Protein 8XXE (pdb70)

Foldseek 3Di:
DVLVVLCLPVLVVLLVVLVVCCVPPVPPDDFDDDPCCQVVVNQPPPADDAQQWDQDQAQGIAGLNHDPCCCQPNVQDADDPDVARGHFVLQSLSCSQNVDRDDPVSSVVLQLLLLVLLVVQDPVLVVQLVVPPLPPQLLLNLLRSLLVCLVVQQLVVCVVVDDDLQCNLVSLVVNLSNSLSNLLQSLLQSLCSNPVVRDFDGFDSPDGSQQRSCVRVPHNDPLNSSLSRLLLNLLQDHTQSAQLNVQLVQCVQVVRHNSVSLSSSSVVCLDPVRQQLLLVLLVVLVVCCVVVVFADDLVVVLVVLVVQVVVVHDNGQWADSRHAEAHVLQVVLLVSCVVPPVPQRSNNNLVSCQVRQLVNVVVVPPGSHRYGHNSNRSNSVCVVSPNNPSSSSSSSSSSSHSSSSSSRSSSCSSSPDHRDDDDRDDPVVCVVCVVVDDDTPDPVPVVD/DVLVVLCLPPLVVLLVVLVVCCVPVVPPDPFDDDPCCQVVVNVPPPADDDQQWDQDQAQGIAGLPHHLCCCQPNVLDADDPVVARGHFLLQSLSCSQNVDGDDPVSSVVLQLLLLVLLVVQDPVLVVQLVVDPLPPQLLLSLLRSLLVCLVVQQLVVCVVVDDDLQCNLVSLVVVLSNSLSNLLVSLLQSLCSNPVVNDFDGFDSPDGSQQSSCVGVPFDDPLSSNLSRLLLNLLQDHDQSAQLSVQLVQCLQVVRHNSVSLSSSSVRCLDPVHQQLLVVLLVVLVVCCVVCVFQDDLVVVLVVLCVQVVVVHDRRFFQDARHLDARVLQVVLLVSCVVPPVPPRSNSNLVSCQVRQLVSVVVSPDGSTSYGHNSNRSNVVCVVSPNDPSSSSSSSSSSSNSSSSSSRSSSCSSNSDHNDDDDRDDPVCCVVCVVVDDDTPDVVVVVVD/DVLVVLCVVVLVVLLVVLVVCCVPPVPPDDFDDDPCCQVVVNQPPPADDAQQWEQDQAQGIAGLNHHPCCCQPNVQDADDPVVARGHFLLQSLSCSQNVDGDDPVSSVVLQLLLLVLLVVQDPVLVVQLVVDPLPPQLLLSLLRSLLVCLVVQQLVVCVVVDDDLQCNLVSLVVVLSNSLSNLLVSLLQSLCSNPPVNDFDGFDSPDGSQQRSCVRNPHNDPLNSSLSRLLLNLLADHDQSQQLNVQLVQVLQVVRHNSVSLSSSSVRCLDPVRPQLLLVLLVVLVVCCVVVVFADDLVVVLVVLVVQVVVVHDNGQWADSRHAAAHVLQVVLLVSCVVPPVPDRSNSNLVSCQVRQLVSCVVVPDGSHRHGDNSNRSNSVCVVSPNNDSSSSSSSSSSSRSSSSSSRSSSCSSNVDHNDDDDRDDPVVCVVCVVVDDDTPD

Solvent-accessible surface area: 50594 Å² total; per-residue (Å²): 66,82,1,77,111,50,0,50,104,20,4,70,109,43,78,63,60,3,61,91,5,92,190,111,25,14,80,46,24,24,43,22,0,16,0,19,24,6,0,10,10,0,84,36,0,53,0,11,7,4,19,0,2,41,2,62,61,104,97,0,2,42,0,49,52,50,36,3,74,43,0,4,91,29,112,69,82,3,20,29,16,184,75,18,64,2,0,12,0,0,0,0,0,3,0,0,0,3,25,60,64,12,81,89,102,9,4,134,59,0,18,58,33,2,30,140,34,5,107,89,18,24,124,27,0,36,63,0,1,114,23,0,12,8,67,0,47,2,1,0,2,0,0,0,0,1,1,1,7,8,99,59,5,35,2,30,137,86,70,137,120,61,31,145,121,56,56,4,13,56,0,0,3,58,0,0,1,31,1,0,0,0,0,0,17,1,0,4,26,1,0,29,29,43,65,74,63,50,80,82,62,75,27,39,86,139,32,18,4,1,0,1,2,0,37,2,1,38,30,80,97,106,60,3,25,6,2,2,10,0,9,0,0,0,2,0,0,7,1,0,0,12,1,0,1,0,0,1,12,0,0,0,6,0,23,2,2,0,0,12,0,0,1,0,0,0,3,0,0,15,0,24,83,32,5,47,35,11,10,80,5,0,127,30,4,37,71,0,83,178,122,50,77,10,56,5,73,112,101,57,0,77,141,36,0,72,97,14,15,110,76,65,107,128,8,26,6,27,18,55,54,21,1,85,51,28,1,18,7,0,68,5,4,52,46,0,0,88,106,50,7,62,106,29,74,21,4,81,0,3,19,20,4,54,94,6,0,6,91,3,10,116,154,46,56,168,41,73,2,15,73,0,14,5,24,5,0,0,1,3,1,1,51,67,29,26,0,111,33,39,58,0,1,7,0,1,20,0,1,0,4,0,0,0,0,0,0,5,0,0,4,14,2,2,13,15,18,42,31,7,103,7,62,3,9,8,15,110,60,0,114,120,30,0,128,96,32,29,57,36,54,32,89,64,4,28,95,101,64,99,1,81,105,70,0,50,96,19,4,70,108,53,78,57,50,4,62,95,0,94,181,112,23,13,76,45,32,22,43,25,0,17,0,24,24,5,0,10,10,0,83,38,0,53,0,11,6,4,21,0,2,27,16,50,55,84,78,1,4,36,0,49,51,50,35,2,56,49,0,5,91,32,116,69,78,3,11,34,15,178,75,17,73,1,0,10,0,0,0,0,0,10,0,0,0,3,26,57,57,13,80,99,94,10,5,136,50,0,23,61,36,2,30,136,32,4,100,61,13,0,69,5,0,35,45,0,2,1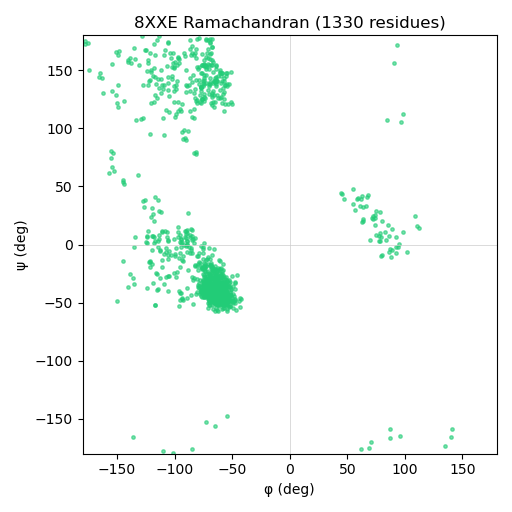13,23,1,28,70,90,1,49,1,1,0,2,0,0,0,0,1,2,0,7,8,49,41,6,38,0,23,128,69,59,126,119,61,32,148,120,57,47,5,14,54,0,1,3,60,0,1,5,28,2,0,0,0,0,1,16,1,0,4,27,2,0,26,37,47,64,76,69,56,79,77,59,73,27,40,85,137,29,19,4,1,0,1,1,0,35,2,0,37,29,94,62,103,58,3,28,4,2,2,6,1,7,2,0,0,3,0,1,60,18,0,5,22,2,0,1,0,0,1,13,0,0,0,8,0,24,0,2,0,0,12,0,0,2,0,0,0,3,0,0,9,0,27,83,30,6,46,46,14,11,94,6,0,124,29,4,37,70,0,74,179,121,47,77,10,58,4,79,107,130,54,0,57,146,35,0,83,86,22,19,104,74,68,112,116,3,37,7,16,27,108,96,78,23,130,50,19,2,16,16,0,68,3,4,56,48,0,0,84,107,53,6,59,109,33,85,22,3,84,0,4,26,31,3,50,95,3,0,4,93,3,13,120,145,49,59,173,31,90,6,11,67,2,27,7,22,5,0,1,0,3,1,1,52,65,26,26,0,112,34,40,58,0,2,3,0,0,29,0,1,0,9,0,0,0,1,0,0,4,0,0,4,13,3,2,16,19,22,41,32,8,18,0,44,3,9,11,14,193,67,0,117,138,29,0,129,88,29,29,62,30,76,28,89,60,7,37,87,83,38,65,90,1,79,107,53,0,48,100,18,4,71,99,46,81,63,99,26,60,82,94,132,179,115,100,61,128,149,155,100,62,44,98,47,55,49,23,62,122,42,67,86,165,55,50,151,62,66,80,32,66,0,4,93,9,65,62,107,92,0,3,36,0,50,59,49,36,3,64,52,0,4,94,27,116,71,78,3,12,34,18,181,71,19,71,1,0,9,0,1,0,0,0,4,0,0,0,3,28,61,60,14,82,102,105,12,3,128,52,0,22,58,33,2,36,136,35,5,115,92,19,23,124,61,0,35,80,56,2,56,86,35,61,5,88,27,78,2,2,68,2,0,7,26,0,1,87,25,7,35,179,60,5,45,2,27,126,74,107,157,113,47,27,151,119,66,49,3,14,64,7,0,3,59,0,0,3,30,2,0,0,1,0,0,18,1,0,4,27,1,0,27,24,31,68,74,13,3,14,74,62,74,27,40,94,137,32,17,4,0,0,1,1,0,34,3,1,38,30,79,101,110,62,3,25,6,3,3,9,0,8,1,0,0,2,0,0,16,56,4,51,34,81,0,2,38,32,0,13,73,42,0,12,61,67,26,2,0,0,113,0,0,8,26,0,0,103,18,0,44,25,92,185,41,7,54,32,11,9,80,5,0,128,27,4,38,72,0,83,179,126,53,72,12,55,4,73,111,126,72,0,56,170,29,0,74,82,13,17,116,80,64,108,122,8,22,6,28,12,57,70,55,1,83,51,25,1,19,7,0,70,6,3,53,48,0,0,86,106,48,6,62,113,27,76,20,5,90,0,3,20,25,3,56,98,4,0,3,76,0,12,118,145,50,55,175,44,73,3,16,72,1,17,7,22,5,0,1,2,3,1,2,50,68,30,25,0,111,31,41,62,0,2,6,0,2,21,0,1,0,4,0,0,0,1,0,0,5,0,0,3,13,3,3,16,16,36,77,111,46,187,82,180,93,71,78,74,155,97,18,160,119,33,36,171,98,73,120,118,54,78,131

Structure (mmCIF, N/CA/C/O backbone):
data_8XXE
#
_entry.id   8XXE
#
_cell.length_a   109.910
_cell.length_b   109.910
_cell.length_c   265.090
_cell.angle_alpha   90.00
_cell.angle_beta   90.00
_cell.angle_gamma   90.00
#
_symmetry.space_group_name_H-M   'P 43 21 2'
#
loop_
_entity.id
_entity.type
_entity.pdbx_description
1 polymer 'Citrate synthase'
2 non-polymer 'OXALOACETATE ION'
3 non-polymer 'COENZYME A'
4 non-polymer 'ACETYL GROUP'
5 water water
#
loop_
_atom_site.group_PDB
_atom_site.id
_atom_site.type_symbol
_atom_site.label_atom_id
_atom_site.label_alt_id
_atom_site.label_comp_id
_atom_site.label_asym_id
_atom_site.label_entity_id
_atom_site.label_seq_id
_atom_site.pdbx_PDB_ins_code
_atom_site.Cartn_x
_atom_site.Cartn_y
_atom_site.Cartn_z
_atom_site.occupancy
_atom_site.B_iso_or_equiv
_atom_site.auth_seq_id
_atom_site.auth_comp_id
_atom_site.auth_asym_id
_atom_site.auth_atom_id
_atom_site.pdbx_PDB_model_num
ATOM 1 N N . MET A 1 1 ? -36.561 -16.511 -28.904 1.00 62.32 1 MET A N 1
ATOM 2 C CA . MET A 1 1 ? -35.404 -16.316 -29.817 1.00 58.16 1 MET A CA 1
ATOM 3 C C . MET A 1 1 ? -35.583 -17.249 -31.016 1.00 54.25 1 MET A C 1
ATOM 4 O O . MET A 1 1 ? -35.838 -18.442 -30.841 1.00 61.21 1 MET A O 1
ATOM 9 N N . LYS A 1 2 ? -35.502 -16.693 -32.232 1.00 53.14 2 LYS A N 1
ATOM 10 C CA . LYS A 1 2 ? -35.661 -17.473 -33.450 1.00 55.21 2 LYS A CA 1
ATOM 11 C C . LYS A 1 2 ? -34.702 -18.671 -33.434 1.00 56.20 2 LYS A C 1
ATOM 12 O O . LYS A 1 2 ? -35.086 -19.796 -33.777 1.00 47.20 2 LYS A O 1
ATOM 18 N N . LEU A 1 3 ? -33.440 -18.417 -33.048 1.00 48.22 3 LEU A N 1
ATOM 19 C CA . LEU A 1 3 ? -32.423 -19.455 -32.985 1.00 46.49 3 LEU A CA 1
ATOM 20 C C . LEU A 1 3 ? -32.972 -20.679 -32.266 1.00 40.22 3 LEU A C 1
ATOM 21 O O . LEU A 1 3 ? -32.851 -21.813 -32.735 1.00 43.24 3 LEU A O 1
ATOM 26 N N . LYS A 1 4 ? -33.558 -20.449 -31.103 1.00 38.31 4 LYS A N 1
ATOM 27 C CA . LYS A 1 4 ? -33.898 -21.559 -30.239 1.00 43.89 4 LYS A CA 1
ATOM 28 C C . LYS A 1 4 ? -35.130 -22.303 -30.760 1.00 49.59 4 LYS A C 1
ATOM 29 O O . LYS A 1 4 ? -35.246 -23.513 -30.570 1.00 44.57 4 LYS A O 1
ATOM 35 N N . GLU A 1 5 ? -36.066 -21.562 -31.370 1.00 46.52 5 GLU A N 1
ATOM 36 C CA . GLU A 1 5 ? -37.257 -22.160 -31.964 1.00 50.84 5 GLU A CA 1
ATOM 37 C C . GLU A 1 5 ? -36.857 -23.081 -33.109 1.00 45.43 5 GLU A C 1
ATOM 38 O O . GLU A 1 5 ? -37.387 -24.170 -33.271 1.00 49.18 5 GLU A O 1
ATOM 44 N N . ARG A 1 6 ? -35.915 -22.595 -33.916 1.00 42.45 6 ARG A N 1
ATOM 45 C CA . ARG A 1 6 ? -35.367 -23.340 -35.032 1.00 41.33 6 ARG A CA 1
ATOM 46 C C . ARG A 1 6 ? -34.688 -24.612 -34.528 1.00 41.88 6 ARG A C 1
ATOM 47 O O . ARG A 1 6 ? -34.899 -25.675 -35.102 1.00 41.46 6 ARG A O 1
ATOM 55 N N . LEU A 1 7 ? -33.896 -24.516 -33.438 1.00 41.16 7 LEU A N 1
ATOM 56 C CA . LEU A 1 7 ? -33.206 -25.693 -32.905 1.00 42.86 7 LEU A CA 1
ATOM 57 C C . LEU A 1 7 ? -34.234 -26.661 -32.316 1.00 34.70 7 LEU A C 1
ATOM 58 O O . LEU A 1 7 ? -34.050 -27.878 -32.322 1.00 35.83 7 LEU A O 1
ATOM 63 N N . ALA A 1 8 ? -35.300 -26.110 -31.751 1.00 35.13 8 ALA A N 1
ATOM 64 C CA . ALA A 1 8 ? -36.295 -26.929 -31.083 1.00 39.93 8 ALA A CA 1
ATOM 65 C C . ALA A 1 8 ? -36.991 -27.846 -32.101 1.00 40.14 8 ALA A C 1
ATOM 66 O O . ALA A 1 8 ? -37.474 -28.905 -31.727 1.00 41.74 8 ALA A O 1
ATOM 68 N N . GLU A 1 9 ? -36.940 -27.495 -33.391 1.00 39.94 9 GLU A N 1
ATOM 69 C CA . GLU A 1 9 ? -37.408 -28.369 -34.465 1.00 47.71 9 GLU A CA 1
ATOM 70 C C . GLU A 1 9 ? -36.292 -29.197 -35.093 1.00 43.24 9 GLU A C 1
ATOM 71 O O . GLU A 1 9 ? -36.494 -30.355 -35.426 1.00 47.10 9 GLU A O 1
ATOM 77 N N . LEU A 1 10 ? -35.127 -28.599 -35.331 1.00 39.35 10 LEU A N 1
ATOM 78 C CA . LEU A 1 10 ? -34.110 -29.286 -36.108 1.00 36.83 10 LEU A CA 1
ATOM 79 C C . LEU A 1 10 ? -33.444 -30.378 -35.269 1.00 41.42 10 LEU A C 1
ATOM 80 O O . LEU A 1 10 ? -33.108 -31.442 -35.791 1.00 36.83 10 LEU A O 1
ATOM 85 N N . ILE A 1 11 ? -33.278 -30.147 -33.963 1.00 40.31 11 ILE A N 1
ATOM 86 C CA . ILE A 1 11 ? -32.461 -31.064 -33.170 1.00 40.72 11 ILE A CA 1
ATOM 87 C C . ILE A 1 11 ? -33.160 -32.415 -33.020 1.00 40.59 11 ILE A C 1
ATOM 88 O O . ILE A 1 11 ? -32.517 -33.446 -33.204 1.00 40.47 11 ILE A O 1
ATOM 93 N N . PRO A 1 12 ? -34.473 -32.475 -32.692 1.00 43.80 12 PRO A N 1
ATOM 94 C CA . PRO A 1 12 ? -35.206 -33.748 -32.663 1.00 46.79 12 PRO A CA 1
ATOM 95 C C . PRO A 1 12 ? -35.083 -34.596 -33.932 1.00 43.14 12 PRO A C 1
ATOM 96 O O . PRO A 1 12 ? -34.961 -35.817 -33.854 1.00 51.66 12 PRO A O 1
ATOM 100 N N . GLN A 1 13 ? -35.050 -33.941 -35.096 1.00 40.99 13 GLN A N 1
ATOM 101 C CA . GLN A 1 13 ? -34.866 -34.621 -36.371 1.00 44.16 13 GLN A CA 1
ATOM 102 C C . GLN A 1 13 ? -33.451 -35.164 -36.495 1.00 47.36 13 GLN A C 1
ATOM 103 O O . GLN A 1 13 ? -33.240 -36.283 -36.957 1.00 44.36 13 GLN A O 1
ATOM 109 N N . TRP A 1 14 ? -32.471 -34.304 -36.187 1.00 44.39 14 TRP A N 1
ATOM 110 C CA . TRP A 1 14 ? -31.073 -34.689 -36.292 1.00 40.88 14 TRP A CA 1
ATOM 111 C C . TRP A 1 14 ? -30.782 -35.839 -35.341 1.00 34.84 14 TRP A C 1
ATOM 112 O O . TRP A 1 14 ? -30.074 -36.779 -35.672 1.00 39.23 14 TRP A O 1
ATOM 123 N N . ARG A 1 15 ? -31.327 -35.762 -34.140 1.00 39.16 15 ARG A N 1
ATOM 124 C CA . ARG A 1 15 ? -31.140 -36.840 -33.191 1.00 38.53 15 ARG A CA 1
ATOM 125 C C . ARG A 1 15 ?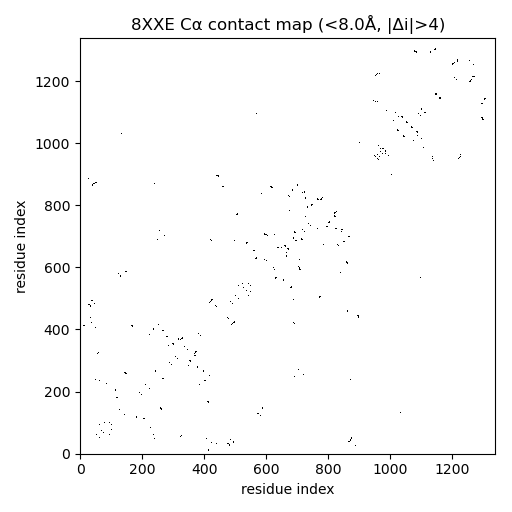 -31.649 -38.172 -33.746 1.00 42.76 15 ARG A C 1
ATOM 126 O O . ARG A 1 15 ? -30.989 -39.207 -33.589 1.00 40.67 15 ARG A O 1
ATOM 134 N N . ALA A 1 16 ? -32.846 -38.134 -34.344 1.00 43.62 16 ALA A N 1
ATOM 135 C CA . ALA A 1 16 ? -33.462 -39.328 -34.924 1.00 45.96 16 ALA A CA 1
ATOM 136 C C . ALA A 1 16 ? -32.594 -39.826 -36.071 1.00 38.45 16 ALA A C 1
ATOM 137 O O . ALA A 1 16 ? -32.339 -41.007 -36.177 1.00 44.77 16 ALA A O 1
ATOM 139 N N . GLU A 1 17 ? -32.096 -38.905 -36.898 1.00 43.39 17 GLU A N 1
ATOM 140 C CA . GLU A 1 17 ? -31.308 -39.263 -38.067 1.00 45.70 17 GLU A CA 1
ATOM 141 C C . GLU A 1 17 ? -29.993 -39.908 -37.650 1.00 48.25 17 GLU A C 1
ATOM 142 O O . GLU A 1 17 ? -29.447 -40.753 -38.362 1.00 42.49 17 GLU A O 1
ATOM 148 N N . VAL A 1 18 ? -29.456 -39.468 -36.503 1.00 43.37 18 VAL A N 1
ATOM 149 C CA . VAL A 1 18 ? -28.157 -39.953 -36.076 1.00 40.31 18 VAL A CA 1
ATOM 150 C C . VAL A 1 18 ? -28.343 -41.353 -35.500 1.00 35.76 18 VAL A C 1
ATOM 151 O O . VAL A 1 18 ? -27.511 -42.213 -35.740 1.00 35.15 18 VAL A O 1
ATOM 155 N N . ALA A 1 19 ? -29.403 -41.561 -34.715 1.00 39.04 19 ALA A N 1
ATOM 156 C CA . ALA A 1 19 ? -29.722 -42.885 -34.200 1.00 44.29 19 ALA A CA 1
ATOM 157 C C . ALA A 1 19 ? -29.906 -43.871 -35.355 1.00 45.55 19 ALA A C 1
ATOM 158 O O . ALA A 1 19 ? -29.432 -45.006 -35.280 1.00 45.31 19 ALA A O 1
ATOM 160 N N . GLU A 1 20 ? -30.533 -43.405 -36.446 1.00 50.74 20 GLU A N 1
ATOM 161 C CA . GLU A 1 20 ? -30.772 -44.243 -37.620 1.00 52.34 20 GLU A CA 1
ATOM 162 C C . GLU A 1 20 ? -29.436 -44.640 -38.232 1.00 45.38 20 GLU A C 1
ATOM 163 O O . GLU A 1 20 ? -29.179 -45.823 -38.418 1.00 49.77 20 GLU A O 1
ATOM 169 N N . ILE A 1 21 ? -28.567 -43.654 -38.490 1.00 48.08 21 ILE A N 1
ATOM 170 C CA . ILE A 1 21 ? -27.239 -43.875 -39.048 1.00 45.89 21 ILE A CA 1
ATOM 171 C C . ILE A 1 21 ? -26.414 -44.826 -38.181 1.00 44.90 21 ILE A C 1
ATOM 172 O O . ILE A 1 21 ? -25.678 -45.642 -38.707 1.00 41.91 21 ILE A O 1
ATOM 177 N N . ARG A 1 22 ? -26.522 -44.733 -36.851 1.00 43.72 22 ARG A N 1
ATOM 178 C CA . ARG A 1 22 ? -25.730 -45.591 -35.986 1.00 46.81 22 ARG A CA 1
ATOM 179 C C . ARG A 1 22 ? -26.227 -47.042 -36.064 1.00 46.91 22 ARG A C 1
ATOM 180 O O . ARG A 1 22 ? -25.415 -47.961 -36.036 1.00 47.53 22 ARG A O 1
ATOM 188 N N . LYS A 1 23 ? -27.553 -47.238 -36.065 1.00 47.51 23 LYS A N 1
ATOM 189 C CA . LYS A 1 23 ? -28.153 -48.557 -36.207 1.00 49.60 23 LYS A CA 1
ATOM 190 C C . LYS A 1 23 ? -27.830 -49.116 -37.595 1.00 47.69 23 LYS A C 1
ATOM 191 O O . LYS A 1 23 ? -27.183 -50.148 -37.735 1.00 47.18 23 LYS A O 1
ATOM 197 N N . LYS A 1 24 ? -28.208 -48.379 -38.638 1.00 49.67 24 LYS A N 1
ATOM 198 C CA . LYS A 1 24 ? -28.101 -48.891 -39.993 1.00 50.51 24 LYS A CA 1
ATOM 199 C C . LYS A 1 24 ? -26.653 -49.043 -40.469 1.00 50.86 24 LYS A C 1
ATOM 200 O O . LYS A 1 24 ? -26.359 -50.019 -41.147 1.00 47.45 24 LYS A O 1
ATOM 206 N N . TYR A 1 25 ? -25.750 -48.088 -40.180 1.00 51.69 25 TYR A N 1
ATOM 207 C CA . TYR A 1 25 ? -24.451 -48.026 -40.860 1.00 46.51 25 TYR A CA 1
ATOM 208 C C . TYR A 1 25 ? -23.245 -48.075 -39.908 1.00 44.13 25 TYR A C 1
ATOM 209 O O . TYR A 1 25 ? -22.091 -47.868 -40.328 1.00 42.12 25 TYR A O 1
ATOM 218 N N . GLY A 1 26 ? -23.483 -48.396 -38.638 1.00 49.69 26 GLY A N 1
ATOM 219 C CA . GLY A 1 26 ? -22.423 -48.353 -37.637 1.00 49.10 26 GLY A CA 1
ATOM 220 C C . GLY A 1 26 ? -21.233 -49.224 -38.016 1.00 48.68 26 GLY A C 1
ATOM 221 O O . GLY A 1 26 ? -20.086 -48.900 -37.718 1.00 40.42 26 GLY A O 1
ATOM 222 N N . ASN A 1 27 ? -21.516 -50.349 -38.685 1.00 45.65 27 ASN A N 1
ATOM 223 C CA . ASN A 1 27 ? -20.505 -51.361 -38.952 1.00 48.99 27 ASN A CA 1
ATOM 224 C C . ASN A 1 27 ? -19.784 -51.090 -40.269 1.00 43.93 27 ASN A C 1
ATOM 225 O O . ASN A 1 27 ? -18.901 -51.841 -40.669 1.00 47.34 27 ASN A O 1
ATOM 230 N N . ARG A 1 28 ? -20.150 -50.017 -40.965 1.00 40.84 28 ARG A N 1
ATOM 231 C CA . ARG A 1 28 ? -19.478 -49.690 -42.210 1.00 43.65 28 ARG A CA 1
ATOM 232 C C . ARG A 1 28 ? -18.062 -49.221 -41.924 1.00 44.09 28 ARG A C 1
ATOM 233 O O . ARG A 1 28 ? -17.846 -48.386 -41.053 1.00 36.47 28 ARG A O 1
ATOM 241 N N . LYS A 1 29 ? -17.112 -49.708 -42.716 1.00 42.91 29 LYS A N 1
ATOM 242 C CA . LYS A 1 29 ? -15.719 -49.352 -42.556 1.00 44.36 29 LYS A CA 1
ATOM 243 C C . LYS A 1 29 ? -15.373 -48.091 -43.329 1.00 45.99 29 LYS A C 1
ATOM 244 O O . LYS A 1 29 ? -15.761 -47.991 -44.478 1.00 40.64 29 LYS A O 1
ATOM 250 N N . THR A 1 30 ? -14.590 -47.182 -42.710 1.00 43.99 30 THR A N 1
ATOM 251 C CA . THR A 1 30 ? -14.115 -45.969 -43.364 1.00 40.62 30 THR A CA 1
ATOM 252 C C . THR A 1 30 ? -12.636 -46.050 -43.725 1.00 36.44 30 THR A C 1
ATOM 253 O O . THR A 1 30 ? -12.194 -45.352 -44.621 1.00 39.51 30 THR A O 1
ATOM 257 N N . MET A 1 31 ? -11.836 -46.830 -42.995 1.00 36.11 31 MET A N 1
ATOM 258 C CA . MET A 1 31 ? -10.409 -46.903 -43.264 1.00 32.29 31 MET A CA 1
ATOM 259 C C . MET A 1 31 ? -9.805 -47.916 -42.293 1.00 32.63 31 MET A C 1
ATOM 260 O O . MET A 1 31 ? -10.507 -48.455 -41.435 1.00 36.66 31 MET A O 1
ATOM 265 N N . ASP A 1 32 ? -8.508 -48.190 -42.465 1.00 36.61 32 ASP A N 1
ATOM 266 C CA . ASP A 1 32 ? -7.747 -49.015 -41.549 1.00 38.04 32 ASP A CA 1
ATOM 267 C C . ASP A 1 32 ? -7.135 -48.146 -40.447 1.00 43.00 32 ASP A C 1
ATOM 268 O O . ASP A 1 32 ? -6.569 -47.081 -40.724 1.00 40.20 32 ASP A O 1
ATOM 273 N N . CYS A 1 33 ? -7.229 -48.646 -39.209 1.00 37.64 33 CYS A N 1
ATOM 274 C CA . CYS A 1 33 ? -6.493 -48.093 -38.096 1.00 38.61 33 CYS A CA 1
ATOM 275 C C . CYS A 1 33 ? -5.149 -48.818 -37.995 1.00 39.27 33 CYS A C 1
ATOM 276 O O . CYS A 1 33 ? -5.094 -50.037 -38.063 1.00 43.08 33 CYS A O 1
ATOM 279 N N . THR A 1 34 ? -4.058 -48.066 -37.883 1.00 39.80 34 THR A N 1
ATOM 280 C CA . THR A 1 34 ? -2.709 -48.615 -37.898 1.00 38.08 34 THR A CA 1
ATOM 281 C C . THR A 1 34 ? -1.965 -48.269 -36.604 1.00 40.68 34 THR A C 1
ATOM 282 O O . THR A 1 34 ? -2.413 -47.409 -35.837 1.00 39.97 34 THR A O 1
ATOM 286 N N . ILE A 1 35 ? -0.846 -48.975 -36.369 1.00 36.32 35 ILE A N 1
ATOM 287 C CA . ILE A 1 35 ? 0.098 -48.694 -35.295 1.00 35.41 35 ILE A CA 1
ATOM 288 C C . ILE A 1 35 ? 0.585 -47.251 -35.379 1.00 42.16 35 ILE A C 1
ATOM 289 O O . ILE A 1 35 ? 0.743 -46.560 -34.355 1.00 37.12 35 ILE A O 1
ATOM 294 N N . GLY A 1 36 ? 0.833 -46.818 -36.618 1.00 35.62 36 GLY A N 1
ATOM 295 C CA . GLY A 1 36 ? 1.302 -45.473 -36.898 1.00 35.91 36 GLY A CA 1
ATOM 296 C C . GLY A 1 36 ? 0.319 -44.423 -36.374 1.00 38.76 36 GLY A C 1
ATOM 297 O O . GLY A 1 36 ? 0.799 -43.412 -35.875 1.00 36.32 36 GLY A O 1
ATOM 298 N N . HIS A 1 37 ? -1.008 -44.692 -36.459 1.00 32.12 37 HIS A N 1
ATOM 299 C CA . HIS A 1 37 ? -2.037 -43.802 -35.923 1.00 35.54 37 HIS A CA 1
ATOM 300 C C . HIS A 1 37 ? -1.858 -43.598 -34.415 1.00 39.19 37 HIS A C 1
ATOM 301 O O . HIS A 1 37 ? -1.975 -42.485 -33.909 1.00 38.96 37 HIS A O 1
ATOM 308 N N . ALA A 1 38 ? -1.616 -44.688 -33.699 1.00 37.43 38 ALA A N 1
ATOM 309 C CA . ALA A 1 38 ? -1.525 -44.646 -32.248 1.00 38.10 38 ALA A CA 1
ATOM 310 C C . ALA A 1 38 ? -0.279 -43.879 -31.794 1.00 37.01 38 ALA A C 1
ATOM 311 O O . ALA A 1 38 ? -0.343 -43.119 -30.845 1.00 42.99 38 ALA A O 1
ATOM 313 N N . TYR A 1 39 ? 0.858 -44.061 -32.466 1.00 36.14 39 TYR A N 1
ATOM 314 C CA . TYR A 1 39 ? 2.056 -43.301 -32.151 1.00 38.97 39 TYR A CA 1
ATOM 315 C C . TYR A 1 39 ? 2.178 -41.989 -32.936 1.00 39.88 39 TYR A C 1
ATOM 316 O O . TYR A 1 39 ? 3.178 -41.291 -32.798 1.00 39.79 39 TYR A O 1
ATOM 325 N N . GLY A 1 40 ? 1.227 -41.683 -33.824 1.00 32.05 40 GLY A N 1
ATOM 326 C CA . GLY A 1 40 ? 1.404 -40.559 -34.713 1.00 36.49 40 GLY A CA 1
ATOM 327 C C . GLY A 1 40 ? 0.328 -39.523 -34.455 1.00 34.61 40 GLY A C 1
ATOM 328 O O . GLY A 1 40 ? 0.029 -38.745 -35.323 1.00 39.21 40 GLY A O 1
ATOM 329 N N . GLY A 1 41 ? -0.294 -39.579 -33.280 1.00 34.53 41 GLY A N 1
ATOM 330 C CA . GLY A 1 41 ? -1.301 -38.612 -32.906 1.00 36.07 41 GLY A CA 1
ATOM 331 C C . GLY A 1 41 ? -2.565 -38.681 -33.750 1.00 40.29 41 GLY A C 1
ATOM 332 O O . GLY A 1 41 ? -3.206 -37.650 -33.966 1.00 34.40 41 GLY A O 1
ATOM 333 N N . MET A 1 42 ? -2.923 -39.900 -34.198 1.00 36.74 42 MET A N 1
ATOM 334 C CA . MET A 1 42 ? -4.180 -40.165 -34.878 1.00 34.02 42 MET A CA 1
ATOM 335 C C . MET A 1 42 ? -4.315 -39.416 -36.192 1.00 32.22 42 MET A C 1
ATOM 336 O O . MET A 1 42 ? -5.437 -39.284 -36.683 1.00 41.07 42 MET A O 1
ATOM 341 N N . ARG A 1 43 ? -3.221 -38.955 -36.776 1.00 31.21 43 ARG A N 1
ATOM 342 C CA . ARG A 1 43 ? -3.263 -38.194 -38.017 1.00 39.22 43 ARG A CA 1
ATOM 343 C C . ARG A 1 43 ? -4.035 -38.952 -39.086 1.00 39.87 43 ARG A C 1
ATOM 344 O O . ARG A 1 43 ? -3.685 -40.081 -39.386 1.00 38.70 43 ARG A O 1
ATOM 352 N N . GLY A 1 44 ? -5.111 -38.334 -39.596 1.00 40.56 44 GLY A N 1
ATOM 353 C CA . GLY A 1 44 ? -5.896 -38.874 -40.701 1.00 44.52 44 GLY A CA 1
ATOM 354 C C . GLY A 1 44 ? -6.998 -39.817 -40.238 1.00 42.67 44 GLY A C 1
ATOM 355 O O . GLY A 1 44 ? -7.872 -40.201 -41.010 1.00 36.88 44 GLY A O 1
ATOM 356 N N . LEU A 1 45 ? -6.970 -40.190 -38.956 1.00 38.26 45 LEU A N 1
ATOM 357 C CA . LEU A 1 45 ? -7.916 -41.175 -38.484 1.00 36.37 45 LEU A CA 1
ATOM 358 C C . LEU A 1 45 ? -9.287 -40.523 -38.313 1.00 41.03 45 LEU A C 1
ATOM 359 O O . LEU A 1 45 ? -9.405 -39.500 -37.631 1.00 42.78 45 LEU A O 1
ATOM 364 N N . LYS A 1 46 ? -10.310 -41.102 -38.971 1.00 42.39 46 LYS A N 1
ATOM 365 C CA . LYS A 1 46 ? -11.681 -40.579 -38.980 1.00 38.92 46 LYS A CA 1
ATOM 366 C C . LYS A 1 46 ? -12.438 -40.993 -37.712 1.00 37.88 46 LYS A C 1
ATOM 367 O O . LYS A 1 46 ? -13.290 -41.883 -37.727 1.00 39.94 46 LYS A O 1
ATOM 373 N N . ALA A 1 47 ? -12.158 -40.296 -36.596 1.00 38.32 47 ALA A N 1
ATOM 374 C CA . ALA A 1 47 ? -12.458 -40.788 -35.260 1.00 34.40 47 ALA A CA 1
ATOM 375 C C . ALA A 1 47 ? -13.545 -39.973 -34.555 1.00 39.29 47 ALA A C 1
ATOM 376 O O . ALA A 1 47 ? -14.002 -40.379 -33.476 1.00 39.21 47 ALA A O 1
ATOM 378 N N . LEU A 1 48 ? -13.983 -38.875 -35.188 1.00 33.98 48 LEU A N 1
ATOM 379 C CA . LEU A 1 48 ? -14.808 -37.851 -34.557 1.00 39.31 48 LEU A CA 1
ATOM 380 C C . LEU A 1 48 ? -15.840 -37.393 -35.566 1.00 35.79 48 LEU A C 1
ATOM 381 O O . LEU A 1 48 ? -15.529 -37.417 -36.753 1.00 35.55 48 LEU A O 1
ATOM 386 N N . VAL A 1 49 ? -16.951 -36.844 -35.050 1.00 34.04 49 VAL A N 1
ATOM 387 C CA . VAL A 1 49 ? -18.012 -36.207 -35.817 1.00 37.82 49 VAL A CA 1
ATOM 388 C C . VAL A 1 49 ? -17.970 -34.699 -35.567 1.00 42.69 49 VAL A C 1
ATOM 389 O O . VAL A 1 49 ? -17.895 -34.276 -34.412 1.00 36.99 49 VAL A O 1
ATOM 393 N N . CYS A 1 50 ? -18.124 -33.908 -36.642 1.00 39.95 50 CYS A N 1
ATOM 394 C CA . CYS A 1 50 ? -18.311 -32.464 -36.539 1.00 39.75 50 CYS A CA 1
ATOM 395 C C . CYS A 1 50 ? -19.172 -31.985 -37.707 1.00 35.52 50 CYS A C 1
ATOM 396 O O . CYS A 1 50 ? -18.760 -32.132 -38.845 1.00 37.74 50 CYS A O 1
ATOM 399 N N . ASP A 1 51 ? -20.352 -31.411 -37.415 1.00 36.09 51 ASP A N 1
ATOM 400 C CA . ASP A 1 51 ? -21.245 -30.935 -38.456 1.00 35.44 51 ASP A CA 1
ATOM 401 C C . ASP A 1 51 ? -21.151 -29.429 -38.662 1.00 40.14 51 ASP A C 1
ATOM 402 O O . ASP A 1 51 ? -21.661 -28.941 -39.663 1.00 40.65 51 ASP A O 1
ATOM 407 N N . THR A 1 52 ? -20.423 -28.707 -37.798 1.00 34.66 52 THR A N 1
ATOM 408 C CA . THR A 1 52 ? -20.364 -27.263 -37.914 1.00 33.70 52 THR A CA 1
ATOM 409 C C . THR A 1 52 ? -19.496 -26.844 -39.095 1.00 33.58 52 THR A C 1
ATOM 410 O O . THR A 1 52 ? -19.775 -25.884 -39.805 1.00 37.63 52 THR A O 1
ATOM 414 N N . SER A 1 53 ? -18.387 -27.522 -39.295 1.00 34.52 53 SER A N 1
ATOM 415 C CA . SER A 1 53 ? -17.480 -27.114 -40.345 1.00 33.07 53 SER A CA 1
ATOM 416 C C . SER A 1 53 ? -16.740 -28.342 -40.839 1.00 34.03 53 SER A C 1
ATOM 417 O O . SER A 1 53 ? -16.743 -29.361 -40.142 1.00 35.05 53 SER A O 1
ATOM 420 N N . GLU A 1 54 ? -16.098 -28.180 -42.004 1.00 32.79 54 GLU A N 1
ATOM 421 C CA . GLU A 1 54 ? -15.383 -29.254 -42.686 1.00 39.35 54 GLU A CA 1
ATOM 422 C C . GLU A 1 54 ? -14.237 -28.651 -43.498 1.00 37.82 54 GLU A C 1
ATOM 423 O O . GLU A 1 54 ? -14.449 -27.736 -44.283 1.00 41.83 54 GLU A O 1
ATOM 429 N N . VAL A 1 55 ? -13.030 -29.184 -43.303 1.00 46.26 55 VAL A N 1
ATOM 430 C CA . VAL A 1 55 ? -11.825 -28.706 -43.972 1.00 50.97 55 VAL A CA 1
ATOM 431 C C . VAL A 1 55 ? -11.525 -29.626 -45.156 1.00 60.15 55 VAL A C 1
ATOM 432 O O . VAL A 1 55 ? -11.129 -30.777 -44.955 1.00 67.62 55 VAL A O 1
ATOM 436 N N . PHE A 1 56 ? -11.723 -29.092 -46.371 1.00 53.71 56 PHE A N 1
ATOM 437 C CA . PHE A 1 56 ? -11.357 -29.729 -47.626 1.00 59.38 56 PHE A CA 1
ATOM 438 C C . PHE A 1 56 ? -9.886 -29.435 -47.931 1.00 73.24 56 PHE A C 1
ATOM 439 O O . PHE A 1 56 ? -9.567 -28.292 -48.245 1.00 64.31 56 PHE A O 1
ATOM 447 N N . PRO A 1 57 ? -8.960 -30.429 -47.850 1.00 74.86 57 PRO A N 1
ATOM 448 C CA . PRO A 1 57 ? -7.531 -30.205 -48.106 1.00 77.76 57 PRO A CA 1
ATOM 449 C C . PRO A 1 57 ? -7.180 -29.386 -49.347 1.00 66.55 57 PRO A C 1
ATOM 450 O O . PRO A 1 57 ? -6.132 -28.729 -49.370 1.00 55.23 57 PRO A O 1
ATOM 454 N N . ASP A 1 58 ? -8.080 -29.406 -50.341 1.00 63.56 58 ASP A N 1
ATOM 455 C CA . ASP A 1 58 ? -7.873 -28.723 -51.611 1.00 74.67 58 ASP A CA 1
ATOM 456 C C . ASP A 1 58 ? -8.801 -27.517 -51.791 1.00 70.56 58 ASP A C 1
ATOM 457 O O . ASP A 1 58 ? -8.874 -26.980 -52.889 1.00 67.36 58 ASP A O 1
ATOM 462 N N . GLU A 1 59 ? -9.518 -27.074 -50.744 1.00 71.21 59 GLU A N 1
ATOM 463 C CA . GLU A 1 59 ? -10.325 -25.856 -50.843 1.00 68.92 59 GLU A CA 1
ATOM 464 C C . GLU A 1 59 ? -10.368 -25.047 -49.537 1.00 60.57 59 GLU A C 1
ATOM 465 O O . GLU A 1 59 ? -10.826 -23.903 -49.531 1.00 51.30 59 GLU A O 1
ATOM 471 N N . GLY A 1 60 ? -9.946 -25.641 -48.417 1.00 58.36 60 GLY A N 1
ATOM 472 C CA . GLY A 1 60 ? -10.002 -24.967 -47.128 1.00 55.69 60 GLY A CA 1
ATOM 473 C C . GLY A 1 60 ? -11.345 -25.166 -46.433 1.00 50.98 60 GLY A C 1
ATOM 474 O O . GLY A 1 60 ? -12.134 -26.032 -46.817 1.00 47.71 60 GLY A O 1
ATOM 475 N N . VAL A 1 61 ? -11.578 -24.364 -45.385 1.00 43.70 61 VAL A N 1
ATOM 476 C CA . VAL A 1 61 ? -12.690 -24.623 -44.498 1.00 34.28 61 VAL A CA 1
ATOM 477 C C . VAL A 1 61 ? -13.967 -24.117 -45.158 1.00 32.16 61 VAL A C 1
ATOM 478 O O . VAL A 1 61 ? -13.958 -23.067 -45.789 1.00 36.46 61 VAL A O 1
ATOM 482 N N . LYS A 1 62 ? -15.050 -24.888 -44.969 1.00 37.08 62 LYS A N 1
ATOM 483 C CA . LYS A 1 62 ? -16.408 -24.448 -45.237 1.00 36.44 62 LYS A CA 1
ATOM 484 C C . LYS A 1 62 ? -17.226 -24.561 -43.964 1.00 35.01 62 LYS A C 1
ATOM 485 O O . LYS A 1 62 ? -17.112 -25.538 -43.223 1.00 35.87 62 LYS A O 1
ATOM 491 N N . PHE A 1 63 ? -18.096 -23.575 -43.765 1.00 34.50 63 PHE A N 1
ATOM 492 C CA . PHE A 1 63 ? -18.945 -23.540 -42.594 1.00 33.69 63 PHE A CA 1
ATOM 493 C C . PHE A 1 63 ? -20.356 -23.930 -43.015 1.00 34.20 63 PHE A C 1
ATOM 494 O O . PHE A 1 63 ? -21.006 -23.173 -43.741 1.00 36.90 63 PHE A O 1
ATOM 502 N N . ARG A 1 64 ? -20.836 -25.080 -42.520 1.00 35.30 64 ARG A N 1
ATOM 503 C CA . ARG A 1 64 ? -22.099 -25.661 -42.944 1.00 35.09 64 ARG A CA 1
ATOM 504 C C . ARG A 1 64 ? -22.216 -25.613 -44.479 1.00 37.32 64 ARG A C 1
ATOM 505 O O . ARG A 1 64 ? -23.231 -25.193 -45.018 1.00 37.74 64 ARG A O 1
ATOM 513 N N . GLY A 1 65 ? -21.147 -25.951 -45.198 1.00 36.66 65 GLY A N 1
ATOM 514 C CA . GLY A 1 65 ? -21.220 -26.085 -46.651 1.00 38.58 65 GLY A CA 1
ATOM 515 C C . GLY A 1 65 ? -20.949 -24.777 -47.389 1.00 44.49 65 GLY A C 1
ATOM 516 O O . GLY A 1 65 ? -20.848 -24.763 -48.611 1.00 42.91 65 GLY A O 1
ATOM 517 N N . TYR A 1 66 ? -20.775 -23.677 -46.651 1.00 42.96 66 TYR A N 1
ATOM 518 C CA . TYR A 1 66 ? -20.500 -22.400 -47.293 1.00 40.28 66 TYR A CA 1
ATOM 519 C C . TYR A 1 66 ? -19.028 -22.048 -47.187 1.00 42.66 66 TYR A C 1
ATOM 520 O O . TYR A 1 66 ? -18.385 -22.363 -46.195 1.00 39.32 66 TYR A O 1
ATOM 529 N N . THR A 1 67 ? -18.510 -21.407 -48.239 1.00 39.67 67 THR A N 1
ATOM 530 C CA . THR A 1 67 ? -17.139 -20.959 -48.271 1.00 40.14 67 THR A CA 1
ATOM 531 C C . THR A 1 67 ? -17.027 -19.583 -47.607 1.00 38.26 67 THR A C 1
ATOM 532 O O . THR A 1 67 ? -17.996 -18.832 -47.429 1.00 36.02 67 THR A O 1
ATOM 536 N N . ILE A 1 68 ? -15.794 -19.234 -47.271 1.00 38.49 68 ILE A N 1
ATOM 537 C CA . ILE A 1 68 ? -15.576 -17.941 -46.659 1.00 40.47 68 ILE A CA 1
ATOM 538 C C . ILE A 1 68 ? -15.924 -16.853 -47.673 1.00 45.08 68 ILE A C 1
ATOM 539 O O . ILE A 1 68 ? -16.705 -15.943 -47.351 1.00 43.49 68 ILE A O 1
ATOM 544 N N . PRO A 1 69 ? -15.421 -16.909 -48.936 1.00 40.26 69 PRO A N 1
ATOM 545 C CA . PRO A 1 69 ? -15.868 -15.941 -49.944 1.00 40.73 69 PRO A CA 1
ATOM 546 C C . PRO A 1 69 ? -17.395 -15.842 -50.075 1.00 42.23 69 PRO A C 1
ATOM 547 O O . PRO A 1 69 ? -17.935 -14.742 -50.149 1.00 46.46 69 PRO A O 1
ATOM 551 N N . GLU A 1 70 ? -18.130 -16.955 -50.027 1.00 42.25 70 GLU A N 1
ATOM 552 C CA . GLU A 1 70 ? -19.582 -16.876 -50.121 1.00 42.89 70 GLU A CA 1
ATOM 553 C C . GLU A 1 70 ? -20.177 -16.011 -49.006 1.00 48.72 70 GLU A C 1
ATOM 554 O O . GLU A 1 70 ? -21.086 -15.213 -49.266 1.00 48.92 70 GLU A O 1
ATOM 560 N N . LEU A 1 71 ? -19.674 -16.187 -47.765 1.00 38.91 71 LEU A N 1
ATOM 561 C CA . LEU A 1 71 ? -20.259 -15.563 -46.590 1.00 35.65 71 LEU A CA 1
ATOM 562 C C . LEU A 1 71 ? -19.734 -14.147 -46.380 1.00 35.61 71 LEU A C 1
ATOM 563 O O . LEU A 1 71 ? -20.400 -13.330 -45.768 1.00 34.89 71 LEU A O 1
ATOM 568 N N . ARG A 1 72 ? -18.516 -13.869 -46.827 1.00 35.84 72 ARG A N 1
ATOM 569 C CA . ARG A 1 72 ? -17.924 -12.564 -46.590 1.00 44.41 72 ARG A CA 1
ATOM 570 C C . ARG A 1 72 ? -18.286 -11.607 -47.734 1.00 47.92 72 ARG A C 1
ATOM 571 O O . ARG A 1 72 ? -18.642 -10.451 -47.505 1.00 43.22 72 ARG A O 1
ATOM 579 N N . GLU A 1 73 ? -18.157 -12.087 -48.970 1.00 52.27 73 GLU A N 1
ATOM 580 C CA . GLU A 1 73 ? -18.351 -11.253 -50.153 1.00 58.99 73 GLU A CA 1
ATOM 581 C C . GLU A 1 73 ? -19.522 -11.766 -50.979 1.00 56.07 73 GLU A C 1
ATOM 582 O O . GLU A 1 73 ? -20.421 -11.016 -51.323 1.00 58.42 73 GLU A O 1
ATOM 588 N N . GLY A 1 74 ? -19.434 -13.069 -51.271 1.00 69.87 74 GLY A N 1
ATOM 589 C CA . GLY A 1 74 ? -19.968 -13.704 -52.459 1.00 57.38 74 GLY A CA 1
ATOM 590 C C . GLY A 1 74 ? -21.472 -13.780 -52.352 1.00 64.61 74 GLY A C 1
ATOM 591 O O . GLY A 1 74 ? -22.080 -12.967 -51.656 1.00 75.20 74 GLY A O 1
ATOM 592 N N . PRO A 1 75 ? -22.095 -14.776 -53.007 1.00 63.23 75 PRO A N 1
ATOM 593 C CA . PRO A 1 75 ? -23.550 -14.788 -53.139 1.00 52.65 75 PRO A CA 1
ATOM 594 C C . PRO A 1 75 ? -24.346 -15.153 -51.887 1.00 52.28 75 PRO A C 1
ATOM 595 O O . PRO A 1 75 ? -25.574 -15.190 -51.928 1.00 49.30 75 PRO A O 1
ATOM 599 N N . HIS A 1 76 ? -23.684 -15.405 -50.750 1.00 50.87 76 HIS A N 1
ATOM 600 C CA . HIS A 1 76 ? -24.447 -15.684 -49.537 1.00 48.90 76 HIS A CA 1
ATOM 601 C C . HIS A 1 76 ? -23.909 -14.849 -48.375 1.00 48.59 76 HIS A C 1
ATOM 602 O O . HIS A 1 76 ? -23.457 -15.387 -47.371 1.00 41.12 76 HIS A O 1
ATOM 609 N N . LYS A 1 77 ? -23.947 -13.531 -48.531 1.00 44.17 77 LYS A N 1
ATOM 610 C CA . LYS A 1 77 ? -23.236 -12.640 -47.631 1.00 45.52 77 LYS A CA 1
ATOM 611 C C . LYS A 1 77 ? -24.014 -12.545 -46.322 1.00 45.31 77 LYS A C 1
ATOM 612 O O . LYS A 1 77 ? -25.188 -12.225 -46.311 1.00 35.97 77 LYS A O 1
ATOM 618 N N . LEU A 1 78 ? -23.322 -12.842 -45.212 1.00 42.32 78 LEU A N 1
ATOM 619 C CA . LEU A 1 78 ? -23.919 -12.782 -43.895 1.00 38.65 78 LEU A CA 1
ATOM 620 C C . LEU A 1 78 ? -24.150 -11.330 -43.535 1.00 34.42 78 LEU A C 1
ATOM 621 O O . LEU A 1 78 ? -23.476 -10.462 -44.068 1.00 31.66 78 LEU A O 1
ATOM 626 N N . PRO A 1 79 ? -25.038 -11.037 -42.566 1.00 34.36 79 PRO A N 1
ATOM 627 C CA . PRO A 1 79 ? -25.207 -9.674 -42.072 1.00 38.42 79 PRO A CA 1
ATOM 628 C C . PRO A 1 79 ? -23.967 -9.046 -41.439 1.00 41.17 79 PRO A C 1
ATOM 629 O O . PRO A 1 79 ? -23.175 -9.710 -40.754 1.00 37.79 79 PRO A O 1
ATOM 633 N N . THR A 1 80 ? -23.895 -7.731 -41.621 1.00 39.45 80 THR A N 1
ATOM 634 C CA . THR A 1 80 ? -22.799 -6.894 -41.186 1.00 38.05 80 THR A CA 1
ATOM 635 C C . THR A 1 80 ? -23.341 -5.890 -40.185 1.00 39.91 80 THR A C 1
ATOM 636 O O . THR A 1 80 ? -24.550 -5.809 -39.987 1.00 38.16 80 THR A O 1
ATOM 640 N N . ALA A 1 81 ? -22.442 -5.122 -39.561 1.00 38.16 81 ALA A N 1
ATOM 641 C CA . ALA A 1 81 ? -22.868 -4.028 -38.714 1.00 44.46 81 ALA A CA 1
ATOM 642 C C . ALA A 1 81 ? -23.418 -2.929 -39.615 1.00 42.79 81 ALA A C 1
ATOM 643 O O . ALA A 1 81 ? -23.107 -2.902 -40.812 1.00 41.00 81 ALA A O 1
ATOM 645 N N . GLU A 1 82 ? -24.145 -1.995 -39.000 1.00 44.27 82 GLU A N 1
ATOM 646 C CA . GLU A 1 82 ? -24.607 -0.788 -39.674 1.00 50.11 82 GLU A CA 1
ATOM 647 C C . GLU A 1 82 ? -23.421 -0.013 -40.256 1.00 48.33 82 GLU A C 1
ATOM 648 O O . GLU A 1 82 ? -22.533 0.433 -39.532 1.00 57.50 82 GLU A O 1
ATOM 654 N N . GLY A 1 83 ? -23.383 0.085 -41.585 1.00 45.78 83 GLY A N 1
ATOM 655 C CA . GLY A 1 83 ? -22.305 0.741 -42.313 1.00 47.67 83 GLY A CA 1
ATOM 656 C C . GLY A 1 83 ? -21.035 -0.098 -42.463 1.00 46.65 83 GLY A C 1
ATOM 657 O O . GLY A 1 83 ? -20.008 0.433 -42.878 1.00 49.51 83 GLY A O 1
ATOM 658 N N . GLY A 1 84 ? -21.095 -1.395 -42.106 1.00 50.57 84 GLY A N 1
ATOM 659 C CA . GLY A 1 84 ? -19.934 -2.269 -42.152 1.00 46.50 84 GLY A CA 1
ATOM 660 C C . GLY A 1 84 ? -19.923 -3.187 -43.373 1.00 48.52 84 GLY A C 1
ATOM 661 O O . GLY A 1 84 ? -20.941 -3.352 -44.028 1.00 58.22 84 GLY A O 1
ATOM 662 N N . PHE A 1 85 ? -18.759 -3.787 -43.653 1.00 42.16 85 PHE A N 1
ATOM 663 C CA . PHE A 1 85 ? -18.592 -4.787 -44.690 1.00 44.02 85 PHE A CA 1
ATOM 664 C C . PHE A 1 85 ? -18.349 -6.187 -44.104 1.00 45.51 85 PHE A C 1
ATOM 665 O O . PHE A 1 85 ? -18.779 -7.197 -44.667 1.00 43.89 85 PHE A O 1
ATOM 673 N N . GLU A 1 86 ? -17.657 -6.263 -42.966 1.00 38.22 86 GLU A N 1
ATOM 674 C CA . GLU A 1 86 ? -17.241 -7.534 -42.402 1.00 36.51 86 GLU A CA 1
ATOM 675 C C . GLU A 1 86 ? -18.424 -8.235 -41.755 1.00 30.78 86 GLU A C 1
ATOM 676 O O . GLU A 1 86 ? -19.278 -7.593 -41.156 1.00 36.54 86 GLU A O 1
ATOM 682 N N . PRO A 1 87 ? -18.520 -9.576 -41.901 1.00 32.70 87 PRO A N 1
ATOM 683 C CA . PRO A 1 87 ? -19.618 -10.354 -41.349 1.00 33.25 87 PRO A CA 1
ATOM 684 C C . PRO A 1 87 ? -19.547 -10.410 -39.828 1.00 35.55 87 PRO A C 1
ATOM 685 O O . PRO A 1 87 ? -18.469 -10.558 -39.263 1.00 35.28 87 PRO A O 1
ATOM 689 N N . LEU A 1 88 ? -20.714 -10.274 -39.200 1.00 33.95 88 LEU A N 1
ATOM 690 C CA . LEU A 1 88 ? -20.822 -10.354 -37.763 1.00 37.04 88 LEU A CA 1
ATOM 691 C C . LEU A 1 88 ? -20.693 -11.813 -37.344 1.00 38.88 88 LEU A C 1
ATOM 692 O O . LEU A 1 88 ? -21.416 -12.692 -37.840 1.00 32.66 88 LEU A O 1
ATOM 697 N N . PRO A 1 89 ? -19.811 -12.117 -36.369 1.00 36.14 89 PRO A N 1
ATOM 698 C CA . PRO A 1 89 ? -19.721 -13.485 -35.858 1.00 33.08 89 PRO A CA 1
ATOM 699 C C . PRO A 1 89 ? -20.998 -14.070 -35.268 1.00 30.19 89 PRO A C 1
ATOM 700 O O . PRO A 1 89 ? -21.157 -15.278 -35.300 1.00 32.93 89 PRO A O 1
ATOM 704 N N . GLU A 1 90 ? -21.893 -13.231 -34.733 1.00 32.75 90 GLU A N 1
ATOM 705 C CA . GLU A 1 90 ? -23.204 -13.647 -34.244 1.00 35.72 90 GLU A CA 1
ATOM 706 C C . GLU A 1 90 ? -24.034 -14.394 -35.313 1.00 35.83 90 GLU A C 1
ATOM 707 O O . GLU A 1 90 ? -24.771 -15.331 -35.000 1.00 32.22 90 GLU A O 1
ATOM 713 N N . GLY A 1 91 ? -23.969 -13.957 -36.572 1.00 38.96 91 GLY A N 1
ATOM 714 C CA . GLY A 1 91 ? -24.718 -14.603 -37.643 1.00 37.72 91 GLY A CA 1
ATOM 715 C C . GLY A 1 91 ? -24.043 -15.901 -38.083 1.00 35.73 91 GLY A C 1
ATOM 716 O O . GLY A 1 91 ? -24.702 -16.908 -38.394 1.00 33.55 91 GLY A O 1
ATOM 717 N N . LEU A 1 92 ? -22.712 -15.883 -38.086 1.00 33.63 92 LEU A N 1
ATOM 718 C CA . LEU A 1 92 ? -21.979 -17.115 -38.302 1.00 35.08 92 LEU A CA 1
ATOM 719 C C . LEU A 1 92 ? -22.354 -18.156 -37.252 1.00 33.48 92 LEU A C 1
ATOM 720 O O . LEU A 1 92 ? -22.516 -19.317 -37.594 1.00 32.14 92 LEU A O 1
ATOM 725 N N . TRP A 1 93 ? -22.498 -17.773 -35.980 1.00 32.48 93 TRP A N 1
ATOM 726 C CA . TRP A 1 93 ? -22.902 -18.734 -34.967 1.00 29.70 93 TRP A CA 1
ATOM 727 C C . TRP A 1 93 ? -24.282 -19.315 -35.286 1.00 31.38 93 TRP A C 1
ATOM 728 O O . TRP A 1 93 ? -24.535 -20.489 -35.054 1.00 29.98 93 TRP A O 1
ATOM 739 N N . TYR A 1 94 ? -25.222 -18.464 -35.703 1.00 35.60 94 TYR A N 1
ATOM 740 C CA . TYR A 1 94 ? -26.557 -18.931 -36.077 1.00 35.48 94 TYR A CA 1
ATOM 741 C C . TYR A 1 94 ? -26.449 -20.003 -37.157 1.00 31.22 94 TYR A C 1
ATOM 742 O O . TYR A 1 94 ? -27.045 -21.052 -37.008 1.00 31.55 94 TYR A O 1
ATOM 751 N N . LEU A 1 95 ? -25.636 -19.743 -38.192 1.00 30.27 95 LEU A N 1
ATOM 752 C CA . LEU A 1 95 ? -25.392 -20.684 -39.274 1.00 32.46 95 LEU A CA 1
ATOM 753 C C . LEU A 1 95 ? -24.793 -21.985 -38.764 1.00 34.02 95 LEU A C 1
ATOM 754 O O . LEU A 1 95 ? -25.220 -23.057 -39.185 1.00 33.22 95 LEU A O 1
ATOM 759 N N . LEU A 1 96 ? -23.781 -21.898 -37.884 1.00 32.61 96 LEU A N 1
ATOM 760 C CA . LEU A 1 96 ? -23.126 -23.095 -37.366 1.00 29.60 96 LEU A CA 1
ATOM 761 C C . LEU A 1 96 ? -24.135 -23.957 -36.625 1.00 28.27 96 LEU A C 1
ATOM 762 O O . LEU A 1 96 ? -24.091 -25.187 -36.730 1.00 31.66 96 LEU A O 1
ATOM 767 N N . LEU A 1 97 ? -25.018 -23.321 -35.844 1.00 28.16 97 LEU A N 1
ATOM 768 C CA . LEU A 1 97 ? -25.952 -24.079 -35.017 1.00 32.53 97 LEU A CA 1
ATOM 769 C C . LEU A 1 97 ? -27.071 -24.718 -35.854 1.00 34.50 97 LEU A C 1
ATOM 770 O O . LEU A 1 97 ? -27.416 -25.881 -35.640 1.00 33.51 97 LEU A O 1
ATOM 775 N N . THR A 1 98 ? -27.627 -23.959 -36.812 1.00 35.23 98 THR A N 1
ATOM 776 C CA . THR A 1 98 ? -28.847 -24.337 -37.512 1.00 36.27 98 THR A CA 1
ATOM 777 C C . THR A 1 98 ? -28.575 -24.931 -38.892 1.00 37.27 98 THR A C 1
ATOM 778 O O . THR A 1 98 ? -29.433 -25.639 -39.432 1.00 38.13 98 THR A O 1
ATOM 782 N N . GLY A 1 99 ? -27.430 -24.595 -39.485 1.00 38.11 99 GLY A N 1
ATOM 783 C CA . GLY A 1 99 ? -27.162 -24.917 -40.876 1.00 37.36 99 GLY A CA 1
ATOM 784 C C . GLY A 1 99 ? -27.880 -23.984 -41.870 1.00 37.64 99 GLY A C 1
ATOM 785 O O . GLY A 1 99 ? -27.712 -24.174 -43.059 1.00 40.64 99 GLY A O 1
ATOM 786 N N . GLU A 1 100 ? -28.603 -22.964 -41.390 1.00 34.30 100 GLU A N 1
ATOM 787 C CA . GLU A 1 100 ? -29.392 -22.035 -42.193 1.00 36.76 100 GLU A CA 1
ATOM 788 C C . GLU A 1 100 ? -28.817 -20.621 -42.105 1.00 40.21 100 GLU A C 1
ATOM 789 O O . GLU A 1 100 ? -28.338 -20.229 -41.049 1.00 41.36 100 GLU A O 1
ATOM 795 N N . LEU A 1 101 ? -28.827 -19.863 -43.212 1.00 39.69 101 LEU A N 1
ATOM 796 C CA . LEU A 1 101 ? -28.311 -18.500 -43.222 1.00 39.60 101 LEU A CA 1
ATOM 797 C C . LEU A 1 101 ? -29.265 -17.611 -42.446 1.00 40.74 101 LEU A C 1
ATOM 798 O O . LEU A 1 101 ? -30.471 -17.729 -42.615 1.00 42.37 101 LEU A O 1
ATOM 803 N N . PRO A 1 102 ? -28.785 -16.740 -41.530 1.00 39.52 102 PRO A N 1
ATOM 804 C CA . PRO A 1 102 ? -29.702 -15.948 -40.706 1.00 39.35 102 PRO A CA 1
ATOM 805 C C . PRO A 1 102 ? -30.197 -14.720 -41.465 1.00 35.36 102 PRO A C 1
ATOM 806 O O . PRO A 1 102 ? -29.524 -14.246 -42.365 1.00 37.95 102 PRO A O 1
ATOM 810 N N . THR A 1 103 ? -31.301 -14.156 -41.007 1.00 36.14 103 THR A N 1
ATOM 811 C CA . THR A 1 103 ? -31.715 -12.834 -41.443 1.00 43.86 103 THR A CA 1
ATOM 812 C C . THR A 1 103 ? -31.039 -11.806 -40.556 1.00 46.63 103 THR A C 1
ATOM 813 O O . THR A 1 103 ? -30.423 -12.176 -39.562 1.00 40.52 103 THR A O 1
ATOM 817 N N . GLU A 1 104 ? -31.259 -10.529 -40.876 1.00 44.87 104 GLU A N 1
ATOM 818 C CA . GLU A 1 104 ? -30.819 -9.408 -40.066 1.00 51.98 104 GLU A CA 1
ATOM 819 C C . GLU A 1 104 ? -31.372 -9.506 -38.649 1.00 53.25 104 GLU A C 1
ATOM 820 O O . GLU A 1 104 ? -30.672 -9.214 -37.674 1.00 55.89 104 GLU A O 1
ATOM 826 N N . GLU A 1 105 ? -32.648 -9.881 -38.566 1.00 50.81 105 GLU A N 1
ATOM 827 C CA . GLU A 1 105 ? -33.368 -9.870 -37.311 1.00 52.35 105 GLU A CA 1
ATOM 828 C C . GLU A 1 105 ? -32.856 -11.003 -36.425 1.00 49.54 105 GLU A C 1
ATOM 829 O O . GLU A 1 105 ? -32.750 -10.820 -35.219 1.00 43.58 105 GLU A O 1
ATOM 835 N N . ASP A 1 106 ? -32.566 -12.169 -37.025 1.00 43.52 106 ASP A N 1
ATOM 836 C CA . ASP A 1 106 ? -31.977 -13.295 -36.302 1.00 46.37 106 ASP A CA 1
ATOM 837 C C . ASP A 1 106 ? -30.681 -12.847 -35.619 1.00 43.76 106 ASP A C 1
ATOM 838 O O . ASP A 1 106 ? -30.421 -13.189 -34.466 1.00 43.44 106 ASP A O 1
ATOM 843 N N . VAL A 1 107 ? -29.860 -12.092 -36.357 1.00 41.01 107 VAL A N 1
ATOM 844 C CA . VAL A 1 107 ? -28.565 -11.659 -35.868 1.00 41.10 107 VAL A CA 1
ATOM 845 C C . VAL A 1 107 ? -28.758 -10.655 -34.734 1.00 42.23 107 VAL A C 1
ATOM 846 O O . VAL A 1 107 ? -28.154 -10.811 -33.676 1.00 40.28 107 VAL A O 1
ATOM 850 N N . LYS A 1 108 ? -29.649 -9.679 -34.921 1.00 43.72 108 LYS A N 1
ATOM 851 C CA . LYS A 1 108 ? -29.933 -8.703 -33.885 1.00 47.67 108 LYS A CA 1
ATOM 852 C C . LYS A 1 108 ? -30.389 -9.378 -32.597 1.00 43.52 108 LYS A C 1
ATOM 853 O O . LYS A 1 108 ? -30.080 -8.887 -31.518 1.00 44.18 108 LYS A O 1
ATOM 859 N N . GLU A 1 109 ? -31.185 -10.444 -32.693 1.00 36.82 109 GLU A N 1
ATOM 860 C CA . GLU A 1 109 ? -31.642 -11.141 -31.502 1.00 37.71 109 GLU A CA 1
ATOM 861 C C . GLU A 1 109 ? -30.466 -11.791 -30.753 1.00 40.07 109 GLU A C 1
ATOM 862 O O . GLU A 1 109 ? -30.449 -11.803 -29.529 1.00 44.61 109 GLU A O 1
ATOM 868 N N . ILE A 1 110 ? -29.508 -12.377 -31.473 1.00 34.92 110 ILE A N 1
ATOM 869 C CA . ILE A 1 110 ? -28.357 -12.981 -30.826 1.00 39.49 110 ILE A CA 1
ATOM 870 C C . ILE A 1 110 ? -27.501 -11.878 -30.196 1.00 39.32 110 ILE A C 1
ATOM 871 O O . ILE A 1 110 ? -27.180 -11.985 -29.022 1.00 32.98 110 ILE A O 1
ATOM 876 N N . SER A 1 111 ? -27.185 -10.818 -30.948 1.00 36.73 111 SER A N 1
ATOM 877 C CA . SER A 1 111 ? -26.486 -9.657 -30.417 1.00 40.42 111 SER A CA 1
ATOM 878 C C . SER A 1 111 ? -27.113 -9.151 -29.118 1.00 42.47 111 SER A C 1
ATOM 879 O O . SER A 1 111 ? -26.379 -8.819 -28.187 1.00 41.22 111 SER A O 1
ATOM 882 N N . ALA A 1 112 ? -28.442 -9.051 -29.054 1.00 37.47 112 ALA A N 1
ATOM 883 C CA . ALA A 1 112 ? -29.079 -8.497 -27.862 1.00 39.67 112 ALA A CA 1
ATOM 884 C C . ALA A 1 112 ? -28.912 -9.457 -26.694 1.00 41.35 112 ALA A C 1
ATOM 885 O O . ALA A 1 112 ? -28.957 -9.068 -25.534 1.00 44.53 112 ALA A O 1
ATOM 887 N N . GLU A 1 113 ? -28.868 -10.744 -27.014 1.00 39.02 113 GLU A N 1
ATOM 888 C CA . GLU A 1 113 ? -28.762 -11.758 -25.983 1.00 45.14 113 GLU A CA 1
ATOM 889 C C . GLU A 1 113 ? -27.370 -11.636 -25.362 1.00 39.31 113 GLU A C 1
ATOM 890 O O . GLU A 1 113 ? -27.250 -11.583 -24.150 1.00 34.92 113 GLU A O 1
ATOM 896 N N . PHE A 1 114 ? -26.342 -11.513 -26.201 1.00 32.72 114 PHE A N 1
ATOM 897 C CA . PHE A 1 114 ? -24.990 -11.308 -25.724 1.00 40.37 114 PHE A CA 1
ATOM 898 C C . PHE A 1 114 ? -24.873 -10.020 -24.912 1.00 51.03 114 PHE A C 1
ATOM 899 O O . PHE A 1 114 ? -24.268 -10.017 -23.834 1.00 46.51 114 PHE A O 1
ATOM 907 N N . THR A 1 115 ? -25.476 -8.940 -25.420 1.00 47.14 115 THR A N 1
ATOM 908 C CA . THR A 1 115 ? -25.429 -7.636 -24.775 1.00 50.07 115 THR A CA 1
ATOM 909 C C . THR A 1 115 ? -25.973 -7.696 -23.351 1.00 41.68 115 THR A C 1
ATOM 910 O O . THR A 1 115 ? -25.374 -7.190 -22.419 1.00 48.42 115 THR A O 1
ATOM 914 N N . LYS A 1 116 ? -27.125 -8.327 -23.187 1.00 41.23 116 LYS A N 1
ATOM 915 C CA . LYS A 1 116 ? -27.805 -8.359 -21.913 1.00 41.83 116 LYS A CA 1
ATOM 916 C C . LYS A 1 116 ? -26.970 -9.199 -20.951 1.00 39.27 116 LYS A C 1
ATOM 917 O O . LYS A 1 116 ? -26.746 -8.810 -19.817 1.00 36.62 116 LYS A O 1
ATOM 923 N N . ARG A 1 117 ? -26.468 -10.342 -21.427 1.00 33.65 117 ARG A N 1
ATOM 924 C CA . ARG A 1 117 ? -25.862 -11.327 -20.554 1.00 31.09 117 ARG A CA 1
ATOM 925 C C . ARG A 1 117 ? -24.439 -10.912 -20.183 1.00 30.70 117 ARG A C 1
ATOM 926 O O . ARG A 1 117 ? -23.853 -11.445 -19.237 1.00 32.23 117 ARG A O 1
ATOM 934 N N . MET A 1 118 ? -23.899 -9.954 -20.930 1.00 30.08 118 MET A N 1
ATOM 935 C CA . MET A 1 118 ? -22.573 -9.416 -20.683 1.00 35.20 118 MET A CA 1
ATOM 936 C C . MET A 1 118 ? -22.540 -8.639 -19.369 1.00 34.23 118 MET A C 1
ATOM 937 O O . MET A 1 118 ? -21.477 -8.431 -18.788 1.00 34.49 118 MET A O 1
ATOM 942 N N . GLN A 1 119 ? -23.722 -8.235 -18.893 1.00 31.62 119 GLN A N 1
ATOM 943 C CA . GLN A 1 119 ? -23.859 -7.535 -17.620 1.00 35.14 119 GLN A CA 1
ATOM 944 C C . GLN A 1 119 ? -23.903 -8.505 -16.445 1.00 32.72 119 GLN A C 1
ATOM 945 O O . GLN A 1 119 ? -24.067 -8.092 -15.313 1.00 37.69 119 GLN A O 1
ATOM 951 N N . ASN A 1 120 ? -23.798 -9.804 -16.697 1.00 30.33 120 ASN A N 1
ATOM 952 C CA . ASN A 1 120 ? -24.100 -10.794 -15.685 1.00 34.14 120 ASN A CA 1
ATOM 953 C C . ASN A 1 120 ? -22.871 -11.657 -15.386 1.00 27.47 120 ASN A C 1
ATOM 954 O O . ASN A 1 120 ? -23.018 -12.786 -14.954 1.00 28.88 120 ASN A O 1
ATOM 959 N N . VAL A 1 121 ? -21.674 -11.107 -15.491 1.00 26.80 121 VAL A N 1
ATOM 960 C CA . VAL A 1 121 ? -20.486 -11.833 -15.082 1.00 27.87 121 VAL A CA 1
ATOM 961 C C . VAL A 1 121 ? -20.387 -11.702 -13.569 1.00 26.83 121 VAL A C 1
ATOM 962 O O . VAL A 1 121 ? -20.364 -10.599 -13.067 1.00 23.43 121 VAL A O 1
ATOM 966 N N . PRO A 1 122 ? -20.370 -12.809 -12.788 1.00 25.66 122 PRO A N 1
ATOM 967 C CA . PRO A 1 122 ? -20.316 -12.694 -11.334 1.00 25.41 122 PRO A CA 1
ATOM 968 C C . PRO A 1 122 ? -19.138 -11.872 -10.814 1.00 25.37 122 PRO A C 1
ATOM 969 O O . PRO A 1 122 ? -18.037 -11.941 -11.324 1.00 24.18 122 PRO A O 1
ATOM 973 N N . GLN A 1 123 ? -19.357 -11.140 -9.721 1.00 25.51 123 GLN A N 1
ATOM 974 C CA . GLN A 1 123 ? -18.293 -10.421 -9.083 1.00 25.86 123 GLN A CA 1
ATOM 975 C C . GLN A 1 123 ? -17.151 -11.368 -8.672 1.00 23.48 123 GLN A C 1
ATOM 976 O O . GLN A 1 123 ? -16.004 -10.974 -8.735 1.00 24.25 123 GLN A O 1
ATOM 982 N N . TYR A 1 124 ? -17.419 -12.613 -8.305 1.00 24.49 124 TYR A N 1
ATOM 983 C CA . TYR A 1 124 ? -16.365 -13.475 -7.793 1.00 23.43 124 TYR A CA 1
ATOM 984 C C . TYR A 1 124 ? -15.414 -13.907 -8.908 1.00 23.40 124 TYR A C 1
ATOM 985 O O . TYR A 1 124 ? -14.303 -14.295 -8.619 1.00 23.37 124 TYR A O 1
ATOM 994 N N . VAL A 1 125 ? -15.846 -13.878 -10.171 1.00 24.46 125 VAL A N 1
ATOM 995 C CA . VAL A 1 125 ? -14.967 -14.163 -11.307 1.00 24.63 125 VAL A CA 1
ATOM 996 C C . VAL A 1 125 ? -13.854 -13.118 -11.364 1.00 25.44 125 VAL A C 1
ATOM 997 O O . VAL A 1 125 ? -12.693 -13.461 -11.503 1.00 26.70 125 VAL A O 1
ATOM 1001 N N . PHE A 1 126 ? -14.193 -11.846 -11.128 1.00 26.63 126 PHE A N 1
ATOM 1002 C CA . PHE A 1 126 ? -13.188 -10.793 -11.048 1.00 24.42 126 PHE A CA 1
ATOM 1003 C C . PHE A 1 126 ? -12.290 -10.943 -9.822 1.00 26.16 126 PHE A C 1
ATOM 1004 O O . PHE A 1 126 ? -11.093 -10.637 -9.898 1.00 25.31 126 PHE A O 1
ATOM 1012 N N . ASP A 1 127 ? -12.863 -11.327 -8.674 1.00 26.06 127 ASP A N 1
ATOM 1013 C CA . ASP A 1 127 ? -12.038 -11.641 -7.506 1.00 27.02 127 ASP A CA 1
ATOM 1014 C C . ASP A 1 127 ? -11.028 -12.759 -7.819 1.00 25.50 127 ASP A C 1
ATOM 1015 O O . ASP A 1 127 ? -9.869 -12.724 -7.393 1.00 25.93 127 ASP A O 1
ATOM 1020 N N . VAL A 1 128 ? -11.470 -13.810 -8.519 1.00 24.31 128 VAL A N 1
ATOM 1021 C CA . VAL A 1 128 ? -10.553 -14.868 -8.918 1.00 24.78 128 VAL A CA 1
ATOM 1022 C C . VAL A 1 128 ? -9.454 -14.306 -9.809 1.00 26.14 128 VAL A C 1
ATOM 1023 O O . VAL A 1 128 ? -8.269 -14.575 -9.571 1.00 25.94 128 VAL A O 1
ATOM 1027 N N . LEU A 1 129 ? -9.823 -13.483 -10.796 1.00 26.98 129 LEU A N 1
ATOM 1028 C CA . LEU A 1 129 ? -8.825 -12.935 -11.693 1.00 26.39 129 LEU A CA 1
ATOM 1029 C C . LEU A 1 129 ? -7.839 -12.053 -10.919 1.00 26.71 129 LEU A C 1
ATOM 1030 O O . LEU A 1 129 ? -6.650 -12.109 -11.199 1.00 30.35 129 LEU A O 1
ATOM 1035 N N . ARG A 1 130 ? -8.307 -11.234 -9.962 1.00 24.81 130 ARG A N 1
ATOM 1036 C CA . ARG A 1 130 ? -7.408 -10.332 -9.270 1.00 25.46 130 ARG A CA 1
ATOM 1037 C C . ARG A 1 130 ? -6.518 -11.086 -8.292 1.00 25.50 130 ARG A C 1
ATOM 1038 O O . ARG A 1 130 ? -5.431 -10.632 -7.997 1.00 28.07 130 ARG A O 1
ATOM 1046 N N . ALA A 1 131 ? -6.926 -12.270 -7.838 1.00 27.49 131 ALA A N 1
ATOM 1047 C CA . ALA A 1 131 ? -6.094 -13.036 -6.903 1.00 30.55 131 ALA A CA 1
ATOM 1048 C C . ALA A 1 131 ? -4.906 -13.709 -7.598 1.00 28.73 131 ALA A C 1
ATOM 1049 O O . ALA A 1 131 ? -3.948 -14.072 -6.928 1.00 27.86 131 ALA A O 1
ATOM 1051 N N . MET A 1 132 ? -4.969 -13.876 -8.922 1.00 27.16 132 MET A N 1
ATOM 1052 C CA . MET A 1 132 ? -3.860 -14.412 -9.695 1.00 31.01 132 MET A CA 1
ATOM 1053 C C . MET A 1 132 ? -2.816 -13.312 -9.866 1.00 27.92 132 MET A C 1
ATOM 1054 O O . MET A 1 132 ? -3.143 -12.165 -10.149 1.00 26.59 132 MET A O 1
ATOM 1059 N N . PRO A 1 133 ? -1.519 -13.602 -9.667 1.00 26.67 133 PRO A N 1
ATOM 1060 C CA . PRO A 1 133 ? -0.485 -12.596 -9.853 1.00 25.77 133 PRO A CA 1
ATOM 1061 C C . PRO A 1 133 ? -0.534 -12.002 -11.252 1.00 27.44 133 PRO A C 1
ATOM 1062 O O . PRO A 1 133 ? -0.786 -12.721 -12.209 1.00 27.17 133 PRO A O 1
ATOM 1066 N N . VAL A 1 134 ? -0.383 -10.674 -11.363 1.00 26.13 134 VAL A N 1
ATOM 1067 C CA . VAL A 1 134 ? -0.594 -10.007 -12.635 1.00 24.14 134 VAL A CA 1
ATOM 1068 C C . VAL A 1 134 ? 0.359 -10.501 -13.724 1.00 23.25 134 VAL A C 1
ATOM 1069 O O . VAL A 1 134 ? 0.059 -10.337 -14.922 1.00 25.29 134 VAL A O 1
ATOM 1073 N N . ASP A 1 135 ? 1.497 -11.096 -13.356 1.00 24.91 135 ASP A N 1
ATOM 1074 C CA . ASP A 1 135 ? 2.435 -11.606 -14.358 1.00 27.96 135 ASP A CA 1
ATOM 1075 C C . ASP A 1 135 ? 2.074 -13.020 -14.824 1.00 26.16 135 ASP A C 1
ATOM 1076 O O . ASP A 1 135 ? 2.815 -13.621 -15.576 1.00 28.23 135 ASP A O 1
ATOM 1081 N N . THR A 1 136 ? 0.931 -13.556 -14.427 1.00 25.25 136 THR A N 1
ATOM 1082 C CA . THR A 1 136 ? 0.479 -14.852 -14.921 1.00 25.44 136 THR A CA 1
ATOM 1083 C C . THR A 1 136 ? 0.169 -14.770 -16.412 1.00 27.36 136 THR A C 1
ATOM 1084 O O . THR A 1 136 ? -0.353 -13.762 -16.897 1.00 25.54 136 THR A O 1
ATOM 1088 N N . HIS A 1 137 ? 0.519 -15.813 -17.167 1.00 25.24 137 HIS A N 1
ATOM 1089 C CA . HIS A 1 137 ? 0.231 -15.819 -18.590 1.00 27.31 137 HIS A CA 1
ATOM 1090 C C . HIS A 1 137 ? -1.246 -15.527 -18.819 1.00 22.67 137 HIS A C 1
ATOM 1091 O O . HIS A 1 137 ? -2.136 -16.011 -18.103 1.00 22.91 137 HIS A O 1
ATOM 1098 N N . PRO A 1 138 ? -1.595 -14.711 -19.811 1.00 22.92 138 PRO A N 1
ATOM 1099 C CA . PRO A 1 138 ? -3.011 -14.355 -19.994 1.00 26.46 138 PRO A CA 1
ATOM 1100 C C . PRO A 1 138 ? -3.943 -15.529 -20.311 1.00 24.92 138 PRO A C 1
ATOM 1101 O O . PRO A 1 138 ? -5.117 -15.481 -19.971 1.00 23.18 138 PRO A O 1
ATOM 1105 N N . MET A 1 139 ? -3.437 -16.604 -20.941 1.00 24.08 139 MET A N 1
ATOM 1106 C CA . MET A 1 139 ? -4.277 -17.755 -21.248 1.00 23.83 139 MET A CA 1
ATOM 1107 C C . MET A 1 139 ? -4.544 -18.573 -19.980 1.00 23.45 139 MET A C 1
ATOM 1108 O O . MET A 1 139 ? -5.545 -19.246 -19.866 1.00 22.82 139 MET A O 1
ATOM 1113 N N . THR A 1 140 ? -3.672 -18.501 -18.981 1.00 26.48 140 THR A N 1
ATOM 1114 C CA . THR A 1 140 ? -3.960 -19.140 -17.704 1.00 24.81 140 THR A CA 1
ATOM 1115 C C . THR A 1 140 ? -5.078 -18.393 -16.984 1.00 24.73 140 THR A C 1
ATOM 1116 O O . THR A 1 140 ? -5.983 -19.010 -16.434 1.00 24.79 140 THR A O 1
ATOM 1120 N N . MET A 1 141 ? -4.992 -17.059 -16.978 1.00 24.90 141 MET A N 1
ATOM 1121 C CA . MET A 1 141 ? -6.018 -16.211 -16.388 1.00 24.48 141 MET A CA 1
ATOM 1122 C C . MET A 1 141 ? -7.361 -16.447 -17.107 1.00 25.98 141 MET A C 1
ATOM 1123 O O . MET A 1 141 ? -8.386 -16.553 -16.463 1.00 22.69 141 MET A O 1
ATOM 1128 N N . PHE A 1 142 ? -7.361 -16.528 -18.438 1.00 22.98 142 PHE A N 1
ATOM 1129 C CA . PHE A 1 142 ? -8.589 -16.695 -19.209 1.00 25.11 142 PHE A CA 1
ATOM 1130 C C . PHE A 1 142 ? -9.293 -18.010 -18.843 1.00 23.49 142 PHE A C 1
ATOM 1131 O O . PHE A 1 142 ? -10.497 -18.056 -18.519 1.00 24.87 142 PHE A O 1
ATOM 1139 N N . ALA A 1 143 ? -8.510 -19.092 -18.845 1.00 24.30 143 ALA A N 1
ATOM 1140 C CA . ALA A 1 143 ? -9.044 -20.396 -18.521 1.00 22.67 143 ALA A CA 1
ATOM 1141 C C . ALA A 1 143 ? -9.585 -20.399 -17.097 1.00 23.41 143 ALA A C 1
ATOM 1142 O O . ALA A 1 143 ? -10.620 -20.984 -16.856 1.00 26.34 143 ALA A O 1
ATOM 1144 N N . ALA A 1 144 ? -8.898 -19.748 -16.164 1.00 22.47 144 ALA A N 1
ATOM 1145 C CA . ALA A 1 144 ? -9.274 -19.804 -14.771 1.00 26.29 144 ALA A CA 1
ATOM 1146 C C . ALA A 1 144 ? -10.566 -19.029 -14.546 1.00 25.09 144 ALA A C 1
ATOM 1147 O O . ALA A 1 144 ? -11.392 -19.435 -13.737 1.00 26.43 144 ALA A O 1
ATOM 1149 N N . GLY A 1 145 ? -10.715 -17.892 -15.212 1.00 25.77 145 GLY A N 1
ATOM 1150 C CA . GLY A 1 145 ? -11.923 -17.106 -15.033 1.00 24.31 145 GLY A CA 1
ATOM 1151 C C . GLY A 1 145 ? -13.145 -17.828 -15.584 1.00 22.49 145 GLY A C 1
ATOM 1152 O O . GLY A 1 145 ? -14.222 -17.751 -15.012 1.00 23.46 145 GLY A O 1
ATOM 1153 N N . ILE A 1 146 ? -12.980 -18.460 -16.740 1.00 24.87 146 ILE A N 1
ATOM 1154 C CA . ILE A 1 146 ? -14.032 -19.267 -17.343 1.00 24.80 146 ILE A CA 1
ATOM 1155 C C . ILE A 1 146 ? -14.391 -20.408 -16.402 1.00 25.91 146 ILE A C 1
ATOM 1156 O O . ILE A 1 146 ? -15.572 -20.628 -16.113 1.00 25.73 146 ILE A O 1
ATOM 1161 N N . LEU A 1 147 ? -13.372 -21.148 -15.925 1.00 24.32 147 LEU A N 1
ATOM 1162 C CA . LEU A 1 147 ? -13.655 -22.242 -15.007 1.00 23.84 147 LEU A CA 1
ATOM 1163 C C . LEU A 1 147 ? -14.379 -21.761 -13.740 1.00 24.93 147 LEU A C 1
ATOM 1164 O O . LEU A 1 147 ? -15.271 -22.422 -13.250 1.00 26.71 147 LEU A O 1
ATOM 1169 N N . ALA A 1 148 ? -14.018 -20.611 -13.161 1.00 26.14 148 ALA A N 1
ATOM 1170 C CA . ALA A 1 148 ? -14.677 -20.176 -11.927 1.00 26.28 148 ALA A CA 1
ATOM 1171 C C . ALA A 1 148 ? -16.187 -19.984 -12.103 1.00 26.46 148 ALA A C 1
ATOM 1172 O O . ALA A 1 148 ? -16.988 -20.165 -11.180 1.00 25.54 148 ALA A O 1
ATOM 1174 N N . MET A 1 149 ? -16.599 -19.656 -13.324 1.00 24.05 149 MET A N 1
ATOM 1175 C CA . MET A 1 149 ? -17.976 -19.333 -13.584 1.00 25.82 149 MET A CA 1
ATOM 1176 C C . MET A 1 149 ? -18.785 -20.615 -13.766 1.00 27.82 149 MET A C 1
ATOM 1177 O O . MET A 1 149 ? -19.995 -20.564 -13.965 1.00 29.75 149 MET A O 1
ATOM 1182 N N . GLN A 1 150 ? -18.149 -21.778 -13.551 1.00 27.48 150 GLN A N 1
ATOM 1183 C CA . GLN A 1 150 ? -18.825 -23.060 -13.640 1.00 24.41 150 GLN A CA 1
ATOM 1184 C C . GLN A 1 150 ? -19.889 -23.157 -12.555 1.00 25.73 150 GLN A C 1
ATOM 1185 O O . GLN A 1 150 ? -20.866 -23.870 -12.719 1.00 26.31 150 GLN A O 1
ATOM 1191 N N . ARG A 1 151 ? -19.739 -22.402 -11.462 1.00 25.59 151 ARG A N 1
ATOM 1192 C CA . ARG A 1 151 ? -20.767 -22.380 -10.429 1.00 25.87 151 ARG A CA 1
ATOM 1193 C C . ARG A 1 151 ? -22.143 -21.937 -10.962 1.00 28.59 151 ARG A C 1
ATOM 1194 O O . ARG A 1 151 ? -23.147 -22.271 -10.361 1.00 26.73 151 ARG A O 1
ATOM 1202 N N . GLU A 1 152 ? -22.202 -21.148 -12.050 1.00 28.34 152 GLU A N 1
ATOM 1203 C CA . GLU A 1 152 ? -23.462 -20.674 -12.613 1.00 31.63 152 GLU A CA 1
ATOM 1204 C C . GLU A 1 152 ? -24.008 -21.630 -13.688 1.00 33.04 152 GLU A C 1
ATOM 1205 O O . GLU A 1 152 ? -24.922 -21.267 -14.417 1.00 29.49 152 GLU A O 1
ATOM 1211 N N . SER A 1 153 ? -23.446 -22.841 -13.826 1.00 33.28 153 SER A N 1
ATOM 1212 C CA . SER A 1 153 ? -23.850 -23.745 -14.899 1.00 32.39 153 SER A CA 1
ATOM 1213 C C . SER A 1 153 ? -25.288 -24.242 -14.682 1.00 31.52 153 SER A C 1
ATOM 1214 O O . SER A 1 153 ? -25.571 -24.875 -13.687 1.00 31.54 153 SER A O 1
ATOM 1217 N N . VAL A 1 154 ? -26.154 -23.983 -15.663 1.00 30.55 154 VAL A N 1
ATOM 1218 C CA . VAL A 1 154 ? -27.518 -24.481 -15.702 1.00 32.59 154 VAL A CA 1
ATOM 1219 C C . VAL A 1 154 ? -27.532 -25.974 -16.033 1.00 33.12 154 VAL A C 1
ATOM 1220 O O . VAL A 1 154 ? -28.285 -26.726 -15.428 1.00 33.15 154 VAL A O 1
ATOM 1224 N N . PHE A 1 155 ? -26.640 -26.413 -16.926 1.00 33.92 155 PHE A N 1
ATOM 1225 C CA . PHE A 1 155 ? -26.500 -27.831 -17.227 1.00 31.67 155 PHE A CA 1
ATOM 1226 C C . PHE A 1 155 ? -26.150 -28.633 -15.985 1.00 34.01 155 PHE A C 1
ATOM 1227 O O . PHE A 1 155 ? -26.807 -29.634 -15.706 1.00 31.28 155 PHE A O 1
ATOM 1235 N N . ALA A 1 156 ? -25.108 -28.211 -15.245 1.00 29.95 156 ALA A N 1
ATOM 1236 C CA . ALA A 1 156 ? -24.717 -28.906 -14.025 1.00 30.78 156 ALA A CA 1
ATOM 1237 C C . ALA A 1 156 ? -25.897 -29.013 -13.068 1.00 31.04 156 ALA A C 1
ATOM 1238 O O . ALA A 1 156 ? -26.111 -30.061 -12.454 1.00 31.89 156 ALA A O 1
ATOM 1240 N N . LYS A 1 157 ? -26.577 -27.894 -12.869 1.00 35.58 157 LYS A N 1
ATOM 1241 C CA . LYS A 1 157 ? -27.635 -27.819 -11.881 1.00 39.45 157 LYS A CA 1
ATOM 1242 C C . LYS A 1 157 ? -28.816 -28.708 -12.296 1.00 42.25 157 LYS A C 1
ATOM 1243 O O . LYS A 1 157 ? -29.329 -29.469 -11.479 1.00 35.59 157 LYS A O 1
ATOM 1249 N N . ARG A 1 158 ? -29.256 -28.590 -13.557 1.00 38.20 158 ARG A N 1
ATOM 1250 C CA . ARG A 1 158 ? -30.386 -29.369 -14.044 1.00 38.98 158 ARG A CA 1
ATOM 1251 C C . ARG A 1 158 ? -30.041 -30.857 -14.087 1.00 37.57 158 ARG A C 1
ATOM 1252 O O . ARG A 1 158 ? -30.900 -31.702 -13.843 1.00 38.60 158 ARG A O 1
ATOM 1260 N N . TYR A 1 159 ? -28.805 -31.197 -14.420 1.00 34.32 159 TYR A N 1
ATOM 1261 C CA . TYR A 1 159 ? -28.413 -32.594 -14.417 1.00 41.49 159 TYR A CA 1
ATOM 1262 C C . TYR A 1 159 ? -28.532 -33.220 -13.023 1.00 47.24 159 TYR A C 1
ATOM 1263 O O . TYR A 1 159 ? -28.936 -34.381 -12.905 1.00 44.50 159 TYR A O 1
ATOM 1272 N N . GLU A 1 160 ? -28.093 -32.485 -11.992 1.00 47.50 160 GLU A N 1
ATOM 1273 C CA . GLU A 1 160 ? -28.197 -32.908 -10.597 1.00 58.69 160 GLU A CA 1
ATOM 1274 C C . GLU A 1 160 ? -29.650 -33.118 -10.178 1.00 51.59 160 GLU A C 1
ATOM 1275 O O . GLU A 1 160 ? -29.949 -34.016 -9.414 1.00 51.67 160 GLU A O 1
ATOM 1281 N N . GLU A 1 161 ? -30.545 -32.245 -10.630 1.00 52.85 161 GLU A N 1
ATOM 1282 C CA . GLU A 1 161 ? -31.935 -32.311 -10.219 1.00 57.49 161 GLU A CA 1
ATOM 1283 C C . GLU A 1 161 ? -32.642 -33.465 -10.912 1.00 55.10 161 GLU A C 1
ATOM 1284 O O . GLU A 1 161 ? -33.693 -33.872 -10.456 1.00 53.26 161 GLU A O 1
ATOM 1290 N N . GLY A 1 162 ? -32.086 -33.961 -12.022 1.00 54.68 162 GLY A N 1
ATOM 1291 C CA . GLY A 1 162 ? -32.778 -34.929 -12.858 1.00 49.50 162 GLY A CA 1
ATOM 1292 C C . GLY A 1 162 ? -33.464 -34.206 -14.012 1.00 54.46 162 GLY A C 1
ATOM 1293 O O . GLY A 1 162 ? -34.409 -33.456 -13.795 1.00 62.74 162 GLY A O 1
ATOM 1294 N N . MET A 1 163 ? -32.890 -34.318 -15.211 1.00 50.23 163 MET A N 1
ATOM 1295 C CA . MET A 1 163 ? -33.525 -33.801 -16.410 1.00 49.89 163 MET A CA 1
ATOM 1296 C C . MET A 1 163 ? -33.479 -34.911 -17.443 1.00 46.38 163 MET A C 1
ATOM 1297 O O . MET A 1 163 ? -32.645 -35.794 -17.357 1.00 49.07 163 MET A O 1
ATOM 1302 N N . ARG A 1 164 ? -34.411 -34.890 -18.389 1.00 55.78 164 ARG A N 1
ATOM 1303 C CA . ARG A 1 164 ? -34.398 -35.896 -19.438 1.00 63.40 164 ARG A CA 1
ATOM 1304 C C . ARG A 1 164 ? -33.247 -35.563 -20.383 1.00 59.26 164 ARG A C 1
ATOM 1305 O O . ARG A 1 164 ? -32.864 -34.394 -20.481 1.00 50.22 164 ARG A O 1
ATOM 1313 N N . ARG A 1 165 ? -32.725 -36.584 -21.083 1.00 54.11 165 ARG A N 1
ATOM 1314 C CA . ARG A 1 165 ? -31.572 -36.433 -21.960 1.00 52.27 165 ARG A CA 1
ATOM 1315 C C . ARG A 1 165 ? -31.891 -35.477 -23.115 1.00 52.51 165 ARG A C 1
ATOM 1316 O O . ARG A 1 165 ? -30.978 -34.909 -23.726 1.00 53.94 165 ARG A O 1
ATOM 1324 N N . GLU A 1 166 ? -33.187 -35.319 -23.410 1.00 51.57 166 GLU A N 1
ATOM 1325 C CA . GLU A 1 166 ? -33.698 -34.481 -24.479 1.00 50.10 166 GLU A CA 1
ATOM 1326 C C . GLU A 1 166 ? -33.658 -33.002 -24.098 1.00 47.01 166 GLU A C 1
ATOM 1327 O O . GLU A 1 166 ? -33.769 -32.148 -24.970 1.00 52.09 166 GLU A O 1
ATOM 1333 N N . GLU A 1 167 ? -33.562 -32.686 -22.803 1.00 46.45 167 GLU A N 1
ATOM 1334 C CA . GLU A 1 167 ? -33.423 -31.300 -22.383 1.00 50.66 167 GLU A CA 1
ATOM 1335 C C . GLU A 1 167 ? -31.949 -30.857 -22.380 1.00 41.98 167 GLU A C 1
ATOM 1336 O O . GLU A 1 167 ? -31.660 -29.692 -22.126 1.00 42.16 167 GLU A O 1
ATOM 1342 N N . HIS A 1 168 ? -31.014 -31.786 -22.591 1.00 40.22 168 HIS A N 1
ATOM 1343 C CA . HIS A 1 168 ? -29.597 -31.457 -22.564 1.00 39.72 168 HIS A CA 1
ATOM 1344 C C . HIS A 1 168 ? -29.287 -30.248 -23.428 1.00 37.20 168 HIS A C 1
ATOM 1345 O O . HIS A 1 168 ? -28.629 -29.335 -22.955 1.00 34.34 168 HIS A O 1
ATOM 1352 N N . TRP A 1 169 ? -29.753 -30.239 -24.679 1.00 36.95 169 TRP A N 1
ATOM 1353 C CA . TRP A 1 169 ? -29.252 -29.276 -25.640 1.00 37.01 169 TRP A CA 1
ATOM 1354 C C . TRP A 1 169 ? -29.663 -27.871 -25.209 1.00 39.94 169 TRP A C 1
ATOM 1355 O O . TRP A 1 169 ? -28.932 -26.917 -25.482 1.00 34.21 169 TRP A O 1
ATOM 1366 N N . GLU A 1 170 ? -30.769 -27.786 -24.444 1.00 34.81 170 GLU A N 1
ATOM 1367 C CA . GLU A 1 170 ? -31.365 -26.530 -24.038 1.00 36.50 170 GLU A CA 1
ATOM 1368 C C . GLU A 1 170 ? -30.528 -25.915 -22.914 1.00 31.72 170 GLU A C 1
ATOM 1369 O O . GLU A 1 170 ? -30.365 -24.713 -22.869 1.00 32.30 170 GLU A O 1
ATOM 1375 N N . ALA A 1 171 ? -30.056 -26.741 -21.987 1.00 29.80 171 ALA A N 1
ATOM 1376 C CA . ALA A 1 171 ? -29.212 -26.278 -20.900 1.00 32.53 171 ALA A CA 1
ATOM 1377 C C . ALA A 1 171 ? -27.841 -25.888 -21.449 1.00 30.48 171 ALA A C 1
ATOM 1378 O O . ALA A 1 171 ? -27.266 -24.896 -21.021 1.00 33.39 171 ALA A O 1
ATOM 1380 N N . MET A 1 172 ? -27.355 -26.623 -22.458 1.00 33.12 172 MET A N 1
ATOM 1381 C CA . MET A 1 172 ? -26.116 -26.295 -23.125 1.00 31.09 172 MET A CA 1
ATOM 1382 C C . MET A 1 172 ? -26.225 -24.950 -23.841 1.00 31.70 172 MET A C 1
ATOM 1383 O O . MET A 1 172 ? -25.281 -24.156 -23.876 1.00 25.90 172 MET A O 1
ATOM 1388 N N . LEU A 1 173 ? -27.389 -24.660 -24.410 1.00 32.39 173 LEU A N 1
ATOM 1389 C CA . LEU A 1 173 ? -27.549 -23.416 -25.152 1.00 34.41 173 LEU A CA 1
ATOM 1390 C C . LEU A 1 173 ? -27.557 -22.210 -24.202 1.00 32.52 173 LEU A C 1
ATOM 1391 O O . LEU A 1 173 ? -26.932 -21.183 -24.479 1.00 32.22 173 LEU A O 1
ATOM 1396 N N . GLU A 1 174 ? -28.274 -22.335 -23.095 1.00 28.66 174 GLU A N 1
ATOM 1397 C CA . GLU A 1 174 ? -28.368 -21.278 -22.093 1.00 32.18 174 GLU A CA 1
ATOM 1398 C C . GLU A 1 174 ? -26.971 -20.972 -21.527 1.00 32.81 174 GLU A C 1
ATOM 1399 O O . GLU A 1 174 ? -26.581 -19.810 -21.398 1.00 33.68 174 GLU A O 1
ATOM 1405 N N . ASP A 1 175 ? -26.222 -22.039 -21.219 1.00 33.01 175 ASP A N 1
ATOM 1406 C CA . ASP A 1 175 ? -24.877 -21.931 -20.685 1.00 30.25 175 ASP A CA 1
ATOM 1407 C C . ASP A 1 175 ? -23.983 -21.270 -21.712 1.00 28.89 175 ASP A C 1
ATOM 1408 O O . ASP A 1 175 ? -23.185 -20.414 -21.351 1.00 28.80 175 ASP A O 1
ATOM 1413 N N . SER A 1 176 ? -24.164 -21.627 -22.988 1.00 29.43 176 SER A N 1
ATOM 1414 C CA . SER A 1 176 ? -23.317 -21.123 -24.052 1.00 27.79 176 SER A CA 1
ATOM 1415 C C . SER A 1 176 ? -23.540 -19.624 -24.232 1.00 28.89 176 SER A C 1
ATOM 1416 O O . SER A 1 176 ? -22.571 -18.888 -24.448 1.00 31.88 176 SER A O 1
ATOM 1419 N N . LEU A 1 177 ? -24.810 -19.184 -24.152 1.00 27.22 177 LEU A N 1
ATOM 1420 C CA . LEU A 1 177 ? -25.140 -17.769 -24.274 1.00 28.31 177 LEU A CA 1
ATOM 1421 C C . LEU A 1 177 ? -24.473 -16.987 -23.150 1.00 23.90 177 LEU A C 1
ATOM 1422 O O . LEU A 1 177 ? -23.947 -15.933 -23.417 1.00 28.46 177 LEU A O 1
ATOM 1427 N N . ASN A 1 178 ? -24.598 -17.472 -21.915 1.00 27.06 178 ASN A N 1
ATOM 1428 C CA . ASN A 1 178 ? -23.960 -16.851 -20.765 1.00 28.87 178 ASN A CA 1
ATOM 1429 C C . ASN A 1 178 ? -22.444 -16.795 -20.922 1.00 29.45 178 ASN A C 1
ATOM 1430 O O . ASN A 1 178 ? -21.820 -15.758 -20.673 1.00 28.56 178 ASN A O 1
ATOM 1435 N N . MET A 1 179 ? -21.844 -17.920 -21.318 1.00 26.88 179 MET A N 1
ATOM 1436 C CA . MET A 1 179 ? -20.399 -17.988 -21.328 1.00 26.05 179 MET A CA 1
ATOM 1437 C C . MET A 1 179 ? -19.870 -17.100 -22.441 1.00 27.66 179 MET A C 1
ATOM 1438 O O . MET A 1 179 ? -18.908 -16.347 -22.242 1.00 27.49 179 MET A O 1
ATOM 1443 N N . LEU A 1 180 ? -20.508 -17.181 -23.611 1.00 25.62 180 LEU A N 1
ATOM 1444 C CA . LEU A 1 180 ? -20.090 -16.376 -24.735 1.00 27.00 180 LEU A CA 1
ATOM 1445 C C . LEU A 1 180 ? -20.187 -14.895 -24.393 1.00 28.77 180 LEU A C 1
ATOM 1446 O O . LEU A 1 180 ? -19.308 -14.114 -24.784 1.00 30.52 180 LEU A O 1
ATOM 1451 N N . ALA A 1 181 ? -21.256 -14.508 -23.688 1.00 28.10 181 ALA A N 1
ATOM 1452 C CA . ALA A 1 181 ? -21.400 -13.105 -23.324 1.00 30.95 181 ALA A CA 1
ATOM 1453 C C . ALA A 1 181 ? -20.290 -12.657 -22.348 1.00 29.74 181 ALA A C 1
ATOM 1454 O O . ALA A 1 181 ? -19.794 -11.527 -22.426 1.00 28.74 181 ALA A O 1
ATOM 1456 N N . ALA A 1 182 ? -19.852 -13.570 -21.487 1.00 26.62 182 ALA A N 1
ATOM 1457 C CA . ALA A 1 182 ? -18.811 -13.324 -20.496 1.00 27.50 182 ALA A CA 1
ATOM 1458 C C . ALA A 1 182 ? -17.395 -13.280 -21.080 1.00 29.04 182 ALA A C 1
ATOM 1459 O O . ALA A 1 182 ? -16.570 -12.517 -20.594 1.00 28.20 182 ALA A O 1
ATOM 1461 N N . LEU A 1 183 ? -17.095 -14.038 -22.148 1.00 26.74 183 LEU A N 1
ATOM 1462 C CA . LEU A 1 183 ? -15.727 -14.120 -22.637 1.00 26.38 183 LEU A CA 1
ATOM 1463 C C . LEU A 1 183 ? -15.107 -12.755 -22.943 1.00 27.15 183 LEU A C 1
ATOM 1464 O O . LEU A 1 183 ? -13.964 -12.523 -22.537 1.00 28.02 183 LEU A O 1
ATOM 1469 N N . PRO A 1 184 ? -15.739 -11.821 -23.690 1.00 26.29 184 PRO A N 1
ATOM 1470 C CA . PRO A 1 184 ? -15.114 -10.532 -23.939 1.00 26.59 184 PRO A CA 1
ATOM 1471 C C . PRO A 1 184 ? -14.849 -9.712 -22.674 1.00 26.61 184 PRO A C 1
ATOM 1472 O O . PRO A 1 184 ? -13.858 -9.001 -22.605 1.00 26.67 184 PRO A O 1
ATOM 1476 N N . VAL A 1 185 ? -15.736 -9.820 -21.681 1.00 26.06 185 VAL A N 1
ATOM 1477 C CA . VAL A 1 185 ? -15.570 -9.099 -20.434 1.00 26.54 185 VAL A CA 1
ATOM 1478 C C . VAL A 1 185 ? -14.340 -9.639 -19.704 1.00 27.26 185 VAL A C 1
ATOM 1479 O O . VAL A 1 185 ? -13.551 -8.857 -19.191 1.00 24.18 185 VAL A O 1
ATOM 1483 N N . ILE A 1 186 ? -14.206 -10.954 -19.646 1.00 26.64 186 ILE A N 1
ATOM 1484 C CA . ILE A 1 186 ? -13.069 -11.593 -18.986 1.00 26.78 186 ILE A CA 1
ATOM 1485 C C . ILE A 1 186 ? -11.785 -11.248 -19.729 1.00 26.21 186 ILE A C 1
ATOM 1486 O O . ILE A 1 186 ? -10.777 -10.918 -19.105 1.00 26.58 186 ILE A O 1
ATOM 1491 N N . ALA A 1 187 ? -11.801 -11.400 -21.061 1.00 24.91 187 ALA A N 1
ATOM 1492 C CA . ALA A 1 187 ? -10.633 -11.142 -21.868 1.00 24.71 187 ALA A CA 1
ATOM 1493 C C . ALA A 1 187 ? -10.186 -9.694 -21.695 1.00 25.15 187 ALA A C 1
ATOM 1494 O O . ALA A 1 187 ? -8.997 -9.450 -21.569 1.00 23.68 187 ALA A O 1
ATOM 1496 N N . ALA A 1 188 ? -11.122 -8.739 -21.793 1.00 23.76 188 ALA A N 1
ATOM 1497 C CA . ALA A 1 188 ? -10.788 -7.326 -21.657 1.00 22.01 188 ALA A CA 1
ATOM 1498 C C . ALA A 1 188 ? -10.241 -7.054 -20.261 1.00 23.98 188 ALA A C 1
ATOM 1499 O O . ALA A 1 188 ? -9.285 -6.279 -20.102 1.00 23.37 188 ALA A O 1
ATOM 1501 N N . TYR A 1 189 ? -10.836 -7.711 -19.254 1.00 22.68 189 TYR A N 1
ATOM 1502 C CA . TYR A 1 189 ? -10.384 -7.481 -17.894 1.00 26.24 189 TYR A CA 1
ATOM 1503 C C . TYR A 1 189 ? -8.895 -7.819 -17.792 1.00 25.13 189 TYR A C 1
ATOM 1504 O O . TYR A 1 189 ? -8.111 -7.064 -17.210 1.00 23.04 189 TYR A O 1
ATOM 1513 N N . ILE A 1 190 ? -8.535 -8.995 -18.318 1.00 25.69 190 ILE A N 1
ATOM 1514 C CA . ILE A 1 190 ? -7.168 -9.457 -18.365 1.00 25.56 190 ILE A CA 1
ATOM 1515 C C . ILE A 1 190 ? -6.309 -8.429 -19.092 1.00 25.91 190 ILE A C 1
ATOM 1516 O O . ILE A 1 190 ? -5.256 -8.041 -18.586 1.00 23.80 190 ILE A O 1
ATOM 1521 N N . TYR A 1 191 ? -6.754 -8.017 -20.285 1.00 25.63 191 TYR A N 1
ATOM 1522 C CA . TYR A 1 191 ? -5.986 -7.103 -21.114 1.00 24.59 191 TYR A CA 1
ATOM 1523 C C . TYR A 1 191 ? -5.717 -5.792 -20.373 1.00 27.00 191 TYR A C 1
ATOM 1524 O O . TYR A 1 191 ? -4.590 -5.279 -20.333 1.00 23.25 191 TYR A O 1
ATOM 1533 N N . ARG A 1 192 ? -6.767 -5.238 -19.760 1.00 24.16 192 ARG A N 1
ATOM 1534 C CA . ARG A 1 192 ? -6.629 -3.960 -19.083 1.00 24.97 192 ARG A CA 1
ATOM 1535 C C . ARG A 1 192 ? -5.741 -4.075 -17.842 1.00 27.23 192 ARG A C 1
ATOM 1536 O O . ARG A 1 192 ? -4.925 -3.178 -17.565 1.00 25.87 192 ARG A O 1
ATOM 1544 N N . ARG A 1 193 ? -5.906 -5.168 -17.094 1.00 24.05 193 ARG A N 1
ATOM 1545 C CA . ARG A 1 193 ? -5.178 -5.332 -15.852 1.00 25.03 193 ARG A CA 1
ATOM 1546 C C . ARG A 1 193 ? -3.695 -5.528 -16.144 1.00 26.06 193 ARG A C 1
ATOM 1547 O O . ARG A 1 193 ? -2.868 -4.941 -15.462 1.00 25.37 193 ARG A O 1
ATOM 1555 N N . LYS A 1 194 ? -3.355 -6.347 -17.158 1.00 25.91 194 LYS A N 1
ATOM 1556 C CA . LYS A 1 194 ? -1.966 -6.649 -17.434 1.00 26.75 194 LYS A CA 1
ATOM 1557 C C . LYS A 1 194 ? -1.269 -5.506 -18.151 1.00 28.28 194 LYS A C 1
ATOM 1558 O O . LYS A 1 194 ? -0.119 -5.216 -17.862 1.00 26.21 194 LYS A O 1
ATOM 1564 N N . TYR A 1 195 ? -1.939 -4.879 -19.113 1.00 28.60 195 TYR A N 1
ATOM 1565 C CA . TYR A 1 195 ? -1.199 -4.094 -20.087 1.00 28.07 195 TYR A CA 1
ATOM 1566 C C . TYR A 1 195 ? -1.633 -2.632 -20.107 1.00 28.29 195 TYR A C 1
ATOM 1567 O O . TYR A 1 195 ? -0.967 -1.827 -20.746 1.00 28.47 195 TYR A O 1
ATOM 1576 N N . LYS A 1 196 ? -2.771 -2.260 -19.510 1.00 27.41 196 LYS A N 1
ATOM 1577 C CA . LYS A 1 196 ? -3.232 -0.888 -19.691 1.00 27.86 196 LYS A CA 1
ATOM 1578 C C . LYS A 1 196 ? -3.477 -0.243 -18.336 1.00 31.30 196 LYS A C 1
ATOM 1579 O O . LYS A 1 196 ? -4.349 0.595 -18.188 1.00 28.64 196 LYS A O 1
ATOM 1585 N N . GLY A 1 197 ? -2.705 -0.634 -17.343 1.00 27.94 197 GLY A N 1
ATOM 1586 C CA . GLY A 1 197 ? -2.689 0.087 -16.089 1.00 30.52 197 GLY A CA 1
ATOM 1587 C C . GLY A 1 197 ? -3.924 -0.129 -15.223 1.00 29.76 197 GLY A C 1
ATOM 1588 O O . GLY A 1 197 ? -4.202 0.695 -14.360 1.00 28.88 197 GLY A O 1
ATOM 1589 N N . ASP A 1 198 ? -4.607 -1.267 -15.396 1.00 27.16 198 ASP A N 1
ATOM 1590 C CA . ASP A 1 198 ? -5.628 -1.718 -14.468 1.00 25.89 198 ASP A CA 1
ATOM 1591 C C . ASP A 1 198 ? -6.753 -0.689 -14.341 1.00 24.30 198 ASP A C 1
ATOM 1592 O O . ASP A 1 198 ? -7.274 -0.454 -13.246 1.00 28.23 198 ASP A O 1
ATOM 1597 N N . THR A 1 199 ? -7.125 -0.093 -15.474 1.00 27.39 199 THR A N 1
ATOM 1598 C CA . THR A 1 199 ? -8.296 0.751 -15.577 1.00 27.36 199 THR A CA 1
ATOM 1599 C C . THR A 1 199 ? -9.247 0.015 -16.495 1.00 29.96 199 THR A C 1
ATOM 1600 O O . THR A 1 199 ? -8.807 -0.525 -17.504 1.00 30.95 199 THR A O 1
ATOM 1604 N N . HIS A 1 200 ? -10.514 -0.038 -16.090 1.00 28.54 200 HIS A N 1
ATOM 1605 C CA . HIS A 1 200 ? -11.508 -0.925 -16.672 1.00 32.51 200 HIS A CA 1
ATOM 1606 C C . HIS A 1 200 ? -12.621 -0.116 -17.336 1.00 38.69 200 HIS A C 1
ATOM 1607 O O . HIS A 1 200 ? -13.054 0.894 -16.801 1.00 36.70 200 HIS A O 1
ATOM 1614 N N . ILE A 1 201 ? -13.033 -0.584 -18.522 1.00 34.53 201 ILE A N 1
ATOM 1615 C CA . ILE A 1 201 ? -14.031 0.022 -19.379 1.00 32.33 201 ILE A CA 1
ATOM 1616 C C . ILE A 1 201 ? -15.203 -0.950 -19.443 1.00 33.49 201 ILE A C 1
ATOM 1617 O O . ILE A 1 201 ? -15.046 -2.135 -19.795 1.00 29.63 201 ILE A O 1
ATOM 1622 N N . ALA A 1 202 ? -16.386 -0.422 -19.122 1.00 33.36 202 ALA A N 1
ATOM 1623 C CA . ALA A 1 202 ? -17.624 -1.182 -19.075 1.00 35.13 202 ALA A CA 1
ATOM 1624 C C . ALA A 1 202 ? -18.067 -1.562 -20.494 1.00 28.51 202 ALA A C 1
ATOM 1625 O O . ALA A 1 202 ? -17.734 -0.867 -21.443 1.00 31.15 202 ALA A O 1
ATOM 1627 N N . PRO A 1 203 ? -18.863 -2.647 -20.666 1.00 32.89 203 PRO A N 1
ATOM 1628 C CA . PRO A 1 203 ? -19.431 -2.994 -21.959 1.00 33.56 203 PRO A CA 1
ATOM 1629 C C . PRO A 1 203 ? -20.327 -1.864 -22.453 1.00 36.03 203 PRO A C 1
ATOM 1630 O O . PRO A 1 203 ? -20.970 -1.186 -21.660 1.00 35.84 203 PRO A O 1
ATOM 1634 N N . ASP A 1 204 ? -20.382 -1.703 -23.764 1.00 37.88 204 ASP A N 1
ATOM 1635 C CA . ASP A 1 204 ? -21.291 -0.751 -24.375 1.00 38.41 204 ASP A CA 1
ATOM 1636 C C . ASP A 1 204 ? -22.557 -1.501 -24.788 1.00 40.72 204 ASP A C 1
ATOM 1637 O O . ASP A 1 204 ? -22.497 -2.338 -25.672 1.00 39.43 204 ASP A O 1
ATOM 1642 N N . PRO A 1 205 ? -23.750 -1.194 -24.227 1.00 41.25 205 PRO A N 1
ATOM 1643 C CA . PRO A 1 205 ? -24.977 -1.888 -24.619 1.00 44.59 205 PRO A CA 1
ATOM 1644 C C . PRO A 1 205 ? -25.382 -1.740 -26.079 1.00 39.34 205 PRO A C 1
ATOM 1645 O O . PRO A 1 205 ? -26.193 -2.520 -26.542 1.00 45.92 205 PRO A O 1
ATOM 1649 N N . ASN A 1 206 ? -24.803 -0.810 -26.836 1.00 39.00 206 ASN A N 1
ATOM 1650 C CA . ASN A 1 206 ? -25.245 -0.631 -28.211 1.00 43.05 206 ASN A CA 1
ATOM 1651 C C . ASN A 1 206 ? -24.230 -1.184 -29.217 1.00 46.04 206 ASN A C 1
ATOM 1652 O O . ASN A 1 206 ? -24.457 -1.096 -30.416 1.00 45.44 206 ASN A O 1
ATOM 1657 N N . LEU A 1 207 ? -23.135 -1.805 -28.774 1.00 37.91 207 LEU A N 1
ATOM 1658 C CA . LEU A 1 207 ? -22.231 -2.433 -29.733 1.00 38.53 207 LEU A CA 1
ATOM 1659 C C . LEU A 1 207 ? -22.527 -3.921 -29.826 1.00 35.40 207 LEU A C 1
ATOM 1660 O O . LEU A 1 207 ? -23.056 -4.507 -28.899 1.00 31.92 207 LEU A O 1
ATOM 1665 N N . ASP A 1 208 ? -22.187 -4.483 -30.980 1.00 36.69 208 ASP A N 1
ATOM 1666 C CA . ASP A 1 208 ? -22.175 -5.917 -31.201 1.00 37.33 208 ASP A CA 1
ATOM 1667 C C . ASP A 1 208 ? -21.007 -6.555 -30.420 1.00 37.31 208 ASP A C 1
ATOM 1668 O O . ASP A 1 208 ? -20.173 -5.860 -29.860 1.00 33.70 208 ASP A O 1
ATOM 1673 N N . TRP A 1 209 ? -20.924 -7.887 -30.457 1.00 35.12 209 TRP A N 1
ATOM 1674 C CA . TRP A 1 209 ? -20.083 -8.700 -29.587 1.00 32.84 209 TRP A CA 1
ATOM 1675 C C . TRP A 1 209 ? -18.592 -8.429 -29.791 1.00 32.37 209 TRP A C 1
ATOM 1676 O O . TRP A 1 209 ? -17.893 -8.186 -28.816 1.00 30.09 209 TRP A O 1
ATOM 1687 N N . SER A 1 210 ? -18.120 -8.478 -31.049 1.00 29.32 210 SER A N 1
ATOM 1688 C CA . SER A 1 210 ? -16.732 -8.242 -31.413 1.00 31.56 210 SER A CA 1
ATOM 1689 C C . SER A 1 210 ? -16.315 -6.817 -31.077 1.00 35.08 210 SER A C 1
ATOM 1690 O O . SER A 1 210 ? -15.230 -6.585 -30.542 1.00 30.67 210 SER A O 1
ATOM 1693 N N . ALA A 1 211 ? -17.139 -5.858 -31.520 1.00 34.79 211 ALA A N 1
ATOM 1694 C CA . ALA A 1 211 ? -16.869 -4.443 -31.311 1.00 34.27 211 ALA A CA 1
ATOM 1695 C C . ALA A 1 211 ? -16.764 -4.157 -29.819 1.00 30.44 211 ALA A C 1
ATOM 1696 O O . ALA A 1 211 ? -15.953 -3.338 -29.384 1.00 32.03 211 ALA A O 1
ATOM 1698 N N . ASN A 1 212 ? -17.533 -4.869 -29.021 1.00 28.09 212 ASN A N 1
ATOM 1699 C CA . ASN A 1 212 ? -17.534 -4.599 -27.603 1.00 31.00 212 ASN A CA 1
ATOM 1700 C C . ASN A 1 212 ? -16.219 -5.043 -26.970 1.00 31.04 212 ASN A C 1
ATOM 1701 O O . ASN A 1 212 ? -15.734 -4.402 -26.045 1.00 30.86 212 ASN A O 1
ATOM 1706 N N . LEU A 1 213 ? -15.628 -6.118 -27.475 1.00 29.15 213 LEU A N 1
ATOM 1707 C CA . LEU A 1 213 ? -14.330 -6.521 -26.978 1.00 29.41 213 LEU A CA 1
ATOM 1708 C C . LEU A 1 213 ? -13.295 -5.440 -27.263 1.00 28.34 213 LEU A C 1
ATOM 1709 O O . LEU A 1 213 ? -12.508 -5.080 -26.391 1.00 29.26 213 LEU A O 1
ATOM 1714 N N . ALA A 1 214 ? -13.298 -4.934 -28.484 1.00 28.36 214 ALA A N 1
ATOM 1715 C CA . ALA A 1 214 ? -12.364 -3.902 -28.886 1.00 28.86 214 ALA A CA 1
ATOM 1716 C C . ALA A 1 214 ? -12.547 -2.667 -28.007 1.00 29.45 214 ALA A C 1
ATOM 1717 O O . ALA A 1 214 ? -11.588 -2.117 -27.471 1.00 25.63 214 ALA A O 1
ATOM 1719 N N . HIS A 1 215 ? -13.795 -2.262 -27.812 1.00 27.88 215 HIS A N 1
ATOM 1720 C CA . HIS A 1 215 ? -14.132 -1.128 -26.975 1.00 26.31 215 HIS A CA 1
ATOM 1721 C C . HIS A 1 215 ? -13.609 -1.342 -25.555 1.00 26.91 215 HIS A C 1
ATOM 1722 O O . HIS A 1 215 ? -13.017 -0.446 -24.960 1.00 28.96 215 HIS A O 1
ATOM 1729 N N . MET A 1 216 ? -13.846 -2.518 -24.979 1.00 25.78 216 MET A N 1
ATOM 1730 C CA . MET A 1 216 ? -13.489 -2.730 -23.581 1.00 27.92 216 MET A CA 1
ATOM 1731 C C . MET A 1 216 ? -11.972 -2.863 -23.441 1.00 26.60 216 MET A C 1
ATOM 1732 O O . MET A 1 216 ? -11.435 -2.728 -22.347 1.00 25.84 216 MET A O 1
ATOM 1737 N N . MET A 1 217 ? -11.296 -3.167 -24.551 1.00 25.11 217 MET A N 1
ATOM 1738 C CA . MET A 1 217 ? -9.846 -3.200 -24.551 1.00 26.16 217 MET A CA 1
ATOM 1739 C C . MET A 1 217 ? -9.273 -1.794 -24.683 1.00 28.86 217 MET A C 1
ATOM 1740 O O . MET A 1 217 ? -8.099 -1.594 -24.386 1.00 25.95 217 MET A O 1
ATOM 1745 N N . GLY A 1 218 ? -10.094 -0.841 -25.159 1.00 31.32 218 GLY A N 1
ATOM 1746 C CA . GLY A 1 218 ? -9.666 0.542 -25.290 1.00 31.44 218 GLY A CA 1
ATOM 1747 C C . GLY A 1 218 ? -9.508 1.002 -26.737 1.00 34.43 218 GLY A C 1
ATOM 1748 O O . GLY A 1 218 ? -8.922 2.050 -26.934 1.00 34.01 218 GLY A O 1
ATOM 1749 N N . PHE A 1 219 ? -10.058 0.278 -27.732 1.00 30.83 219 PHE A N 1
ATOM 1750 C CA . PHE A 1 219 ? -9.932 0.662 -29.139 1.00 32.13 219 PHE A CA 1
ATOM 1751 C C . PHE A 1 219 ? -11.324 0.931 -29.693 1.00 36.06 219 PHE A C 1
ATOM 1752 O O . PHE A 1 219 ? -12.160 0.026 -29.620 1.00 35.11 219 PHE A O 1
ATOM 1760 N N . ASP A 1 220 ? -11.569 2.150 -30.237 1.00 34.32 220 ASP A N 1
ATOM 1761 C CA . ASP A 1 220 ? -12.908 2.518 -30.713 1.00 37.29 220 ASP A CA 1
ATOM 1762 C C . ASP A 1 220 ? -12.970 2.962 -32.177 1.00 36.42 220 ASP A C 1
ATOM 1763 O O . ASP A 1 220 ? -14.070 3.247 -32.638 1.00 37.43 220 ASP A O 1
ATOM 1768 N N . ASP A 1 221 ? -11.871 2.865 -32.932 1.00 34.65 221 ASP A N 1
ATOM 1769 C CA . ASP A 1 221 ? -11.904 3.116 -34.357 1.00 39.49 221 ASP A CA 1
ATOM 1770 C C . ASP A 1 221 ? -12.788 2.100 -35.079 1.00 40.97 221 ASP A C 1
ATOM 1771 O O . ASP A 1 221 ? -12.717 0.887 -34.862 1.00 38.87 221 ASP A O 1
ATOM 1776 N N . PHE A 1 222 ? -13.564 2.617 -36.022 1.00 38.74 222 PHE A N 1
ATOM 1777 C CA . PHE A 1 222 ? -14.401 1.802 -36.880 1.00 37.95 222 PHE A CA 1
ATOM 1778 C C . PHE A 1 222 ? -13.609 0.675 -37.533 1.00 39.73 222 PHE A C 1
ATOM 1779 O O . PHE A 1 222 ? -14.129 -0.436 -37.629 1.00 37.62 222 PHE A O 1
ATOM 1787 N N . GLU A 1 223 ? -12.399 0.964 -38.030 1.00 38.28 223 GLU A N 1
ATOM 1788 C CA . GLU A 1 223 ? -11.611 -0.044 -38.723 1.00 43.45 223 GLU A CA 1
ATOM 1789 C C . GLU A 1 223 ? -11.219 -1.161 -37.767 1.00 35.40 223 GLU A C 1
ATOM 1790 O O . GLU A 1 223 ? -11.046 -2.283 -38.217 1.00 36.57 223 GLU A O 1
ATOM 1796 N N . VAL A 1 224 ? -11.049 -0.849 -36.471 1.00 33.94 224 VAL A N 1
ATOM 1797 C CA . VAL A 1 224 ? -10.654 -1.860 -35.497 1.00 34.98 224 VAL A CA 1
ATOM 1798 C C . VAL A 1 224 ? -11.845 -2.756 -35.166 1.00 32.62 224 VAL A C 1
ATOM 1799 O O . VAL A 1 224 ? -11.666 -3.981 -35.070 1.00 29.86 224 VAL A O 1
ATOM 1803 N N . TYR A 1 225 ? -13.049 -2.152 -35.050 1.00 31.11 225 TYR A N 1
ATOM 1804 C CA . TYR A 1 225 ? -14.278 -2.909 -34.894 1.00 31.67 225 TYR A CA 1
ATOM 1805 C C . TYR A 1 225 ? -14.472 -3.866 -36.070 1.00 32.51 225 TYR A C 1
ATOM 1806 O O . TYR A 1 225 ? -14.842 -5.023 -35.883 1.00 30.68 225 TYR A O 1
ATOM 1815 N N . GLU A 1 226 ? -14.196 -3.395 -37.287 1.00 30.33 226 GLU A N 1
ATOM 1816 C CA . GLU A 1 226 ? -14.315 -4.235 -38.468 1.00 32.21 226 GLU A CA 1
ATOM 1817 C C . GLU A 1 226 ? -13.262 -5.355 -38.449 1.00 31.90 226 GLU A C 1
ATOM 1818 O O . GLU A 1 226 ? -13.546 -6.499 -38.800 1.00 27.77 226 GLU A O 1
ATOM 1824 N N . LEU A 1 227 ? -12.026 -5.039 -38.053 1.00 30.36 227 LEU A N 1
ATOM 1825 C CA . LEU A 1 227 ? -11.019 -6.078 -37.946 1.00 31.57 227 LEU A CA 1
ATOM 1826 C C . LEU A 1 227 ? -11.461 -7.146 -36.939 1.00 31.79 227 LEU A C 1
ATOM 1827 O O . LEU A 1 227 ? -11.289 -8.329 -37.204 1.00 33.10 227 LEU A O 1
ATOM 1832 N N . PHE A 1 228 ? -12.011 -6.743 -35.780 1.00 27.75 228 PHE A N 1
ATOM 1833 C CA . PHE A 1 228 ? -12.388 -7.711 -34.760 1.00 27.44 228 PHE A CA 1
ATOM 1834 C C . PHE A 1 228 ? -13.522 -8.594 -35.258 1.00 31.38 228 PHE A C 1
ATOM 1835 O O . PHE A 1 228 ? -13.529 -9.785 -34.989 1.00 27.41 228 PHE A O 1
ATOM 1843 N N . ARG A 1 229 ? -14.504 -8.005 -35.947 1.00 32.85 229 ARG A N 1
ATOM 1844 C CA . ARG A 1 229 ? -15.598 -8.780 -36.516 1.00 29.25 229 ARG A CA 1
ATOM 1845 C C . ARG A 1 229 ? -15.048 -9.833 -37.482 1.00 27.90 229 ARG A C 1
ATOM 1846 O O . ARG A 1 229 ? -15.421 -11.000 -37.380 1.00 31.49 229 ARG A O 1
ATOM 1854 N N . LEU A 1 230 ? -14.135 -9.438 -38.373 1.00 31.46 230 LEU A N 1
ATOM 1855 C CA . LEU A 1 230 ? -13.546 -10.353 -39.341 1.00 32.28 230 LEU A CA 1
ATOM 1856 C C . LEU A 1 230 ? -12.692 -11.412 -38.637 1.00 34.19 230 LEU A C 1
ATOM 1857 O O . LEU A 1 230 ? -12.764 -12.600 -38.963 1.00 34.02 230 LEU A O 1
ATOM 1862 N N . TYR A 1 231 ? -11.838 -10.971 -37.707 1.00 33.66 231 TYR A N 1
ATOM 1863 C CA . TYR A 1 231 ? -10.964 -11.872 -36.967 1.00 32.05 231 TYR A CA 1
ATOM 1864 C C . TYR A 1 231 ? -11.799 -12.950 -36.257 1.00 31.18 231 TYR A C 1
ATOM 1865 O O . TYR A 1 231 ? -11.475 -14.133 -36.319 1.00 30.75 231 TYR A O 1
ATOM 1874 N N . MET A 1 232 ? -12.920 -12.559 -35.635 1.00 29.32 232 MET A N 1
ATOM 1875 C CA . MET A 1 232 ? -13.740 -13.457 -34.831 1.00 28.70 232 MET A CA 1
ATOM 1876 C C . MET A 1 232 ? -14.506 -14.427 -35.728 1.00 28.74 232 MET A C 1
ATOM 1877 O O . MET A 1 232 ? -14.697 -15.597 -35.390 1.00 26.91 232 MET A O 1
ATOM 1882 N N . PHE A 1 233 ? -14.941 -13.934 -36.888 1.00 30.37 233 PHE A N 1
ATOM 1883 C CA . PHE A 1 233 ? -15.500 -14.782 -37.932 1.00 27.51 233 PHE A CA 1
ATOM 1884 C C . PHE A 1 233 ? -14.518 -15.865 -38.394 1.00 27.27 233 PHE A C 1
ATOM 1885 O O . PHE A 1 233 ? -14.894 -17.038 -38.491 1.00 29.44 233 PHE A O 1
ATOM 1893 N N . LEU A 1 234 ? -13.279 -15.489 -38.719 1.00 29.00 234 LEU A N 1
ATOM 1894 C CA . LEU A 1 234 ? -12.366 -16.395 -39.410 1.00 31.95 234 LEU A CA 1
ATOM 1895 C C . LEU A 1 234 ? -11.863 -17.514 -38.499 1.00 36.02 234 LEU A C 1
ATOM 1896 O O . LEU A 1 234 ? -11.577 -18.612 -38.979 1.00 37.24 234 LEU A O 1
ATOM 1901 N N . HIS A 1 235 ? -11.695 -17.220 -37.196 1.00 32.58 235 HIS A N 1
ATOM 1902 C CA . HIS A 1 235 ? -11.080 -18.153 -36.261 1.00 27.56 235 HIS A CA 1
ATOM 1903 C C . HIS A 1 235 ? -12.099 -18.955 -35.479 1.00 28.23 235 HIS A C 1
ATOM 1904 O O . HIS A 1 235 ? -11.736 -19.675 -34.551 1.00 31.79 235 HIS A O 1
ATOM 1911 N N . SER A 1 236 ? -13.355 -18.869 -35.899 1.00 29.44 236 SER A N 1
ATOM 1912 C CA . SER A 1 236 ? -14.513 -19.355 -35.164 1.00 29.70 236 SER A CA 1
ATOM 1913 C C . SER A 1 236 ? -14.514 -20.879 -35.031 1.00 34.96 236 SER A C 1
ATOM 1914 O O . SER A 1 236 ? -14.924 -21.407 -33.993 1.00 32.48 236 SER A O 1
ATOM 1917 N N . ASP A 1 237 ? -14.120 -21.601 -36.101 1.00 31.19 237 ASP A N 1
ATOM 1918 C CA . ASP A 1 237 ? -14.307 -23.043 -36.133 1.00 31.22 237 ASP A CA 1
ATOM 1919 C C . ASP A 1 237 ? -13.420 -23.626 -37.230 1.00 33.60 237 ASP A C 1
ATOM 1920 O O . ASP A 1 237 ? -13.208 -22.965 -38.259 1.00 30.89 237 ASP A O 1
ATOM 1925 N N . HIS A 1 238 ? -12.856 -24.823 -36.985 1.00 33.23 238 HIS A N 1
ATOM 1926 C CA . HIS A 1 238 ? -12.037 -25.513 -37.988 1.00 34.25 238 HIS A CA 1
ATOM 1927 C C . HIS A 1 238 ? -12.073 -27.031 -37.783 1.00 31.70 238 HIS A C 1
ATOM 1928 O O . HIS A 1 238 ? -11.054 -27.639 -37.460 1.00 33.45 238 HIS A O 1
ATOM 1935 N N . GLU A 1 239 ? -13.268 -27.616 -37.922 1.00 32.88 239 GLU A N 1
ATOM 1936 C CA . GLU A 1 239 ? -13.509 -29.042 -37.723 1.00 34.33 239 GLU A CA 1
ATOM 1937 C C . GLU A 1 239 ? -13.358 -29.392 -36.253 1.00 36.77 239 GLU A C 1
ATOM 1938 O O . GLU A 1 239 ? -13.191 -28.528 -35.389 1.00 37.90 239 GLU A O 1
ATOM 1944 N N . GLY A 1 240 ? -13.456 -30.693 -35.982 1.00 35.36 240 GLY A N 1
ATOM 1945 C CA . GLY A 1 240 ? -13.543 -31.165 -34.621 1.00 33.46 240 GLY A CA 1
ATOM 1946 C C . GLY A 1 240 ? -12.192 -31.670 -34.127 1.00 30.83 240 GLY A C 1
ATOM 1947 O O . GLY A 1 240 ? -12.043 -31.914 -32.932 1.00 34.10 240 GLY A O 1
ATOM 1948 N N . GLY A 1 241 ? -11.215 -31.801 -35.028 1.00 28.33 241 GLY A N 1
ATOM 1949 C CA . GLY A 1 241 ? -10.015 -32.576 -34.718 1.00 29.40 241 GLY A CA 1
ATOM 1950 C C . GLY A 1 241 ? -8.827 -31.787 -34.147 1.00 32.07 241 GLY A C 1
ATOM 1951 O O . GLY A 1 241 ? -7.864 -32.377 -33.639 1.00 36.53 241 GLY A O 1
ATOM 1952 N N . ASN A 1 242 ? -8.848 -30.453 -34.247 1.00 33.88 242 ASN A N 1
ATOM 1953 C CA . ASN A 1 242 ? -7.776 -29.651 -33.687 1.00 33.74 242 ASN A CA 1
ATOM 1954 C C . ASN A 1 242 ? -7.820 -29.792 -32.153 1.00 32.91 242 ASN A C 1
ATOM 1955 O O . ASN A 1 242 ? -8.847 -30.120 -31.552 1.00 30.95 242 ASN A O 1
ATOM 1960 N N . VAL A 1 243 ? -6.702 -29.544 -31.484 1.00 30.23 243 VAL A N 1
ATOM 1961 C CA . VAL A 1 243 ? -6.607 -29.852 -30.064 1.00 32.43 243 VAL A CA 1
ATOM 1962 C C . VAL A 1 243 ? -7.675 -29.137 -29.231 1.00 31.18 243 VAL A C 1
ATOM 1963 O O . VAL A 1 243 ? -8.276 -29.768 -28.376 1.00 33.29 243 VAL A O 1
ATOM 1967 N N . SER A 1 244 ? -7.975 -27.854 -29.490 1.00 31.57 244 SER A N 1
ATOM 1968 C CA . SER A 1 244 ? -8.945 -27.177 -28.643 1.00 33.72 244 SER A CA 1
ATOM 1969 C C . SER A 1 244 ? -10.370 -27.706 -28.868 1.00 33.02 244 SER A C 1
ATOM 1970 O O . SER A 1 244 ? -11.102 -27.958 -27.913 1.00 31.04 244 SER A O 1
ATOM 1973 N N . ALA A 1 245 ? -10.800 -27.851 -30.121 1.00 29.75 245 ALA A N 1
ATOM 1974 C CA . ALA A 1 245 ? -12.144 -28.366 -30.403 1.00 29.26 245 ALA A CA 1
ATOM 1975 C C . ALA A 1 245 ? -12.302 -29.780 -29.844 1.00 26.09 245 ALA A C 1
ATOM 1976 O O . ALA A 1 245 ? -13.334 -30.154 -29.320 1.00 27.78 245 ALA A O 1
ATOM 1978 N N . HIS A 1 246 ? -11.258 -30.586 -29.987 1.00 29.25 246 HIS A N 1
ATOM 1979 C CA . HIS A 1 246 ? -11.299 -31.975 -29.594 1.00 26.60 246 HIS A CA 1
ATOM 1980 C C . HIS A 1 246 ? -11.312 -32.070 -28.072 1.00 27.37 246 HIS A C 1
ATOM 1981 O O . HIS A 1 246 ? -12.051 -32.865 -27.491 1.00 25.45 246 HIS A O 1
ATOM 1988 N N . THR A 1 247 ? -10.471 -31.274 -27.406 1.00 23.98 247 THR A N 1
ATOM 1989 C CA . THR A 1 247 ? -10.522 -31.257 -25.947 1.00 24.00 247 THR A CA 1
ATOM 1990 C C . THR A 1 247 ? -11.916 -30.864 -25.466 1.00 26.16 247 THR A C 1
ATOM 1991 O O . THR A 1 247 ? -12.427 -31.475 -24.536 1.00 27.60 247 THR A O 1
ATOM 1995 N N . ASN A 1 248 ? -12.540 -29.843 -26.077 1.00 26.57 248 ASN A N 1
ATOM 1996 C CA . ASN A 1 248 ? -13.895 -29.463 -25.698 1.00 29.17 248 ASN A CA 1
ATOM 1997 C C . ASN A 1 248 ? -14.862 -30.660 -25.834 1.00 29.71 248 ASN A C 1
ATOM 1998 O O . ASN A 1 248 ? -15.670 -30.934 -24.936 1.00 26.80 248 ASN A O 1
ATOM 2003 N N . LEU A 1 249 ? -14.816 -31.375 -26.972 1.00 29.99 249 LEU A N 1
ATOM 2004 C CA . LEU A 1 249 ? -15.729 -32.496 -27.199 1.00 28.74 249 LEU A CA 1
ATOM 2005 C C . LEU A 1 249 ? -15.479 -33.636 -26.209 1.00 29.24 249 LEU A C 1
ATOM 2006 O O . LEU A 1 249 ? -16.416 -34.265 -25.731 1.00 30.91 249 LEU A O 1
ATOM 2011 N N . LEU A 1 250 ? -14.206 -33.918 -25.919 1.00 27.45 250 LEU A N 1
ATOM 2012 C CA . LEU A 1 250 ? -13.840 -35.017 -25.051 1.00 28.21 250 LEU A CA 1
ATOM 2013 C C . LEU A 1 250 ? -14.380 -34.793 -23.639 1.00 28.17 250 LEU A C 1
ATOM 2014 O O . LEU A 1 250 ? -15.037 -35.656 -23.042 1.00 25.36 250 LEU A O 1
ATOM 2019 N N . VAL A 1 251 ? -14.186 -33.575 -23.116 1.00 27.59 251 VAL A N 1
ATOM 2020 C CA . VAL A 1 251 ? -14.637 -33.295 -21.763 1.00 25.84 251 VAL A CA 1
ATOM 2021 C C . VAL A 1 251 ? -16.165 -33.199 -21.730 1.00 25.58 251 VAL A C 1
ATOM 2022 O O . VAL A 1 251 ? -16.812 -33.669 -20.811 1.00 23.68 251 VAL A O 1
ATOM 2026 N N . ASN A 1 252 ? -16.756 -32.592 -22.762 1.00 26.20 252 ASN A N 1
ATOM 2027 C CA . ASN A 1 252 ? -18.213 -32.522 -22.912 1.00 28.52 252 ASN A CA 1
ATOM 2028 C C . ASN A 1 252 ? -18.844 -33.917 -22.969 1.00 28.93 252 ASN A C 1
ATOM 2029 O O . ASN A 1 252 ? -19.926 -34.098 -22.425 1.00 29.14 252 ASN A O 1
ATOM 2034 N N . SER A 1 253 ? -18.113 -34.900 -23.537 1.00 28.30 253 SER A N 1
ATOM 2035 C CA . SER A 1 253 ? -18.572 -36.283 -23.673 1.00 31.13 253 SER A CA 1
ATOM 2036 C C . SER A 1 253 ? -18.859 -36.968 -22.329 1.00 33.75 253 SER A C 1
ATOM 2037 O O . SER A 1 253 ? -19.705 -37.889 -22.230 1.00 28.96 253 SER A O 1
ATOM 2040 N N . ALA A 1 254 ? -18.217 -36.489 -21.254 1.00 32.29 254 ALA A N 1
ATOM 2041 C CA . ALA A 1 254 ? -18.470 -37.028 -19.927 1.00 27.29 254 ALA A CA 1
ATOM 2042 C C . ALA A 1 254 ? -19.592 -36.282 -19.224 1.00 26.84 254 ALA A C 1
ATOM 2043 O O . ALA A 1 254 ? -19.784 -36.498 -18.036 1.00 27.38 254 ALA A O 1
ATOM 2045 N N . TYR A 1 255 ? -20.296 -35.397 -19.938 1.00 28.51 255 TYR A N 1
ATOM 2046 C CA . TYR A 1 255 ? -21.351 -34.544 -19.392 1.00 29.28 255 TYR A CA 1
ATOM 2047 C C . TYR A 1 255 ? -20.798 -33.426 -18.505 1.00 30.21 255 TYR A C 1
ATOM 2048 O O . TYR A 1 255 ? -21.506 -32.915 -17.651 1.00 32.11 255 TYR A O 1
ATOM 2057 N N . SER A 1 256 ? -19.543 -33.027 -18.710 1.00 31.76 256 SER A N 1
ATOM 2058 C CA . SER A 1 256 ? -19.024 -31.846 -18.037 1.00 30.08 256 SER A CA 1
ATOM 2059 C C . SER A 1 256 ? -19.563 -30.636 -18.803 1.00 32.68 256 SER A C 1
ATOM 2060 O O . SER A 1 256 ? -19.549 -30.630 -20.039 1.00 29.13 256 SER A O 1
ATOM 2063 N N . ASP A 1 257 ? -19.994 -29.614 -18.071 1.00 27.48 257 ASP A N 1
ATOM 2064 C CA . ASP A 1 257 ? -20.606 -28.426 -18.664 1.00 27.36 257 ASP A CA 1
ATOM 2065 C C . ASP A 1 257 ? -19.596 -27.584 -19.456 1.00 27.39 257 ASP A C 1
ATOM 2066 O O . ASP A 1 257 ? -18.404 -27.895 -19.476 1.00 26.84 257 ASP A O 1
ATOM 2071 N N . ILE A 1 258 ? -20.089 -26.537 -20.142 1.00 25.04 258 ILE A N 1
ATOM 2072 C CA . ILE A 1 258 ? -19.313 -25.849 -21.164 1.00 27.09 258 ILE A CA 1
ATOM 2073 C C . ILE A 1 258 ? -18.203 -25.039 -20.497 1.00 23.65 258 ILE A C 1
ATOM 2074 O O . ILE A 1 258 ? -17.197 -24.773 -21.120 1.00 22.68 258 ILE A O 1
ATOM 2079 N N . TYR A 1 259 ? -18.400 -24.646 -19.242 1.00 25.29 259 TYR A N 1
ATOM 2080 C CA . TYR A 1 259 ? -17.371 -23.909 -18.542 1.00 24.46 259 TYR A CA 1
ATOM 2081 C C . TYR A 1 259 ? -16.174 -24.809 -18.294 1.00 24.92 259 TYR A C 1
ATOM 2082 O O . TYR A 1 259 ? -15.032 -24.380 -18.438 1.00 27.49 259 TYR A O 1
ATOM 2091 N N . ARG A 1 260 ? -16.441 -26.054 -17.918 1.00 25.25 260 ARG A N 1
ATOM 2092 C CA . ARG A 1 260 ? -15.371 -27.019 -17.766 1.00 24.29 260 ARG A CA 1
ATOM 2093 C C . ARG A 1 260 ? -14.775 -27.449 -19.102 1.00 27.09 260 ARG A C 1
ATOM 2094 O O . ARG A 1 260 ? -13.558 -27.581 -19.221 1.00 23.08 260 ARG A O 1
ATOM 2102 N N . SER A 1 261 ? -15.608 -27.693 -20.119 1.00 24.61 261 SER A N 1
ATOM 2103 C CA . SER A 1 261 ? -15.052 -28.232 -21.355 1.00 25.24 261 SER A CA 1
ATOM 2104 C C . SER A 1 261 ? -14.290 -27.144 -22.101 1.00 26.71 261 SER A C 1
ATOM 2105 O O . SER A 1 261 ? -13.238 -27.402 -22.712 1.00 23.76 261 SER A O 1
ATOM 2108 N N . PHE A 1 262 ? -14.808 -25.911 -22.043 1.00 23.87 262 PHE A N 1
ATOM 2109 C CA . PHE A 1 262 ? -14.171 -24.845 -22.795 1.00 23.68 262 PHE A CA 1
ATOM 2110 C C . PHE A 1 262 ? -12.934 -24.335 -22.065 1.00 21.62 262 PHE A C 1
ATOM 2111 O O . PHE A 1 262 ? -11.934 -24.036 -22.701 1.00 23.62 262 PHE A O 1
ATOM 2119 N N . SER A 1 263 ? -12.928 -24.330 -20.729 1.00 23.12 263 SER A N 1
ATOM 2120 C CA . SER A 1 263 ? -11.703 -23.982 -20.030 1.00 23.04 263 SER A CA 1
ATOM 2121 C C . SER A 1 263 ? -10.626 -25.048 -20.275 1.00 25.34 263 SER A C 1
ATOM 2122 O O . SER A 1 263 ? -9.458 -24.689 -20.479 1.00 23.05 263 SER A O 1
ATOM 2125 N N . ALA A 1 264 ? -11.015 -26.334 -20.341 1.00 24.78 264 ALA A N 1
ATOM 2126 C CA . ALA A 1 264 ? -10.078 -27.378 -20.740 1.00 23.51 264 ALA A CA 1
ATOM 2127 C C . ALA A 1 264 ? -9.529 -27.120 -22.150 1.00 25.98 264 ALA A C 1
ATOM 2128 O O . ALA A 1 264 ? -8.316 -27.207 -22.374 1.00 24.90 264 ALA A O 1
ATOM 2130 N N . ALA A 1 265 ? -10.393 -26.735 -23.100 1.00 24.80 265 ALA A N 1
ATOM 2131 C CA . ALA A 1 265 ? -9.960 -26.457 -24.462 1.00 27.13 265 ALA A CA 1
ATOM 2132 C C . ALA A 1 265 ? -8.942 -25.313 -24.492 1.00 26.54 265 ALA A C 1
ATOM 2133 O O . ALA A 1 265 ? -8.015 -25.304 -25.297 1.00 24.14 265 ALA A O 1
ATOM 2135 N N . MET A 1 266 ? -9.117 -24.331 -23.613 1.00 23.68 266 MET A N 1
ATOM 2136 C CA . MET A 1 266 ? -8.231 -23.189 -23.615 1.00 23.05 266 MET A CA 1
ATOM 2137 C C . MET A 1 266 ? -6.849 -23.578 -23.098 1.00 23.10 266 MET A C 1
ATOM 2138 O O . MET A 1 266 ? -5.871 -22.995 -23.530 1.00 27.55 266 MET A O 1
ATOM 2143 N N . ASN A 1 267 ? -6.765 -24.533 -22.166 1.00 23.64 267 ASN A N 1
ATOM 2144 C CA . ASN A 1 267 ? -5.482 -25.047 -21.715 1.00 25.08 267 ASN A CA 1
ATOM 2145 C C . ASN A 1 267 ? -4.727 -25.748 -22.855 1.00 27.09 267 ASN A C 1
ATOM 2146 O O . ASN A 1 267 ? -3.503 -25.710 -22.877 1.00 27.95 267 ASN A O 1
ATOM 2151 N N . GLY A 1 268 ? -5.468 -26.355 -23.792 1.00 27.70 268 GLY A N 1
ATOM 2152 C CA . GLY A 1 268 ? -4.900 -26.923 -25.013 1.00 27.59 268 GLY A CA 1
ATOM 2153 C C . GLY A 1 268 ? -4.489 -25.853 -26.016 1.00 26.04 268 GLY A C 1
ATOM 2154 O O . GLY A 1 268 ? -3.414 -25.916 -26.580 1.00 26.95 268 GLY A O 1
ATOM 2155 N N . LEU A 1 269 ? -5.352 -24.851 -26.222 1.00 25.95 269 LEU A N 1
ATOM 2156 C CA . LEU A 1 269 ? -5.047 -23.762 -27.125 1.00 24.85 269 LEU A CA 1
ATOM 2157 C C . LEU A 1 269 ? -3.824 -23.002 -26.628 1.00 25.94 269 LEU A C 1
ATOM 2158 O O . LEU A 1 269 ? -3.091 -22.459 -27.446 1.00 25.71 269 LEU A O 1
ATOM 2163 N N . ALA A 1 270 ? -3.583 -22.997 -25.308 1.00 29.41 270 ALA A N 1
ATOM 2164 C CA . ALA A 1 270 ? -2.429 -22.304 -24.758 1.00 31.58 270 ALA A CA 1
ATOM 2165 C C . ALA A 1 270 ? -1.123 -22.993 -25.153 1.00 31.65 270 ALA A C 1
ATOM 2166 O O . ALA A 1 270 ? -0.047 -22.439 -24.963 1.00 27.94 270 ALA A O 1
ATOM 2168 N N . GLY A 1 271 ? -1.187 -24.253 -25.585 1.00 30.06 271 GLY A N 1
ATOM 2169 C CA . GLY A 1 271 ? 0.041 -24.938 -25.945 1.00 28.95 271 GLY A CA 1
ATOM 2170 C C . GLY A 1 271 ? 0.736 -24.264 -27.133 1.00 30.16 271 GLY A C 1
ATOM 2171 O O . GLY A 1 271 ? 0.076 -23.884 -28.111 1.00 27.01 271 GLY A O 1
ATOM 2172 N N . PRO A 1 272 ? 2.091 -24.169 -27.102 1.00 29.79 272 PRO A N 1
ATOM 2173 C CA . PRO A 1 272 ? 2.893 -23.685 -28.229 1.00 34.36 272 PRO A CA 1
ATOM 2174 C C . PRO A 1 272 ? 2.605 -24.248 -29.629 1.00 35.23 272 PRO A C 1
ATOM 2175 O O . PRO A 1 272 ? 2.682 -23.524 -30.613 1.00 37.11 272 PRO A O 1
ATOM 2179 N N . LEU A 1 273 ? 2.203 -25.516 -29.734 1.00 35.32 273 LEU A N 1
ATOM 2180 C CA . LEU A 1 273 ? 1.958 -26.114 -31.043 1.00 34.46 273 LEU A CA 1
ATOM 2181 C C . LEU A 1 273 ? 0.536 -25.821 -31.518 1.00 36.86 273 LEU A C 1
ATOM 2182 O O . LEU A 1 273 ? 0.180 -26.168 -32.633 1.00 30.67 273 LEU A O 1
ATOM 2187 N N . HIS A 1 274 ? -0.305 -25.183 -30.700 1.00 37.08 274 HIS A N 1
ATOM 2188 C CA . HIS A 1 274 ? -1.665 -24.908 -31.150 1.00 34.37 274 HIS A CA 1
ATOM 2189 C C . HIS A 1 274 ? -1.927 -23.405 -31.284 1.00 38.51 274 HIS A C 1
ATOM 2190 O O . HIS A 1 274 ? -2.606 -22.974 -32.210 1.00 39.19 274 HIS A O 1
ATOM 2197 N N . GLY A 1 275 ? -1.420 -22.566 -30.371 1.00 40.30 275 GLY A N 1
ATOM 2198 C CA . GLY A 1 275 ? -1.959 -21.216 -30.287 1.00 33.69 275 GLY A CA 1
ATOM 2199 C C . GLY A 1 275 ? -0.926 -20.108 -30.436 1.00 35.08 275 GLY A C 1
ATOM 2200 O O . GLY A 1 275 ? -1.267 -18.946 -30.266 1.00 41.21 275 GLY A O 1
ATOM 2201 N N . LEU A 1 276 ? 0.317 -20.444 -30.777 1.00 32.28 276 LEU A N 1
ATOM 2202 C CA . LEU A 1 276 ? 1.398 -19.470 -30.751 1.00 36.22 276 LEU A CA 1
ATOM 2203 C C . LEU A 1 276 ? 1.811 -19.006 -32.160 1.00 38.26 276 LEU A C 1
ATOM 2204 O O . LEU A 1 276 ? 2.546 -18.036 -32.305 1.00 39.00 276 LEU A O 1
ATOM 2209 N N . ALA A 1 277 ? 1.300 -19.642 -33.219 1.00 34.82 277 ALA A N 1
ATOM 2210 C CA . ALA A 1 277 ? 1.816 -19.438 -34.576 1.00 38.02 277 ALA A CA 1
ATOM 2211 C C . ALA A 1 277 ? 1.726 -17.979 -35.050 1.00 40.75 277 ALA A C 1
ATOM 2212 O O . ALA A 1 277 ? 2.640 -17.496 -35.698 1.00 38.53 277 ALA A O 1
ATOM 2214 N N . ASN A 1 278 ? 0.611 -17.299 -34.736 1.00 38.63 278 ASN A N 1
ATOM 2215 C CA . ASN A 1 278 ? 0.363 -15.879 -34.983 1.00 34.66 278 ASN A CA 1
ATOM 2216 C C . ASN A 1 278 ? 1.556 -15.023 -34.564 1.00 35.18 278 ASN A C 1
ATOM 2217 O O . ASN A 1 278 ? 2.092 -14.248 -35.367 1.00 35.30 278 ASN A O 1
ATOM 2222 N N . GLN A 1 279 ? 1.946 -15.157 -33.296 1.00 32.29 279 GLN A N 1
ATOM 2223 C CA . GLN A 1 279 ? 3.013 -14.366 -32.699 1.00 36.46 279 GLN A CA 1
ATOM 2224 C C . GLN A 1 279 ? 4.358 -14.702 -33.323 1.00 34.93 279 GLN A C 1
ATOM 2225 O O . GLN A 1 279 ? 5.155 -13.797 -33.550 1.00 31.22 279 GLN A O 1
ATOM 2231 N N . GLU A 1 280 ? 4.599 -15.991 -33.590 1.00 35.71 280 GLU A N 1
ATOM 2232 C CA . GLU A 1 280 ? 5.871 -16.414 -34.162 1.00 42.50 280 GLU A CA 1
ATOM 2233 C C . GLU A 1 280 ? 6.033 -15.742 -35.515 1.00 37.21 280 GLU A C 1
ATOM 2234 O O . GLU A 1 280 ? 7.095 -15.211 -35.800 1.00 38.61 280 GLU A O 1
ATOM 2240 N N . VAL A 1 281 ? 4.956 -15.745 -36.311 1.00 38.52 281 VAL A N 1
ATOM 2241 C CA . VAL A 1 281 ? 4.997 -15.154 -37.635 1.00 36.46 281 VAL A CA 1
ATOM 2242 C C . VAL A 1 281 ? 5.320 -13.669 -37.499 1.00 39.62 281 VAL A C 1
ATOM 2243 O O . VAL A 1 281 ? 6.259 -13.196 -38.124 1.00 37.40 281 VAL A O 1
ATOM 2247 N N . LEU A 1 282 ? 4.588 -12.936 -36.646 1.00 39.06 282 LEU A N 1
ATOM 2248 C CA . LEU A 1 282 ? 4.805 -11.497 -36.547 1.00 34.16 282 LEU A CA 1
ATOM 2249 C C . LEU A 1 282 ? 6.255 -11.181 -36.161 1.00 32.76 282 LEU A C 1
ATOM 2250 O O . LEU A 1 282 ? 6.892 -10.295 -36.734 1.00 32.16 282 LEU A O 1
ATOM 2255 N N . ARG A 1 283 ? 6.803 -11.911 -35.188 1.00 33.07 283 ARG A N 1
ATOM 2256 C CA . ARG A 1 283 ? 8.177 -11.677 -34.772 1.00 38.42 283 ARG A CA 1
ATOM 2257 C C . ARG A 1 283 ? 9.139 -11.936 -35.937 1.00 36.70 283 ARG A C 1
ATOM 2258 O O . ARG A 1 283 ? 10.149 -11.251 -36.095 1.00 36.43 283 ARG A O 1
ATOM 2266 N N . TRP A 1 284 ? 8.818 -12.934 -36.743 1.00 37.27 284 TRP A N 1
ATOM 2267 C CA . TRP A 1 284 ? 9.649 -13.305 -37.875 1.00 38.44 284 TRP A CA 1
ATOM 2268 C C . TRP A 1 284 ? 9.620 -12.181 -38.913 1.00 42.52 284 TRP A C 1
ATOM 2269 O O . TRP A 1 284 ? 10.671 -11.716 -39.356 1.00 36.63 284 TRP A O 1
ATOM 2280 N N . ILE A 1 285 ? 8.412 -11.684 -39.216 1.00 36.83 285 ILE A N 1
ATOM 2281 C CA . ILE A 1 285 ? 8.245 -10.531 -40.080 1.00 39.26 285 ILE A CA 1
ATOM 2282 C C . ILE A 1 285 ? 9.053 -9.344 -39.552 1.00 39.86 285 ILE A C 1
ATOM 2283 O O . ILE A 1 285 ? 9.726 -8.651 -40.320 1.00 41.89 285 ILE A O 1
ATOM 2288 N N . GLN A 1 286 ? 9.012 -9.111 -38.237 1.00 38.48 286 GLN A N 1
ATOM 2289 C CA . GLN A 1 286 ? 9.692 -7.956 -37.673 1.00 37.27 286 GLN A CA 1
ATOM 2290 C C . GLN A 1 286 ? 11.212 -8.155 -37.699 1.00 39.14 286 GLN A C 1
ATOM 2291 O O . GLN A 1 286 ? 11.965 -7.173 -37.767 1.00 36.40 286 GLN A O 1
ATOM 2297 N N . MET A 1 287 ? 11.662 -9.410 -37.579 1.00 37.78 287 MET A N 1
ATOM 2298 C CA . MET A 1 287 ? 13.076 -9.749 -37.687 1.00 43.20 287 MET A CA 1
ATOM 2299 C C . MET A 1 287 ? 13.562 -9.415 -39.100 1.00 44.22 287 MET A C 1
ATOM 2300 O O . MET A 1 287 ? 14.639 -8.837 -39.240 1.00 44.44 287 MET A O 1
ATOM 2305 N N . LEU A 1 288 ? 12.757 -9.712 -40.131 1.00 41.62 288 LEU A N 1
ATOM 2306 C CA . LEU A 1 288 ? 13.130 -9.392 -41.503 1.00 42.13 288 LEU A CA 1
ATOM 2307 C C . LEU A 1 288 ? 13.300 -7.890 -41.688 1.00 50.57 288 LEU A C 1
ATOM 2308 O O . LEU A 1 288 ? 14.329 -7.430 -42.196 1.00 43.27 288 LEU A O 1
ATOM 2313 N N . TYR A 1 289 ? 12.269 -7.133 -41.286 1.00 44.61 289 TYR A N 1
ATOM 2314 C CA . TYR A 1 289 ? 12.298 -5.679 -41.360 1.00 42.44 289 TYR A CA 1
ATOM 2315 C C . TYR A 1 289 ? 13.590 -5.124 -40.758 1.00 41.08 289 TYR A C 1
ATOM 2316 O O . TYR A 1 289 ? 14.242 -4.257 -41.330 1.00 42.06 289 TYR A O 1
ATOM 2325 N N . LYS A 1 290 ? 13.945 -5.589 -39.569 1.00 45.10 290 LYS A N 1
ATOM 2326 C CA . LYS A 1 290 ? 15.123 -5.091 -38.880 1.00 48.93 290 LYS A CA 1
ATOM 2327 C C . LYS A 1 290 ? 16.382 -5.596 -39.598 1.00 49.83 290 LYS A C 1
ATOM 2328 O O . LYS A 1 290 ? 17.363 -4.883 -39.701 1.00 46.22 290 LYS A O 1
ATOM 2334 N N . LYS A 1 291 ? 16.358 -6.824 -40.119 1.00 50.62 291 LYS A N 1
ATOM 2335 C CA . LYS A 1 291 ? 17.536 -7.372 -40.773 1.00 49.41 291 LYS A CA 1
ATOM 2336 C C . LYS A 1 291 ? 17.865 -6.577 -42.043 1.00 48.30 291 LYS A C 1
ATOM 2337 O O . LYS A 1 291 ? 19.032 -6.322 -42.303 1.00 50.46 291 LYS A O 1
ATOM 2343 N N . PHE A 1 292 ? 16.853 -6.123 -42.797 1.00 48.18 292 PHE A N 1
ATOM 2344 C CA . PHE A 1 292 ? 17.079 -5.491 -44.093 1.00 52.22 292 PHE A CA 1
ATOM 2345 C C . PHE A 1 292 ? 16.874 -3.979 -44.068 1.00 54.25 292 PHE A C 1
ATOM 2346 O O . PHE A 1 292 ? 16.806 -3.377 -45.132 1.00 59.82 292 PHE A O 1
ATOM 2354 N N . GLY A 1 293 ? 16.742 -3.379 -42.875 1.00 55.78 293 GLY A N 1
ATOM 2355 C CA . GLY A 1 293 ? 16.491 -1.951 -42.747 1.00 50.84 293 GLY A CA 1
ATOM 2356 C C . GLY A 1 293 ? 15.257 -1.491 -43.523 1.00 50.63 293 GLY A C 1
ATOM 2357 O O . GLY A 1 293 ? 15.217 -0.389 -44.054 1.00 60.25 293 GLY A O 1
ATOM 2358 N N . GLY A 1 294 ? 14.239 -2.338 -43.583 1.00 50.98 294 GLY A N 1
ATOM 2359 C CA . GLY A 1 294 ? 13.045 -2.048 -44.349 1.00 46.21 294 GLY A CA 1
ATOM 2360 C C . GLY A 1 294 ? 12.559 -3.310 -45.044 1.00 46.26 294 GLY A C 1
ATOM 2361 O O . GLY A 1 294 ? 12.893 -4.417 -44.626 1.00 54.35 294 GLY A O 1
ATOM 2362 N N . VAL A 1 295 ? 11.769 -3.131 -46.096 1.00 48.26 295 VAL A N 1
ATOM 2363 C CA . VAL A 1 295 ? 11.256 -4.251 -46.866 1.00 54.79 295 VAL A CA 1
ATOM 2364 C C . VAL A 1 295 ? 12.391 -4.824 -47.712 1.00 59.19 295 VAL A C 1
ATOM 2365 O O . VAL A 1 295 ? 13.039 -4.092 -48.450 1.00 67.27 295 VAL A O 1
ATOM 2369 N N . PRO A 1 296 ? 12.674 -6.144 -47.634 1.00 60.61 296 PRO A N 1
ATOM 2370 C CA . PRO A 1 296 ? 13.632 -6.763 -48.539 1.00 58.51 296 PRO A CA 1
ATOM 2371 C C . PRO A 1 296 ? 13.121 -6.821 -49.978 1.00 60.75 296 PRO A C 1
ATOM 2372 O O . PRO A 1 296 ? 11.914 -6.727 -50.216 1.00 51.41 296 PRO A O 1
ATOM 2376 N N . THR A 1 297 ? 14.071 -6.971 -50.917 1.00 57.24 297 THR A N 1
ATOM 2377 C CA . THR A 1 297 ? 13.792 -7.315 -52.310 1.00 59.27 297 THR A CA 1
ATOM 2378 C C . THR A 1 297 ? 13.450 -8.805 -52.428 1.00 59.87 297 THR A C 1
ATOM 2379 O O . THR A 1 297 ? 13.755 -9.616 -51.530 1.00 51.00 297 THR A O 1
ATOM 2383 N N . LYS A 1 298 ? 12.860 -9.158 -53.582 1.00 62.38 298 LYS A N 1
ATOM 2384 C CA . LYS A 1 298 ? 12.536 -10.540 -53.914 1.00 63.39 298 LYS A CA 1
ATOM 2385 C C . LYS A 1 298 ? 13.757 -11.448 -53.742 1.00 67.92 298 LYS A C 1
ATOM 2386 O O . LYS A 1 298 ? 13.634 -12.534 -53.164 1.00 64.75 298 LYS A O 1
ATOM 2392 N N . GLU A 1 299 ? 14.932 -10.979 -54.197 1.00 65.48 299 GLU A N 1
ATOM 2393 C CA . GLU A 1 299 ? 16.147 -11.790 -54.231 1.00 68.18 299 GLU A CA 1
ATOM 2394 C C . GLU A 1 299 ? 16.701 -11.975 -52.824 1.00 57.26 299 GLU A C 1
ATOM 2395 O O . GLU A 1 299 ? 17.148 -13.067 -52.485 1.00 58.00 299 GLU A O 1
ATOM 2401 N N . GLN A 1 300 ? 16.701 -10.895 -52.027 1.00 56.66 300 GLN A N 1
ATOM 2402 C CA . GLN A 1 300 ? 17.084 -10.982 -50.622 1.00 57.27 300 GLN A CA 1
ATOM 2403 C C . GLN A 1 300 ? 16.198 -11.992 -49.886 1.00 49.72 300 GLN A C 1
ATOM 2404 O O . GLN A 1 300 ? 16.684 -12.839 -49.126 1.00 48.86 300 GLN A O 1
ATOM 2410 N N . LEU A 1 301 ? 14.886 -11.897 -50.111 1.00 52.29 301 LEU A N 1
ATOM 2411 C CA . LEU A 1 301 ? 13.953 -12.736 -49.373 1.00 54.65 301 LEU A CA 1
ATOM 2412 C C . LEU A 1 301 ? 14.119 -14.183 -49.831 1.00 57.01 301 LEU A C 1
ATOM 2413 O O . LEU A 1 301 ? 14.163 -15.098 -49.001 1.00 49.47 301 LEU A O 1
ATOM 2418 N N . GLU A 1 302 ? 14.260 -14.374 -51.151 1.00 62.42 302 GLU A N 1
ATOM 2419 C CA . GLU A 1 302 ? 14.452 -15.704 -51.708 1.00 63.68 302 GLU A CA 1
ATOM 2420 C C . GLU A 1 302 ? 15.674 -16.347 -51.049 1.00 63.40 302 GLU A C 1
ATOM 2421 O O . GLU A 1 302 ? 15.607 -17.461 -50.517 1.00 59.63 302 GLU A O 1
ATOM 2427 N N . ARG A 1 303 ? 16.790 -15.613 -51.065 1.00 63.88 303 ARG A N 1
ATOM 2428 C CA . ARG A 1 303 ? 18.021 -16.107 -50.481 1.00 64.50 303 ARG A CA 1
ATOM 2429 C C . ARG A 1 303 ? 17.801 -16.415 -49.008 1.00 60.76 303 ARG A C 1
ATOM 2430 O O . ARG A 1 303 ? 18.286 -17.440 -48.529 1.00 55.68 303 ARG A O 1
ATOM 2438 N N . PHE A 1 304 ? 17.107 -15.514 -48.289 1.00 57.72 304 PHE A N 1
ATOM 2439 C CA . PHE A 1 304 ? 16.928 -15.712 -46.857 1.00 50.66 304 PHE A CA 1
ATOM 2440 C C . PHE A 1 304 ? 16.192 -17.029 -46.622 1.00 44.19 304 PHE A C 1
ATOM 2441 O O . PHE A 1 304 ? 16.516 -17.768 -45.697 1.00 43.95 304 PHE A O 1
ATOM 2449 N N . ALA A 1 305 ? 15.170 -17.296 -47.443 1.00 43.39 305 ALA A N 1
ATOM 2450 C CA . ALA A 1 305 ? 14.303 -18.443 -47.230 1.00 44.90 305 ALA A CA 1
ATOM 2451 C C . ALA A 1 305 ? 15.117 -19.739 -47.345 1.00 54.21 305 ALA A C 1
ATOM 2452 O O . ALA A 1 305 ? 15.066 -20.630 -46.477 1.00 53.39 305 ALA A O 1
ATOM 2454 N N . TRP A 1 306 ? 15.922 -19.784 -48.411 1.00 56.50 306 TRP A N 1
ATOM 2455 C CA . TRP A 1 306 ? 16.835 -20.884 -48.682 1.00 52.32 306 TRP A CA 1
ATOM 2456 C C . TRP A 1 306 ? 17.833 -21.070 -47.546 1.00 50.99 306 TRP A C 1
ATOM 2457 O O . TRP A 1 306 ? 17.963 -22.171 -47.000 1.00 51.52 306 TRP A O 1
ATOM 2468 N N . ASP A 1 307 ? 18.496 -19.985 -47.145 1.00 52.43 307 ASP A N 1
ATOM 2469 C CA . ASP A 1 307 ? 19.405 -20.054 -46.008 1.00 56.75 307 ASP A CA 1
ATOM 2470 C C . ASP A 1 307 ? 18.689 -20.579 -44.758 1.00 55.72 307 ASP A C 1
ATOM 2471 O O . ASP A 1 307 ? 19.297 -21.304 -43.963 1.00 49.45 307 ASP A O 1
ATOM 2476 N N . THR A 1 308 ? 17.402 -20.223 -44.581 1.00 67.58 308 THR A N 1
ATOM 2477 C CA . THR A 1 308 ? 16.630 -20.614 -43.399 1.00 68.44 308 THR A CA 1
ATOM 2478 C C . THR A 1 308 ? 16.405 -22.131 -43.363 1.00 57.43 308 THR A C 1
ATOM 2479 O O . THR A 1 308 ? 16.723 -22.783 -42.360 1.00 54.95 308 THR A O 1
ATOM 2483 N N . LEU A 1 309 ? 15.825 -22.662 -44.454 1.00 49.65 309 LEU A N 1
ATOM 2484 C CA . LEU A 1 309 ? 15.497 -24.075 -44.605 1.00 59.57 309 LEU A CA 1
ATOM 2485 C C . LEU A 1 309 ? 16.757 -24.948 -44.534 1.00 65.57 309 LEU A C 1
ATOM 2486 O O . LEU A 1 309 ? 16.795 -25.940 -43.802 1.00 62.58 309 LEU A O 1
ATOM 2491 N N . ASN A 1 310 ? 17.809 -24.554 -45.260 1.00 61.12 310 ASN A N 1
ATOM 2492 C CA . ASN A 1 310 ? 19.043 -25.322 -45.284 1.00 61.70 310 ASN A CA 1
ATOM 2493 C C . ASN A 1 310 ? 19.778 -25.200 -43.956 1.00 65.45 310 ASN A C 1
ATOM 2494 O O . ASN A 1 310 ? 20.712 -25.962 -43.742 1.00 69.72 310 ASN A O 1
ATOM 2499 N N . SER A 1 311 ? 19.361 -24.284 -43.061 1.00 64.25 311 SER A N 1
ATOM 2500 C CA . SER A 1 311 ? 19.921 -24.261 -41.713 1.00 67.33 311 SER A CA 1
ATOM 2501 C C . SER A 1 311 ? 19.022 -25.007 -40.721 1.00 65.73 311 SER A C 1
ATOM 2502 O O . SER A 1 311 ? 19.202 -24.862 -39.512 1.00 67.66 311 SER A O 1
ATOM 2505 N N . GLY A 1 312 ? 18.078 -25.815 -41.240 1.00 63.77 312 GLY A N 1
ATOM 2506 C CA . GLY A 1 312 ? 17.216 -26.672 -40.434 1.00 69.51 312 GLY A CA 1
ATOM 2507 C C . GLY A 1 312 ? 15.997 -25.958 -39.834 1.00 76.87 312 GLY A C 1
ATOM 2508 O O . GLY A 1 312 ? 15.309 -26.527 -38.983 1.00 62.92 312 GLY A O 1
ATOM 2509 N N . GLN A 1 313 ? 15.702 -24.723 -40.268 1.00 75.19 313 GLN A N 1
ATOM 2510 C CA . GLN A 1 313 ? 14.632 -23.963 -39.635 1.00 70.39 313 GLN A CA 1
ATOM 2511 C C . GLN A 1 313 ? 13.339 -24.105 -40.436 1.00 62.23 313 GLN A C 1
ATOM 2512 O O . GLN A 1 313 ? 13.348 -24.473 -41.618 1.00 56.14 313 GLN A O 1
ATOM 2518 N N . VAL A 1 314 ? 12.229 -23.799 -39.744 1.00 62.41 314 VAL A N 1
ATOM 2519 C CA . VAL A 1 314 ? 10.904 -23.732 -40.344 1.00 63.76 314 VAL A CA 1
ATOM 2520 C C . VAL A 1 314 ? 10.562 -22.273 -40.675 1.00 55.19 314 VAL A C 1
ATOM 2521 O O . VAL A 1 314 ? 10.857 -21.385 -39.889 1.00 53.78 314 VAL A O 1
ATOM 2525 N N . ILE A 1 315 ? 9.917 -22.051 -41.828 1.00 51.31 315 ILE A N 1
ATOM 2526 C CA . ILE A 1 315 ? 9.310 -20.776 -42.196 1.00 55.57 315 ILE A CA 1
ATOM 2527 C C . ILE A 1 315 ? 7.907 -20.635 -41.578 1.00 57.58 315 ILE A C 1
ATOM 2528 O O . ILE A 1 315 ? 6.941 -21.252 -42.045 1.00 54.81 315 ILE A O 1
ATOM 2533 N N . PRO A 1 316 ? 7.696 -19.762 -40.565 1.00 56.29 316 PRO A N 1
ATOM 2534 C CA . PRO A 1 316 ? 6.394 -19.722 -39.890 1.00 54.79 316 PRO A CA 1
ATOM 2535 C C . PRO A 1 316 ? 5.284 -19.172 -40.796 1.00 44.92 316 PRO A C 1
ATOM 2536 O O . PRO A 1 316 ? 5.507 -18.300 -41.634 1.00 44.76 316 PRO A O 1
ATOM 2540 N N . GLY A 1 317 ? 4.086 -19.754 -40.650 1.00 46.46 317 GLY A N 1
ATOM 2541 C CA . GLY A 1 317 ? 2.885 -19.279 -41.313 1.00 43.82 317 GLY A CA 1
ATOM 2542 C C . GLY A 1 317 ? 2.624 -20.016 -42.616 1.00 45.64 317 GLY A C 1
ATOM 2543 O O . GLY A 1 317 ? 1.677 -19.691 -43.328 1.00 41.52 317 GLY A O 1
ATOM 2544 N N . TYR A 1 318 ? 3.516 -20.966 -42.940 1.00 51.10 318 TYR A N 1
ATOM 2545 C CA . TYR A 1 318 ? 3.381 -21.816 -44.114 1.00 51.14 318 TYR A CA 1
ATOM 2546 C C . TYR A 1 318 ? 3.281 -23.276 -43.653 1.00 54.82 318 TYR A C 1
ATOM 2547 O O . TYR A 1 318 ? 3.836 -23.662 -42.615 1.00 55.39 318 TYR A O 1
ATOM 2556 N N . GLY A 1 319 ? 2.475 -24.061 -44.375 1.00 53.55 319 GLY A N 1
ATOM 2557 C CA . GLY A 1 319 ? 2.223 -25.455 -44.028 1.00 51.30 319 GLY A CA 1
ATOM 2558 C C . GLY A 1 319 ? 1.013 -25.625 -43.113 1.00 53.92 319 GLY A C 1
ATOM 2559 O O . GLY A 1 319 ? 0.620 -24.708 -42.382 1.00 49.80 319 GLY A O 1
ATOM 2560 N N . HIS A 1 320 ? 0.438 -26.828 -43.152 1.00 52.12 320 HIS A N 1
ATOM 2561 C CA . HIS A 1 320 ? -0.629 -27.198 -42.240 1.00 58.78 320 HIS A CA 1
ATOM 2562 C C . HIS A 1 320 ? -0.659 -28.717 -42.068 1.00 60.65 320 HIS A C 1
ATOM 2563 O O . HIS A 1 320 ? -0.270 -29.452 -42.972 1.00 52.28 320 HIS A O 1
ATOM 2570 N N . ALA A 1 321 ? -1.198 -29.149 -40.920 1.00 60.79 321 ALA A N 1
ATOM 2571 C CA . ALA A 1 321 ? -1.415 -30.549 -40.589 1.00 69.34 321 ALA A CA 1
ATOM 2572 C C . ALA A 1 321 ? -2.484 -31.206 -41.468 1.00 72.27 321 ALA A C 1
ATOM 2573 O O . ALA A 1 321 ? -2.645 -32.418 -41.357 1.00 76.78 321 ALA A O 1
ATOM 2575 N N . VAL A 1 322 ? -3.207 -30.425 -42.287 1.00 75.81 322 VAL A N 1
ATOM 2576 C CA . VAL A 1 322 ? -4.303 -30.981 -43.145 1.00 72.24 322 VAL A CA 1
ATOM 2577 C C . VAL A 1 322 ? -4.448 -30.165 -44.434 1.00 71.38 322 VAL A C 1
ATOM 2578 O O . VAL A 1 322 ? -4.519 -30.777 -45.509 1.00 57.62 322 VAL A O 1
ATOM 2582 N N . LEU A 1 323 ? -4.501 -28.836 -44.323 1.00 72.60 323 LEU A N 1
ATOM 2583 C CA . LEU A 1 323 ? -4.624 -27.958 -45.484 1.00 71.50 323 LEU A CA 1
ATOM 2584 C C . LEU A 1 323 ? -3.562 -28.329 -46.512 1.00 64.99 323 LEU A C 1
ATOM 2585 O O . LEU A 1 323 ? -2.467 -28.739 -46.116 1.00 60.94 323 LEU A O 1
ATOM 2590 N N . ARG A 1 324 ? -3.907 -28.143 -47.800 1.00 59.54 324 ARG A N 1
ATOM 2591 C CA . ARG A 1 324 ? -3.022 -28.488 -48.906 1.00 69.67 324 ARG A CA 1
ATOM 2592 C C . ARG A 1 324 ? -2.966 -27.395 -49.971 1.00 63.66 324 ARG A C 1
ATOM 2593 O O . ARG A 1 324 ? -2.194 -27.521 -50.913 1.00 71.10 324 ARG A O 1
ATOM 2601 N N . VAL A 1 325 ? -3.742 -26.334 -49.783 1.00 70.01 325 VAL A N 1
ATOM 2602 C CA . VAL A 1 325 ? -3.667 -25.159 -50.698 1.00 72.04 325 VAL A CA 1
ATOM 2603 C C . VAL A 1 325 ? -3.673 -23.898 -49.825 1.00 72.18 325 VAL A C 1
ATOM 2604 O O . VAL A 1 325 ? -3.487 -24.032 -48.605 1.00 73.34 325 VAL A O 1
ATOM 2608 N N . THR A 1 326 ? -3.897 -22.728 -50.416 1.00 66.00 326 THR A N 1
ATOM 2609 C CA . THR A 1 326 ? -3.876 -21.472 -49.674 1.00 64.67 326 THR A CA 1
ATOM 2610 C C . THR A 1 326 ? -5.098 -21.403 -48.751 1.00 54.18 326 THR A C 1
ATOM 2611 O O . THR A 1 326 ? -6.228 -21.677 -49.154 1.00 52.96 326 THR A O 1
ATOM 2615 N N . ASP A 1 327 ? -4.844 -21.091 -47.479 1.00 49.17 327 ASP A N 1
ATOM 2616 C CA . ASP A 1 327 ? -5.900 -21.042 -46.486 1.00 45.18 327 ASP A CA 1
ATOM 2617 C C . ASP A 1 327 ? -6.808 -19.890 -46.895 1.00 37.87 327 ASP A C 1
ATOM 2618 O O . ASP A 1 327 ? -6.379 -18.746 -46.988 1.00 45.57 327 ASP A O 1
ATOM 2623 N N . PRO A 1 328 ? -8.090 -20.120 -47.209 1.00 42.78 328 PRO A N 1
ATOM 2624 C CA . PRO A 1 328 ? -8.991 -18.996 -47.465 1.00 40.34 328 PRO A CA 1
ATOM 2625 C C . PRO A 1 328 ? -9.139 -17.984 -46.307 1.00 42.13 328 PRO A C 1
ATOM 2626 O O . PRO A 1 328 ? -9.600 -16.862 -46.499 1.00 43.47 328 PRO A O 1
ATOM 2630 N N . ARG A 1 329 ? -8.740 -18.365 -45.091 1.00 43.45 329 ARG A N 1
ATOM 2631 C CA . ARG A 1 329 ? -8.723 -17.424 -43.975 1.00 43.04 329 ARG A CA 1
ATOM 2632 C C . ARG A 1 329 ? -7.573 -16.433 -44.170 1.00 47.52 329 ARG A C 1
ATOM 2633 O O . ARG A 1 329 ? -7.683 -15.263 -43.780 1.00 41.87 329 ARG A O 1
ATOM 2641 N N . TYR A 1 330 ? -6.478 -16.895 -44.801 1.00 45.10 330 TYR A N 1
ATOM 2642 C CA . TYR A 1 330 ? -5.390 -15.999 -45.173 1.00 43.29 330 TYR A CA 1
ATOM 2643 C C . TYR A 1 330 ? -5.899 -14.991 -46.196 1.00 39.26 330 TYR A C 1
ATOM 2644 O O . TYR A 1 330 ? -5.624 -13.793 -46.089 1.00 40.83 330 TYR A O 1
ATOM 2653 N N . VAL A 1 331 ? -6.630 -15.474 -47.199 1.00 43.30 331 VAL A N 1
ATOM 2654 C CA . VAL A 1 331 ? -6.966 -14.612 -48.323 1.00 44.79 331 VAL A CA 1
ATOM 2655 C C . VAL A 1 331 ? -7.903 -13.492 -47.860 1.00 40.73 331 VAL A C 1
ATOM 2656 O O . VAL A 1 331 ? -7.847 -12.381 -48.378 1.00 40.54 331 VAL A O 1
ATOM 2660 N N . ALA A 1 332 ? -8.792 -13.774 -46.898 1.00 41.66 332 ALA A N 1
ATOM 2661 C CA . ALA A 1 332 ? -9.710 -12.743 -46.423 1.00 38.40 332 ALA A CA 1
ATOM 2662 C C . ALA A 1 332 ? -8.940 -11.632 -45.705 1.00 37.21 332 ALA A C 1
ATOM 2663 O O . ALA A 1 332 ? -9.250 -10.450 -45.830 1.00 38.75 332 ALA A O 1
ATOM 2665 N N . GLN A 1 333 ? -7.902 -12.026 -44.972 1.00 37.98 333 GLN A N 1
ATOM 2666 C CA . GLN A 1 333 ? -7.105 -11.084 -44.208 1.00 37.53 333 GLN A CA 1
ATOM 2667 C C . GLN A 1 333 ? -6.268 -10.199 -45.140 1.00 41.43 333 GLN A C 1
ATOM 2668 O O . GLN A 1 333 ? -6.151 -8.991 -44.922 1.00 40.75 333 GLN A O 1
ATOM 2674 N N . ARG A 1 334 ? -5.712 -10.800 -46.195 1.00 41.31 334 ARG A N 1
ATOM 2675 C CA . ARG A 1 334 ? -4.983 -10.058 -47.216 1.00 40.13 334 ARG A CA 1
ATOM 2676 C C . ARG A 1 334 ? -5.884 -9.008 -47.861 1.00 36.62 334 ARG A C 1
ATOM 2677 O O . ARG A 1 334 ? -5.490 -7.855 -48.078 1.00 42.83 334 ARG A O 1
ATOM 2685 N N . ASP A 1 335 ? -7.117 -9.399 -48.155 1.00 38.40 335 ASP A N 1
ATOM 2686 C CA . ASP A 1 335 ? -8.082 -8.468 -48.725 1.00 42.83 335 ASP A CA 1
ATOM 2687 C C . ASP A 1 335 ? -8.317 -7.271 -47.800 1.00 45.26 335 ASP A C 1
ATOM 2688 O O . ASP A 1 335 ? -8.304 -6.120 -48.244 1.00 43.13 335 ASP A O 1
ATOM 2693 N N . PHE A 1 336 ? -8.551 -7.548 -46.505 1.00 41.99 336 PHE A N 1
ATOM 2694 C CA . PHE A 1 336 ? -8.727 -6.499 -45.515 1.00 38.77 336 PHE A CA 1
ATOM 2695 C C . PHE A 1 336 ? -7.516 -5.566 -45.551 1.00 34.82 336 PHE A C 1
ATOM 2696 O O . PHE A 1 336 ? -7.680 -4.361 -45.484 1.00 39.34 336 PHE A O 1
ATOM 2704 N N . ALA A 1 337 ? -6.301 -6.128 -45.622 1.00 38.10 337 ALA A N 1
ATOM 2705 C CA . ALA A 1 337 ? -5.069 -5.351 -45.572 1.00 41.03 337 ALA A CA 1
ATOM 2706 C C . ALA A 1 337 ? -4.889 -4.474 -46.825 1.00 45.78 337 ALA A C 1
ATOM 2707 O O . ALA A 1 337 ? -4.497 -3.299 -46.727 1.00 43.71 337 ALA A O 1
ATOM 2709 N N . LEU A 1 338 ? -5.146 -5.052 -48.011 1.00 42.99 338 LEU A N 1
ATOM 2710 C CA . LEU A 1 338 ? -5.053 -4.300 -49.262 1.00 52.12 338 LEU A CA 1
ATOM 2711 C C . LEU A 1 338 ? -6.008 -3.113 -49.217 1.00 50.72 338 LEU A C 1
ATOM 2712 O O . LEU A 1 338 ? -5.683 -2.026 -49.667 1.00 49.79 338 LEU A O 1
ATOM 2717 N N . LYS A 1 339 ? -7.181 -3.338 -48.628 1.00 51.70 339 LYS A N 1
ATOM 2718 C CA . LYS A 1 339 ? -8.212 -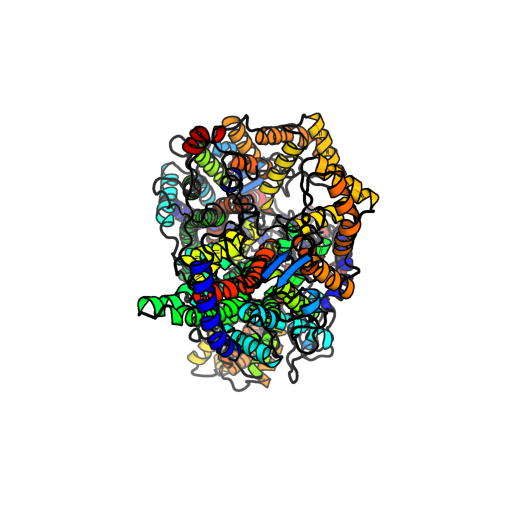2.319 -48.515 1.00 48.47 339 LYS A CA 1
ATOM 2719 C C . LYS A 1 339 ? -7.815 -1.254 -47.494 1.00 50.78 339 LYS A C 1
ATOM 2720 O O . LYS A 1 339 ? -8.050 -0.069 -47.716 1.00 44.09 339 LYS A O 1
ATOM 2726 N N . HIS A 1 340 ? -7.244 -1.656 -46.340 1.00 47.38 340 HIS A N 1
ATOM 2727 C CA . HIS A 1 340 ? -7.209 -0.743 -45.203 1.00 46.23 340 HIS A CA 1
ATOM 2728 C C . HIS A 1 340 ? -5.804 -0.325 -44.802 1.00 39.13 340 HIS A C 1
ATOM 2729 O O . HIS A 1 340 ? -5.682 0.675 -44.148 1.00 42.61 340 HIS A O 1
ATOM 2736 N N . LEU A 1 341 ? -4.751 -1.100 -45.082 1.00 43.79 341 LEU A N 1
ATOM 2737 C CA . LEU A 1 341 ? -3.424 -0.643 -44.707 1.00 42.93 341 LEU A CA 1
ATOM 2738 C C . LEU A 1 341 ? -2.398 -1.072 -45.745 1.00 46.61 341 LEU A C 1
ATOM 2739 O O . LEU A 1 341 ? -1.375 -1.657 -45.400 1.00 38.32 341 LEU A O 1
ATOM 2744 N N . PRO A 1 342 ? -2.590 -0.712 -47.034 1.00 50.92 342 PRO A N 1
ATOM 2745 C CA . PRO A 1 342 ? -1.711 -1.198 -48.103 1.00 48.70 342 PRO A CA 1
ATOM 2746 C C . PRO A 1 342 ? -0.259 -0.731 -47.973 1.00 46.84 342 PRO A C 1
ATOM 2747 O O . PRO A 1 342 ? 0.659 -1.441 -48.391 1.00 52.28 342 PRO A O 1
ATOM 2751 N N . ASP A 1 343 ? -0.040 0.413 -47.318 1.00 48.75 343 ASP A N 1
ATOM 2752 C CA . ASP A 1 343 ? 1.304 0.974 -47.201 1.00 58.24 343 ASP A CA 1
ATOM 2753 C C . ASP A 1 343 ? 2.007 0.586 -45.898 1.00 54.45 343 ASP A C 1
ATOM 2754 O O . ASP A 1 343 ? 3.131 1.029 -45.658 1.00 52.84 343 ASP A O 1
ATOM 2759 N N . ASP A 1 344 ? 1.365 -0.235 -45.059 1.00 51.66 344 ASP A N 1
ATOM 2760 C CA . ASP A 1 344 ? 1.990 -0.685 -43.824 1.00 47.24 344 ASP A CA 1
ATOM 2761 C C . ASP A 1 344 ? 3.190 -1.544 -44.212 1.00 46.47 344 ASP A C 1
ATOM 2762 O O . ASP A 1 344 ? 3.071 -2.507 -44.973 1.00 47.08 344 ASP A O 1
ATOM 2767 N N . GLU A 1 345 ? 4.354 -1.134 -43.724 1.00 43.60 345 GLU A N 1
ATOM 2768 C CA . GLU A 1 345 ? 5.624 -1.772 -44.038 1.00 48.22 345 GLU A CA 1
ATOM 2769 C C . GLU A 1 345 ? 5.639 -3.274 -43.724 1.00 47.25 345 GLU A C 1
ATOM 2770 O O . GLU A 1 345 ? 6.104 -4.082 -44.530 1.00 49.05 345 GLU A O 1
ATOM 2776 N N . LEU A 1 346 ? 5.176 -3.648 -42.532 1.00 37.26 346 LEU A N 1
ATOM 2777 C CA . LEU A 1 346 ? 5.142 -5.035 -42.121 1.00 38.44 346 LEU A CA 1
ATOM 2778 C C . LEU A 1 346 ? 4.202 -5.814 -43.050 1.00 37.46 346 LEU A C 1
ATOM 2779 O O . LEU A 1 346 ? 4.525 -6.911 -43.506 1.00 36.86 346 LEU A O 1
ATOM 2784 N N . PHE A 1 347 ? 3.058 -5.225 -43.392 1.00 38.20 347 PHE A N 1
ATOM 2785 C CA . PHE A 1 347 ? 2.184 -5.850 -44.362 1.00 39.37 347 PHE A CA 1
ATOM 2786 C C . PHE A 1 347 ? 2.896 -6.069 -45.710 1.00 46.96 347 PHE A C 1
ATOM 2787 O O . PHE A 1 347 ? 2.680 -7.099 -46.356 1.00 42.81 347 PHE A O 1
ATOM 2795 N N . LYS A 1 348 ? 3.741 -5.118 -46.136 1.00 42.37 348 LYS A N 1
ATOM 2796 C CA . LYS A 1 348 ? 4.472 -5.263 -47.391 1.00 48.34 348 LYS A CA 1
ATOM 2797 C C . LYS A 1 348 ? 5.417 -6.462 -47.344 1.00 45.16 348 LYS A C 1
ATOM 2798 O O . LYS A 1 348 ? 5.620 -7.114 -48.357 1.00 53.08 348 LYS A O 1
ATOM 2804 N N . ILE A 1 349 ? 5.962 -6.796 -46.172 1.00 37.10 349 ILE A N 1
ATOM 2805 C CA . ILE A 1 349 ? 6.784 -7.990 -46.081 1.00 40.68 349 ILE A CA 1
ATOM 2806 C C . ILE A 1 349 ? 5.914 -9.241 -46.238 1.00 44.92 349 ILE A C 1
ATOM 2807 O O . ILE A 1 349 ? 6.278 -10.155 -46.984 1.00 44.43 349 ILE A O 1
ATOM 2812 N N . VAL A 1 350 ? 4.747 -9.261 -45.567 1.00 46.45 350 VAL A N 1
ATOM 2813 C CA . VAL A 1 350 ? 3.827 -10.401 -45.578 1.00 38.41 350 VAL A CA 1
ATOM 2814 C C . VAL A 1 350 ? 3.415 -10.714 -47.020 1.00 43.85 350 VAL A C 1
ATOM 2815 O O . VAL A 1 350 ? 3.361 -11.874 -47.420 1.00 43.31 350 VAL A O 1
ATOM 2819 N N . SER A 1 351 ? 3.065 -9.654 -47.747 1.00 46.18 351 SER A N 1
ATOM 2820 C CA . SER A 1 351 ? 2.666 -9.693 -49.144 1.00 52.57 351 SER A CA 1
ATOM 2821 C C . SER A 1 351 ? 3.786 -10.322 -49.987 1.00 47.53 351 SER A C 1
ATOM 2822 O O . SER A 1 351 ? 3.594 -11.309 -50.686 1.00 53.83 351 SER A O 1
ATOM 2825 N N . LEU A 1 352 ? 4.996 -9.802 -49.828 1.00 53.02 352 LEU A N 1
ATOM 2826 C CA . LEU A 1 352 ? 6.147 -10.290 -50.562 1.00 54.78 352 LEU A CA 1
ATOM 2827 C C . LEU A 1 352 ? 6.402 -11.765 -50.266 1.00 54.24 352 LEU A C 1
ATOM 2828 O O . LEU A 1 352 ? 6.739 -12.529 -51.166 1.00 50.76 352 LEU A O 1
ATOM 2833 N N . CYS A 1 353 ? 6.235 -12.174 -49.006 1.00 49.58 353 CYS A N 1
ATOM 2834 C CA . CYS A 1 353 ? 6.340 -13.581 -48.666 1.00 48.89 353 CYS A CA 1
ATOM 2835 C C . CYS A 1 353 ? 5.368 -14.410 -49.500 1.00 49.22 353 CYS A C 1
ATOM 2836 O O . CYS A 1 353 ? 5.678 -15.550 -49.862 1.00 48.64 353 CYS A O 1
ATOM 2839 N N . TYR A 1 354 ? 4.185 -13.836 -49.755 1.00 45.93 354 TYR A N 1
ATOM 2840 C CA . TYR A 1 354 ? 3.136 -14.520 -50.494 1.00 51.95 354 TYR A CA 1
ATOM 2841 C C . TYR A 1 354 ? 3.626 -14.845 -51.906 1.00 55.80 354 TYR A C 1
ATOM 2842 O O . TYR A 1 354 ? 3.291 -15.895 -52.436 1.00 48.63 354 TYR A O 1
ATOM 2851 N N . GLU A 1 355 ? 4.453 -13.970 -52.492 1.00 59.95 355 GLU A N 1
ATOM 2852 C CA . GLU A 1 355 ? 4.981 -14.192 -53.836 1.00 63.02 355 GLU A CA 1
ATOM 2853 C C . GLU A 1 355 ? 6.128 -15.208 -53.825 1.00 61.13 355 GLU A C 1
ATOM 2854 O O . GLU A 1 355 ? 6.188 -16.089 -54.672 1.00 61.22 355 GLU A O 1
ATOM 2860 N N . VAL A 1 356 ? 7.028 -15.102 -52.848 1.00 57.14 356 VAL A N 1
ATOM 2861 C CA . VAL A 1 356 ? 8.313 -15.775 -52.909 1.00 58.45 356 VAL A CA 1
ATOM 2862 C C . VAL A 1 356 ? 8.235 -17.143 -52.224 1.00 64.15 356 VAL A C 1
ATOM 2863 O O . VAL A 1 356 ? 8.678 -18.138 -52.789 1.00 66.09 356 VAL A O 1
ATOM 2867 N N . ILE A 1 357 ? 7.663 -17.208 -51.013 1.00 59.86 357 ILE A N 1
ATOM 2868 C CA . ILE A 1 357 ? 7.908 -18.343 -50.136 1.00 58.11 357 ILE A CA 1
ATOM 2869 C C . ILE A 1 357 ? 7.356 -19.648 -50.713 1.00 62.85 357 ILE A C 1
ATOM 2870 O O . ILE A 1 357 ? 7.984 -20.691 -50.501 1.00 50.78 357 ILE A O 1
ATOM 2875 N N . PRO A 1 358 ? 6.165 -19.685 -51.360 1.00 60.46 358 PRO A N 1
ATOM 2876 C CA . PRO A 1 358 ? 5.634 -20.954 -51.872 1.00 70.24 358 PRO A CA 1
ATOM 2877 C C . PRO A 1 358 ? 6.623 -21.684 -52.802 1.00 70.32 358 PRO A C 1
ATOM 2878 O O . PRO A 1 358 ? 6.986 -22.833 -52.531 1.00 60.49 358 PRO A O 1
ATOM 2882 N N . GLU A 1 359 ? 7.085 -20.987 -53.860 1.00 73.54 359 GLU A N 1
ATOM 2883 C CA . GLU A 1 359 ? 8.085 -21.475 -54.810 1.00 76.35 359 GLU A CA 1
ATOM 2884 C C . GLU A 1 359 ? 9.229 -22.192 -54.099 1.00 69.85 359 GLU A C 1
ATOM 2885 O O . GLU A 1 359 ? 9.652 -23.264 -54.512 1.00 73.54 359 GLU A O 1
ATOM 2891 N N . VAL A 1 360 ? 9.738 -21.567 -53.040 1.00 61.40 360 VAL A N 1
ATOM 2892 C CA . VAL A 1 360 ? 10.879 -22.076 -52.300 1.00 61.17 360 VAL A CA 1
ATOM 2893 C C . VAL A 1 360 ? 10.527 -23.391 -51.590 1.00 72.71 360 VAL A C 1
ATOM 2894 O O . VAL A 1 360 ? 11.263 -24.375 -51.702 1.00 77.97 360 VAL A O 1
ATOM 2898 N N . LEU A 1 361 ? 9.401 -23.410 -50.861 1.00 78.00 361 LEU A N 1
ATOM 2899 C CA . LEU A 1 361 ? 9.007 -24.564 -50.060 1.00 73.93 361 LEU A CA 1
ATOM 2900 C C . LEU A 1 361 ? 8.679 -25.772 -50.946 1.00 71.84 361 LEU A C 1
ATOM 2901 O O . LEU A 1 361 ? 8.811 -26.908 -50.491 1.00 57.68 361 LEU A O 1
ATOM 2906 N N . LYS A 1 362 ? 8.208 -25.514 -52.181 1.00 71.11 362 LYS A N 1
ATOM 2907 C CA . LYS A 1 362 ? 7.973 -26.551 -53.179 1.00 75.35 362 LYS A CA 1
ATOM 2908 C C . LYS A 1 362 ? 9.277 -27.252 -53.558 1.00 72.73 362 LYS A C 1
ATOM 2909 O O . LYS A 1 362 ? 9.372 -28.473 -53.456 1.00 64.52 362 LYS A O 1
ATOM 2915 N N . LYS A 1 363 ? 10.265 -26.469 -54.010 1.00 69.25 363 LYS A N 1
ATOM 2916 C CA . LYS A 1 363 ? 11.532 -27.023 -54.449 1.00 66.83 363 LYS A CA 1
ATOM 2917 C C . LYS A 1 363 ? 12.232 -27.712 -53.280 1.00 72.09 363 LYS A C 1
ATOM 2918 O O . LYS A 1 363 ? 12.704 -28.832 -53.437 1.00 71.10 363 LYS A O 1
ATOM 2924 N N . HIS A 1 364 ? 12.252 -27.087 -52.097 1.00 71.46 364 HIS A N 1
ATOM 2925 C CA . HIS A 1 364 ? 12.833 -27.719 -50.917 1.00 67.08 364 HIS A CA 1
ATOM 2926 C C . HIS A 1 364 ? 12.190 -29.092 -50.658 1.00 73.65 364 HIS A C 1
ATOM 2927 O O . HIS A 1 364 ? 12.856 -30.003 -50.164 1.00 71.95 364 HIS A O 1
ATOM 2934 N N . GLY A 1 365 ? 10.881 -29.222 -50.931 1.00 73.48 365 GLY A N 1
ATOM 2935 C CA . GLY A 1 365 ? 10.230 -30.512 -51.121 1.00 72.30 365 GLY A CA 1
ATOM 2936 C C . GLY A 1 365 ? 9.869 -31.297 -49.852 1.00 69.92 365 GLY A C 1
ATOM 2937 O O . GLY A 1 365 ? 9.411 -32.431 -49.980 1.00 64.58 365 GLY A O 1
ATOM 2938 N N . LYS A 1 366 ? 10.047 -30.715 -48.651 1.00 79.13 366 LYS A N 1
ATOM 2939 C CA . LYS A 1 366 ? 9.752 -31.394 -47.386 1.00 81.67 366 LYS A CA 1
ATOM 2940 C C . LYS A 1 366 ? 8.334 -31.075 -46.891 1.00 72.08 366 LYS A C 1
ATOM 2941 O O . LYS A 1 366 ? 7.668 -31.955 -46.355 1.00 55.51 366 LYS A O 1
ATOM 2947 N N . ALA A 1 367 ? 7.899 -29.807 -47.003 1.00 66.76 367 ALA A N 1
ATOM 2948 C CA . ALA A 1 367 ? 6.557 -29.414 -46.591 1.00 70.87 367 ALA A CA 1
ATOM 2949 C C . ALA A 1 367 ? 5.527 -30.089 -47.496 1.00 64.67 367 ALA A C 1
ATOM 2950 O O . ALA A 1 367 ? 5.641 -30.017 -48.719 1.00 62.17 367 ALA A O 1
ATOM 2952 N N . LYS A 1 368 ? 4.531 -30.760 -46.893 1.00 61.05 368 LYS A N 1
ATOM 2953 C CA . LYS A 1 368 ? 3.433 -31.319 -47.668 1.00 64.47 368 LYS A CA 1
ATOM 2954 C C . LYS A 1 368 ? 2.606 -30.170 -48.269 1.00 65.17 368 LYS A C 1
ATOM 2955 O O . LYS A 1 368 ? 2.058 -30.322 -49.359 1.00 59.62 368 LYS A O 1
ATOM 2957 N N . ASN A 1 369 ? 2.571 -29.007 -47.581 1.00 57.92 369 ASN A N 1
ATOM 2958 C CA . ASN A 1 369 ? 1.766 -27.847 -47.964 1.00 62.91 369 ASN A CA 1
ATOM 2959 C C . ASN A 1 369 ? 2.645 -26.589 -48.029 1.00 65.22 369 ASN A C 1
ATOM 2960 O O . ASN A 1 369 ? 3.051 -26.051 -46.984 1.00 60.67 369 ASN A O 1
ATOM 2965 N N . PRO A 1 370 ? 2.921 -26.049 -49.247 1.00 64.24 370 PRO A N 1
ATOM 2966 C CA . PRO A 1 370 ? 3.835 -24.914 -49.417 1.00 67.44 370 PRO A CA 1
ATOM 2967 C C . PRO A 1 370 ? 3.221 -23.518 -49.273 1.00 69.05 370 PRO A C 1
ATOM 2968 O O . PRO A 1 370 ? 3.900 -22.523 -49.521 1.00 65.56 370 PRO A O 1
ATOM 2972 N N . TRP A 1 371 ? 1.943 -23.458 -48.866 1.00 69.29 371 TRP A N 1
ATOM 2973 C CA . TRP A 1 371 ? 1.147 -22.239 -48.927 1.00 65.89 371 TRP A CA 1
ATOM 2974 C C . TRP A 1 371 ? 0.906 -21.704 -47.520 1.00 60.30 371 TRP A C 1
ATOM 2975 O O . TRP A 1 371 ? 1.093 -22.440 -46.538 1.00 52.33 371 TRP A O 1
ATOM 2986 N N . PRO A 1 372 ? 0.498 -20.412 -47.400 1.00 51.70 372 PRO A N 1
ATOM 2987 C CA . PRO A 1 372 ? 0.248 -19.790 -46.098 1.00 50.66 372 PRO A CA 1
ATOM 2988 C C . PRO A 1 372 ? -1.056 -20.252 -45.442 1.00 47.19 372 PRO A C 1
ATOM 2989 O O . PRO A 1 372 ? -2.042 -20.567 -46.118 1.00 46.01 372 PRO A O 1
ATOM 2993 N N . ASN A 1 373 ? -1.018 -20.329 -44.110 1.00 45.13 373 ASN A N 1
ATOM 2994 C CA . ASN A 1 373 ? -2.210 -20.563 -43.306 1.00 47.93 373 ASN A CA 1
ATOM 2995 C C . ASN A 1 373 ? -2.710 -19.239 -42.686 1.00 49.64 373 ASN A C 1
ATOM 2996 O O . ASN A 1 373 ? -2.124 -18.165 -42.846 1.00 44.21 373 ASN A O 1
ATOM 3001 N N . VAL A 1 374 ? -3.795 -19.315 -41.912 1.00 49.60 374 VAL A N 1
ATOM 3002 C CA . VAL A 1 374 ? -4.412 -18.133 -41.317 1.00 43.56 374 VAL A CA 1
ATOM 3003 C C . VAL A 1 374 ? -3.393 -17.317 -40.517 1.00 40.01 374 VAL A C 1
ATOM 3004 O O . VAL A 1 374 ? -3.428 -16.084 -40.588 1.00 36.57 374 VAL A O 1
ATOM 3008 N N . ASP A 1 375 ? -2.419 -17.995 -39.867 1.00 36.30 375 ASP A N 1
ATOM 3009 C CA . ASP A 1 375 ? -1.513 -17.351 -38.926 1.00 38.90 375 ASP A CA 1
ATOM 3010 C C . ASP A 1 375 ? -0.433 -16.516 -39.611 1.00 39.02 375 ASP A C 1
ATOM 3011 O O . ASP A 1 375 ? 0.267 -15.730 -38.963 1.00 37.35 375 ASP A O 1
ATOM 3016 N N . ALA A 1 376 ? -0.276 -16.667 -40.922 1.00 37.05 376 ALA A N 1
ATOM 3017 C CA . ALA A 1 376 ? 0.715 -15.875 -41.622 1.00 35.62 376 ALA A CA 1
ATOM 3018 C C . ALA A 1 376 ? 0.274 -14.406 -41.694 1.00 39.52 376 ALA A C 1
ATOM 3019 O O . ALA A 1 376 ? 1.099 -13.538 -41.957 1.00 35.53 376 ALA A O 1
ATOM 3021 N N . HIS A 1 377 ? -1.016 -14.102 -41.463 1.00 39.93 377 HIS A N 1
ATOM 3022 C CA . HIS A 1 377 ? -1.509 -12.768 -41.777 1.00 37.37 377 HIS A CA 1
ATOM 3023 C C . HIS A 1 377 ? -2.104 -12.018 -40.577 1.00 35.72 377 HIS A C 1
ATOM 3024 O O . HIS A 1 377 ? -2.241 -10.797 -40.644 1.00 32.68 377 HIS A O 1
ATOM 3031 N N . SER A 1 378 ? -2.485 -12.710 -39.499 1.00 36.01 378 SER A N 1
ATOM 3032 C CA . SER A 1 378 ? -3.255 -12.062 -38.437 1.00 38.52 378 SER A CA 1
ATOM 3033 C C . SER A 1 378 ? -2.420 -11.053 -37.634 1.00 35.49 378 SER A C 1
ATOM 3034 O O . SER A 1 378 ? -2.890 -9.981 -37.275 1.00 35.26 378 SER A O 1
ATOM 3037 N N . GLY A 1 379 ? -1.172 -11.377 -37.311 1.00 37.91 379 GLY A N 1
ATOM 3038 C CA . GLY A 1 379 ? -0.379 -10.531 -36.420 1.00 37.14 379 GLY A CA 1
ATOM 3039 C C . GLY A 1 379 ? -0.130 -9.125 -36.962 1.00 37.14 379 GLY A C 1
ATOM 3040 O O . GLY A 1 379 ? -0.147 -8.134 -36.213 1.00 31.38 379 GLY A O 1
ATOM 3041 N N . VAL A 1 380 ? 0.125 -9.005 -38.268 1.00 34.06 380 VAL A N 1
ATOM 3042 C CA . VAL A 1 380 ? 0.441 -7.680 -38.772 1.00 37.27 380 VAL A CA 1
ATOM 3043 C C . VAL A 1 380 ? -0.799 -6.806 -38.709 1.00 31.69 380 VAL A C 1
ATOM 3044 O O . VAL A 1 380 ? -0.671 -5.594 -38.590 1.00 33.96 380 VAL A O 1
ATOM 3048 N N . LEU A 1 381 ? -1.984 -7.393 -38.801 1.00 31.09 381 LEU A N 1
ATOM 3049 C CA . LEU A 1 381 ? -3.211 -6.596 -38.719 1.00 29.67 381 LEU A CA 1
ATOM 3050 C C . LEU A 1 381 ? -3.399 -6.063 -37.302 1.00 32.24 381 LEU A C 1
ATOM 3051 O O . LEU A 1 381 ? -3.627 -4.871 -37.091 1.00 35.65 381 LEU A O 1
ATOM 3056 N N . LEU A 1 382 ? -3.287 -6.943 -36.301 1.00 33.25 382 LEU A N 1
ATOM 3057 C CA . LEU A 1 382 ? -3.409 -6.525 -34.901 1.00 33.38 382 LEU A CA 1
ATOM 3058 C C . LEU A 1 382 ? -2.351 -5.465 -34.569 1.00 29.98 382 LEU A C 1
ATOM 3059 O O . LEU A 1 382 ? -2.610 -4.452 -33.926 1.00 30.08 382 LEU A O 1
ATOM 3064 N N . TRP A 1 383 ? -1.112 -5.765 -34.946 1.00 32.59 383 TRP A N 1
ATOM 3065 C CA . TRP A 1 383 ? 0.003 -4.897 -34.643 1.00 31.54 383 TRP A CA 1
ATOM 3066 C C . TRP A 1 383 ? -0.239 -3.508 -35.239 1.00 32.03 383 TRP A C 1
ATOM 3067 O O . TRP A 1 383 ? -0.079 -2.523 -34.558 1.00 31.43 383 TRP A O 1
ATOM 3078 N N . HIS A 1 384 ? -0.737 -3.435 -36.465 1.00 31.66 384 HIS A N 1
ATOM 3079 C CA . HIS A 1 384 ? -0.928 -2.147 -37.127 1.00 38.24 384 HIS A CA 1
ATOM 3080 C C . HIS A 1 384 ? -1.887 -1.241 -36.338 1.00 38.03 384 HIS A C 1
ATOM 3081 O O . HIS A 1 384 ? -1.747 -0.024 -36.329 1.00 37.75 384 HIS A O 1
ATOM 3088 N N . TYR A 1 385 ? -2.896 -1.829 -35.695 1.00 33.06 385 TYR A N 1
ATOM 3089 C CA . TYR A 1 385 ? -3.954 -1.088 -35.037 1.00 33.09 385 TYR A CA 1
ATOM 3090 C C . TYR A 1 385 ? -3.653 -0.886 -33.553 1.00 35.70 385 TYR A C 1
ATOM 3091 O O . TYR A 1 385 ? -4.463 -0.304 -32.841 1.00 34.48 385 TYR A O 1
ATOM 3100 N N . GLY A 1 386 ? -2.468 -1.314 -33.103 1.00 35.46 386 GLY A N 1
ATOM 3101 C CA . GLY A 1 386 ? -1.994 -0.990 -31.766 1.00 36.33 386 GLY A CA 1
ATOM 3102 C C . GLY A 1 386 ? -2.220 -2.115 -30.746 1.00 35.60 386 GLY A C 1
ATOM 3103 O O . GLY A 1 386 ? -2.085 -1.891 -29.542 1.00 36.44 386 GLY A O 1
ATOM 3104 N N . ILE A 1 387 ? -2.598 -3.318 -31.208 1.00 32.40 387 ILE A N 1
ATOM 3105 C CA . ILE A 1 387 ? -2.660 -4.469 -30.329 1.00 31.50 387 ILE A CA 1
ATOM 3106 C C . ILE A 1 387 ? -1.312 -5.176 -30.448 1.00 28.91 387 ILE A C 1
ATOM 3107 O O . ILE A 1 387 ? -1.081 -5.931 -31.404 1.00 28.75 387 ILE A O 1
ATOM 3112 N N . ARG A 1 388 ? -0.414 -4.887 -29.501 1.00 27.35 388 ARG A N 1
ATOM 3113 C CA . ARG A 1 388 ? 0.975 -5.278 -29.587 1.00 31.39 388 ARG A CA 1
ATOM 3114 C C . ARG A 1 388 ? 1.392 -6.304 -28.542 1.00 32.68 388 ARG A C 1
ATOM 3115 O O . ARG A 1 388 ? 2.562 -6.664 -28.473 1.00 31.50 388 ARG A O 1
ATOM 3123 N N . GLU A 1 389 ? 0.451 -6.787 -27.745 1.00 30.85 389 GLU A N 1
ATOM 3124 C CA . GLU A 1 389 ? 0.807 -7.643 -26.632 1.00 30.69 389 GLU A CA 1
ATOM 3125 C C . GLU A 1 389 ? 0.740 -9.085 -27.100 1.00 31.31 389 GLU A C 1
ATOM 3126 O O . GLU A 1 389 ? -0.313 -9.716 -27.041 1.00 31.12 389 GLU A O 1
ATOM 3132 N N . TYR A 1 390 ? 1.878 -9.580 -27.586 1.00 32.40 390 TYR A N 1
ATOM 3133 C CA . TYR A 1 390 ? 1.960 -10.852 -28.297 1.00 33.47 390 TYR A CA 1
ATOM 3134 C C . TYR A 1 390 ? 1.227 -11.973 -27.569 1.00 31.86 390 TYR A C 1
ATOM 3135 O O . TYR A 1 390 ? 0.473 -12.735 -28.183 1.00 28.42 390 TYR A O 1
ATOM 3144 N N . ASP A 1 391 ? 1.468 -12.108 -26.260 1.00 28.90 391 ASP A N 1
ATOM 3145 C CA . ASP A 1 391 ? 0.922 -13.237 -25.499 1.00 31.41 391 ASP A CA 1
ATOM 3146 C C . ASP A 1 391 ? -0.612 -13.237 -25.510 1.00 30.13 391 ASP A C 1
ATOM 3147 O O . ASP A 1 391 ? -1.256 -14.290 -25.456 1.00 29.51 391 ASP A O 1
ATOM 3152 N N . PHE A 1 392 ? -1.193 -12.046 -25.652 1.00 26.74 392 PHE A N 1
ATOM 3153 C CA . PHE A 1 392 ? -2.630 -11.904 -25.587 1.00 25.72 392 PHE A CA 1
ATOM 3154 C C . PHE A 1 392 ? -3.298 -12.346 -26.892 1.00 24.97 392 PHE A C 1
ATOM 3155 O O . PHE A 1 392 ? -4.501 -12.570 -26.920 1.00 25.56 392 PHE A O 1
ATOM 3163 N N . TYR A 1 393 ? -2.528 -12.467 -27.979 1.00 25.65 393 TYR A N 1
ATOM 3164 C CA . TYR A 1 393 ? -3.084 -12.870 -29.265 1.00 26.45 393 TYR A CA 1
ATOM 3165 C C . TYR A 1 393 ? -3.820 -14.201 -29.152 1.00 27.94 393 TYR A C 1
ATOM 3166 O O . TYR A 1 393 ? -4.823 -14.409 -29.842 1.00 28.09 393 TYR A O 1
ATOM 3175 N N . THR A 1 394 ? -3.353 -15.085 -28.269 1.00 25.61 394 THR A N 1
ATOM 3176 C CA . THR A 1 394 ? -3.971 -16.388 -28.139 1.00 24.36 394 THR A CA 1
ATOM 3177 C C . THR A 1 394 ? -5.330 -16.271 -27.458 1.00 25.61 394 THR A C 1
ATOM 3178 O O . THR A 1 394 ? -6.208 -17.115 -27.626 1.00 24.08 394 THR A O 1
ATOM 3182 N N . VAL A 1 395 ? -5.475 -15.273 -26.602 1.00 23.95 395 VAL A N 1
ATOM 3183 C CA . VAL A 1 395 ? -6.745 -15.050 -25.941 1.00 23.68 395 VAL A CA 1
ATOM 3184 C C . VAL A 1 395 ? -7.798 -14.607 -26.965 1.00 20.54 395 VAL A C 1
ATOM 3185 O O . VAL A 1 395 ? -8.914 -15.071 -26.890 1.00 24.25 395 VAL A O 1
ATOM 3189 N N . LEU A 1 396 ? -7.462 -13.704 -27.891 1.00 24.13 396 LEU A N 1
ATOM 3190 C CA . LEU A 1 396 ? -8.360 -13.313 -28.983 1.00 24.84 396 LEU A CA 1
ATOM 3191 C C . LEU A 1 396 ? -8.800 -14.518 -29.825 1.00 24.81 396 LEU A C 1
ATOM 3192 O O . LEU A 1 396 ? -9.978 -14.653 -30.205 1.00 25.19 396 LEU A O 1
ATOM 3197 N N . PHE A 1 397 ? -7.833 -15.388 -30.132 1.00 27.36 397 PHE A N 1
ATOM 3198 C CA . PHE A 1 397 ? -8.087 -16.657 -30.794 1.00 25.87 397 PHE A CA 1
ATOM 3199 C C . PHE A 1 397 ? -9.108 -17.459 -29.993 1.00 25.41 397 PHE A C 1
ATOM 3200 O O . PHE A 1 397 ? -10.082 -18.014 -30.528 1.00 26.56 397 PHE A O 1
ATOM 3208 N N . GLY A 1 398 ? -8.886 -17.570 -28.680 1.00 25.47 398 GLY A N 1
ATOM 3209 C CA . GLY A 1 398 ? -9.794 -18.339 -27.852 1.00 22.04 398 GLY A CA 1
ATOM 3210 C C . GLY A 1 398 ? -11.223 -17.797 -27.864 1.00 23.12 398 GLY A C 1
ATOM 3211 O O . GLY A 1 398 ? -12.196 -18.562 -27.850 1.00 24.60 398 GLY A O 1
ATOM 3212 N N . VAL A 1 399 ? -11.358 -16.477 -27.762 1.00 23.16 399 VAL A N 1
ATOM 3213 C CA . VAL A 1 399 ? -12.689 -15.862 -27.730 1.00 24.75 399 VAL A CA 1
ATOM 3214 C C . VAL A 1 399 ? -13.439 -16.235 -29.016 1.00 23.75 399 VAL A C 1
ATOM 3215 O O . VAL A 1 399 ? -14.579 -16.657 -28.991 1.00 24.11 399 VAL A O 1
ATOM 3219 N N . SER A 1 400 ? -12.761 -16.139 -30.150 1.00 24.92 400 SER A N 1
ATOM 3220 C CA . SER A 1 400 ? -13.356 -16.536 -31.423 1.00 29.03 400 SER A CA 1
ATOM 3221 C C . SER A 1 400 ? -13.739 -18.021 -31.457 1.00 28.53 400 SER A C 1
ATOM 3222 O O . SER A 1 400 ? -14.828 -18.405 -31.860 1.00 27.15 400 SER A O 1
ATOM 3225 N N . ARG A 1 401 ? -12.823 -18.887 -31.031 1.00 27.66 401 ARG A N 1
ATOM 3226 C CA . ARG A 1 401 ? -13.008 -20.324 -31.152 1.00 28.56 401 ARG A CA 1
ATOM 3227 C C . ARG A 1 401 ? -14.132 -20.839 -30.260 1.00 27.54 401 ARG A C 1
ATOM 3228 O O . ARG A 1 401 ? -14.678 -21.911 -30.518 1.00 26.86 401 ARG A O 1
ATOM 3236 N N . ALA A 1 402 ? -14.470 -20.098 -29.200 1.00 27.27 402 ALA A N 1
ATOM 3237 C CA . ALA A 1 402 ? -15.625 -20.408 -28.382 1.00 27.28 402 ALA A CA 1
ATOM 3238 C C . ALA A 1 402 ? -16.922 -20.519 -29.207 1.00 28.57 402 ALA A C 1
ATOM 3239 O O . ALA A 1 402 ? -17.857 -21.225 -28.832 1.00 25.41 402 ALA A O 1
ATOM 3241 N N . LEU A 1 403 ? -17.022 -19.765 -30.297 1.00 27.44 403 LEU A N 1
ATOM 3242 C CA . LEU A 1 403 ? -18.201 -19.829 -31.159 1.00 26.45 403 LEU A CA 1
ATOM 3243 C C . LEU A 1 403 ? -18.372 -21.235 -31.743 1.00 26.25 403 LEU A C 1
ATOM 3244 O O . LEU A 1 403 ? -19.446 -21.804 -31.675 1.00 27.71 403 LEU A O 1
ATOM 3249 N N . GLY A 1 404 ? -17.308 -21.809 -32.295 1.00 30.19 404 GLY A N 1
ATOM 3250 C CA . GLY A 1 404 ? -17.336 -23.191 -32.788 1.00 29.76 404 GLY A CA 1
ATOM 3251 C C . GLY A 1 404 ? -17.508 -24.227 -31.683 1.00 29.84 404 GLY A C 1
ATOM 3252 O O . GLY A 1 404 ? -18.287 -25.187 -31.798 1.00 26.25 404 GLY A O 1
ATOM 3253 N N . CYS A 1 405 ? -16.785 -24.031 -30.575 1.00 28.68 405 CYS A N 1
ATOM 3254 C CA . CYS A 1 405 ? -16.821 -25.012 -29.505 1.00 28.19 405 CYS A CA 1
ATOM 3255 C C . CYS A 1 405 ? -18.210 -25.079 -28.900 1.00 26.88 405 CYS A C 1
ATOM 3256 O O . CYS A 1 405 ? -18.660 -26.166 -28.561 1.00 28.27 405 CYS A O 1
ATOM 3259 N N . THR A 1 406 ? -18.849 -23.926 -28.700 1.00 25.53 406 THR A N 1
ATOM 3260 C CA . THR A 1 406 ? -20.176 -23.935 -28.090 1.00 27.02 406 THR A CA 1
ATOM 3261 C C . THR A 1 406 ? -21.170 -24.566 -29.080 1.00 27.55 406 THR A C 1
ATOM 3262 O O . THR A 1 406 ? -22.009 -25.334 -28.674 1.00 26.20 406 THR A O 1
ATOM 3266 N N . ALA A 1 407 ? -21.066 -24.230 -30.380 1.00 31.29 407 ALA A N 1
ATOM 3267 C CA . ALA A 1 407 ? -21.968 -24.803 -31.378 1.00 29.46 407 ALA A CA 1
ATOM 3268 C C . ALA A 1 407 ? -21.817 -26.321 -31.389 1.00 30.74 407 ALA A C 1
ATOM 3269 O O . ALA A 1 407 ? -22.796 -27.048 -31.253 1.00 29.69 407 ALA A O 1
ATOM 3271 N N . GLN A 1 408 ? -20.578 -26.801 -31.411 1.00 29.81 408 GLN A N 1
ATOM 3272 C CA . GLN A 1 408 ? -20.358 -28.235 -31.395 1.00 30.56 408 GLN A CA 1
ATOM 3273 C C . GLN A 1 408 ? -20.901 -28.889 -30.138 1.00 31.59 408 GLN A C 1
ATOM 3274 O O . GLN A 1 408 ? -21.463 -29.970 -30.235 1.00 30.44 408 GLN A O 1
ATOM 3280 N N . ALA A 1 409 ? -20.710 -28.289 -28.960 1.00 32.14 409 ALA A N 1
ATOM 3281 C CA . ALA A 1 409 ? -21.114 -28.957 -27.730 1.00 31.21 409 ALA A CA 1
ATOM 3282 C C . ALA A 1 409 ? -22.640 -29.041 -27.636 1.00 32.10 409 ALA A C 1
ATOM 3283 O O . ALA A 1 409 ? -23.212 -29.998 -27.103 1.00 30.27 409 ALA A O 1
ATOM 3285 N N . ILE A 1 410 ? -23.317 -27.993 -28.091 1.00 30.59 410 ILE A N 1
ATOM 3286 C CA . ILE A 1 410 ? -24.771 -28.012 -28.098 1.00 30.85 410 ILE A CA 1
ATOM 3287 C C . ILE A 1 410 ? -25.260 -29.146 -29.015 1.00 29.67 410 ILE A C 1
ATOM 3288 O O . ILE A 1 410 ? -26.107 -29.943 -28.644 1.00 30.39 410 ILE A O 1
ATOM 3293 N N . LEU A 1 411 ? -24.686 -29.236 -30.211 1.00 31.40 411 LEU A N 1
ATOM 3294 C CA . LEU A 1 411 ? -25.148 -30.172 -31.216 1.00 33.71 411 LEU A CA 1
ATOM 3295 C C . LEU A 1 411 ? -24.929 -31.604 -30.746 1.00 36.88 411 LEU A C 1
ATOM 3296 O O . LEU A 1 411 ? -25.848 -32.423 -30.789 1.00 31.38 411 LEU A O 1
ATOM 3301 N N . VAL A 1 412 ? -23.721 -31.895 -30.246 1.00 34.04 412 VAL A N 1
ATOM 3302 C CA . VAL A 1 412 ? -23.384 -33.260 -29.879 1.00 33.16 412 VAL A CA 1
ATOM 3303 C C . VAL A 1 412 ? -24.271 -33.708 -28.709 1.00 32.11 412 VAL A C 1
ATOM 3304 O O . VAL A 1 412 ? -24.622 -34.897 -28.572 1.00 30.08 412 VAL A O 1
ATOM 3308 N N . ARG A 1 413 ? -24.662 -32.769 -27.845 1.00 30.06 413 ARG A N 1
ATOM 3309 C CA . ARG A 1 413 ? -25.564 -33.106 -26.753 1.00 33.11 413 ARG A CA 1
ATOM 3310 C C . ARG A 1 413 ? -27.008 -33.285 -27.266 1.00 36.80 413 ARG A C 1
ATOM 3311 O O . ARG A 1 413 ? -27.772 -34.086 -26.704 1.00 37.22 413 ARG A O 1
ATOM 3319 N N . GLY A 1 414 ? -27.374 -32.557 -28.329 1.00 33.91 414 GLY A N 1
ATOM 3320 C CA . GLY A 1 414 ? -28.619 -32.778 -29.060 1.00 35.52 414 GLY A CA 1
ATOM 3321 C C . GLY A 1 414 ? -28.679 -34.164 -29.715 1.00 36.13 414 GLY A C 1
ATOM 3322 O O . GLY A 1 414 ? -29.676 -34.879 -29.564 1.00 41.50 414 GLY A O 1
ATOM 3323 N N . TYR A 1 415 ? -27.574 -34.567 -30.367 1.00 36.57 415 TYR A N 1
ATOM 3324 C CA . TYR A 1 415 ? -27.434 -35.883 -30.971 1.00 38.76 415 TYR A CA 1
ATOM 3325 C C . TYR A 1 415 ? -27.356 -37.003 -29.939 1.00 39.61 415 TYR A C 1
ATOM 3326 O O . TYR A 1 415 ? -27.581 -38.160 -30.269 1.00 40.07 415 TYR A O 1
ATOM 3335 N N . MET A 1 416 ? -26.919 -36.689 -28.718 1.00 41.47 416 MET A N 1
ATOM 3336 C CA . MET A 1 416 ? -26.763 -37.673 -27.652 1.00 36.97 416 MET A CA 1
ATOM 3337 C C . MET A 1 416 ? -25.642 -38.676 -27.947 1.00 33.54 416 MET A C 1
ATOM 3338 O O . MET A 1 416 ? -25.734 -39.829 -27.568 1.00 34.65 416 MET A O 1
ATOM 3343 N N . LEU A 1 417 ? -24.521 -38.215 -28.492 1.00 33.40 417 LEU A N 1
ATOM 3344 C CA . LEU A 1 417 ? -23.354 -39.068 -28.610 1.00 32.84 417 LEU A CA 1
ATOM 3345 C C . LEU A 1 417 ? -22.793 -39.484 -27.243 1.00 36.94 417 LEU A C 1
ATOM 3346 O O . LEU A 1 417 ? -22.916 -38.793 -26.224 1.00 34.53 417 LEU A O 1
ATOM 3351 N N . PRO A 1 418 ? -22.163 -40.671 -27.175 1.00 33.50 418 PRO A N 1
ATOM 3352 C CA . PRO A 1 418 ? -21.669 -41.189 -25.912 1.00 35.19 418 PRO A CA 1
ATOM 3353 C C . PRO A 1 418 ? -20.281 -40.645 -25.586 1.00 34.10 418 PRO A C 1
ATOM 3354 O O . PRO A 1 418 ? -19.682 -39.891 -26.354 1.00 35.24 418 PRO A O 1
ATOM 3358 N N . ILE A 1 419 ? -19.757 -41.155 -24.480 1.00 38.07 419 ILE A N 1
ATOM 3359 C CA . ILE A 1 419 ? -18.491 -40.753 -23.909 1.00 34.12 419 ILE A CA 1
ATOM 3360 C C . ILE A 1 419 ? -17.376 -41.161 -24.856 1.00 33.36 419 ILE A C 1
ATOM 3361 O O . ILE A 1 419 ? -17.446 -42.178 -25.515 1.00 32.00 419 ILE A O 1
ATOM 3366 N N . GLU A 1 420 ? -16.390 -40.290 -25.031 1.00 29.99 420 GLU A N 1
ATOM 3367 C CA . GLU A 1 420 ? -15.251 -40.630 -25.848 1.00 30.83 420 GLU A CA 1
ATOM 3368 C C . GLU A 1 420 ? -14.295 -41.487 -25.019 1.00 36.50 420 GLU A C 1
ATOM 3369 O O . GLU A 1 420 ? -13.848 -41.058 -23.951 1.00 34.02 420 GLU A O 1
ATOM 3375 N N . ARG A 1 421 ? -13.963 -42.687 -25.529 1.00 33.74 421 ARG A N 1
ATOM 3376 C CA . ARG A 1 421 ? -13.204 -43.678 -24.779 1.00 42.39 421 ARG A CA 1
ATOM 3377 C C . ARG A 1 421 ? -12.460 -44.615 -25.741 1.00 37.17 421 ARG A C 1
ATOM 3378 O O . ARG A 1 421 ? -12.849 -45.740 -25.964 1.00 36.17 421 ARG A O 1
ATOM 3386 N N . PRO A 1 422 ? -11.372 -44.177 -26.384 1.00 34.51 422 PRO A N 1
ATOM 3387 C CA . PRO A 1 422 ? -10.574 -45.057 -27.221 1.00 33.00 422 PRO A CA 1
ATOM 3388 C C . PRO A 1 422 ? -9.773 -46.014 -26.348 1.00 36.83 422 PRO A C 1
ATOM 3389 O O . PRO A 1 422 ? -9.809 -45.948 -25.121 1.00 35.47 422 PRO A O 1
ATOM 3393 N N . LYS A 1 423 ? -9.058 -46.908 -27.026 1.00 33.71 423 LYS A N 1
ATOM 3394 C CA . LYS A 1 423 ? -8.217 -47.915 -26.406 1.00 34.74 423 LYS A CA 1
ATOM 3395 C C . LYS A 1 423 ? -6.775 -47.480 -26.594 1.00 36.13 423 LYS A C 1
ATOM 3396 O O . LYS A 1 423 ? -6.362 -47.117 -27.696 1.00 36.01 423 LYS A O 1
ATOM 3402 N N . SER A 1 424 ? -5.999 -47.534 -25.509 1.00 35.89 424 SER A N 1
ATOM 3403 C CA . SER A 1 424 ? -4.574 -47.312 -25.613 1.00 35.87 424 SER A CA 1
ATOM 3404 C C . SER A 1 424 ? -3.912 -48.665 -25.857 1.00 31.81 424 SER A C 1
ATOM 3405 O O . SER A 1 424 ? -4.419 -49.685 -25.425 1.00 32.23 424 SER A O 1
ATOM 3408 N N . ILE A 1 425 ? -2.778 -48.666 -26.563 1.00 34.96 425 ILE A N 1
ATOM 3409 C CA . ILE A 1 425 ? -1.963 -49.869 -26.698 1.00 36.26 425 ILE A CA 1
ATOM 3410 C C . ILE A 1 425 ? -0.600 -49.616 -26.067 1.00 37.38 425 ILE A C 1
ATOM 3411 O O . ILE A 1 425 ? -0.150 -48.470 -25.955 1.00 34.48 425 ILE A O 1
ATOM 3416 N N . THR A 1 426 ? 0.122 -50.709 -25.805 1.00 37.59 426 THR A N 1
ATOM 3417 C CA . THR A 1 426 ? 1.448 -50.635 -25.227 1.00 35.88 426 THR A CA 1
ATOM 3418 C C . THR A 1 426 ? 2.523 -50.946 -26.258 1.00 37.64 426 THR A C 1
ATOM 3419 O O . THR A 1 426 ? 2.292 -51.730 -27.177 1.00 34.07 426 THR A O 1
ATOM 3423 N N . THR A 1 427 ? 3.714 -50.392 -26.025 1.00 32.30 427 THR A N 1
ATOM 3424 C CA . THR A 1 427 ? 4.878 -50.730 -26.815 1.00 39.65 427 THR A CA 1
ATOM 3425 C C . THR A 1 427 ? 5.201 -52.229 -26.663 1.00 42.21 427 THR A C 1
ATOM 3426 O O . THR A 1 427 ? 5.604 -52.860 -27.651 1.00 38.54 427 THR A O 1
ATOM 3430 N N . ARG A 1 428 ? 5.019 -52.786 -25.450 1.00 36.37 428 ARG A N 1
ATOM 3431 C CA . ARG A 1 428 ? 5.283 -54.195 -25.179 1.00 40.02 428 ARG A CA 1
ATOM 3432 C C . ARG A 1 428 ? 4.464 -55.031 -26.157 1.00 41.38 428 ARG A C 1
ATOM 3433 O O . ARG A 1 428 ? 5.005 -55.928 -26.798 1.00 37.58 428 ARG A O 1
ATOM 3441 N N . TRP A 1 429 ? 3.190 -54.676 -26.320 1.00 35.38 429 TRP A N 1
ATOM 3442 C CA . TRP A 1 429 ? 2.296 -55.413 -27.201 1.00 36.40 429 TRP A CA 1
ATOM 3443 C C . TRP A 1 429 ? 2.673 -55.226 -28.673 1.00 40.69 429 TRP A C 1
ATOM 3444 O O . TRP A 1 429 ? 2.708 -56.190 -29.437 1.00 38.39 429 TRP A O 1
ATOM 3455 N N . VAL A 1 430 ? 2.882 -53.970 -29.081 1.00 32.31 430 VAL A N 1
ATOM 3456 C CA . VAL A 1 430 ? 3.400 -53.654 -30.407 1.00 39.62 430 VAL A CA 1
ATOM 3457 C C . VAL A 1 430 ? 4.631 -54.513 -30.733 1.00 37.75 430 VAL A C 1
ATOM 3458 O O . VAL A 1 430 ? 4.674 -55.093 -31.792 1.00 39.97 430 VAL A O 1
ATOM 3462 N N . LYS A 1 431 ? 5.619 -54.610 -29.844 1.00 38.41 431 LYS A N 1
ATOM 3463 C CA . LYS A 1 431 ? 6.810 -55.403 -30.112 1.00 38.71 431 LYS A CA 1
ATOM 3464 C C . LYS A 1 431 ? 6.449 -56.880 -30.254 1.00 46.15 431 LYS A C 1
ATOM 3465 O O . LYS A 1 431 ? 7.009 -57.574 -31.089 1.00 46.66 431 LYS A O 1
ATOM 3471 N N . GLU A 1 432 ? 5.504 -57.354 -29.446 1.00 47.15 432 GLU A N 1
ATOM 3472 C CA . GLU A 1 432 ? 5.105 -58.751 -29.463 1.00 46.23 432 GLU A CA 1
ATOM 3473 C C . GLU A 1 432 ? 4.427 -59.137 -30.781 1.00 47.75 432 GLU A C 1
ATOM 3474 O O . GLU A 1 432 ? 4.640 -60.240 -31.259 1.00 40.94 432 GLU A O 1
ATOM 3480 N N . VAL A 1 433 ? 3.536 -58.305 -31.343 1.00 44.51 433 VAL A N 1
ATOM 3481 C CA . VAL A 1 433 ? 2.658 -58.819 -32.382 1.00 43.41 433 VAL A CA 1
ATOM 3482 C C . VAL A 1 433 ? 2.848 -58.084 -33.711 1.00 42.36 433 VAL A C 1
ATOM 3483 O O . VAL A 1 433 ? 2.182 -58.430 -34.678 1.00 39.42 433 VAL A O 1
ATOM 3487 N N . ALA A 1 434 ? 3.675 -57.036 -33.778 1.00 38.80 434 ALA A N 1
ATOM 3488 C CA . ALA A 1 434 ? 3.672 -56.189 -34.965 1.00 39.41 434 ALA A CA 1
ATOM 3489 C C . ALA A 1 434 ? 3.969 -57.005 -36.236 1.00 39.71 434 ALA A C 1
ATOM 3490 O O . ALA A 1 434 ? 3.265 -56.847 -37.228 1.00 34.46 434 ALA A O 1
ATOM 3492 N N . GLU A 1 435 ? 5.022 -57.834 -36.200 1.00 39.10 435 GLU A N 1
ATOM 3493 C CA . GLU A 1 435 ? 5.436 -58.641 -37.343 1.00 47.65 435 GLU A CA 1
ATOM 3494 C C . GLU A 1 435 ? 4.313 -59.534 -37.844 1.00 45.00 435 GLU A C 1
ATOM 3495 O O . GLU A 1 435 ? 4.195 -59.717 -39.045 1.00 48.74 435 GLU A O 1
ATOM 3501 N N . SER A 1 436 ? 3.481 -60.040 -36.935 1.00 42.88 436 SER A N 1
ATOM 3502 C CA . SER A 1 436 ? 2.374 -60.902 -37.303 1.00 43.73 436 SER A CA 1
ATOM 3503 C C . SER A 1 436 ? 1.171 -60.108 -37.823 1.00 45.83 436 SER A C 1
ATOM 3504 O O . SER A 1 436 ? 0.245 -60.729 -38.345 1.00 37.62 436 SER A O 1
ATOM 3507 N N . LEU A 1 437 ? 1.163 -58.759 -37.705 1.00 40.02 437 LEU A N 1
ATOM 3508 C CA . LEU A 1 437 ? 0.021 -58.010 -38.215 1.00 41.70 437 LEU A CA 1
ATOM 3509 C C . LEU A 1 437 ? 0.155 -57.834 -39.721 1.00 35.86 437 LEU A C 1
ATOM 3510 O O . LEU A 1 437 ? 1.243 -57.661 -40.256 1.00 40.62 437 LEU A O 1
ATOM 3515 N N . PRO A 1 438 ? -0.974 -57.703 -40.429 1.00 39.47 438 PRO A N 1
ATOM 3516 C CA . PRO A 1 438 ? -0.936 -57.303 -41.836 1.00 44.85 438 PRO A CA 1
ATOM 3517 C C . PRO A 1 438 ? -0.586 -55.831 -42.059 1.00 44.65 438 PRO A C 1
ATOM 3518 O O . PRO A 1 438 ? -0.914 -54.959 -41.254 1.00 42.28 438 PRO A O 1
ATOM 3522 N N . VAL A 1 439 ? 0.129 -55.572 -43.150 1.00 44.00 439 VAL A N 1
ATOM 3523 C CA . VAL A 1 439 ? 0.339 -54.229 -43.657 1.00 45.57 439 VAL A CA 1
ATOM 3524 C C . VAL A 1 439 ? -0.995 -53.714 -44.196 1.00 52.53 439 VAL A C 1
ATOM 3525 O O . VAL A 1 439 ? -1.751 -54.489 -44.786 1.00 47.71 439 VAL A O 1
ATOM 3529 N N . ALA A 1 440 ? -1.304 -52.428 -43.943 1.00 46.96 440 ALA A N 1
ATOM 3530 C CA . ALA A 1 440 ? -2.591 -51.857 -44.319 1.00 50.11 440 ALA A CA 1
ATOM 3531 C C . ALA A 1 440 ? -2.719 -51.901 -45.839 1.00 53.26 440 ALA A C 1
ATOM 3532 O O . ALA A 1 440 ? -1.821 -51.424 -46.505 1.00 53.11 440 ALA A O 1
ATOM 3534 N N . GLY A 1 441 ? -3.825 -52.450 -46.371 1.00 57.78 441 GLY A N 1
ATOM 3535 C CA . GLY A 1 441 ? -4.061 -52.493 -47.813 1.00 62.49 441 GLY A CA 1
ATOM 3536 C C . GLY A 1 441 ? -3.222 -53.549 -48.553 1.00 67.80 441 GLY A C 1
ATOM 3537 O O . GLY A 1 441 ? -2.901 -53.378 -49.734 1.00 68.71 441 GLY A O 1
ATOM 3538 N N . SER A 1 442 ? -2.880 -54.644 -47.854 1.00 62.02 442 SER A N 1
ATOM 3539 C CA . SER A 1 442 ? -2.085 -55.726 -48.415 1.00 60.71 442 SER A CA 1
ATOM 3540 C C . SER A 1 442 ? -2.984 -56.929 -48.703 1.00 62.25 442 SER A C 1
ATOM 3541 O O . SER A 1 442 ? -4.161 -56.925 -48.331 1.00 56.34 442 SER A O 1
ATOM 3544 N N . LYS A 1 443 ? -2.395 -57.945 -49.357 1.00 64.49 443 LYS A N 1
ATOM 3545 C CA . LYS A 1 443 ? -3.035 -59.225 -49.621 1.00 66.87 443 LYS A CA 1
ATOM 3546 C C . LYS A 1 443 ? -3.374 -59.954 -48.311 1.00 60.47 443 LYS A C 1
ATOM 3547 O O . LYS A 1 443 ? -4.490 -60.469 -48.169 1.00 57.89 443 LYS A O 1
ATOM 3549 N N . LEU A 1 444 ? -2.421 -59.988 -47.357 1.00 56.81 444 LEU A N 1
ATOM 3550 C CA . LEU A 1 444 ? -2.624 -60.630 -46.056 1.00 58.04 444 LEU A CA 1
ATOM 3551 C C . LEU A 1 444 ? -3.737 -59.924 -45.274 1.00 57.03 444 LEU A C 1
ATOM 3552 O O . LEU A 1 444 ? -4.525 -60.591 -44.614 1.00 56.43 444 LEU A O 1
ATOM 3554 N N . ALA A 1 445 ? -3.823 -58.586 -45.376 1.00 54.42 445 ALA A N 1
ATOM 3555 C CA . ALA A 1 445 ? -4.914 -57.841 -44.757 1.00 57.67 445 ALA A CA 1
ATOM 3556 C C . ALA A 1 445 ? -6.257 -58.294 -45.336 1.00 63.40 445 ALA A C 1
ATOM 3557 O O . ALA A 1 445 ? -7.205 -58.522 -44.577 1.00 55.27 445 ALA A O 1
ATOM 3559 N N . ALA A 1 446 ? -6.327 -58.399 -46.678 1.00 59.29 446 ALA A N 1
ATOM 3560 C CA . ALA A 1 446 ? -7.514 -58.874 -47.379 1.00 66.22 446 ALA A CA 1
ATOM 3561 C C . ALA A 1 446 ? -7.941 -60.263 -46.872 1.00 66.40 446 ALA A C 1
ATOM 3562 O O . ALA A 1 446 ? -9.114 -60.453 -46.531 1.00 57.17 446 ALA A O 1
ATOM 3564 N N . ALA A 1 447 ? -6.990 -61.213 -46.776 1.00 65.66 447 ALA A N 1
ATOM 3565 C CA . ALA A 1 447 ? -7.264 -62.566 -46.286 1.00 67.88 447 ALA A CA 1
ATOM 3566 C C . ALA A 1 447 ? -7.804 -62.555 -44.848 1.00 72.60 447 ALA A C 1
ATOM 3567 O O . ALA A 1 447 ? -8.751 -63.279 -44.539 1.00 68.04 447 ALA A O 1
ATOM 3569 N N . LEU A 1 448 ? -7.214 -61.724 -43.974 1.00 67.61 448 LEU A N 1
ATOM 3570 C CA . LEU A 1 448 ? -7.588 -61.673 -42.567 1.00 73.26 448 LEU A CA 1
ATOM 3571 C C . LEU A 1 448 ? -8.982 -61.046 -42.378 1.00 64.58 448 LEU A C 1
ATOM 3572 O O . LEU A 1 448 ? -9.360 -60.162 -43.194 1.00 64.82 448 LEU A O 1
ATOM 3574 N N . MET B 1 1 ? 19.143 -37.233 -7.685 1.00 62.55 1 MET B N 1
ATOM 3575 C CA . MET B 1 1 ? 18.048 -38.167 -7.325 1.00 57.55 1 MET B CA 1
ATOM 3576 C C . MET B 1 1 ? 18.139 -39.373 -8.268 1.00 51.22 1 MET B C 1
ATOM 3577 O O . MET B 1 1 ? 18.400 -39.198 -9.457 1.00 44.61 1 MET B O 1
ATOM 3582 N N . LYS B 1 2 ? 17.933 -40.581 -7.724 1.00 53.04 2 LYS B N 1
ATOM 3583 C CA . LYS B 1 2 ? 18.116 -41.822 -8.465 1.00 62.87 2 LYS B CA 1
ATOM 3584 C C . LYS B 1 2 ? 17.151 -41.889 -9.649 1.00 53.96 2 LYS B C 1
ATOM 3585 O O . LYS B 1 2 ? 17.577 -42.131 -10.780 1.00 46.28 2 LYS B O 1
ATOM 3591 N N . LEU B 1 3 ? 15.858 -41.655 -9.373 1.00 47.97 3 LEU B N 1
ATOM 3592 C CA . LEU B 1 3 ? 14.830 -41.661 -10.404 1.00 44.18 3 LEU B CA 1
ATOM 3593 C C . LEU B 1 3 ? 15.345 -40.920 -11.631 1.00 41.30 3 LEU B C 1
ATOM 3594 O O . LEU B 1 3 ? 15.235 -41.422 -12.741 1.00 44.74 3 LEU B O 1
ATOM 3599 N N . LYS B 1 4 ? 15.957 -39.750 -11.425 1.00 41.59 4 LYS B N 1
ATOM 3600 C CA . LYS B 1 4 ? 16.290 -38.872 -12.531 1.00 42.01 4 LYS B CA 1
ATOM 3601 C C . LYS B 1 4 ? 17.482 -39.444 -13.314 1.00 43.52 4 LYS B C 1
ATOM 3602 O O . LYS B 1 4 ? 17.451 -39.417 -14.545 1.00 44.60 4 LYS B O 1
ATOM 3608 N N . GLU B 1 5 ? 18.514 -39.972 -12.634 1.00 47.64 5 GLU B N 1
ATOM 3609 C CA . GLU B 1 5 ? 19.686 -40.533 -13.316 1.00 50.25 5 GLU B CA 1
ATOM 3610 C C . GLU B 1 5 ? 19.304 -41.732 -14.179 1.00 50.33 5 GLU B C 1
ATOM 3611 O O . GLU B 1 5 ? 19.809 -41.911 -15.286 1.00 54.17 5 GLU B O 1
ATOM 3617 N N . ARG B 1 6 ? 18.389 -42.542 -13.642 1.00 42.20 6 ARG B N 1
ATOM 3618 C CA . ARG B 1 6 ? 17.908 -43.726 -14.312 1.00 43.53 6 ARG B CA 1
ATOM 3619 C C . ARG B 1 6 ? 17.136 -43.356 -15.587 1.00 44.48 6 ARG B C 1
ATOM 3620 O O . ARG B 1 6 ? 17.371 -43.915 -16.661 1.00 40.62 6 ARG B O 1
ATOM 3628 N N . LEU B 1 7 ? 16.204 -42.402 -15.466 1.00 37.81 7 LEU B N 1
ATOM 3629 C CA . LEU B 1 7 ? 15.444 -41.915 -16.603 1.00 38.11 7 LEU B CA 1
ATOM 3630 C C . LEU B 1 7 ? 16.385 -41.310 -17.649 1.00 37.27 7 LEU B C 1
ATOM 3631 O O . LEU B 1 7 ? 16.104 -41.372 -18.854 1.00 37.76 7 LEU B O 1
ATOM 3636 N N . ALA B 1 8 ? 17.465 -40.662 -17.192 1.00 34.95 8 ALA B N 1
ATOM 3637 C CA . ALA B 1 8 ? 18.412 -40.042 -18.113 1.00 40.45 8 ALA B CA 1
ATOM 3638 C C . ALA B 1 8 ? 19.071 -41.106 -19.004 1.00 40.60 8 ALA B C 1
ATOM 3639 O O . ALA B 1 8 ? 19.517 -40.776 -20.109 1.00 37.80 8 ALA B O 1
ATOM 3641 N N . GLU B 1 9 ? 19.080 -42.371 -18.540 1.00 42.06 9 GLU B N 1
ATOM 3642 C CA . GLU B 1 9 ? 19.623 -43.492 -19.309 1.00 49.74 9 GLU B CA 1
ATOM 3643 C C . GLU B 1 9 ? 18.527 -44.184 -20.118 1.00 45.32 9 GLU B C 1
ATOM 3644 O O . GLU B 1 9 ? 18.744 -44.467 -21.283 1.00 46.88 9 GLU B O 1
ATOM 3650 N N . LEU B 1 10 ? 17.368 -44.479 -19.507 1.00 40.82 10 LEU B N 1
ATOM 3651 C CA . LEU B 1 10 ? 16.296 -45.190 -20.200 1.00 45.16 10 LEU B CA 1
ATOM 3652 C C . LEU B 1 10 ? 15.607 -44.361 -21.287 1.00 47.71 10 LEU B C 1
ATOM 3653 O O . LEU B 1 10 ? 15.230 -44.905 -22.322 1.00 48.30 10 LEU B O 1
ATOM 3658 N N . ILE B 1 11 ? 15.383 -43.065 -21.061 1.00 42.60 11 ILE B N 1
ATOM 3659 C CA . ILE B 1 11 ? 14.541 -42.324 -21.986 1.00 43.64 11 ILE B CA 1
ATOM 3660 C C . ILE B 1 11 ? 15.207 -42.207 -23.357 1.00 40.45 11 ILE B C 1
ATOM 3661 O O . ILE B 1 11 ? 14.521 -42.302 -24.374 1.00 39.54 11 ILE B O 1
ATOM 3666 N N . PRO B 1 12 ? 16.523 -41.927 -23.476 1.00 41.98 12 PRO B N 1
ATOM 3667 C CA . PRO B 1 12 ? 17.154 -41.874 -24.799 1.00 42.80 12 PRO B CA 1
ATOM 3668 C C . PRO B 1 12 ? 16.981 -43.177 -25.577 1.00 43.44 12 PRO B C 1
ATOM 3669 O O . PRO B 1 12 ? 16.815 -43.144 -26.801 1.00 37.54 12 PRO B O 1
ATOM 3673 N N . GLN B 1 13 ? 16.979 -44.313 -24.854 1.00 42.88 13 GLN B N 1
ATOM 3674 C CA . GLN B 1 13 ? 16.800 -45.618 -25.478 1.00 47.76 13 GLN B CA 1
ATOM 3675 C C . GLN B 1 13 ? 15.363 -45.770 -25.956 1.00 45.37 13 GLN B C 1
ATOM 3676 O O . GLN B 1 13 ? 15.132 -46.225 -27.068 1.00 41.35 13 GLN B O 1
ATOM 3682 N N . TRP B 1 14 ? 14.395 -45.416 -25.104 1.00 40.91 14 TRP B N 1
ATOM 3683 C CA . TRP B 1 14 ? 12.993 -45.526 -25.480 1.00 41.34 14 TRP B CA 1
ATOM 3684 C C . TRP B 1 14 ? 12.680 -44.636 -26.679 1.00 38.51 14 TRP B C 1
ATOM 3685 O O . TRP B 1 14 ? 11.983 -45.053 -27.587 1.00 38.59 14 TRP B O 1
ATOM 3696 N N . ARG B 1 15 ? 13.170 -43.397 -26.657 1.00 34.80 15 ARG B N 1
ATOM 3697 C CA . ARG B 1 15 ? 12.962 -42.471 -27.743 1.00 38.85 15 ARG B CA 1
ATOM 3698 C C . ARG B 1 15 ? 13.407 -43.131 -29.065 1.00 38.92 15 ARG B C 1
ATOM 3699 O O . ARG B 1 15 ? 12.683 -43.108 -30.055 1.00 35.18 15 ARG B O 1
ATOM 3707 N N . ALA B 1 16 ? 14.602 -43.721 -29.075 1.00 38.95 16 ALA B N 1
ATOM 3708 C CA . ALA B 1 16 ? 15.139 -44.332 -30.289 1.00 41.33 16 ALA B CA 1
ATOM 3709 C C . ALA B 1 16 ? 14.282 -45.531 -30.695 1.00 37.47 16 ALA B C 1
ATOM 3710 O O . ALA B 1 16 ? 13.919 -45.672 -31.860 1.00 40.55 16 ALA B O 1
ATOM 3712 N N . GLU B 1 17 ? 13.912 -46.372 -29.731 1.00 36.01 17 GLU B N 1
ATOM 3713 C CA . GLU B 1 17 ? 13.089 -47.528 -30.033 1.00 38.97 17 GLU B CA 1
ATOM 3714 C C . GLU B 1 17 ? 11.773 -47.109 -30.687 1.00 41.17 17 GLU B C 1
ATOM 3715 O O . GLU B 1 17 ? 11.319 -47.710 -31.667 1.00 36.89 17 GLU B O 1
ATOM 3721 N N . VAL B 1 18 ? 11.121 -46.091 -30.114 1.00 37.89 18 VAL B N 1
ATOM 3722 C CA . VAL B 1 18 ? 9.846 -45.632 -30.637 1.00 36.37 18 VAL B CA 1
ATOM 3723 C C . VAL B 1 18 ? 10.010 -45.059 -32.044 1.00 33.04 18 VAL B C 1
ATOM 3724 O O . VAL B 1 18 ? 9.145 -45.285 -32.882 1.00 37.92 18 VAL B O 1
ATOM 3728 N N . ALA B 1 19 ? 11.062 -44.282 -32.316 1.00 38.83 19 ALA B N 1
ATOM 3729 C CA . ALA B 1 19 ? 11.276 -43.795 -33.673 1.00 37.90 19 ALA B CA 1
ATOM 3730 C C . ALA B 1 19 ? 11.381 -44.991 -34.646 1.00 36.15 19 ALA B C 1
ATOM 3731 O O . ALA B 1 19 ? 10.781 -44.975 -35.718 1.00 34.53 19 ALA B O 1
ATOM 3733 N N . GLU B 1 20 ? 12.083 -46.053 -34.249 1.00 38.94 20 GLU B N 1
ATOM 3734 C CA . GLU B 1 20 ? 12.267 -47.233 -35.099 1.00 39.05 20 GLU B CA 1
ATOM 3735 C C . GLU B 1 20 ? 10.944 -47.949 -35.347 1.00 40.11 20 GLU B C 1
ATOM 3736 O O . GLU B 1 20 ? 10.663 -48.289 -36.496 1.00 39.40 20 GLU B O 1
ATOM 3742 N N . ILE B 1 21 ? 10.134 -48.126 -34.290 1.00 36.33 21 ILE B N 1
ATOM 3743 C CA . ILE B 1 21 ? 8.812 -48.730 -34.394 1.00 41.54 21 ILE B CA 1
ATOM 3744 C C . ILE B 1 21 ? 7.897 -47.978 -35.360 1.00 40.39 21 ILE B C 1
ATOM 3745 O O . ILE B 1 21 ? 7.187 -48.577 -36.168 1.00 36.93 21 ILE B O 1
ATOM 3750 N N . ARG B 1 22 ? 7.851 -46.660 -35.233 1.00 34.98 22 ARG B N 1
ATOM 3751 C CA . ARG B 1 22 ? 7.008 -45.848 -36.089 1.00 37.91 22 ARG B CA 1
ATOM 3752 C C . ARG B 1 22 ? 7.461 -46.026 -37.544 1.00 39.24 22 ARG B C 1
ATOM 3753 O O . ARG B 1 22 ? 6.670 -45.974 -38.473 1.00 41.30 22 ARG B O 1
ATOM 3761 N N . LYS B 1 23 ? 8.766 -46.195 -37.730 1.00 36.86 23 LYS B N 1
ATOM 3762 C CA . LYS B 1 23 ? 9.326 -46.383 -39.056 1.00 44.63 23 LYS B CA 1
ATOM 3763 C C . LYS B 1 23 ? 8.936 -47.758 -39.597 1.00 40.05 23 LYS B C 1
ATOM 3764 O O . LYS B 1 23 ? 8.328 -47.856 -40.659 1.00 37.15 23 LYS B O 1
ATOM 3770 N N . LYS B 1 24 ? 9.230 -48.828 -38.854 1.00 39.47 24 LYS B N 1
ATOM 3771 C CA . LYS B 1 24 ? 9.170 -50.161 -39.433 1.00 40.78 24 LYS B CA 1
ATOM 3772 C C . LYS B 1 24 ? 7.821 -50.857 -39.207 1.00 42.33 24 LYS B C 1
ATOM 3773 O O . LYS B 1 24 ? 7.523 -51.819 -39.907 1.00 38.36 24 LYS B O 1
ATOM 3779 N N . TYR B 1 25 ? 6.953 -50.345 -38.315 1.00 37.82 25 TYR B N 1
ATOM 3780 C CA . TYR B 1 25 ? 5.649 -50.958 -38.106 1.00 32.93 25 TYR B CA 1
ATOM 3781 C C . TYR B 1 25 ? 4.491 -49.980 -38.282 1.00 32.33 25 TYR B C 1
ATOM 3782 O O . TYR B 1 25 ? 3.343 -50.332 -38.041 1.00 35.52 25 TYR B O 1
ATOM 3791 N N . GLY B 1 26 ? 4.788 -48.740 -38.635 1.00 34.92 26 GLY B N 1
ATOM 3792 C CA . GLY B 1 26 ? 3.782 -47.699 -38.725 1.00 38.84 26 GLY B CA 1
ATOM 3793 C C . GLY B 1 26 ? 2.600 -48.106 -39.592 1.00 41.76 26 GLY B C 1
ATOM 3794 O O . GLY B 1 26 ? 1.473 -47.746 -39.285 1.00 32.66 26 GLY B O 1
ATOM 3795 N N . ASN B 1 27 ? 2.865 -48.868 -40.666 1.00 39.52 27 ASN B N 1
ATOM 3796 C CA . ASN B 1 27 ? 1.823 -49.220 -41.610 1.00 39.44 27 ASN B CA 1
ATOM 3797 C C . ASN B 1 27 ? 1.103 -50.515 -41.219 1.00 38.07 27 ASN B C 1
ATOM 3798 O O . ASN B 1 27 ? 0.286 -51.024 -41.977 1.00 39.69 27 ASN B O 1
ATOM 3803 N N . ARG B 1 28 ? 1.325 -51.057 -40.025 1.00 36.04 28 ARG B N 1
ATOM 3804 C CA . ARG B 1 28 ? 0.661 -52.308 -39.689 1.00 37.08 28 ARG B CA 1
ATOM 3805 C C . ARG B 1 28 ? -0.765 -52.061 -39.206 1.00 42.36 28 ARG B C 1
ATOM 3806 O O . ARG B 1 28 ? -1.004 -51.212 -38.338 1.00 39.04 28 ARG B O 1
ATOM 3814 N N . LYS B 1 29 ? -1.706 -52.859 -39.728 1.00 37.82 29 LYS B N 1
ATOM 3815 C CA . LYS B 1 29 ? -3.120 -52.683 -39.448 1.00 38.57 29 LYS B CA 1
ATOM 3816 C C . LYS B 1 29 ? -3.466 -53.352 -38.122 1.00 37.42 29 LYS B C 1
ATOM 3817 O O . LYS B 1 29 ? -3.098 -54.491 -37.895 1.00 38.37 29 LYS B O 1
ATOM 3823 N N . THR B 1 30 ? -4.155 -52.626 -37.227 1.00 36.47 30 THR B N 1
ATOM 3824 C CA . THR B 1 30 ? -4.577 -53.212 -35.960 1.00 35.96 30 THR B CA 1
ATOM 3825 C C . THR B 1 30 ? -6.064 -53.508 -36.015 1.00 34.11 30 THR B C 1
ATOM 3826 O O . THR B 1 30 ? -6.523 -54.392 -35.302 1.00 39.54 30 THR B O 1
ATOM 3830 N N . MET B 1 31 ? -6.816 -52.765 -36.835 1.00 33.89 31 MET B N 1
ATOM 3831 C CA . MET B 1 31 ? -8.252 -52.967 -36.882 1.00 36.28 31 MET B CA 1
ATOM 3832 C C . MET B 1 31 ? -8.869 -52.039 -37.915 1.00 41.41 31 MET B C 1
ATOM 3833 O O . MET B 1 31 ? -8.205 -51.157 -38.481 1.00 39.70 31 MET B O 1
ATOM 3838 N N . ASP B 1 32 ? -10.166 -52.268 -38.137 1.00 38.42 32 ASP B N 1
ATOM 3839 C CA . ASP B 1 32 ? -10.941 -51.414 -39.003 1.00 39.48 32 ASP B CA 1
ATOM 3840 C C . ASP B 1 32 ? -11.481 -50.246 -38.177 1.00 39.89 32 ASP B C 1
ATOM 3841 O O . ASP B 1 32 ? -11.932 -50.414 -37.052 1.00 41.41 32 ASP B O 1
ATOM 3846 N N . CYS B 1 33 ? -11.518 -49.079 -38.804 1.00 44.72 33 CYS B N 1
ATOM 3847 C CA . CYS B 1 33 ? -12.190 -47.913 -38.270 1.00 39.44 33 CYS B CA 1
ATOM 3848 C C . CYS B 1 33 ? -13.533 -47.826 -38.988 1.00 39.20 33 CYS B C 1
ATOM 3849 O O . CYS B 1 33 ? -13.605 -48.025 -40.200 1.00 39.99 33 CYS B O 1
ATOM 3852 N N . THR B 1 34 ? -14.591 -47.552 -38.230 1.00 41.93 34 THR B N 1
ATOM 3853 C CA . THR B 1 34 ? -15.957 -47.639 -38.704 1.00 40.68 34 THR B CA 1
ATOM 3854 C C . THR B 1 34 ? -16.672 -46.311 -38.463 1.00 45.33 34 THR B C 1
ATOM 3855 O O . THR B 1 34 ? -16.164 -45.431 -37.762 1.00 42.62 34 THR B O 1
ATOM 3859 N N . ILE B 1 35 ? -17.839 -46.180 -39.092 1.00 40.08 35 ILE B N 1
ATOM 3860 C CA . ILE B 1 35 ? -18.785 -45.098 -38.864 1.00 41.96 35 ILE B CA 1
ATOM 3861 C C . ILE B 1 35 ? -19.183 -45.141 -37.391 1.00 43.34 35 ILE B C 1
ATOM 3862 O O . ILE B 1 35 ? -19.344 -44.114 -36.730 1.00 43.13 35 ILE B O 1
ATOM 3867 N N . GLY B 1 36 ? -19.322 -46.361 -36.894 1.00 37.30 36 GLY B N 1
ATOM 3868 C CA . GLY B 1 36 ? -19.705 -46.621 -35.530 1.00 36.63 36 GLY B CA 1
ATOM 3869 C C . GLY B 1 36 ? -18.714 -46.006 -34.534 1.00 39.67 36 GLY B C 1
ATOM 3870 O O . GLY B 1 36 ? -19.148 -45.499 -33.502 1.00 40.47 36 GLY B O 1
ATOM 3871 N N . HIS B 1 37 ? -17.410 -46.082 -34.826 1.00 38.46 37 HIS B N 1
ATOM 3872 C CA . HIS B 1 37 ? -16.388 -45.467 -33.976 1.00 40.93 37 HIS B CA 1
ATOM 3873 C C . HIS B 1 37 ? -16.592 -43.946 -33.908 1.00 43.85 37 HIS B C 1
ATOM 3874 O O . HIS B 1 37 ? -16.566 -43.357 -32.824 1.00 39.14 37 HIS B O 1
ATOM 3881 N N . ALA B 1 38 ? -16.878 -43.326 -35.060 1.00 35.69 38 ALA B N 1
ATOM 3882 C CA . ALA B 1 38 ? -16.960 -41.880 -35.143 1.00 39.81 38 ALA B CA 1
ATOM 3883 C C . ALA B 1 38 ? -18.156 -41.352 -34.353 1.00 42.47 38 ALA B C 1
ATOM 3884 O O . ALA B 1 38 ? -18.027 -40.317 -33.696 1.00 42.55 38 ALA B O 1
ATOM 3886 N N . TYR B 1 39 ? -19.277 -42.085 -34.356 1.00 35.30 39 TYR B N 1
ATOM 3887 C CA . TYR B 1 39 ? -20.484 -41.643 -33.693 1.00 35.47 39 TYR B CA 1
ATOM 3888 C C . TYR B 1 39 ? -20.614 -42.301 -32.325 1.00 36.53 39 TYR B C 1
ATOM 3889 O O . TYR B 1 39 ? -21.564 -42.008 -31.607 1.00 37.58 39 TYR B O 1
ATOM 3898 N N . GLY B 1 40 ? -19.675 -43.186 -31.994 1.00 36.58 40 GLY B N 1
ATOM 3899 C CA . GLY B 1 40 ? -19.765 -44.018 -30.803 1.00 37.51 40 GLY B CA 1
ATOM 3900 C C . GLY B 1 40 ? -18.608 -43.761 -29.836 1.00 37.17 40 GLY B C 1
ATOM 3901 O O . GLY B 1 40 ? -18.243 -44.628 -29.064 1.00 38.45 40 GLY B O 1
ATOM 3902 N N . GLY B 1 41 ? -18.034 -42.558 -29.876 1.00 38.25 41 GLY B N 1
ATOM 3903 C CA . GLY B 1 41 ? -16.986 -42.192 -28.936 1.00 41.31 41 GLY B CA 1
ATOM 3904 C C . GLY B 1 41 ? -15.738 -43.075 -29.031 1.00 40.17 41 GLY B C 1
ATOM 3905 O O . GLY B 1 41 ? -15.069 -43.304 -28.021 1.00 36.85 41 GLY B O 1
ATOM 3906 N N . MET B 1 42 ? -15.422 -43.552 -30.245 1.00 33.22 42 MET B N 1
ATOM 3907 C CA . MET B 1 42 ? -14.160 -44.214 -30.541 1.00 34.60 42 MET B CA 1
ATOM 3908 C C . MET B 1 42 ? -14.021 -45.511 -29.752 1.00 33.26 42 MET B C 1
ATOM 3909 O O . MET B 1 42 ? -12.899 -45.974 -29.530 1.00 33.56 42 MET B O 1
ATOM 3914 N N . ARG B 1 43 ? -15.130 -46.070 -29.276 1.00 36.51 43 ARG B N 1
ATOM 3915 C CA . ARG B 1 43 ? -15.063 -47.210 -28.377 1.00 39.32 43 ARG B CA 1
ATOM 3916 C C . ARG B 1 43 ? -14.270 -48.334 -29.046 1.00 44.23 43 ARG B C 1
ATOM 3917 O O . ARG B 1 43 ? -14.611 -48.765 -30.134 1.00 41.34 43 ARG B O 1
ATOM 3925 N N . GLY B 1 44 ? -13.166 -48.773 -28.420 1.00 47.17 44 GLY B N 1
ATOM 3926 C CA . GLY B 1 44 ? -12.395 -49.914 -28.901 1.00 44.26 44 GLY B CA 1
ATOM 3927 C C . GLY B 1 44 ? -11.357 -49.538 -29.954 1.00 42.16 44 GLY B C 1
ATOM 3928 O O . GLY B 1 44 ? -10.534 -50.362 -30.313 1.00 43.51 44 GLY B O 1
ATOM 3929 N N . LEU B 1 45 ? -11.352 -48.282 -30.420 1.00 38.05 45 LEU B N 1
ATOM 3930 C CA . LEU B 1 45 ? -10.425 -47.899 -31.471 1.00 39.18 45 LEU B CA 1
ATOM 3931 C C . LEU B 1 45 ? -9.018 -47.728 -30.889 1.00 43.15 45 LEU B C 1
ATOM 3932 O O . LEU B 1 45 ? -8.821 -46.971 -29.934 1.00 38.43 45 LEU B O 1
ATOM 3937 N N . LYS B 1 46 ? -8.027 -48.431 -31.461 1.00 38.06 46 LYS B N 1
ATOM 3938 C CA . LYS B 1 46 ? -6.691 -48.467 -30.873 1.00 34.50 46 LYS B CA 1
ATOM 3939 C C . LYS B 1 46 ? -5.894 -47.230 -31.295 1.00 36.93 46 LYS B C 1
ATOM 3940 O O . LYS B 1 46 ? -5.040 -47.276 -32.175 1.00 37.06 46 LYS B O 1
ATOM 3946 N N . ALA B 1 47 ? -6.173 -46.097 -30.636 1.00 37.64 47 ALA B N 1
ATOM 3947 C CA . ALA B 1 47 ? -5.827 -44.797 -31.178 1.00 38.38 47 ALA B CA 1
ATOM 3948 C C . ALA B 1 47 ? -4.767 -44.050 -30.357 1.00 37.44 47 ALA B C 1
ATOM 3949 O O . ALA B 1 47 ? -4.380 -42.955 -30.757 1.00 39.41 47 ALA B O 1
ATOM 3951 N N . LEU B 1 48 ? -4.302 -44.610 -29.226 1.00 36.35 48 LEU B N 1
ATOM 3952 C CA . LEU B 1 48 ? -3.396 -43.916 -28.313 1.00 40.26 48 LEU B CA 1
ATOM 3953 C C . LEU B 1 48 ? -2.331 -44.891 -27.824 1.00 34.51 48 LEU B C 1
ATOM 3954 O O . LEU B 1 48 ? -2.597 -46.072 -27.772 1.00 34.34 48 LEU B O 1
ATOM 3959 N N . VAL B 1 49 ? -1.209 -44.354 -27.321 1.00 36.65 49 VAL B N 1
ATOM 3960 C CA . VAL B 1 49 ? -0.184 -45.142 -26.654 1.00 39.70 49 VAL B CA 1
ATOM 3961 C C . VAL B 1 49 ? -0.156 -44.834 -25.156 1.00 36.74 49 VAL B C 1
ATOM 3962 O O . VAL B 1 49 ? -0.168 -43.672 -24.743 1.00 39.60 49 VAL B O 1
ATOM 3966 N N . CYS B 1 50 ? -0.097 -45.899 -24.358 1.00 36.73 50 CYS B N 1
ATOM 3967 C CA . CYS B 1 50 ? 0.185 -45.815 -22.920 1.00 39.57 50 CYS B CA 1
ATOM 3968 C C . CYS B 1 50 ? 1.029 -47.024 -22.475 1.00 35.83 50 CYS B C 1
ATOM 3969 O O . CYS B 1 50 ? 0.586 -48.166 -22.628 1.00 40.31 50 CYS B O 1
ATOM 3972 N N . ASP B 1 51 ? 2.200 -46.754 -21.867 1.00 33.82 51 ASP B N 1
ATOM 3973 C CA . ASP B 1 51 ? 3.125 -47.781 -21.400 1.00 32.70 51 ASP B CA 1
ATOM 3974 C C . ASP B 1 51 ? 3.159 -47.917 -19.880 1.00 37.72 51 ASP B C 1
ATOM 3975 O O . ASP B 1 51 ? 3.872 -48.780 -19.379 1.00 39.17 51 ASP B O 1
ATOM 3980 N N . THR B 1 52 ? 2.416 -47.083 -19.133 1.00 31.94 52 THR B N 1
ATOM 3981 C CA . THR B 1 52 ? 2.506 -47.150 -17.674 1.00 37.21 52 THR B CA 1
ATOM 3982 C C . THR B 1 52 ? 1.732 -48.352 -17.139 1.00 38.54 52 THR B C 1
ATOM 3983 O O . THR B 1 52 ? 2.143 -48.978 -16.161 1.00 38.35 52 THR B O 1
ATOM 3987 N N . SER B 1 53 ? 0.574 -48.615 -17.758 1.00 36.96 53 SER B N 1
ATOM 3988 C CA . SER B 1 53 ? -0.305 -49.675 -17.319 1.00 32.71 53 SER B CA 1
ATOM 3989 C C . SER B 1 53 ? -1.047 -50.268 -18.521 1.00 39.28 53 SER B C 1
ATOM 3990 O O . SER B 1 53 ? -1.073 -49.701 -19.611 1.00 39.15 53 SER B O 1
ATOM 3993 N N . GLU B 1 54 ? -1.668 -51.427 -18.304 1.00 38.19 54 GLU B N 1
ATOM 3994 C CA . GLU B 1 54 ? -2.177 -52.269 -19.379 1.00 38.19 54 GLU B CA 1
ATOM 3995 C C . GLU B 1 54 ? -3.171 -53.219 -18.741 1.00 35.78 54 GLU B C 1
ATOM 3996 O O . GLU B 1 54 ? -2.850 -53.871 -17.741 1.00 34.85 54 GLU B O 1
ATOM 4002 N N . VAL B 1 55 ? -4.344 -53.290 -19.352 1.00 38.91 55 VAL B N 1
ATOM 4003 C CA . VAL B 1 55 ? -5.433 -54.103 -18.859 1.00 43.07 55 VAL B CA 1
ATOM 4004 C C . VAL B 1 55 ? -5.430 -55.429 -19.613 1.00 45.27 55 VAL B C 1
ATOM 4005 O O . VAL B 1 55 ? -5.540 -55.424 -20.834 1.00 46.39 55 VAL B O 1
ATOM 4009 N N . PHE B 1 56 ? -5.333 -56.554 -18.888 1.00 41.06 56 PHE B N 1
ATOM 4010 C CA . PHE B 1 56 ? -5.575 -57.853 -19.488 1.00 44.80 56 PHE B CA 1
ATOM 4011 C C . PHE B 1 56 ? -6.931 -58.380 -19.061 1.00 46.62 56 PHE B C 1
ATOM 4012 O O . PHE B 1 56 ? -7.201 -58.441 -17.864 1.00 46.47 56 PHE B O 1
ATOM 4020 N N . PRO B 1 57 ? -7.805 -58.796 -20.007 1.00 50.28 57 PRO B N 1
ATOM 4021 C CA . PRO B 1 57 ? -9.137 -59.318 -19.667 1.00 49.44 57 PRO B CA 1
ATOM 4022 C C . PRO B 1 57 ? -9.194 -60.406 -18.585 1.00 50.72 57 PRO B C 1
ATOM 4023 O O . PRO B 1 57 ? -10.125 -60.392 -17.762 1.00 49.18 57 PRO B O 1
ATOM 4027 N N . ASP B 1 58 ? -8.168 -61.283 -18.558 1.00 41.12 58 ASP B N 1
ATOM 4028 C CA . ASP B 1 58 ? -8.069 -62.374 -17.592 1.00 52.82 58 ASP B CA 1
ATOM 4029 C C . ASP B 1 58 ? -7.250 -62.059 -16.337 1.00 54.71 58 ASP B C 1
ATOM 4030 O O . ASP B 1 58 ? -7.025 -62.975 -15.549 1.00 47.07 58 ASP B O 1
ATOM 4035 N N . GLU B 1 59 ? -6.776 -60.818 -16.145 1.00 53.29 59 GLU B N 1
ATOM 4036 C CA . GLU B 1 59 ? -5.963 -60.499 -14.970 1.00 48.03 59 GLU B CA 1
ATOM 4037 C C . GLU B 1 59 ? -6.316 -59.146 -14.365 1.00 42.92 59 GLU B C 1
ATOM 4038 O O . GLU B 1 59 ? -6.122 -58.948 -13.169 1.00 42.04 59 GLU B O 1
ATOM 4044 N N . GLY B 1 60 ? -6.860 -58.229 -15.176 1.00 42.99 60 GLY B N 1
ATOM 4045 C CA . GLY B 1 60 ? -7.032 -56.848 -14.752 1.00 40.93 60 GLY B CA 1
ATOM 4046 C C . GLY B 1 60 ? -5.776 -56.024 -15.027 1.00 43.11 60 GLY B C 1
ATOM 4047 O O . GLY B 1 60 ? -4.948 -56.397 -15.867 1.00 40.32 60 GLY B O 1
ATOM 4048 N N . VAL B 1 61 ? -5.633 -54.902 -14.302 1.00 37.29 61 VAL B N 1
ATOM 4049 C CA . VAL B 1 61 ? -4.689 -53.902 -14.729 1.00 32.42 61 VAL B CA 1
ATOM 4050 C C . VAL B 1 61 ? -3.360 -54.418 -14.217 1.00 37.71 61 VAL B C 1
ATOM 4051 O O . VAL B 1 61 ? -3.299 -54.983 -13.129 1.00 42.23 61 VAL B O 1
ATOM 4055 N N . LYS B 1 62 ? -2.316 -54.245 -15.008 1.00 33.96 62 LYS B N 1
ATOM 4056 C CA . LYS B 1 62 ? -0.966 -54.378 -14.501 1.00 34.02 62 LYS B CA 1
ATOM 4057 C C . LYS B 1 62 ? -0.228 -53.060 -14.635 1.00 35.68 62 LYS B C 1
ATOM 4058 O O . LYS B 1 62 ? -0.485 -52.321 -15.583 1.00 36.57 62 LYS B O 1
ATOM 4064 N N . PHE B 1 63 ? 0.739 -52.866 -13.729 1.00 32.71 63 PHE B N 1
ATOM 4065 C CA . PHE B 1 63 ? 1.572 -51.692 -13.685 1.00 38.88 63 PHE B CA 1
ATOM 4066 C C . PHE B 1 63 ? 2.991 -52.061 -14.102 1.00 39.16 63 PHE B C 1
ATOM 4067 O O . PHE B 1 63 ? 3.706 -52.716 -13.345 1.00 39.55 63 PHE B O 1
ATOM 4075 N N . ARG B 1 64 ? 3.389 -51.608 -15.294 1.00 34.10 64 ARG B N 1
ATOM 4076 C CA . ARG B 1 64 ? 4.671 -51.928 -15.893 1.00 36.20 64 ARG B CA 1
ATOM 4077 C C . ARG B 1 64 ? 4.952 -53.429 -15.813 1.00 36.62 64 ARG B C 1
ATOM 4078 O O . ARG B 1 64 ? 6.099 -53.855 -15.641 1.00 38.76 64 ARG B O 1
ATOM 4086 N N . GLY B 1 65 ? 3.902 -54.215 -16.020 1.00 34.66 65 GLY B N 1
ATOM 4087 C CA . GLY B 1 65 ? 4.060 -55.651 -16.160 1.00 41.83 65 GLY B CA 1
ATOM 4088 C C . GLY B 1 65 ? 3.919 -56.389 -14.835 1.00 45.94 65 GLY B C 1
ATOM 4089 O O . GLY B 1 65 ? 4.030 -57.603 -14.827 1.00 49.60 65 GLY B O 1
ATOM 4090 N N . TYR B 1 66 ? 3.719 -55.664 -13.721 1.00 43.20 66 TYR B N 1
ATOM 4091 C CA . TYR B 1 66 ? 3.563 -56.306 -12.416 1.00 42.61 66 TYR B CA 1
ATOM 4092 C C . TYR B 1 66 ? 2.095 -56.254 -11.985 1.00 41.33 66 TYR B C 1
ATOM 4093 O O . TYR B 1 66 ? 1.386 -55.305 -12.306 1.00 43.55 66 TYR B O 1
ATOM 4102 N N . THR B 1 67 ? 1.640 -57.317 -11.318 1.00 34.30 67 THR B N 1
ATOM 4103 C CA . THR B 1 67 ? 0.270 -57.437 -10.848 1.00 37.55 67 THR B CA 1
ATOM 4104 C C . THR B 1 67 ? 0.195 -56.691 -9.520 1.00 38.48 67 THR B C 1
ATOM 4105 O O . THR B 1 67 ? 1.229 -56.451 -8.890 1.00 39.35 67 THR B O 1
ATOM 4109 N N . ILE B 1 68 ? -1.032 -56.379 -9.088 1.00 34.68 68 ILE B N 1
ATOM 4110 C CA . ILE B 1 68 ? -1.227 -55.693 -7.821 1.00 40.84 68 ILE B CA 1
ATOM 4111 C C . ILE B 1 68 ? -0.710 -56.591 -6.688 1.00 38.07 68 ILE B C 1
ATOM 4112 O O . ILE B 1 68 ? 0.154 -56.155 -5.907 1.00 37.13 68 ILE B O 1
ATOM 4117 N N . PRO B 1 69 ? -1.152 -57.875 -6.600 1.00 43.84 69 PRO B N 1
ATOM 4118 C CA . PRO B 1 69 ? -0.603 -58.830 -5.629 1.00 43.13 69 PRO B CA 1
ATOM 4119 C C . PRO B 1 69 ? 0.922 -58.928 -5.586 1.00 40.85 69 PRO B C 1
ATOM 4120 O O . PRO B 1 69 ? 1.474 -58.974 -4.503 1.00 40.61 69 PRO B O 1
ATOM 4124 N N . GLU B 1 70 ? 1.621 -58.946 -6.720 1.00 39.70 70 GLU B N 1
ATOM 4125 C CA . GLU B 1 70 ? 3.086 -58.987 -6.664 1.00 46.17 70 GLU B CA 1
ATOM 4126 C C . GLU B 1 70 ? 3.672 -57.763 -5.936 1.00 45.92 70 GLU B C 1
ATOM 4127 O O . GLU B 1 70 ? 4.644 -57.892 -5.186 1.00 38.02 70 GLU B O 1
ATOM 4133 N N . LEU B 1 71 ? 3.096 -56.569 -6.183 1.00 41.00 71 LEU B N 1
ATOM 4134 C CA . LEU B 1 71 ? 3.587 -55.310 -5.607 1.00 40.89 71 LEU B CA 1
ATOM 4135 C C . LEU B 1 71 ? 3.107 -55.105 -4.161 1.00 40.12 71 LEU B C 1
ATOM 4136 O O . LEU B 1 71 ? 3.772 -54.447 -3.355 1.00 34.96 71 LEU B O 1
ATOM 4141 N N . ARG B 1 72 ? 1.922 -55.651 -3.852 1.00 36.22 72 ARG B N 1
ATOM 4142 C CA . ARG B 1 72 ? 1.260 -55.437 -2.582 1.00 40.34 72 ARG B CA 1
ATOM 4143 C C . ARG B 1 72 ? 1.671 -56.482 -1.527 1.00 44.60 72 ARG B C 1
ATOM 4144 O O . ARG B 1 72 ? 1.757 -56.190 -0.325 1.00 42.63 72 ARG B O 1
ATOM 4152 N N . GLU B 1 73 ? 1.858 -57.735 -1.943 1.00 47.92 73 GLU B N 1
ATOM 4153 C CA . GLU B 1 73 ? 2.309 -58.744 -0.983 1.00 61.50 73 GLU B CA 1
ATOM 4154 C C . GLU B 1 73 ? 3.336 -59.711 -1.554 1.00 63.05 73 GLU B C 1
ATOM 4155 O O . GLU B 1 73 ? 4.195 -60.157 -0.807 1.00 71.58 73 GLU B O 1
ATOM 4161 N N . GLY B 1 74 ? 3.189 -60.068 -2.833 1.00 68.00 74 GLY B N 1
ATOM 4162 C CA . GLY B 1 74 ? 3.888 -61.181 -3.456 1.00 72.42 74 GLY B CA 1
ATOM 4163 C C . GLY B 1 74 ? 5.399 -61.072 -3.291 1.00 71.28 74 GLY B C 1
ATOM 4164 O O . GLY B 1 74 ? 5.868 -60.569 -2.275 1.00 65.49 74 GLY B O 1
ATOM 4165 N N . PRO B 1 75 ? 6.204 -61.556 -4.265 1.00 65.82 75 PRO B N 1
ATOM 4166 C CA . PRO B 1 75 ? 7.664 -61.485 -4.146 1.00 64.19 75 PRO B CA 1
ATOM 4167 C C . PRO B 1 75 ? 8.321 -60.180 -4.627 1.00 57.87 75 PRO B C 1
ATOM 4168 O O . PRO B 1 75 ? 9.521 -60.005 -4.458 1.00 60.96 75 PRO B O 1
ATOM 4172 N N . HIS B 1 76 ? 7.548 -59.229 -5.181 1.00 58.23 76 HIS B N 1
ATOM 4173 C CA . HIS B 1 76 ? 8.108 -57.947 -5.611 1.00 58.32 76 HIS B CA 1
ATOM 4174 C C . HIS B 1 76 ? 7.555 -56.770 -4.784 1.00 51.62 76 HIS B C 1
ATOM 4175 O O . HIS B 1 76 ? 7.290 -55.689 -5.311 1.00 52.72 76 HIS B O 1
ATOM 4182 N N . LYS B 1 77 ? 7.359 -56.953 -3.473 1.00 44.23 77 LYS B N 1
ATOM 4183 C CA . LYS B 1 77 ? 6.510 -56.036 -2.720 1.00 42.80 77 LYS B CA 1
ATOM 4184 C C . LYS B 1 77 ? 7.176 -54.663 -2.686 1.00 41.18 77 LYS B C 1
ATOM 4185 O O . LYS B 1 77 ? 8.382 -54.549 -2.446 1.00 38.02 77 LYS B O 1
ATOM 4191 N N . LEU B 1 78 ? 6.416 -53.604 -2.978 1.00 39.24 78 LEU B N 1
ATOM 4192 C CA . LEU B 1 78 ? 7.014 -52.276 -2.932 1.00 37.94 78 LEU B CA 1
ATOM 4193 C C . LEU B 1 78 ? 7.201 -51.843 -1.480 1.00 38.01 78 LEU B C 1
ATOM 4194 O O . LEU B 1 78 ? 6.495 -52.295 -0.579 1.00 35.73 78 LEU B O 1
ATOM 4199 N N . PRO B 1 79 ? 8.163 -50.939 -1.202 1.00 40.60 79 PRO B N 1
ATOM 4200 C CA . PRO B 1 79 ? 8.319 -50.383 0.144 1.00 39.33 79 PRO B CA 1
ATOM 4201 C C . PRO B 1 79 ? 7.050 -49.750 0.737 1.00 42.43 79 PRO B C 1
ATOM 4202 O O . PRO B 1 79 ? 6.226 -49.146 0.035 1.00 35.72 79 PRO B O 1
ATOM 4206 N N . THR B 1 80 ? 6.943 -49.863 2.067 1.00 42.45 80 THR B N 1
ATOM 4207 C CA . THR B 1 80 ? 5.812 -49.402 2.869 1.00 40.19 80 THR B CA 1
ATOM 4208 C C . THR B 1 80 ? 6.268 -48.283 3.798 1.00 43.84 80 THR B C 1
ATOM 4209 O O . THR B 1 80 ? 7.455 -47.972 3.866 1.00 41.67 80 THR B O 1
ATOM 4213 N N . ALA B 1 81 ? 5.315 -47.700 4.536 1.00 44.35 81 ALA B N 1
ATOM 4214 C CA . ALA B 1 81 ? 5.666 -46.855 5.665 1.00 50.51 81 ALA B CA 1
ATOM 4215 C C . ALA B 1 81 ? 6.287 -47.738 6.743 1.00 47.18 81 ALA B C 1
ATOM 4216 O O . ALA B 1 81 ? 5.969 -48.922 6.807 1.00 45.31 81 ALA B O 1
ATOM 4218 N N . GLU B 1 82 ? 7.133 -47.151 7.600 1.00 54.33 82 GLU B N 1
ATOM 4219 C CA . GLU B 1 82 ? 7.648 -47.853 8.774 1.00 54.99 82 GLU B CA 1
ATOM 4220 C C . GLU B 1 82 ? 6.466 -48.467 9.517 1.00 46.98 82 GLU B C 1
ATOM 4221 O O . GLU B 1 82 ? 5.530 -47.764 9.861 1.00 44.62 82 GLU B O 1
ATOM 4227 N N . GLY B 1 83 ? 6.471 -49.790 9.685 1.00 46.95 83 GLY B N 1
ATOM 4228 C CA . GLY B 1 83 ? 5.410 -50.476 10.399 1.00 41.60 83 GLY B CA 1
ATOM 4229 C C . GLY B 1 83 ? 4.142 -50.668 9.575 1.00 47.22 83 GLY B C 1
ATOM 4230 O O . GLY B 1 83 ? 3.159 -51.215 10.073 1.00 45.10 83 GLY B O 1
ATOM 4231 N N . GLY B 1 84 ? 4.169 -50.244 8.304 1.00 50.74 84 GLY B N 1
ATOM 4232 C CA . GLY B 1 84 ? 3.001 -50.360 7.451 1.00 43.79 84 GLY B CA 1
ATOM 4233 C C . GLY B 1 84 ? 2.981 -51.653 6.647 1.00 43.86 84 GLY B C 1
ATOM 4234 O O . GLY B 1 84 ? 3.991 -52.332 6.506 1.00 42.67 84 GLY B O 1
ATOM 4235 N N . PHE B 1 85 ? 1.814 -51.969 6.093 1.00 43.63 85 PHE B N 1
ATOM 4236 C CA . PHE B 1 85 ? 1.674 -53.044 5.133 1.00 43.35 85 PHE B CA 1
ATOM 4237 C C . PHE B 1 85 ? 1.491 -52.513 3.698 1.00 44.86 85 PHE B C 1
ATOM 4238 O O . PHE B 1 85 ? 1.996 -53.093 2.734 1.00 43.29 85 PHE B O 1
ATOM 4246 N N . GLU B 1 86 ? 0.716 -51.427 3.532 1.00 43.54 86 GLU B N 1
ATOM 4247 C CA . GLU B 1 86 ? 0.224 -51.032 2.221 1.00 38.04 86 GLU B CA 1
ATOM 4248 C C . GLU B 1 86 ? 1.352 -50.411 1.421 1.00 37.30 86 GLU B C 1
ATOM 4249 O O . GLU B 1 86 ? 2.229 -49.754 1.970 1.00 36.44 86 GLU B O 1
ATOM 4255 N N . PRO B 1 87 ? 1.394 -50.654 0.096 1.00 39.94 87 PRO B N 1
ATOM 4256 C CA . PRO B 1 87 ? 2.461 -50.090 -0.729 1.00 38.66 87 PRO B CA 1
ATOM 4257 C C . PRO B 1 87 ? 2.372 -48.556 -0.766 1.00 38.51 87 PRO B C 1
ATOM 4258 O O . PRO B 1 87 ? 1.281 -47.981 -0.831 1.00 36.27 87 PRO B O 1
ATOM 4262 N N . LEU B 1 88 ? 3.535 -47.890 -0.707 1.00 38.69 88 LEU B N 1
ATOM 4263 C CA . LEU B 1 88 ? 3.574 -46.438 -0.829 1.00 38.99 88 LEU B CA 1
ATOM 4264 C C . LEU B 1 88 ? 3.428 -46.024 -2.295 1.00 37.05 88 LEU B C 1
ATOM 4265 O O . LEU B 1 88 ? 4.156 -46.507 -3.171 1.00 33.28 88 LEU B O 1
ATOM 4270 N N . PRO B 1 89 ? 2.489 -45.095 -2.606 1.00 35.81 89 PRO B N 1
ATOM 4271 C CA . PRO B 1 89 ? 2.345 -44.596 -3.970 1.00 35.58 89 PRO B CA 1
ATOM 4272 C C . PRO B 1 89 ? 3.663 -44.043 -4.512 1.00 34.62 89 PRO B C 1
ATOM 4273 O O . PRO B 1 89 ? 3.934 -44.201 -5.694 1.00 37.08 89 PRO B O 1
ATOM 4277 N N . GLU B 1 90 ? 4.535 -43.504 -3.649 1.00 31.65 90 GLU B N 1
ATOM 4278 C CA . GLU B 1 90 ? 5.810 -42.956 -4.100 1.00 33.28 90 GLU B CA 1
ATOM 4279 C C . GLU B 1 90 ? 6.607 -44.001 -4.887 1.00 35.59 90 GLU B C 1
ATOM 4280 O O . GLU B 1 90 ? 7.286 -43.682 -5.871 1.00 35.29 90 GLU B O 1
ATOM 4286 N N . GLY B 1 91 ? 6.590 -45.244 -4.404 1.00 37.52 91 GLY B N 1
ATOM 4287 C CA . GLY B 1 91 ? 7.400 -46.296 -5.013 1.00 38.98 91 GLY B CA 1
ATOM 4288 C C . GLY B 1 91 ? 6.779 -46.765 -6.326 1.00 38.81 91 GLY B C 1
ATOM 4289 O O . GLY B 1 91 ? 7.512 -47.029 -7.287 1.00 37.63 91 GLY B O 1
ATOM 4290 N N . LEU B 1 92 ? 5.439 -46.875 -6.325 1.00 35.06 92 LEU B N 1
ATOM 4291 C CA . LEU B 1 92 ? 4.687 -47.147 -7.537 1.00 39.49 92 LEU B CA 1
ATOM 4292 C C . LEU B 1 92 ? 4.998 -46.113 -8.627 1.00 40.25 92 LEU B C 1
ATOM 4293 O O . LEU B 1 92 ? 5.125 -46.474 -9.788 1.00 35.89 92 LEU B O 1
ATOM 4298 N N . TRP B 1 93 ? 5.129 -44.838 -8.248 1.00 35.34 93 TRP B N 1
ATOM 4299 C CA . TRP B 1 93 ? 5.429 -43.786 -9.198 1.00 38.06 93 TRP B CA 1
ATOM 4300 C C . TRP B 1 93 ? 6.813 -44.018 -9.818 1.00 39.35 93 TRP B C 1
ATOM 4301 O O . TRP B 1 93 ? 6.971 -43.919 -11.038 1.00 37.49 93 TRP B O 1
ATOM 4312 N N . TYR B 1 94 ? 7.797 -44.424 -8.996 1.00 37.38 94 TYR B N 1
ATOM 4313 C CA . TYR B 1 94 ? 9.120 -44.818 -9.481 1.00 36.69 94 TYR B CA 1
ATOM 4314 C C . TYR B 1 94 ? 8.962 -45.921 -10.544 1.00 37.52 94 TYR B C 1
ATOM 4315 O O . TYR B 1 94 ? 9.566 -45.861 -11.611 1.00 35.72 94 TYR B O 1
ATOM 4324 N N . LEU B 1 95 ? 8.108 -46.905 -10.266 1.00 30.40 95 LEU B N 1
ATOM 4325 C CA . LEU B 1 95 ? 7.921 -48.030 -11.152 1.00 35.03 95 LEU B CA 1
ATOM 4326 C C . LEU B 1 95 ? 7.281 -47.603 -12.474 1.00 38.92 95 LEU B C 1
ATOM 4327 O O . LEU B 1 95 ? 7.718 -48.026 -13.555 1.00 35.62 95 LEU B O 1
ATOM 4332 N N . LEU B 1 96 ? 6.217 -46.787 -12.394 1.00 40.09 96 LEU B N 1
ATOM 4333 C CA . LEU B 1 96 ? 5.517 -46.350 -13.591 1.00 33.91 96 LEU B CA 1
ATOM 4334 C C . LEU B 1 96 ? 6.471 -45.617 -14.519 1.00 34.67 96 LEU B C 1
ATOM 4335 O O . LEU B 1 96 ? 6.405 -45.788 -15.739 1.00 32.46 96 LEU B O 1
ATOM 4340 N N . LEU B 1 97 ? 7.319 -44.757 -13.951 1.00 30.77 97 LEU B N 1
ATOM 4341 C CA . LEU B 1 97 ? 8.248 -44.000 -14.757 1.00 32.70 97 LEU B CA 1
ATOM 4342 C C . LEU B 1 97 ? 9.353 -44.879 -15.372 1.00 38.25 97 LEU B C 1
ATOM 4343 O O . LEU B 1 97 ? 9.656 -44.711 -16.560 1.00 36.19 97 LEU B O 1
ATOM 4348 N N . THR B 1 98 ? 9.984 -45.764 -14.579 1.00 36.58 98 THR B N 1
ATOM 4349 C CA . THR B 1 98 ? 11.221 -46.421 -15.010 1.00 35.81 98 THR B CA 1
ATOM 4350 C C . THR B 1 98 ? 10.964 -47.806 -15.578 1.00 38.74 98 THR B C 1
ATOM 4351 O O . THR B 1 98 ? 11.807 -48.357 -16.285 1.00 41.41 98 THR B O 1
ATOM 4355 N N . GLY B 1 99 ? 9.846 -48.396 -15.181 1.00 36.43 99 GLY B N 1
ATOM 4356 C CA . GLY B 1 99 ? 9.619 -49.791 -15.453 1.00 37.14 99 GLY B CA 1
ATOM 4357 C C . GLY B 1 99 ? 10.438 -50.725 -14.567 1.00 39.88 99 GLY B C 1
ATOM 4358 O O . GLY B 1 99 ? 10.366 -51.927 -14.790 1.00 44.07 99 GLY B O 1
ATOM 4359 N N . GLU B 1 100 ? 11.137 -50.190 -13.549 1.00 42.50 100 GLU B N 1
ATOM 4360 C CA . GLU B 1 100 ? 11.986 -50.955 -12.632 1.00 42.30 100 GLU B CA 1
ATOM 4361 C C . GLU B 1 100 ? 11.468 -50.762 -11.209 1.00 42.87 100 GLU B C 1
ATOM 4362 O O . GLU B 1 100 ? 10.933 -49.695 -10.898 1.00 42.98 100 GLU B O 1
ATOM 4368 N N . LEU B 1 101 ? 11.658 -51.771 -10.346 1.00 40.39 101 LEU B N 1
ATOM 4369 C CA . LEU B 1 101 ? 11.207 -51.685 -8.958 1.00 39.79 101 LEU B CA 1
ATOM 4370 C C . LEU B 1 101 ? 12.156 -50.810 -8.151 1.00 42.43 101 LEU B C 1
ATOM 4371 O O . LEU B 1 101 ? 13.369 -51.001 -8.204 1.00 33.33 101 LEU B O 1
ATOM 4376 N N . PRO B 1 102 ? 11.630 -49.891 -7.304 1.00 42.35 102 PRO B N 1
ATOM 4377 C CA . PRO B 1 102 ? 12.488 -49.060 -6.459 1.00 43.79 102 PRO B CA 1
ATOM 4378 C C . PRO B 1 102 ? 13.064 -49.852 -5.279 1.00 39.62 102 PRO B C 1
ATOM 4379 O O . PRO B 1 102 ? 12.461 -50.819 -4.814 1.00 34.60 102 PRO B O 1
ATOM 4383 N N . THR B 1 103 ? 14.221 -49.383 -4.813 1.00 42.49 103 THR B N 1
ATOM 4384 C CA . THR B 1 103 ? 14.809 -49.719 -3.521 1.00 43.45 103 THR B CA 1
ATOM 4385 C C . THR B 1 103 ? 14.176 -48.848 -2.431 1.00 48.17 103 THR B C 1
ATOM 4386 O O . THR B 1 103 ? 13.566 -47.805 -2.714 1.00 42.57 103 THR B O 1
ATOM 4390 N N . GLU B 1 104 ? 14.372 -49.241 -1.169 1.00 43.77 104 GLU B N 1
ATOM 4391 C CA . GLU B 1 104 ? 13.884 -48.461 -0.043 1.00 42.71 104 GLU B CA 1
ATOM 4392 C C . GLU B 1 104 ? 14.426 -47.034 -0.155 1.00 45.07 104 GLU B C 1
ATOM 4393 O O . GLU B 1 104 ? 13.659 -46.079 -0.044 1.00 43.31 104 GLU B O 1
ATOM 4399 N N . GLU B 1 105 ? 15.731 -46.887 -0.421 1.00 44.83 105 GLU B N 1
ATOM 4400 C CA . GLU B 1 105 ? 16.353 -45.575 -0.592 1.00 49.95 105 GLU B CA 1
ATOM 4401 C C . GLU B 1 105 ? 15.750 -44.781 -1.770 1.00 48.64 105 GLU B C 1
ATOM 4402 O O . GLU B 1 105 ? 15.660 -43.541 -1.732 1.00 41.90 105 GLU B O 1
ATOM 4408 N N . ASP B 1 106 ? 15.412 -45.460 -2.877 1.00 47.38 106 ASP B N 1
ATOM 4409 C CA . ASP B 1 106 ? 14.739 -44.794 -3.988 1.00 47.22 106 ASP B CA 1
ATOM 4410 C C . ASP B 1 106 ? 13.451 -44.117 -3.517 1.00 44.77 106 ASP B C 1
ATOM 4411 O O . ASP B 1 106 ? 13.207 -42.945 -3.825 1.00 45.52 106 ASP B O 1
ATOM 4416 N N . VAL B 1 107 ? 12.640 -44.871 -2.767 1.00 38.30 107 VAL B N 1
ATOM 4417 C CA . VAL B 1 107 ? 11.361 -44.392 -2.271 1.00 42.78 107 VAL B CA 1
ATOM 4418 C C . VAL B 1 107 ? 11.566 -43.212 -1.312 1.00 50.57 107 VAL B C 1
ATOM 4419 O O . VAL B 1 107 ? 10.900 -42.175 -1.413 1.00 42.95 107 VAL B O 1
ATOM 4423 N N . LYS B 1 108 ? 12.504 -43.370 -0.383 1.00 45.26 108 LYS B N 1
ATOM 4424 C CA . LYS B 1 108 ? 12.792 -42.320 0.572 1.00 50.64 108 LYS B CA 1
ATOM 4425 C C . LYS B 1 108 ? 13.218 -41.039 -0.142 1.00 47.36 108 LYS B C 1
ATOM 4426 O O . LYS B 1 108 ? 12.890 -39.966 0.344 1.00 48.81 108 LYS B O 1
ATOM 4432 N N . GLU B 1 109 ? 13.970 -41.120 -1.245 1.00 42.55 109 GLU B N 1
ATOM 4433 C CA . GLU B 1 109 ? 14.361 -39.895 -1.939 1.00 48.27 109 GLU B CA 1
ATOM 4434 C C . GLU B 1 109 ? 13.123 -39.186 -2.501 1.00 48.55 109 GLU B C 1
ATOM 4435 O O . GLU B 1 109 ? 13.093 -37.961 -2.543 1.00 41.56 109 GLU B O 1
ATOM 4441 N N . ILE B 1 110 ? 12.127 -39.964 -2.963 1.00 43.10 110 ILE B N 1
ATOM 4442 C CA . ILE B 1 110 ? 10.936 -39.442 -3.608 1.00 45.73 110 ILE B CA 1
ATOM 4443 C C . ILE B 1 110 ? 10.048 -38.812 -2.543 1.00 48.79 110 ILE B C 1
ATOM 4444 O O . ILE B 1 110 ? 9.496 -37.738 -2.787 1.00 45.48 110 ILE B O 1
ATOM 4449 N N . SER B 1 111 ? 9.909 -39.513 -1.407 1.00 47.30 111 SER B N 1
ATOM 4450 C CA . SER B 1 111 ? 9.197 -39.016 -0.238 1.00 47.99 111 SER B CA 1
ATOM 4451 C C . SER B 1 111 ? 9.773 -37.686 0.253 1.00 46.84 111 SER B C 1
ATOM 4452 O O . SER B 1 111 ? 9.013 -36.767 0.545 1.00 48.97 111 SER B O 1
ATOM 4455 N N . ALA B 1 112 ? 11.098 -37.559 0.300 1.00 45.24 112 ALA B N 1
ATOM 4456 C CA . ALA B 1 112 ? 11.719 -36.330 0.765 1.00 51.31 112 ALA B CA 1
ATOM 4457 C C . ALA B 1 112 ? 11.494 -35.205 -0.244 1.00 53.69 112 ALA B C 1
ATOM 4458 O O . ALA B 1 112 ? 11.523 -34.038 0.110 1.00 45.95 112 ALA B O 1
ATOM 4460 N N . GLU B 1 113 ? 11.413 -35.560 -1.528 1.00 47.90 113 GLU B N 1
ATOM 4461 C CA . GLU B 1 113 ? 11.227 -34.572 -2.568 1.00 46.73 113 GLU B CA 1
ATOM 4462 C C . GLU B 1 113 ? 9.809 -34.003 -2.400 1.00 43.72 113 GLU B C 1
ATOM 4463 O O . GLU B 1 113 ? 9.598 -32.790 -2.485 1.00 44.42 113 GLU B O 1
ATOM 4469 N N . PHE B 1 114 ? 8.865 -34.900 -2.080 1.00 38.03 114 PHE B N 1
ATOM 4470 C CA . PHE B 1 114 ? 7.463 -34.577 -1.948 1.00 44.04 114 PHE B CA 1
ATOM 4471 C C . PHE B 1 114 ? 7.242 -33.748 -0.690 1.00 49.68 114 PHE B C 1
ATOM 4472 O O . PHE B 1 114 ? 6.455 -32.805 -0.721 1.00 45.78 114 PHE B O 1
ATOM 4480 N N . THR B 1 115 ? 7.914 -34.125 0.401 1.00 54.05 115 THR B N 1
ATOM 4481 C CA . THR B 1 115 ? 7.768 -33.461 1.689 1.00 53.69 115 THR B CA 1
ATOM 4482 C C . THR B 1 115 ? 8.311 -32.037 1.601 1.00 53.43 115 THR B C 1
ATOM 4483 O O . THR B 1 115 ? 7.658 -31.095 2.029 1.00 63.02 115 THR B O 1
ATOM 4487 N N . LYS B 1 116 ? 9.487 -31.883 1.008 1.00 46.17 116 LYS B N 1
ATOM 4488 C CA . LYS B 1 116 ? 10.075 -30.579 0.800 1.00 47.12 116 LYS B CA 1
ATOM 4489 C C . LYS B 1 116 ? 9.149 -29.691 -0.037 1.00 45.80 116 LYS B C 1
ATOM 4490 O O . LYS B 1 116 ? 8.965 -28.514 0.258 1.00 41.25 116 LYS B O 1
ATOM 4496 N N . ARG B 1 117 ? 8.592 -30.249 -1.115 1.00 36.35 117 ARG B N 1
ATOM 4497 C CA . ARG B 1 117 ? 7.958 -29.445 -2.138 1.00 34.91 117 ARG B CA 1
ATOM 4498 C C . ARG B 1 117 ? 6.552 -29.056 -1.666 1.00 30.98 117 ARG B C 1
ATOM 4499 O O . ARG B 1 117 ? 5.966 -28.084 -2.142 1.00 30.50 117 ARG B O 1
ATOM 4507 N N . MET B 1 118 ? 6.028 -29.843 -0.736 1.00 30.14 118 MET B N 1
ATOM 4508 C CA . MET B 1 118 ? 4.697 -29.692 -0.200 1.00 32.96 118 MET B CA 1
ATOM 4509 C C . MET B 1 118 ? 4.608 -28.428 0.661 1.00 33.73 118 MET B C 1
ATOM 4510 O O . MET B 1 118 ? 3.524 -27.936 0.928 1.00 33.98 118 MET B O 1
ATOM 4515 N N . GLN B 1 119 ? 5.756 -27.851 0.977 1.00 33.82 119 GLN B N 1
ATOM 4516 C CA . GLN B 1 119 ? 5.893 -26.572 1.657 1.00 35.63 119 GLN B CA 1
ATOM 4517 C C . GLN B 1 119 ? 5.997 -25.415 0.688 1.00 33.72 119 GLN B C 1
ATOM 4518 O O . GLN B 1 119 ? 6.174 -24.273 1.090 1.00 35.02 119 GLN B O 1
ATOM 4524 N N . ASN B 1 120 ? 5.963 -25.702 -0.602 1.00 30.27 120 ASN B N 1
ATOM 4525 C CA . ASN B 1 120 ? 6.196 -24.668 -1.586 1.00 33.68 120 ASN B CA 1
ATOM 4526 C C . ASN B 1 120 ? 4.936 -24.344 -2.390 1.00 27.52 120 ASN B C 1
ATOM 4527 O O . ASN B 1 120 ? 5.042 -23.947 -3.544 1.00 30.69 120 ASN B O 1
ATOM 4532 N N . VAL B 1 121 ? 3.740 -24.533 -1.833 1.00 25.45 121 VAL B N 1
ATOM 4533 C CA . VAL B 1 121 ? 2.557 -24.121 -2.565 1.00 25.84 121 VAL B CA 1
ATOM 4534 C C . VAL B 1 121 ? 2.431 -22.607 -2.453 1.00 26.29 121 VAL B C 1
ATOM 4535 O O . VAL B 1 121 ? 2.438 -22.066 -1.348 1.00 25.40 121 VAL B O 1
ATOM 4539 N N . PRO B 1 122 ? 2.409 -21.863 -3.571 1.00 26.88 122 PRO B N 1
ATOM 4540 C CA . PRO B 1 122 ? 2.324 -20.407 -3.517 1.00 26.48 122 PRO B CA 1
ATOM 4541 C C . PRO B 1 122 ? 1.121 -19.884 -2.764 1.00 28.73 122 PRO B C 1
ATOM 4542 O O . PRO B 1 122 ? 0.012 -20.431 -2.876 1.00 24.83 122 PRO B O 1
ATOM 4546 N N . GLN B 1 123 ? 1.347 -18.813 -2.005 1.00 26.56 123 GLN B N 1
ATOM 4547 C CA . GLN B 1 123 ? 0.275 -18.224 -1.226 1.00 26.02 123 GLN B CA 1
ATOM 4548 C C . GLN B 1 123 ? -0.878 -17.785 -2.138 1.00 21.49 123 GLN B C 1
ATOM 4549 O O . GLN B 1 123 ? -2.006 -17.843 -1.713 1.00 21.53 123 GLN B O 1
ATOM 4555 N N . TYR B 1 124 ? -0.605 -17.327 -3.362 1.00 21.72 124 TYR B N 1
ATOM 4556 C CA . TYR B 1 124 ? -1.631 -16.874 -4.282 1.00 24.03 124 TYR B CA 1
ATOM 4557 C C . TYR B 1 124 ? -2.542 -18.028 -4.697 1.00 24.55 124 TYR B C 1
ATOM 4558 O O . TYR B 1 124 ? -3.644 -17.777 -5.117 1.00 23.45 124 TYR B O 1
ATOM 4567 N N . VAL B 1 125 ? -2.108 -19.277 -4.586 1.00 27.15 125 VAL B N 1
ATOM 4568 C CA . VAL B 1 125 ? -2.987 -20.394 -4.897 1.00 25.28 125 VAL B CA 1
ATOM 4569 C C . VAL B 1 125 ? -4.128 -20.419 -3.897 1.00 25.10 125 VAL B C 1
ATOM 4570 O O . VAL B 1 125 ? -5.290 -20.641 -4.253 1.00 25.34 125 VAL B O 1
ATOM 4574 N N . PHE B 1 126 ? -3.799 -20.197 -2.635 1.00 28.43 126 PHE B N 1
ATOM 4575 C CA . PHE B 1 126 ? -4.828 -20.129 -1.614 1.00 25.32 126 PHE B CA 1
ATOM 4576 C C . PHE B 1 126 ? -5.694 -18.880 -1.768 1.00 28.29 126 PHE B C 1
ATOM 4577 O O . PHE B 1 126 ? -6.858 -18.944 -1.421 1.00 27.00 126 PHE B O 1
ATOM 4585 N N . ASP B 1 127 ? -5.130 -17.757 -2.215 1.00 25.54 127 ASP B N 1
ATOM 4586 C CA . ASP B 1 127 ? -5.944 -16.580 -2.505 1.00 27.18 127 ASP B CA 1
ATOM 4587 C C . ASP B 1 127 ? -6.969 -16.938 -3.583 1.00 26.45 127 ASP B C 1
ATOM 4588 O O . ASP B 1 127 ? -8.100 -16.490 -3.541 1.00 24.79 127 ASP B O 1
ATOM 4593 N N . VAL B 1 128 ? -6.542 -17.657 -4.609 1.00 22.87 128 VAL B N 1
ATOM 4594 C CA . VAL B 1 128 ? -7.444 -18.026 -5.685 1.00 22.75 128 VAL B CA 1
ATOM 4595 C C . VAL B 1 128 ? -8.557 -18.887 -5.124 1.00 24.76 128 VAL B C 1
ATOM 4596 O O . VAL B 1 128 ? -9.728 -18.609 -5.380 1.00 25.86 128 VAL B O 1
ATOM 4600 N N . LEU B 1 129 ? -8.181 -19.898 -4.341 1.00 27.57 129 LEU B N 1
ATOM 4601 C CA . LEU B 1 129 ? -9.133 -20.827 -3.770 1.00 28.14 129 LEU B CA 1
ATOM 4602 C C . LEU B 1 129 ? -10.130 -20.061 -2.915 1.00 29.22 129 LEU B C 1
ATOM 4603 O O . LEU B 1 129 ? -11.339 -20.324 -3.003 1.00 29.22 129 LEU B O 1
ATOM 4608 N N . ARG B 1 130 ? -9.656 -19.090 -2.122 1.00 27.61 130 ARG B N 1
ATOM 4609 C CA . ARG B 1 130 ? -10.563 -18.400 -1.210 1.00 26.15 130 ARG B CA 1
ATOM 4610 C C . ARG B 1 130 ? -11.448 -17.413 -1.968 1.00 25.00 130 ARG B C 1
ATOM 4611 O O . ARG B 1 130 ? -12.513 -17.090 -1.508 1.00 26.49 130 ARG B O 1
ATOM 4619 N N . ALA B 1 131 ? -11.072 -16.972 -3.161 1.00 25.53 131 ALA B N 1
ATOM 4620 C CA . ALA B 1 131 ? -11.921 -16.037 -3.907 1.00 25.97 131 ALA B CA 1
ATOM 4621 C C . ALA B 1 131 ? -13.120 -16.763 -4.540 1.00 26.68 131 ALA B C 1
ATOM 4622 O O . ALA B 1 131 ? -14.095 -16.147 -4.961 1.00 24.33 131 ALA B O 1
ATOM 4624 N N . MET B 1 132 ? -13.017 -18.082 -4.690 1.00 25.72 132 MET B N 1
ATOM 4625 C CA . MET B 1 132 ? -14.137 -18.863 -5.190 1.00 27.77 132 MET B CA 1
ATOM 4626 C C . MET B 1 132 ? -15.179 -19.004 -4.091 1.00 25.97 132 MET B C 1
ATOM 4627 O O . MET B 1 132 ? -14.842 -19.281 -2.944 1.00 25.92 132 MET B O 1
ATOM 4632 N N . PRO B 1 133 ? -16.473 -18.846 -4.412 1.00 26.76 133 PRO B N 1
ATOM 4633 C CA . PRO B 1 133 ? -17.5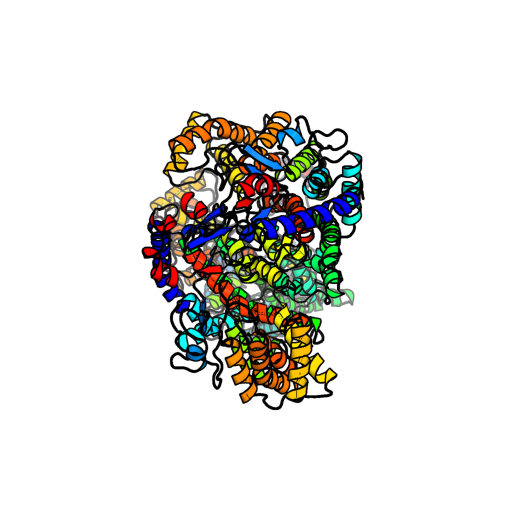22 -19.032 -3.413 1.00 27.08 133 PRO B CA 1
ATOM 4634 C C . PRO B 1 133 ? -17.467 -20.441 -2.843 1.00 26.62 133 PRO B C 1
ATOM 4635 O O . PRO B 1 133 ? -17.206 -21.392 -3.567 1.00 28.10 133 PRO B O 1
ATOM 4639 N N . VAL B 1 134 ? -17.695 -20.546 -1.536 1.00 25.65 134 VAL B N 1
ATOM 4640 C CA . VAL B 1 134 ? -17.429 -21.773 -0.825 1.00 24.02 134 VAL B CA 1
ATOM 4641 C C . VAL B 1 134 ? -18.369 -22.895 -1.301 1.00 27.17 134 VAL B C 1
ATOM 4642 O O . VAL B 1 134 ? -18.034 -24.069 -1.148 1.00 26.41 134 VAL B O 1
ATOM 4646 N N . ASP B 1 135 ? -19.519 -22.547 -1.906 1.00 25.95 135 ASP B N 1
ATOM 4647 C CA . ASP B 1 135 ? -20.472 -23.536 -2.400 1.00 27.46 135 ASP B CA 1
ATOM 4648 C C . ASP B 1 135 ? -20.091 -24.016 -3.807 1.00 29.12 135 ASP B C 1
ATOM 4649 O O . ASP B 1 135 ? -20.801 -24.815 -4.396 1.00 28.95 135 ASP B O 1
ATOM 4654 N N . THR B 1 136 ? -18.960 -23.564 -4.354 1.00 25.99 136 THR B N 1
ATOM 4655 C CA . THR B 1 136 ? -18.472 -24.075 -5.625 1.00 25.47 136 THR B CA 1
ATOM 4656 C C . THR B 1 136 ? -18.122 -25.550 -5.464 1.00 26.30 136 THR B C 1
ATOM 4657 O O . THR B 1 136 ? -17.544 -25.965 -4.454 1.00 26.53 136 THR B O 1
ATOM 4661 N N . HIS B 1 137 ? -18.464 -26.338 -6.479 1.00 25.04 137 HIS B N 1
ATOM 4662 C CA . HIS B 1 137 ? -18.163 -27.755 -6.463 1.00 29.80 137 HIS B CA 1
ATOM 4663 C C . HIS B 1 137 ? -16.666 -27.978 -6.220 1.00 24.52 137 HIS B C 1
ATOM 4664 O O . HIS B 1 137 ? -15.825 -27.304 -6.799 1.00 27.25 137 HIS B O 1
ATOM 4671 N N . PRO B 1 138 ? -16.277 -28.955 -5.394 1.00 23.55 138 PRO B N 1
ATOM 4672 C CA . PRO B 1 138 ? -14.875 -29.130 -5.015 1.00 23.45 138 PRO B CA 1
ATOM 4673 C C . PRO B 1 138 ? -13.982 -29.512 -6.172 1.00 24.79 138 PRO B C 1
ATOM 4674 O O . PRO B 1 138 ? -12.805 -29.177 -6.158 1.00 26.25 138 PRO B O 1
ATOM 4678 N N . MET B 1 139 ? -14.530 -30.151 -7.223 1.00 23.06 139 MET B N 1
ATOM 4679 C CA . MET B 1 139 ? -13.694 -30.448 -8.383 1.00 22.96 139 MET B CA 1
ATOM 4680 C C . MET B 1 139 ? -13.435 -29.181 -9.201 1.00 22.80 139 MET B C 1
ATOM 4681 O O . MET B 1 139 ? -12.413 -29.092 -9.890 1.00 26.00 139 MET B O 1
ATOM 4686 N N . THR B 1 140 ? -14.335 -28.188 -9.129 1.00 24.00 140 THR B N 1
ATOM 4687 C CA . THR B 1 140 ? -14.092 -26.918 -9.812 1.00 24.40 140 THR B CA 1
ATOM 4688 C C . THR B 1 140 ? -12.961 -26.191 -9.088 1.00 24.79 140 THR B C 1
ATOM 4689 O O . THR B 1 140 ? -12.043 -25.698 -9.727 1.00 24.60 140 THR B O 1
ATOM 4693 N N . MET B 1 141 ? -13.006 -26.173 -7.750 1.00 23.99 141 MET B N 1
ATOM 4694 C CA . MET B 1 141 ? -11.963 -25.580 -6.943 1.00 24.41 141 MET B CA 1
ATOM 4695 C C . MET B 1 141 ? -10.623 -26.303 -7.177 1.00 25.16 141 MET B C 1
ATOM 4696 O O . MET B 1 141 ? -9.571 -25.663 -7.240 1.00 25.14 141 MET B O 1
ATOM 4701 N N . PHE B 1 142 ? -10.645 -27.635 -7.252 1.00 21.76 142 PHE B N 1
ATOM 4702 C CA . PHE B 1 142 ? -9.419 -28.417 -7.393 1.00 23.37 142 PHE B CA 1
ATOM 4703 C C . PHE B 1 142 ? -8.722 -28.048 -8.700 1.00 24.48 142 PHE B C 1
ATOM 4704 O O . PHE B 1 142 ? -7.536 -27.705 -8.706 1.00 23.67 142 PHE B O 1
ATOM 4712 N N . ALA B 1 143 ? -9.488 -28.037 -9.798 1.00 22.78 143 ALA B N 1
ATOM 4713 C CA . ALA B 1 143 ? -8.923 -27.729 -11.104 1.00 23.70 143 ALA B CA 1
ATOM 4714 C C . ALA B 1 143 ? -8.384 -26.303 -11.165 1.00 24.11 143 ALA B C 1
ATOM 4715 O O . ALA B 1 143 ? -7.327 -26.073 -11.742 1.00 23.94 143 ALA B O 1
ATOM 4717 N N . ALA B 1 144 ? -9.102 -25.363 -10.549 1.00 23.95 144 ALA B N 1
ATOM 4718 C CA . ALA B 1 144 ? -8.729 -23.966 -10.551 1.00 24.91 144 ALA B CA 1
ATOM 4719 C C . ALA B 1 144 ? -7.427 -23.755 -9.784 1.00 26.59 144 ALA B C 1
ATOM 4720 O O . ALA B 1 144 ? -6.591 -22.944 -10.185 1.00 26.32 144 ALA B O 1
ATOM 4722 N N . GLY B 1 145 ? -7.319 -24.388 -8.615 1.00 24.40 145 GLY B N 1
ATOM 4723 C CA . GLY B 1 145 ? -6.131 -24.276 -7.797 1.00 26.86 145 GLY B CA 1
ATOM 4724 C C . GLY B 1 145 ? -4.878 -24.764 -8.540 1.00 27.90 145 GLY B C 1
ATOM 4725 O O . GLY B 1 145 ? -3.822 -24.116 -8.499 1.00 25.43 145 GLY B O 1
ATOM 4726 N N . ILE B 1 146 ? -5.009 -25.920 -9.205 1.00 24.63 146 ILE B N 1
ATOM 4727 C CA . ILE B 1 146 ? -3.944 -26.511 -10.002 1.00 24.35 146 ILE B CA 1
ATOM 4728 C C . ILE B 1 146 ? -3.517 -25.557 -11.111 1.00 25.97 146 ILE B C 1
ATOM 4729 O O . ILE B 1 146 ? -2.323 -25.345 -11.370 1.00 23.78 146 ILE B O 1
ATOM 4734 N N . LEU B 1 147 ? -4.508 -25.032 -11.823 1.00 24.46 147 LEU B N 1
ATOM 4735 C CA . LEU B 1 147 ? -4.220 -24.229 -12.995 1.00 26.65 147 LEU B CA 1
ATOM 4736 C C . LEU B 1 147 ? -3.548 -22.922 -12.567 1.00 25.25 147 LEU B C 1
ATOM 4737 O O . LEU B 1 147 ? -2.664 -22.422 -13.233 1.00 27.11 147 LEU B O 1
ATOM 4742 N N . ALA B 1 148 ? -3.960 -22.363 -11.439 1.00 26.67 148 ALA B N 1
ATOM 4743 C CA . ALA B 1 148 ? -3.373 -21.107 -11.001 1.00 24.62 148 ALA B CA 1
ATOM 4744 C C . ALA B 1 148 ? -1.860 -21.283 -10.799 1.00 28.29 148 ALA B C 1
ATOM 4745 O O . ALA B 1 148 ? -1.074 -20.356 -11.026 1.00 26.51 148 ALA B O 1
ATOM 4747 N N . MET B 1 149 ? -1.450 -22.505 -10.413 1.00 27.31 149 MET B N 1
ATOM 4748 C CA . MET B 1 149 ? -0.061 -22.787 -10.115 1.00 25.42 149 MET B CA 1
ATOM 4749 C C . MET B 1 149 ? 0.781 -22.947 -11.379 1.00 26.45 149 MET B C 1
ATOM 4750 O O . MET B 1 149 ? 1.993 -23.066 -11.269 1.00 26.41 149 MET B O 1
ATOM 4755 N N . GLN B 1 150 ? 0.168 -22.843 -12.566 1.00 24.05 150 GLN B N 1
ATOM 4756 C CA . GLN B 1 150 ? 0.863 -22.847 -13.833 1.00 24.18 150 GLN B CA 1
ATOM 4757 C C . GLN B 1 150 ? 1.938 -21.757 -13.910 1.00 26.45 150 GLN B C 1
ATOM 4758 O O . GLN B 1 150 ? 2.903 -21.881 -14.667 1.00 27.47 150 GLN B O 1
ATOM 4764 N N . ARG B 1 151 ? 1.744 -20.662 -13.174 1.00 26.47 151 ARG B N 1
ATOM 4765 C CA . ARG B 1 151 ? 2.730 -19.598 -13.108 1.00 27.58 151 ARG B CA 1
ATOM 4766 C C . ARG B 1 151 ? 4.102 -20.148 -12.735 1.00 23.76 151 ARG B C 1
ATOM 4767 O O . ARG B 1 151 ? 5.081 -19.592 -13.153 1.00 24.93 151 ARG B O 1
ATOM 4775 N N . GLU B 1 152 ? 4.159 -21.195 -11.919 1.00 25.49 152 GLU B N 1
ATOM 4776 C CA . GLU B 1 152 ? 5.414 -21.782 -11.479 1.00 27.56 152 GLU B CA 1
ATOM 4777 C C . GLU B 1 152 ? 5.991 -22.826 -12.459 1.00 29.85 152 GLU B C 1
ATOM 4778 O O . GLU B 1 152 ? 6.936 -23.529 -12.093 1.00 29.99 152 GLU B O 1
ATOM 4784 N N . SER B 1 153 ? 5.488 -22.918 -13.704 1.00 28.11 153 SER B N 1
ATOM 4785 C CA . SER B 1 153 ? 5.888 -24.017 -14.575 1.00 29.94 153 SER B CA 1
ATOM 4786 C C . SER B 1 153 ? 7.307 -23.803 -15.109 1.00 26.78 153 SER B C 1
ATOM 4787 O O . SER B 1 153 ? 7.572 -22.845 -15.812 1.00 25.95 153 SER B O 1
ATOM 4790 N N . VAL B 1 154 ? 8.144 -24.807 -14.909 1.00 30.16 154 VAL B N 1
ATOM 4791 C CA . VAL B 1 154 ? 9.517 -24.833 -15.408 1.00 30.62 154 VAL B CA 1
ATOM 4792 C C . VAL B 1 154 ? 9.504 -25.154 -16.900 1.00 33.02 154 VAL B C 1
ATOM 4793 O O . VAL B 1 154 ? 10.228 -24.537 -17.676 1.00 34.21 154 VAL B O 1
ATOM 4797 N N . PHE B 1 155 ? 8.618 -26.079 -17.304 1.00 31.87 155 PHE B N 1
ATOM 4798 C CA . PHE B 1 155 ? 8.481 -26.415 -18.716 1.00 31.15 155 PHE B CA 1
ATOM 4799 C C . PHE B 1 155 ? 8.102 -25.159 -19.492 1.00 32.64 155 PHE B C 1
ATOM 4800 O O . PHE B 1 155 ? 8.688 -24.851 -20.539 1.00 34.11 155 PHE B O 1
ATOM 4808 N N . ALA B 1 156 ? 7.090 -24.420 -19.013 1.00 32.59 156 ALA B N 1
ATOM 4809 C CA . ALA B 1 156 ? 6.644 -23.275 -19.784 1.00 33.18 156 ALA B CA 1
ATOM 4810 C C . ALA B 1 156 ? 7.779 -22.247 -19.882 1.00 32.06 156 ALA B C 1
ATOM 4811 O O . ALA B 1 156 ? 8.005 -21.671 -20.944 1.00 34.78 156 ALA B O 1
ATOM 4813 N N . LYS B 1 157 ? 8.485 -22.030 -18.775 1.00 35.21 157 LYS B N 1
ATOM 4814 C CA . LYS B 1 157 ? 9.567 -21.059 -18.715 1.00 36.41 157 LYS B CA 1
ATOM 4815 C C . LYS B 1 157 ? 10.716 -21.475 -19.644 1.00 36.04 157 LYS B C 1
ATOM 4816 O O . LYS B 1 157 ? 11.148 -20.689 -20.491 1.00 37.74 157 LYS B O 1
ATOM 4822 N N . ARG B 1 158 ? 11.180 -22.726 -19.516 1.00 36.80 158 ARG B N 1
ATOM 4823 C CA . ARG B 1 158 ? 12.267 -23.247 -20.349 1.00 39.16 158 ARG B CA 1
ATOM 4824 C C . ARG B 1 158 ? 11.893 -23.271 -21.839 1.00 40.30 158 ARG B C 1
ATOM 4825 O O . ARG B 1 158 ? 12.704 -22.917 -22.716 1.00 39.61 158 ARG B O 1
ATOM 4833 N N . TYR B 1 159 ? 10.636 -23.606 -22.157 1.00 38.43 159 TYR B N 1
ATOM 4834 C CA . TYR B 1 159 ? 10.218 -23.615 -23.552 1.00 37.71 159 TYR B CA 1
ATOM 4835 C C . TYR B 1 159 ? 10.368 -22.232 -24.194 1.00 42.64 159 TYR B C 1
ATOM 4836 O O . TYR B 1 159 ? 10.847 -22.145 -25.322 1.00 39.31 159 TYR B O 1
ATOM 4845 N N . GLU B 1 160 ? 9.864 -21.181 -23.521 1.00 42.69 160 GLU B N 1
ATOM 4846 C CA . GLU B 1 160 ? 9.944 -19.795 -23.983 1.00 48.56 160 GLU B CA 1
ATOM 4847 C C . GLU B 1 160 ? 11.405 -19.338 -24.102 1.00 44.80 160 GLU B C 1
ATOM 4848 O O . GLU B 1 160 ? 11.714 -18.610 -25.034 1.00 46.19 160 GLU B O 1
ATOM 4854 N N . GLU B 1 161 ? 12.297 -19.754 -23.182 1.00 47.81 161 GLU B N 1
ATOM 4855 C CA . GLU B 1 161 ? 13.723 -19.438 -23.258 1.00 51.33 161 GLU B CA 1
ATOM 4856 C C . GLU B 1 161 ? 14.448 -20.203 -24.374 1.00 52.10 161 GLU B C 1
ATOM 4857 O O . GLU B 1 161 ? 15.602 -19.924 -24.644 1.00 55.04 161 GLU B O 1
ATOM 4863 N N . GLY B 1 162 ? 13.822 -21.217 -24.974 1.00 54.05 162 GLY B N 1
ATOM 4864 C CA . GLY B 1 162 ? 14.506 -22.089 -25.916 1.00 54.56 162 GLY B CA 1
ATOM 4865 C C . GLY B 1 162 ? 15.251 -23.210 -25.197 1.00 57.22 162 GLY B C 1
ATOM 4866 O O . GLY B 1 162 ? 16.240 -22.959 -24.509 1.00 62.28 162 GLY B O 1
ATOM 4867 N N . MET B 1 163 ? 14.713 -24.430 -25.299 1.00 49.43 163 MET B N 1
ATOM 4868 C CA . MET B 1 163 ? 15.377 -25.623 -24.811 1.00 47.84 163 MET B CA 1
ATOM 4869 C C . MET B 1 163 ? 15.248 -26.674 -25.912 1.00 48.92 163 MET B C 1
ATOM 4870 O O . MET B 1 163 ? 14.371 -26.568 -26.763 1.00 46.00 163 MET B O 1
ATOM 4875 N N . ARG B 1 164 ? 16.109 -27.689 -25.887 1.00 56.16 164 ARG B N 1
ATOM 4876 C CA . ARG B 1 164 ? 16.049 -28.773 -26.856 1.00 59.38 164 ARG B CA 1
ATOM 4877 C C . ARG B 1 164 ? 14.899 -29.710 -26.495 1.00 53.18 164 ARG B C 1
ATOM 4878 O O . ARG B 1 164 ? 14.543 -29.803 -25.332 1.00 45.39 164 ARG B O 1
ATOM 4886 N N . ARG B 1 165 ? 14.350 -30.422 -27.491 1.00 57.04 165 ARG B N 1
ATOM 4887 C CA . ARG B 1 165 ? 13.254 -31.364 -27.288 1.00 58.19 165 ARG B CA 1
ATOM 4888 C C . ARG B 1 165 ? 13.683 -32.426 -26.280 1.00 53.70 165 ARG B C 1
ATOM 4889 O O . ARG B 1 165 ? 12.862 -32.940 -25.514 1.00 46.25 165 ARG B O 1
ATOM 4897 N N . GLU B 1 166 ? 14.995 -32.711 -26.262 1.00 48.64 166 GLU B N 1
ATOM 4898 C CA . GLU B 1 166 ? 15.584 -33.743 -25.416 1.00 51.80 166 GLU B CA 1
ATOM 4899 C C . GLU B 1 166 ? 15.494 -33.376 -23.937 1.00 46.39 166 GLU B C 1
ATOM 4900 O O . GLU B 1 166 ? 15.591 -34.238 -23.075 1.00 46.04 166 GLU B O 1
ATOM 4906 N N . GLU B 1 167 ? 15.324 -32.089 -23.635 1.00 45.84 167 GLU B N 1
ATOM 4907 C CA . GLU B 1 167 ? 15.196 -31.638 -22.255 1.00 47.07 167 GLU B CA 1
ATOM 4908 C C . GLU B 1 167 ? 13.727 -31.573 -21.806 1.00 39.18 167 GLU B C 1
ATOM 4909 O O . GLU B 1 167 ? 13.453 -31.349 -20.642 1.00 38.42 167 GLU B O 1
ATOM 4915 N N . HIS B 1 168 ? 12.773 -31.713 -22.724 1.00 36.50 168 HIS B N 1
ATOM 4916 C CA . HIS B 1 168 ? 11.370 -31.667 -22.354 1.00 37.59 168 HIS B CA 1
ATOM 4917 C C . HIS B 1 168 ? 11.091 -32.553 -21.153 1.00 33.76 168 HIS B C 1
ATOM 4918 O O . HIS B 1 168 ? 10.415 -32.120 -20.228 1.00 30.02 168 HIS B O 1
ATOM 4925 N N . TRP B 1 169 ? 11.601 -33.793 -21.149 1.00 30.75 169 TRP B N 1
ATOM 4926 C CA . TRP B 1 169 ? 11.184 -34.740 -20.127 1.00 29.95 169 TRP B CA 1
ATOM 4927 C C . TRP B 1 169 ? 11.719 -34.317 -18.761 1.00 31.27 169 TRP B C 1
ATOM 4928 O O . TRP B 1 169 ? 11.152 -34.707 -17.746 1.00 32.57 169 TRP B O 1
ATOM 4939 N N . GLU B 1 170 ? 12.838 -33.582 -18.742 1.00 31.13 170 GLU B N 1
ATOM 4940 C CA . GLU B 1 170 ? 13.441 -33.114 -17.492 1.00 36.49 170 GLU B CA 1
ATOM 4941 C C . GLU B 1 170 ? 12.559 -32.047 -16.837 1.00 32.31 170 GLU B C 1
ATOM 4942 O O . GLU B 1 170 ? 12.295 -32.086 -15.643 1.00 32.89 170 GLU B O 1
ATOM 4948 N N . ALA B 1 171 ? 12.033 -31.148 -17.663 1.00 30.53 171 ALA B N 1
ATOM 4949 C CA . ALA B 1 171 ? 11.204 -30.063 -17.189 1.00 30.33 171 ALA B CA 1
ATOM 4950 C C . ALA B 1 171 ? 9.847 -30.614 -16.743 1.00 31.46 171 ALA B C 1
ATOM 4951 O O . ALA B 1 171 ? 9.308 -30.171 -15.724 1.00 32.82 171 ALA B O 1
ATOM 4953 N N . MET B 1 172 ? 9.329 -31.616 -17.473 1.00 33.15 172 MET B N 1
ATOM 4954 C CA . MET B 1 172 ? 8.067 -32.260 -17.142 1.00 31.11 172 MET B CA 1
ATOM 4955 C C . MET B 1 172 ? 8.196 -32.948 -15.793 1.00 30.81 172 MET B C 1
ATOM 4956 O O . MET B 1 172 ? 7.254 -32.969 -14.985 1.00 31.70 172 MET B O 1
ATOM 4961 N N . LEU B 1 173 ? 9.373 -33.519 -15.543 1.00 32.44 173 LEU B N 1
ATOM 4962 C CA . LEU B 1 173 ? 9.603 -34.200 -14.282 1.00 30.77 173 LEU B CA 1
ATOM 4963 C C . LEU B 1 173 ? 9.657 -33.210 -13.121 1.00 26.89 173 LEU B C 1
ATOM 4964 O O . LEU B 1 173 ? 9.091 -33.480 -12.078 1.00 27.69 173 LEU B O 1
ATOM 4969 N N . GLU B 1 174 ? 10.474 -32.174 -13.222 1.00 31.66 174 GLU B N 1
ATOM 4970 C CA . GLU B 1 174 ? 10.510 -31.130 -12.202 1.00 32.24 174 GLU B CA 1
ATOM 4971 C C . GLU B 1 174 ? 9.085 -30.611 -11.929 1.00 33.58 174 GLU B C 1
ATOM 4972 O O . GLU B 1 174 ? 8.629 -30.563 -10.790 1.00 31.28 174 GLU B O 1
ATOM 4978 N N . ASP B 1 175 ? 8.366 -30.199 -12.969 1.00 30.30 175 ASP B N 1
ATOM 4979 C CA . ASP B 1 175 ? 6.994 -29.751 -12.752 1.00 28.85 175 ASP B CA 1
ATOM 4980 C C . ASP B 1 175 ? 6.127 -30.795 -12.044 1.00 28.44 175 ASP B C 1
ATOM 4981 O O . ASP B 1 175 ? 5.299 -30.446 -11.202 1.00 30.06 175 ASP B O 1
ATOM 4986 N N . SER B 1 176 ? 6.306 -32.078 -12.361 1.00 29.81 176 SER B N 1
ATOM 4987 C CA . SER B 1 176 ? 5.454 -33.116 -11.813 1.00 26.66 176 SER B CA 1
ATOM 4988 C C . SER B 1 176 ? 5.729 -33.259 -10.325 1.00 29.26 176 SER B C 1
ATOM 4989 O O . SER B 1 176 ? 4.833 -33.560 -9.557 1.00 29.74 176 SER B O 1
ATOM 4992 N N . LEU B 1 177 ? 6.993 -33.127 -9.928 1.00 29.62 177 LEU B N 1
ATOM 4993 C CA . LEU B 1 177 ? 7.319 -33.204 -8.517 1.00 32.89 177 LEU B CA 1
ATOM 4994 C C . LEU B 1 177 ? 6.605 -32.074 -7.776 1.00 26.37 177 LEU B C 1
ATOM 4995 O O . LEU B 1 177 ? 6.064 -32.301 -6.717 1.00 27.05 177 LEU B O 1
ATOM 5000 N N . ASN B 1 178 ? 6.655 -30.863 -8.304 1.00 30.09 178 ASN B N 1
ATOM 5001 C CA . ASN B 1 178 ? 6.012 -29.720 -7.652 1.00 30.10 178 ASN B CA 1
ATOM 5002 C C . ASN B 1 178 ? 4.497 -29.906 -7.555 1.00 31.60 178 ASN B C 1
ATOM 5003 O O . ASN B 1 178 ? 3.893 -29.674 -6.507 1.00 26.29 178 ASN B O 1
ATOM 5008 N N . MET B 1 179 ? 3.883 -30.305 -8.671 1.00 26.41 179 MET B N 1
ATOM 5009 C CA . MET B 1 179 ? 2.441 -30.396 -8.734 1.00 28.56 179 MET B CA 1
ATOM 5010 C C . MET B 1 179 ? 1.937 -31.502 -7.816 1.00 30.29 179 MET B C 1
ATOM 5011 O O . MET B 1 179 ? 0.967 -31.324 -7.058 1.00 26.43 179 MET B O 1
ATOM 5016 N N . LEU B 1 180 ? 2.587 -32.662 -7.870 1.00 28.03 180 LEU B N 1
ATOM 5017 C CA . LEU B 1 180 ? 2.135 -33.771 -7.037 1.00 27.70 180 LEU B CA 1
ATOM 5018 C C . LEU B 1 180 ? 2.244 -33.407 -5.551 1.00 25.21 180 LEU B C 1
ATOM 5019 O O . LEU B 1 180 ? 1.411 -33.814 -4.715 1.00 27.06 180 LEU B O 1
ATOM 5024 N N . ALA B 1 181 ? 3.329 -32.720 -5.174 1.00 27.54 181 ALA B N 1
ATOM 5025 C CA . ALA B 1 181 ? 3.474 -32.333 -3.772 1.00 27.72 181 ALA B CA 1
ATOM 5026 C C . ALA B 1 181 ? 2.315 -31.402 -3.387 1.00 28.01 181 ALA B C 1
ATOM 5027 O O . ALA B 1 181 ? 1.772 -31.489 -2.299 1.00 28.40 181 ALA B O 1
ATOM 5029 N N . ALA B 1 182 ? 1.891 -30.550 -4.337 1.00 27.88 182 ALA B N 1
ATOM 5030 C CA . ALA B 1 182 ? 0.891 -29.539 -4.060 1.00 26.86 182 ALA B CA 1
ATOM 5031 C C . ALA B 1 182 ? -0.494 -30.148 -3.938 1.00 28.65 182 ALA B C 1
ATOM 5032 O O . ALA B 1 182 ? -1.286 -29.626 -3.158 1.00 29.54 182 ALA B O 1
ATOM 5034 N N . LEU B 1 183 ? -0.774 -31.243 -4.682 1.00 29.65 183 LEU B N 1
ATOM 5035 C CA . LEU B 1 183 ? -2.143 -31.725 -4.820 1.00 27.79 183 LEU B CA 1
ATOM 5036 C C . LEU B 1 183 ? -2.762 -31.970 -3.456 1.00 24.49 183 LEU B C 1
ATOM 5037 O O . LEU B 1 183 ? -3.893 -31.544 -3.250 1.00 27.42 183 LEU B O 1
ATOM 5042 N N . PRO B 1 184 ? -2.144 -32.697 -2.508 1.00 27.72 184 PRO B N 1
ATOM 5043 C CA . PRO B 1 184 ? -2.797 -32.956 -1.220 1.00 26.52 184 PRO B CA 1
ATOM 5044 C C . PRO B 1 184 ? -3.074 -31.706 -0.396 1.00 26.03 184 PRO B C 1
ATOM 5045 O O . PRO B 1 184 ? -4.028 -31.684 0.362 1.00 28.17 184 PRO B O 1
ATOM 5049 N N . VAL B 1 185 ? -2.202 -30.695 -0.532 1.00 27.51 185 VAL B N 1
ATOM 5050 C CA . VAL B 1 185 ? -2.368 -29.408 0.138 1.00 26.88 185 VAL B CA 1
ATOM 5051 C C . VAL B 1 185 ? -3.601 -28.680 -0.399 1.00 25.95 185 VAL B C 1
ATOM 5052 O O . VAL B 1 185 ? -4.424 -28.199 0.385 1.00 26.03 185 VAL B O 1
ATOM 5056 N N . ILE B 1 186 ? -3.749 -28.628 -1.719 1.00 23.67 186 ILE B N 1
ATOM 5057 C CA . ILE B 1 186 ? -4.899 -27.981 -2.361 1.00 24.68 186 ILE B CA 1
ATOM 5058 C C . ILE B 1 186 ? -6.179 -28.713 -1.984 1.00 25.35 186 ILE B C 1
ATOM 5059 O O . ILE B 1 186 ? -7.170 -28.106 -1.548 1.00 24.53 186 ILE B O 1
ATOM 5064 N N . ALA B 1 187 ? -6.129 -30.043 -2.061 1.00 27.16 187 ALA B N 1
ATOM 5065 C CA . ALA B 1 187 ? -7.279 -30.894 -1.786 1.00 25.56 187 ALA B CA 1
ATOM 5066 C C . ALA B 1 187 ? -7.732 -30.738 -0.347 1.00 24.78 187 ALA B C 1
ATOM 5067 O O . ALA B 1 187 ? -8.921 -30.603 -0.064 1.00 24.62 187 ALA B O 1
ATOM 5069 N N . ALA B 1 188 ? -6.771 -30.749 0.565 1.00 23.99 188 ALA B N 1
ATOM 5070 C CA . ALA B 1 188 ? -7.120 -30.599 1.953 1.00 24.45 188 ALA B CA 1
ATOM 5071 C C . ALA B 1 188 ? -7.672 -29.195 2.185 1.00 24.16 188 ALA B C 1
ATOM 5072 O O . ALA B 1 188 ? -8.591 -29.037 2.961 1.00 25.54 188 ALA B O 1
ATOM 5074 N N . TYR B 1 189 ? -7.108 -28.161 1.546 1.00 27.34 189 TYR B N 1
ATOM 5075 C CA . TYR B 1 189 ? -7.619 -26.812 1.767 1.00 24.42 189 TYR B CA 1
ATOM 5076 C C . TYR B 1 189 ? -9.123 -26.754 1.451 1.00 25.43 189 TYR B C 1
ATOM 5077 O O . TYR B 1 189 ? -9.951 -26.200 2.198 1.00 22.79 189 TYR B O 1
ATOM 5086 N N . ILE B 1 190 ? -9.465 -27.287 0.276 1.00 24.65 190 ILE B N 1
ATOM 5087 C CA . ILE B 1 190 ? -10.827 -27.379 -0.177 1.00 24.87 190 ILE B CA 1
ATOM 5088 C C . ILE B 1 190 ? -11.686 -28.126 0.835 1.00 25.73 190 ILE B C 1
ATOM 5089 O O . ILE B 1 190 ? -12.762 -27.667 1.202 1.00 24.24 190 ILE B O 1
ATOM 5094 N N . TYR B 1 191 ? -11.196 -29.272 1.298 1.00 27.81 191 TYR B N 1
ATOM 5095 C CA . TYR B 1 191 ? -11.952 -30.075 2.233 1.00 25.74 191 TYR B CA 1
ATOM 5096 C C . TYR B 1 191 ? -12.238 -29.288 3.516 1.00 24.97 191 TYR B C 1
ATOM 5097 O O . TYR B 1 191 ? -13.371 -29.274 4.032 1.00 25.52 191 TYR B O 1
ATOM 5106 N N . ARG B 1 192 ? -11.197 -28.648 4.067 1.00 25.03 192 ARG B N 1
ATOM 5107 C CA . ARG B 1 192 ? -11.338 -28.002 5.359 1.00 26.44 192 ARG B CA 1
ATOM 5108 C C . ARG B 1 192 ? -12.224 -26.770 5.214 1.00 25.69 192 ARG B C 1
ATOM 5109 O O . ARG B 1 192 ? -13.083 -26.517 6.052 1.00 26.03 192 ARG B O 1
ATOM 5117 N N . ARG B 1 193 ? -12.031 -26.014 4.138 1.00 25.10 193 ARG B N 1
ATOM 5118 C CA . ARG B 1 193 ? -12.825 -24.811 3.955 1.00 23.96 193 ARG B CA 1
ATOM 5119 C C . ARG B 1 193 ? -14.306 -25.148 3.765 1.00 26.51 193 ARG B C 1
ATOM 5120 O O . ARG B 1 193 ? -15.163 -24.490 4.341 1.00 29.71 193 ARG B O 1
ATOM 5128 N N . LYS B 1 194 ? -14.633 -26.107 2.896 1.00 28.12 194 LYS B N 1
ATOM 5129 C CA . LYS B 1 194 ? -16.025 -26.447 2.620 1.00 27.80 194 LYS B CA 1
ATOM 5130 C C . LYS B 1 194 ? -16.671 -27.191 3.794 1.00 28.57 194 LYS B C 1
ATOM 5131 O O . LYS B 1 194 ? -17.767 -26.832 4.229 1.00 28.36 194 LYS B O 1
ATOM 5137 N N . TYR B 1 195 ? -15.977 -28.138 4.421 1.00 29.68 195 TYR B N 1
ATOM 5138 C CA . TYR B 1 195 ? -16.692 -29.114 5.242 1.00 30.37 195 TYR B CA 1
ATOM 5139 C C . TYR B 1 195 ? -16.253 -29.135 6.704 1.00 31.63 195 TYR B C 1
ATOM 5140 O O . TYR B 1 195 ? -17.008 -29.638 7.519 1.00 31.46 195 TYR B O 1
ATOM 5149 N N . LYS B 1 196 ? -15.115 -28.545 7.088 1.00 30.07 196 LYS B N 1
ATOM 5150 C CA . LYS B 1 196 ? -14.675 -28.648 8.481 1.00 30.05 196 LYS B CA 1
ATOM 5151 C C . LYS B 1 196 ? -14.426 -27.284 9.105 1.00 33.17 196 LYS B C 1
ATOM 5152 O O . LYS B 1 196 ? -13.471 -27.107 9.859 1.00 35.27 196 LYS B O 1
ATOM 5158 N N . GLY B 1 197 ? -15.278 -26.320 8.767 1.00 29.14 197 GLY B N 1
ATOM 5159 C CA . GLY B 1 197 ? -15.287 -25.045 9.447 1.00 29.06 197 GLY B CA 1
ATOM 5160 C C . GLY B 1 197 ? -14.083 -24.164 9.135 1.00 27.09 197 GLY B C 1
ATOM 5161 O O . GLY B 1 197 ? -13.791 -23.290 9.933 1.00 29.49 197 GLY B O 1
ATOM 5162 N N . ASP B 1 198 ? -13.403 -24.371 7.989 1.00 23.20 198 ASP B N 1
ATOM 5163 C CA . ASP B 1 198 ? -12.401 -23.441 7.501 1.00 25.63 198 ASP B CA 1
ATOM 5164 C C . ASP B 1 198 ? -11.274 -23.241 8.520 1.00 28.02 198 ASP B C 1
ATOM 5165 O O . ASP B 1 198 ? -10.780 -22.127 8.700 1.00 26.34 198 ASP B O 1
ATOM 5170 N N . THR B 1 199 ? -10.872 -24.327 9.179 1.00 29.29 199 THR B N 1
ATOM 5171 C CA . THR B 1 199 ? -9.671 -24.413 9.995 1.00 33.78 199 THR B CA 1
ATOM 5172 C C . THR B 1 199 ? -8.642 -25.229 9.230 1.00 34.24 199 THR B C 1
ATOM 5173 O O . THR B 1 199 ? -9.019 -26.237 8.663 1.00 28.35 199 THR B O 1
ATOM 5177 N N . HIS B 1 200 ? -7.365 -24.844 9.229 1.00 31.18 200 HIS B N 1
ATOM 5178 C CA . HIS B 1 200 ? -6.432 -25.436 8.291 1.00 34.15 200 HIS B CA 1
ATOM 5179 C C . HIS B 1 200 ? -5.256 -26.069 9.028 1.00 37.16 200 HIS B C 1
ATOM 5180 O O . HIS B 1 200 ? -4.712 -25.452 9.907 1.00 35.85 200 HIS B O 1
ATOM 5187 N N . ILE B 1 201 ? -4.847 -27.265 8.602 1.00 33.68 201 ILE B N 1
ATOM 5188 C CA . ILE B 1 201 ? -3.787 -28.053 9.217 1.00 35.29 201 ILE B CA 1
ATOM 5189 C C . ILE B 1 201 ? -2.594 -28.126 8.259 1.00 38.73 201 ILE B C 1
ATOM 5190 O O . ILE B 1 201 ? -2.744 -28.463 7.070 1.00 30.89 201 ILE B O 1
ATOM 5195 N N . ALA B 1 202 ? -1.393 -27.832 8.781 1.00 33.76 202 ALA B N 1
ATOM 5196 C CA . ALA B 1 202 ? -0.192 -27.810 7.951 1.00 38.05 202 ALA B CA 1
ATOM 5197 C C . ALA B 1 202 ? 0.266 -29.237 7.639 1.00 30.96 202 ALA B C 1
ATOM 5198 O O . ALA B 1 202 ? -0.073 -30.165 8.369 1.00 31.99 202 ALA B O 1
ATOM 5200 N N . PRO B 1 203 ? 0.994 -29.444 6.519 1.00 30.74 203 PRO B N 1
ATOM 5201 C CA . PRO B 1 203 ? 1.644 -30.721 6.240 1.00 37.13 203 PRO B CA 1
ATOM 5202 C C . PRO B 1 203 ? 2.574 -31.096 7.389 1.00 43.85 203 PRO B C 1
ATOM 5203 O O . PRO B 1 203 ? 3.242 -30.244 7.982 1.00 37.44 203 PRO B O 1
ATOM 5207 N N . ASP B 1 204 ? 2.517 -32.372 7.757 1.00 43.14 204 ASP B N 1
ATOM 5208 C CA . ASP B 1 204 ? 3.479 -32.941 8.680 1.00 47.69 204 ASP B CA 1
ATOM 5209 C C . ASP B 1 204 ? 4.745 -33.354 7.914 1.00 44.77 204 ASP B C 1
ATOM 5210 O O . ASP B 1 204 ? 4.713 -34.291 7.119 1.00 43.47 204 ASP B O 1
ATOM 5215 N N . PRO B 1 205 ? 5.936 -32.769 8.176 1.00 46.70 205 PRO B N 1
ATOM 5216 C CA . PRO B 1 205 ? 7.120 -33.128 7.389 1.00 46.85 205 PRO B CA 1
ATOM 5217 C C . PRO B 1 205 ? 7.634 -34.551 7.680 1.00 49.43 205 PRO B C 1
ATOM 5218 O O . PRO B 1 205 ? 8.562 -35.017 7.023 1.00 48.92 205 PRO B O 1
ATOM 5222 N N . ASN B 1 206 ? 7.016 -35.273 8.626 1.00 42.07 206 ASN B N 1
ATOM 5223 C CA . ASN B 1 206 ? 7.437 -36.633 8.924 1.00 43.41 206 ASN B CA 1
ATOM 5224 C C . ASN B 1 206 ? 6.436 -37.671 8.439 1.00 44.92 206 ASN B C 1
ATOM 5225 O O . ASN B 1 206 ? 6.557 -38.836 8.802 1.00 45.67 206 ASN B O 1
ATOM 5230 N N . LEU B 1 207 ? 5.460 -37.274 7.614 1.00 46.50 207 LEU B N 1
ATOM 5231 C CA . LEU B 1 207 ? 4.574 -38.249 6.987 1.00 45.57 207 LEU B CA 1
ATOM 5232 C C . LEU B 1 207 ? 4.855 -38.289 5.481 1.00 40.59 207 LEU B C 1
ATOM 5233 O O . LEU B 1 207 ? 5.275 -37.310 4.853 1.00 43.39 207 LEU B O 1
ATOM 5238 N N . ASP B 1 208 ? 4.620 -39.466 4.924 1.00 38.62 208 ASP B N 1
ATOM 5239 C CA . ASP B 1 208 ? 4.637 -39.697 3.485 1.00 41.53 208 ASP B CA 1
ATOM 5240 C C . ASP B 1 208 ? 3.469 -38.955 2.811 1.00 38.40 208 ASP B C 1
ATOM 5241 O O . ASP B 1 208 ? 2.601 -38.406 3.483 1.00 34.35 208 ASP B O 1
ATOM 5246 N N . TRP B 1 209 ? 3.398 -39.018 1.475 1.00 36.92 209 TRP B N 1
ATOM 5247 C CA . TRP B 1 209 ? 2.462 -38.229 0.677 1.00 35.46 209 TRP B CA 1
ATOM 5248 C C . TRP B 1 209 ? 1.000 -38.538 0.985 1.00 31.66 209 TRP B C 1
ATOM 5249 O O . TRP B 1 209 ? 0.205 -37.637 1.240 1.00 34.25 209 TRP B O 1
ATOM 5260 N N . SER B 1 210 ? 0.618 -39.802 1.002 1.00 33.14 210 SER B N 1
ATOM 5261 C CA . SER B 1 210 ? -0.782 -40.176 1.198 1.00 32.67 210 SER B CA 1
ATOM 5262 C C . SER B 1 210 ? -1.273 -39.852 2.598 1.00 39.33 210 SER B C 1
ATOM 5263 O O . SER B 1 210 ? -2.449 -39.492 2.829 1.00 35.94 210 SER B O 1
ATOM 5266 N N . ALA B 1 211 ? -0.391 -40.126 3.546 1.00 36.64 211 ALA B N 1
ATOM 5267 C CA . ALA B 1 211 ? -0.736 -39.940 4.943 1.00 40.09 211 ALA B CA 1
ATOM 5268 C C . ALA B 1 211 ? -0.929 -38.455 5.243 1.00 31.08 211 ALA B C 1
ATOM 5269 O O . ALA B 1 211 ? -1.761 -38.115 6.046 1.00 32.31 211 ALA B O 1
ATOM 5271 N N . ASN B 1 212 ? -0.099 -37.607 4.647 1.00 34.62 212 ASN B N 1
ATOM 5272 C CA . ASN B 1 212 ? -0.212 -36.174 4.788 1.00 33.82 212 ASN B CA 1
ATOM 5273 C C . ASN B 1 212 ? -1.567 -35.660 4.291 1.00 34.33 212 ASN B C 1
ATOM 5274 O O . ASN B 1 212 ? -2.138 -34.750 4.899 1.00 33.02 212 ASN B O 1
ATOM 5279 N N . LEU B 1 213 ? -2.130 -36.254 3.225 1.00 31.68 213 LEU B N 1
ATOM 5280 C CA . LEU B 1 213 ? -3.470 -35.859 2.813 1.00 35.92 213 LEU B CA 1
ATOM 5281 C C . LEU B 1 213 ? -4.467 -36.151 3.934 1.00 31.05 213 LEU B C 1
ATOM 5282 O O . LEU B 1 213 ? -5.282 -35.309 4.309 1.00 28.42 213 LEU B O 1
ATOM 5287 N N . ALA B 1 214 ? -4.434 -37.358 4.477 1.00 30.61 214 ALA B N 1
ATOM 5288 C CA . ALA B 1 214 ? -5.370 -37.696 5.540 1.00 30.20 214 ALA B CA 1
ATOM 5289 C C . ALA B 1 214 ? -5.181 -36.764 6.746 1.00 31.52 214 ALA B C 1
ATOM 5290 O O . ALA B 1 214 ? -6.154 -36.308 7.361 1.00 30.86 214 ALA B O 1
ATOM 5292 N N . HIS B 1 215 ? -3.919 -36.502 7.089 1.00 32.74 215 HIS B N 1
ATOM 5293 C CA . HIS B 1 215 ? -3.579 -35.638 8.212 1.00 32.50 215 HIS B CA 1
ATOM 5294 C C . HIS B 1 215 ? -4.219 -34.265 7.979 1.00 31.15 215 HIS B C 1
ATOM 5295 O O . HIS B 1 215 ? -4.890 -33.734 8.850 1.00 32.38 215 HIS B O 1
ATOM 5302 N N . MET B 1 216 ? -4.030 -33.715 6.786 1.00 29.48 216 MET B N 1
ATOM 5303 C CA . MET B 1 216 ? -4.407 -32.333 6.527 1.00 26.96 216 MET B CA 1
ATOM 5304 C C . MET B 1 216 ? -5.927 -32.198 6.404 1.00 29.62 216 MET B C 1
ATOM 5305 O O . MET B 1 216 ? -6.482 -31.126 6.628 1.00 29.85 216 MET B O 1
ATOM 5310 N N . MET B 1 217 ? -6.611 -33.309 6.136 1.00 25.47 217 MET B N 1
ATOM 5311 C CA . MET B 1 217 ? -8.045 -33.314 6.101 1.00 28.75 217 MET B CA 1
ATOM 5312 C C . MET B 1 217 ? -8.597 -33.441 7.512 1.00 28.25 217 MET B C 1
ATOM 5313 O O . MET B 1 217 ? -9.773 -33.188 7.709 1.00 28.01 217 MET B O 1
ATOM 5318 N N . GLY B 1 218 ? -7.766 -33.890 8.456 1.00 31.43 218 GLY B N 1
ATOM 5319 C CA . GLY B 1 218 ? -8.136 -33.968 9.867 1.00 30.49 218 GLY B CA 1
ATOM 5320 C C . GLY B 1 218 ? -8.340 -35.401 10.366 1.00 33.67 218 GLY B C 1
ATOM 5321 O O . GLY B 1 218 ? -9.056 -35.567 11.318 1.00 32.17 218 GLY B O 1
ATOM 5322 N N . PHE B 1 219 ? -7.717 -36.410 9.729 1.00 32.91 219 PHE B N 1
ATOM 5323 C CA . PHE B 1 219 ? -7.939 -37.823 10.025 1.00 34.76 219 PHE B CA 1
ATOM 5324 C C . PHE B 1 219 ? -6.608 -38.429 10.433 1.00 34.41 219 PHE B C 1
ATOM 5325 O O . PHE B 1 219 ? -5.786 -38.705 9.585 1.00 43.78 219 PHE B O 1
ATOM 5333 N N . ASP B 1 220 ? -6.364 -38.486 11.741 1.00 41.75 220 ASP B N 1
ATOM 5334 C CA . ASP B 1 220 ? -5.104 -38.965 12.268 1.00 39.84 220 ASP B CA 1
ATOM 5335 C C . ASP B 1 220 ? -5.454 -40.292 12.897 1.00 43.11 220 ASP B C 1
ATOM 5336 O O . ASP B 1 220 ? -5.955 -40.364 14.020 1.00 45.09 220 ASP B O 1
ATOM 5341 N N . ASP B 1 221 ? -5.252 -41.313 12.069 1.00 42.69 221 ASP B N 1
ATOM 5342 C CA . ASP B 1 221 ? -5.444 -42.689 12.447 1.00 46.28 221 ASP B CA 1
ATOM 5343 C C . ASP B 1 221 ? -4.546 -43.556 11.550 1.00 52.60 221 ASP B C 1
ATOM 5344 O O . ASP B 1 221 ? -4.503 -43.372 10.321 1.00 43.60 221 ASP B O 1
ATOM 5349 N N . PHE B 1 222 ? -3.797 -44.495 12.152 1.00 42.77 222 PHE B N 1
ATOM 5350 C CA . PHE B 1 222 ? -2.887 -45.323 11.366 1.00 42.20 222 PHE B CA 1
ATOM 5351 C C . PHE B 1 222 ? -3.643 -46.069 10.260 1.00 37.68 222 PHE B C 1
ATOM 5352 O O . PHE B 1 222 ? -3.110 -46.243 9.173 1.00 39.45 222 PHE B O 1
ATOM 5360 N N . GLU B 1 223 ? -4.855 -46.541 10.552 1.00 38.44 223 GLU B N 1
ATOM 5361 C CA . GLU B 1 223 ? -5.668 -47.271 9.592 1.00 39.25 223 GLU B CA 1
ATOM 5362 C C . GLU B 1 223 ? -6.041 -46.384 8.406 1.00 42.85 223 GLU B C 1
ATOM 5363 O O . GLU B 1 223 ? -6.032 -46.845 7.262 1.00 39.70 223 GLU B O 1
ATOM 5369 N N . VAL B 1 224 ? -6.354 -45.111 8.693 1.00 39.31 224 VAL B N 1
ATOM 5370 C CA . VAL B 1 224 ? -6.719 -44.170 7.662 1.00 35.08 224 VAL B CA 1
ATOM 5371 C C . VAL B 1 224 ? -5.484 -43.930 6.805 1.00 34.76 224 VAL B C 1
ATOM 5372 O O . VAL B 1 224 ? -5.603 -43.944 5.574 1.00 35.22 224 VAL B O 1
ATOM 5376 N N . TYR B 1 225 ? -4.305 -43.783 7.428 1.00 28.34 225 TYR B N 1
ATOM 5377 C CA . TYR B 1 225 ? -3.102 -43.577 6.644 1.00 35.08 225 TYR B CA 1
ATOM 5378 C C . TYR B 1 225 ? -2.907 -44.755 5.689 1.00 39.96 225 TYR B C 1
ATOM 5379 O O . TYR B 1 225 ? -2.604 -44.553 4.504 1.00 36.82 225 TYR B O 1
ATOM 5388 N N . GLU B 1 226 ? -3.085 -45.975 6.206 1.00 36.14 226 GLU B N 1
ATOM 5389 C CA . GLU B 1 226 ? -2.915 -47.172 5.388 1.00 37.84 226 GLU B CA 1
ATOM 5390 C C . GLU B 1 226 ? -3.975 -47.217 4.284 1.00 38.76 226 GLU B C 1
ATOM 5391 O O . GLU B 1 226 ? -3.666 -47.531 3.143 1.00 32.90 226 GLU B O 1
ATOM 5397 N N . LEU B 1 227 ? -5.230 -46.897 4.598 1.00 35.18 227 LEU B N 1
ATOM 5398 C CA . LEU B 1 227 ? -6.230 -46.873 3.559 1.00 35.41 227 LEU B CA 1
ATOM 5399 C C . LEU B 1 227 ? -5.816 -45.904 2.435 1.00 41.07 227 LEU B C 1
ATOM 5400 O O . LEU B 1 227 ? -5.947 -46.232 1.259 1.00 35.26 227 LEU B O 1
ATOM 5405 N N . PHE B 1 228 ? -5.346 -44.704 2.784 1.00 35.07 228 PHE B N 1
ATOM 5406 C CA . PHE B 1 228 ? -5.060 -43.663 1.801 1.00 35.28 228 PHE B CA 1
ATOM 5407 C C . PHE B 1 228 ? -3.876 -44.091 0.929 1.00 33.58 228 PHE B C 1
ATOM 5408 O O . PHE B 1 228 ? -3.856 -43.856 -0.288 1.00 31.20 228 PHE B O 1
ATOM 5416 N N . ARG B 1 229 ? -2.885 -44.757 1.535 1.00 33.25 229 ARG B N 1
ATOM 5417 C CA . ARG B 1 229 ? -1.756 -45.299 0.784 1.00 35.91 229 ARG B CA 1
ATOM 5418 C C . ARG B 1 229 ? -2.248 -46.305 -0.252 1.00 35.85 229 ARG B C 1
ATOM 5419 O O . ARG B 1 229 ? -1.807 -46.258 -1.408 1.00 33.04 229 ARG B O 1
ATOM 5427 N N . LEU B 1 230 ? -3.175 -47.175 0.164 1.00 36.70 230 LEU B N 1
ATOM 5428 C CA . LEU B 1 230 ? -3.657 -48.229 -0.707 1.00 37.68 230 LEU B CA 1
ATOM 5429 C C . LEU B 1 230 ? -4.494 -47.599 -1.810 1.00 36.71 230 LEU B C 1
ATOM 5430 O O . LEU B 1 230 ? -4.329 -47.985 -2.963 1.00 35.36 230 LEU B O 1
ATOM 5435 N N . TYR B 1 231 ? -5.435 -46.731 -1.406 1.00 37.21 231 TYR B N 1
ATOM 5436 C CA . TYR B 1 231 ? -6.342 -46.003 -2.291 1.00 36.07 231 TYR B CA 1
ATOM 5437 C C . TYR B 1 231 ? -5.549 -45.263 -3.383 1.00 32.12 231 TYR B C 1
ATOM 5438 O O . TYR B 1 231 ? -5.835 -45.386 -4.576 1.00 34.00 231 TYR B O 1
ATOM 5447 N N . MET B 1 232 ? -4.515 -44.537 -2.998 1.00 32.64 232 MET B N 1
ATOM 5448 C CA . MET B 1 232 ? -3.757 -43.747 -3.946 1.00 33.98 232 MET B CA 1
ATOM 5449 C C . MET B 1 232 ? -2.992 -44.692 -4.877 1.00 37.99 232 MET B C 1
ATOM 5450 O O . MET B 1 232 ? -2.884 -44.463 -6.088 1.00 36.65 232 MET B O 1
ATOM 5455 N N . PHE B 1 233 ? -2.489 -45.795 -4.320 1.00 35.92 233 PHE B N 1
ATOM 5456 C CA . PHE B 1 233 ? -1.804 -46.790 -5.132 1.00 35.19 233 PHE B CA 1
ATOM 5457 C C . PHE B 1 233 ? -2.753 -47.407 -6.166 1.00 34.46 233 PHE B C 1
ATOM 5458 O O . PHE B 1 233 ? -2.391 -47.546 -7.324 1.00 34.70 233 PHE B O 1
ATOM 5466 N N . LEU B 1 234 ? -3.954 -47.786 -5.749 1.00 29.64 234 LEU B N 1
ATOM 5467 C CA . LEU B 1 234 ? -4.848 -48.548 -6.603 1.00 32.29 234 LEU B CA 1
ATOM 5468 C C . LEU B 1 234 ? -5.389 -47.727 -7.764 1.00 38.70 234 LEU B C 1
ATOM 5469 O O . LEU B 1 234 ? -5.676 -48.300 -8.821 1.00 33.28 234 LEU B O 1
ATOM 5474 N N . HIS B 1 235 ? -5.635 -46.425 -7.523 1.00 35.14 235 HIS B N 1
ATOM 5475 C CA . HIS B 1 235 ? -6.357 -45.605 -8.476 1.00 32.17 235 HIS B CA 1
ATOM 5476 C C . HIS B 1 235 ? -5.392 -44.820 -9.351 1.00 29.42 235 HIS B C 1
ATOM 5477 O O . HIS B 1 235 ? -5.824 -43.932 -10.069 1.00 35.13 235 HIS B O 1
ATOM 5484 N N . SER B 1 236 ? -4.102 -45.099 -9.201 1.00 29.57 236 SER B N 1
ATOM 5485 C CA . SER B 1 236 ? -3.045 -44.290 -9.762 1.00 30.61 236 SER B CA 1
ATOM 5486 C C . SER B 1 236 ? -3.162 -44.182 -11.290 1.00 35.51 236 SER B C 1
ATOM 5487 O O . SER B 1 236 ? -2.862 -43.123 -11.838 1.00 33.48 236 SER B O 1
ATOM 5490 N N . ASP B 1 237 ? -3.585 -45.265 -11.979 1.00 33.81 237 ASP B N 1
ATOM 5491 C CA . ASP B 1 237 ? -3.440 -45.364 -13.427 1.00 35.73 237 ASP B CA 1
ATOM 5492 C C . ASP B 1 237 ? -4.311 -46.500 -13.962 1.00 37.77 237 ASP B C 1
ATOM 5493 O O . ASP B 1 237 ? -4.402 -47.542 -13.303 1.00 32.29 237 ASP B O 1
ATOM 5498 N N . HIS B 1 238 ? -4.892 -46.301 -15.165 1.00 36.40 238 HIS B N 1
ATOM 5499 C CA . HIS B 1 238 ? -5.738 -47.297 -15.808 1.00 35.58 238 HIS B CA 1
ATOM 5500 C C . HIS B 1 238 ? -5.710 -47.087 -17.318 1.00 29.94 238 HIS B C 1
ATOM 5501 O O . HIS B 1 238 ? -6.666 -46.601 -17.892 1.00 29.00 238 HIS B O 1
ATOM 5508 N N . GLU B 1 239 ? -4.564 -47.318 -17.942 1.00 31.15 239 GLU B N 1
ATOM 5509 C CA . GLU B 1 239 ? -4.417 -47.067 -19.371 1.00 37.74 239 GLU B CA 1
ATOM 5510 C C . GLU B 1 239 ? -4.622 -45.577 -19.730 1.00 35.96 239 GLU B C 1
ATOM 5511 O O . GLU B 1 239 ? -4.726 -44.704 -18.874 1.00 35.15 239 GLU B O 1
ATOM 5517 N N . GLY B 1 240 ? -4.591 -45.274 -21.037 1.00 32.66 240 GLY B N 1
ATOM 5518 C CA . GLY B 1 240 ? -4.507 -43.918 -21.542 1.00 29.32 240 GLY B CA 1
ATOM 5519 C C . GLY B 1 240 ? -5.836 -43.413 -22.096 1.00 29.84 240 GLY B C 1
ATOM 5520 O O . GLY B 1 240 ? -5.949 -42.245 -22.473 1.00 32.60 240 GLY B O 1
ATOM 5521 N N . GLY B 1 241 ? -6.829 -44.294 -22.148 1.00 29.98 241 GLY B N 1
ATOM 5522 C CA . GLY B 1 241 ? -8.004 -44.112 -22.975 1.00 30.19 241 GLY B CA 1
ATOM 5523 C C . GLY B 1 241 ? -9.191 -43.502 -22.243 1.00 31.23 241 GLY B C 1
ATOM 5524 O O . GLY B 1 241 ? -10.050 -42.932 -22.888 1.00 33.93 241 GLY B O 1
ATOM 5525 N N . ASN B 1 242 ? -9.212 -43.549 -20.912 1.00 29.45 242 ASN B N 1
ATOM 5526 C CA . ASN B 1 242 ? -10.311 -42.967 -20.146 1.00 32.88 242 ASN B CA 1
ATOM 5527 C C . ASN B 1 242 ? -10.293 -41.428 -20.291 1.00 27.48 242 ASN B C 1
ATOM 5528 O O . ASN B 1 242 ? -9.305 -40.818 -20.707 1.00 27.12 242 ASN B O 1
ATOM 5533 N N . VAL B 1 243 ? -11.431 -40.773 -20.043 1.00 28.49 243 VAL B N 1
ATOM 5534 C CA . VAL B 1 243 ? -11.567 -39.373 -20.444 1.00 33.13 243 VAL B CA 1
ATOM 5535 C C . VAL B 1 243 ? -10.460 -38.488 -19.837 1.00 29.83 243 VAL B C 1
ATOM 5536 O O . VAL B 1 243 ? -9.885 -37.650 -20.536 1.00 30.90 243 VAL B O 1
ATOM 5540 N N . SER B 1 244 ? -10.116 -38.708 -18.556 1.00 31.03 244 SER B N 1
ATOM 5541 C CA . SER B 1 244 ? -9.182 -37.817 -17.884 1.00 33.78 244 SER B CA 1
ATOM 5542 C C . SER B 1 244 ? -7.737 -38.067 -18.329 1.00 32.13 244 SER B C 1
ATOM 5543 O O . SER B 1 244 ? -7.008 -37.118 -18.595 1.00 29.61 244 SER B O 1
ATOM 5546 N N . ALA B 1 245 ? -7.304 -39.336 -18.409 1.00 29.98 245 ALA B N 1
ATOM 5547 C CA . ALA B 1 245 ? -5.988 -39.680 -18.936 1.00 28.25 245 ALA B CA 1
ATOM 5548 C C . ALA B 1 245 ? -5.830 -39.200 -20.385 1.00 27.97 245 ALA B C 1
ATOM 5549 O O . ALA B 1 245 ? -4.807 -38.647 -20.779 1.00 29.78 245 ALA B O 1
ATOM 5551 N N . HIS B 1 246 ? -6.870 -39.357 -21.178 1.00 28.53 246 HIS B N 1
ATOM 5552 C CA . HIS B 1 246 ? -6.819 -38.930 -22.565 1.00 29.09 246 HIS B CA 1
ATOM 5553 C C . HIS B 1 246 ? -6.755 -37.407 -22.668 1.00 26.10 246 HIS B C 1
ATOM 5554 O O . HIS B 1 246 ? -5.975 -36.888 -23.452 1.00 28.13 246 HIS B O 1
ATOM 5561 N N . THR B 1 247 ? -7.563 -36.694 -21.874 1.00 25.88 247 THR B N 1
ATOM 5562 C CA . THR B 1 247 ? -7.527 -35.237 -21.863 1.00 25.14 247 THR B CA 1
ATOM 5563 C C . THR B 1 247 ? -6.096 -34.741 -21.550 1.00 25.70 247 THR B C 1
ATOM 5564 O O . THR B 1 247 ? -5.547 -33.838 -22.208 1.00 27.57 247 THR B O 1
ATOM 5568 N N . ASN B 1 248 ? -5.497 -35.358 -20.553 1.00 28.74 248 ASN B N 1
ATOM 5569 C CA . ASN B 1 248 ? -4.137 -35.073 -20.145 1.00 27.04 248 ASN B CA 1
ATOM 5570 C C . ASN B 1 248 ? -3.181 -35.187 -21.328 1.00 29.42 248 ASN B C 1
ATOM 5571 O O . ASN B 1 248 ? -2.364 -34.285 -21.574 1.00 26.07 248 ASN B O 1
ATOM 5576 N N . LEU B 1 249 ? -3.246 -36.325 -22.031 1.00 26.51 249 LEU B N 1
ATOM 5577 C CA . LEU B 1 249 ? -2.341 -36.601 -23.131 1.00 27.76 249 LEU B CA 1
ATOM 5578 C C . LEU B 1 249 ? -2.594 -35.628 -24.273 1.00 26.45 249 LEU B C 1
ATOM 5579 O O . LEU B 1 249 ? -1.666 -35.117 -24.850 1.00 27.58 249 LEU B O 1
ATOM 5584 N N . LEU B 1 250 ? -3.865 -35.365 -24.564 1.00 29.71 250 LEU B N 1
ATOM 5585 C CA . LEU B 1 250 ? -4.239 -34.483 -25.639 1.00 27.96 250 LEU B CA 1
ATOM 5586 C C . LEU B 1 250 ? -3.671 -33.073 -25.442 1.00 28.69 250 LEU B C 1
ATOM 5587 O O . LEU B 1 250 ? -3.027 -32.519 -26.330 1.00 27.17 250 LEU B O 1
ATOM 5592 N N . VAL B 1 251 ? -3.890 -32.483 -24.270 1.00 28.70 251 VAL B N 1
ATOM 5593 C CA . VAL B 1 251 ? -3.423 -31.128 -23.999 1.00 26.53 251 VAL B CA 1
ATOM 5594 C C . VAL B 1 251 ? -1.898 -31.149 -23.917 1.00 25.38 251 VAL B C 1
ATOM 5595 O O . VAL B 1 251 ? -1.216 -30.237 -24.380 1.00 26.72 251 VAL B O 1
ATOM 5599 N N . ASN B 1 252 ? -1.336 -32.174 -23.295 1.00 28.16 252 ASN B N 1
ATOM 5600 C CA . ASN B 1 252 ? 0.120 -32.364 -23.272 1.00 28.61 252 ASN B CA 1
ATOM 5601 C C . ASN B 1 252 ? 0.745 -32.335 -24.677 1.00 30.32 252 ASN B C 1
ATOM 5602 O O . ASN B 1 252 ? 1.848 -31.778 -24.858 1.00 27.75 252 ASN B O 1
ATOM 5607 N N . SER B 1 253 ? 0.033 -32.896 -25.679 1.00 30.73 253 SER B N 1
ATOM 5608 C CA . SER B 1 253 ? 0.553 -33.084 -27.039 1.00 27.08 253 SER B CA 1
ATOM 5609 C C . SER B 1 253 ? 0.779 -31.744 -27.730 1.00 28.19 253 SER B C 1
ATOM 5610 O O . SER B 1 253 ? 1.524 -31.672 -28.709 1.00 29.74 253 SER B O 1
ATOM 5613 N N . ALA B 1 254 ? 0.093 -30.689 -27.260 1.00 26.55 254 ALA B N 1
ATOM 5614 C CA . ALA B 1 254 ? 0.307 -29.340 -27.782 1.00 26.30 254 ALA B CA 1
ATOM 5615 C C . ALA B 1 254 ? 1.460 -28.601 -27.080 1.00 28.12 254 ALA B C 1
ATOM 5616 O O . ALA B 1 254 ? 1.674 -27.423 -27.350 1.00 28.07 254 ALA B O 1
ATOM 5618 N N . TYR B 1 255 ? 2.218 -29.301 -26.221 1.00 30.05 255 TYR B N 1
ATOM 5619 C CA . TYR B 1 255 ? 3.299 -28.763 -25.393 1.00 29.69 255 TYR B CA 1
ATOM 5620 C C . TYR B 1 255 ? 2.766 -27.907 -24.233 1.00 31.85 255 TYR B C 1
ATOM 5621 O O . TYR B 1 255 ? 3.501 -27.110 -23.666 1.00 27.18 255 TYR B O 1
ATOM 5630 N N . SER B 1 256 ? 1.503 -28.091 -23.828 1.00 32.91 256 SER B N 1
ATOM 5631 C CA . SER B 1 256 ? 1.018 -27.440 -22.619 1.00 28.25 256 SER B CA 1
ATOM 5632 C C . SER B 1 256 ? 1.593 -28.172 -21.411 1.00 29.93 256 SER B C 1
ATOM 5633 O O . SER B 1 256 ? 1.605 -29.401 -21.367 1.00 34.93 256 SER B O 1
ATOM 5636 N N . ASP B 1 257 ? 2.010 -27.412 -20.394 1.00 29.42 257 ASP B N 1
ATOM 5637 C CA . ASP B 1 257 ? 2.633 -27.986 -19.214 1.00 24.26 257 ASP B CA 1
ATOM 5638 C C . ASP B 1 257 ? 1.602 -28.771 -18.404 1.00 23.35 257 ASP B C 1
ATOM 5639 O O . ASP B 1 257 ? 0.405 -28.711 -18.660 1.00 28.71 257 ASP B O 1
ATOM 5644 N N . ILE B 1 258 ? 2.093 -29.466 -17.372 1.00 25.82 258 ILE B N 1
ATOM 5645 C CA . ILE B 1 258 ? 1.328 -30.394 -16.573 1.00 26.88 258 ILE B CA 1
ATOM 5646 C C . ILE B 1 258 ? 0.239 -29.702 -15.756 1.00 27.52 258 ILE B C 1
ATOM 5647 O O . ILE B 1 258 ? -0.748 -30.360 -15.434 1.00 25.05 258 ILE B O 1
ATOM 5652 N N . TYR B 1 259 ? 0.419 -28.426 -15.372 1.00 23.53 259 TYR B N 1
ATOM 5653 C CA . TYR B 1 259 ? -0.632 -27.717 -14.666 1.00 25.97 259 TYR B CA 1
ATOM 5654 C C . TYR B 1 259 ? -1.853 -27.535 -15.587 1.00 24.40 259 TYR B C 1
ATOM 5655 O O . TYR B 1 259 ? -2.997 -27.735 -15.178 1.00 24.67 259 TYR B O 1
ATOM 5664 N N . ARG B 1 260 ? -1.583 -27.230 -16.854 1.00 20.50 260 ARG B N 1
ATOM 5665 C CA . ARG B 1 260 ? -2.614 -27.043 -17.840 1.00 23.32 260 ARG B CA 1
ATOM 5666 C C . ARG B 1 260 ? -3.267 -28.368 -18.248 1.00 24.39 260 ARG B C 1
ATOM 5667 O O . ARG B 1 260 ? -4.480 -28.422 -18.373 1.00 23.90 260 ARG B O 1
ATOM 5675 N N . SER B 1 261 ? -2.451 -29.408 -18.479 1.00 24.51 261 SER B N 1
ATOM 5676 C CA . SER B 1 261 ? -2.937 -30.694 -18.943 1.00 24.90 261 SER B CA 1
ATOM 5677 C C . SER B 1 261 ? -3.708 -31.411 -17.840 1.00 24.43 261 SER B C 1
ATOM 5678 O O . SER B 1 261 ? -4.734 -32.021 -18.103 1.00 25.71 261 SER B O 1
ATOM 5681 N N . PHE B 1 262 ? -3.217 -31.326 -16.601 1.00 27.07 262 PHE B N 1
ATOM 5682 C CA . PHE B 1 262 ? -3.815 -32.053 -15.501 1.00 23.29 262 PHE B CA 1
ATOM 5683 C C . PHE B 1 262 ? -5.064 -31.327 -14.999 1.00 25.40 262 PHE B C 1
ATOM 5684 O O . PHE B 1 262 ? -6.036 -31.976 -14.700 1.00 23.47 262 PHE B O 1
ATOM 5692 N N . SER B 1 263 ? -5.093 -29.992 -14.983 1.00 25.88 263 SER B N 1
ATOM 5693 C CA . SER B 1 263 ? -6.326 -29.287 -14.642 1.00 24.77 263 SER B CA 1
ATOM 5694 C C . SER B 1 263 ? -7.415 -29.571 -15.687 1.00 27.23 263 SER B C 1
ATOM 5695 O O . SER B 1 263 ? -8.578 -29.795 -15.328 1.00 23.37 263 SER B O 1
ATOM 5698 N N . ALA B 1 264 ? -7.034 -29.576 -16.980 1.00 27.06 264 ALA B N 1
ATOM 5699 C CA . ALA B 1 264 ? -7.940 -29.989 -18.045 1.00 25.88 264 ALA B CA 1
ATOM 5700 C C . ALA B 1 264 ? -8.515 -31.370 -17.759 1.00 26.12 264 ALA B C 1
ATOM 5701 O O . ALA B 1 264 ? -9.729 -31.584 -17.862 1.00 28.20 264 ALA B O 1
ATOM 5703 N N . ALA B 1 265 ? -7.627 -32.315 -17.408 1.00 28.76 265 ALA B N 1
ATOM 5704 C CA . ALA B 1 265 ? -8.025 -33.676 -17.100 1.00 26.64 265 ALA B CA 1
ATOM 5705 C C . ALA B 1 265 ? -9.036 -33.683 -15.957 1.00 26.04 265 ALA B C 1
ATOM 5706 O O . ALA B 1 265 ? -9.963 -34.502 -15.957 1.00 24.91 265 ALA B O 1
ATOM 5708 N N . MET B 1 266 ? -8.841 -32.843 -14.937 1.00 24.69 266 MET B N 1
ATOM 5709 C CA . MET B 1 266 ? -9.766 -32.833 -13.812 1.00 26.47 266 MET B CA 1
ATOM 5710 C C . MET B 1 266 ? -11.135 -32.293 -14.233 1.00 25.19 266 MET B C 1
ATOM 5711 O O . MET B 1 266 ? -12.145 -32.713 -13.684 1.00 24.25 266 MET B O 1
ATOM 5716 N N . ASN B 1 267 ? -11.201 -31.424 -15.240 1.00 25.08 267 ASN B N 1
ATOM 5717 C CA . ASN B 1 267 ? -12.484 -30.984 -15.760 1.00 25.18 267 ASN B CA 1
ATOM 5718 C C . ASN B 1 267 ? -13.275 -32.144 -16.409 1.00 28.35 267 ASN B C 1
ATOM 5719 O O . ASN B 1 267 ? -14.512 -32.186 -16.356 1.00 30.17 267 ASN B O 1
ATOM 5724 N N . GLY B 1 268 ? -12.550 -33.097 -16.987 1.00 26.97 268 GLY B N 1
ATOM 5725 C CA . GLY B 1 268 ? -13.106 -34.319 -17.538 1.00 28.54 268 GLY B CA 1
ATOM 5726 C C . GLY B 1 268 ? -13.521 -35.298 -16.452 1.00 29.98 268 GLY B C 1
ATOM 5727 O O . GLY B 1 268 ? -14.628 -35.814 -16.497 1.00 28.10 268 GLY B O 1
ATOM 5728 N N . LEU B 1 269 ? -12.663 -35.491 -15.438 1.00 27.21 269 LEU B N 1
ATOM 5729 C CA . LEU B 1 269 ? -12.976 -36.371 -14.333 1.00 26.83 269 LEU B CA 1
ATOM 5730 C C . LEU B 1 269 ? -14.210 -35.896 -13.576 1.00 31.01 269 LEU B C 1
ATOM 5731 O O . LEU B 1 269 ? -14.900 -36.724 -13.006 1.00 27.59 269 LEU B O 1
ATOM 5736 N N . ALA B 1 270 ? -14.446 -34.575 -13.538 1.00 28.99 270 ALA B N 1
ATOM 5737 C CA . ALA B 1 270 ? -15.587 -33.981 -12.855 1.00 29.45 270 ALA B CA 1
ATOM 5738 C C . ALA B 1 270 ? -16.916 -34.319 -13.533 1.00 32.62 270 ALA B C 1
ATOM 5739 O O . ALA B 1 270 ? -17.972 -34.020 -12.994 1.00 31.39 270 ALA B O 1
ATOM 5741 N N . GLY B 1 271 ? -16.858 -34.764 -14.784 1.00 31.18 271 GLY B N 1
ATOM 5742 C CA . GLY B 1 271 ? -18.048 -35.169 -15.511 1.00 34.05 271 GLY B CA 1
ATOM 5743 C C . GLY B 1 271 ? -18.819 -36.283 -14.811 1.00 29.58 271 GLY B C 1
ATOM 5744 O O . GLY B 1 271 ? -18.244 -37.258 -14.359 1.00 30.69 271 GLY B O 1
ATOM 5745 N N . PRO B 1 272 ? -20.158 -36.194 -14.704 1.00 29.12 272 PRO B N 1
ATOM 5746 C CA . PRO B 1 272 ? -20.938 -37.260 -14.087 1.00 30.32 272 PRO B CA 1
ATOM 5747 C C . PRO B 1 272 ? -20.826 -38.657 -14.683 1.00 31.38 272 PRO B C 1
ATOM 5748 O O . PRO B 1 272 ? -21.116 -39.585 -13.976 1.00 34.67 272 PRO B O 1
ATOM 5752 N N . LEU B 1 273 ? -20.413 -38.810 -15.955 1.00 34.39 273 LEU B N 1
ATOM 5753 C CA . LEU B 1 273 ? -20.205 -40.134 -16.530 1.00 36.25 273 LEU B CA 1
ATOM 5754 C C . LEU B 1 273 ? -18.812 -40.694 -16.220 1.00 39.37 273 LEU B C 1
ATOM 5755 O O . LEU B 1 273 ? -18.534 -41.831 -16.565 1.00 38.71 273 LEU B O 1
ATOM 5760 N N . HIS B 1 274 ? -17.894 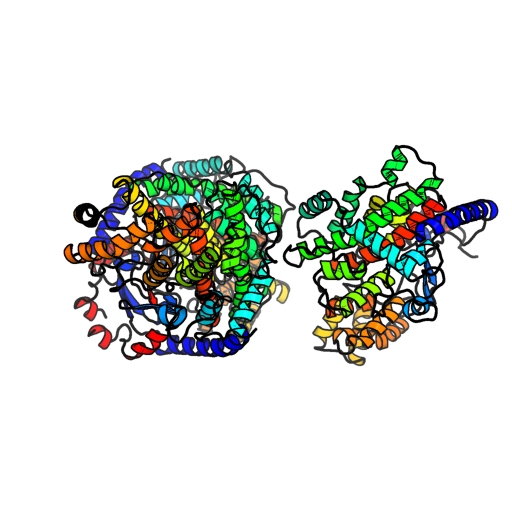-39.919 -15.611 1.00 36.67 274 HIS B N 1
ATOM 5761 C CA . HIS B 1 274 ? -16.534 -40.406 -15.458 1.00 34.11 274 HIS B CA 1
ATOM 5762 C C . HIS B 1 274 ? -16.139 -40.515 -13.987 1.00 35.19 274 HIS B C 1
ATOM 5763 O O . HIS B 1 274 ? -15.323 -41.353 -13.640 1.00 41.80 274 HIS B O 1
ATOM 5770 N N . GLY B 1 275 ? -16.658 -39.623 -13.142 1.00 36.99 275 GLY B N 1
ATOM 5771 C CA . GLY B 1 275 ? -16.034 -39.408 -11.851 1.00 36.93 275 GLY B CA 1
ATOM 5772 C C . GLY B 1 275 ? -16.926 -39.734 -10.668 1.00 33.94 275 GLY B C 1
ATOM 5773 O O . GLY B 1 275 ? -16.451 -39.512 -9.575 1.00 37.32 275 GLY B O 1
ATOM 5774 N N . LEU B 1 276 ? -18.140 -40.308 -10.878 1.00 35.34 276 LEU B N 1
ATOM 5775 C CA . LEU B 1 276 ? -19.135 -40.507 -9.813 1.00 38.00 276 LEU B CA 1
ATOM 5776 C C . LEU B 1 276 ? -19.426 -41.971 -9.440 1.00 36.43 276 LEU B C 1
ATOM 5777 O O . LEU B 1 276 ? -20.220 -42.205 -8.515 1.00 31.52 276 LEU B O 1
ATOM 5782 N N . ALA B 1 277 ? -18.847 -42.946 -10.164 1.00 33.88 277 ALA B N 1
ATOM 5783 C CA . ALA B 1 277 ? -19.186 -44.364 -10.035 1.00 37.48 277 ALA B CA 1
ATOM 5784 C C . ALA B 1 277 ? -19.089 -44.883 -8.593 1.00 36.50 277 ALA B C 1
ATOM 5785 O O . ALA B 1 277 ? -20.002 -45.567 -8.108 1.00 38.73 277 ALA B O 1
ATOM 5787 N N . ASN B 1 278 ? -17.980 -44.584 -7.912 1.00 36.37 278 ASN B N 1
ATOM 5788 C CA . ASN B 1 278 ? -17.767 -44.909 -6.497 1.00 41.09 278 ASN B CA 1
ATOM 5789 C C . ASN B 1 278 ? -18.895 -44.375 -5.594 1.00 38.81 278 ASN B C 1
ATOM 5790 O O . ASN B 1 278 ? -19.338 -45.046 -4.647 1.00 35.19 278 ASN B O 1
ATOM 5795 N N . GLN B 1 279 ? -19.331 -43.125 -5.832 1.00 35.32 279 GLN B N 1
ATOM 5796 C CA . GLN B 1 279 ? -20.392 -42.526 -5.030 1.00 36.05 279 GLN B CA 1
ATOM 5797 C C . GLN B 1 279 ? -21.739 -43.242 -5.237 1.00 43.04 279 GLN B C 1
ATOM 5798 O O . GLN B 1 279 ? -22.511 -43.425 -4.285 1.00 38.96 279 GLN B O 1
ATOM 5804 N N . GLU B 1 280 ? -22.038 -43.589 -6.494 1.00 39.66 280 GLU B N 1
ATOM 5805 C CA . GLU B 1 280 ? -23.289 -44.246 -6.849 1.00 47.19 280 GLU B CA 1
ATOM 5806 C C . GLU B 1 280 ? -23.369 -45.624 -6.200 1.00 40.07 280 GLU B C 1
ATOM 5807 O O . GLU B 1 280 ? -24.455 -46.019 -5.785 1.00 34.48 280 GLU B O 1
ATOM 5813 N N . VAL B 1 281 ? -22.243 -46.355 -6.171 1.00 37.94 281 VAL B N 1
ATOM 5814 C CA . VAL B 1 281 ? -22.187 -47.643 -5.491 1.00 38.59 281 VAL B CA 1
ATOM 5815 C C . VAL B 1 281 ? -22.529 -47.436 -4.029 1.00 37.96 281 VAL B C 1
ATOM 5816 O O . VAL B 1 281 ? -23.363 -48.141 -3.474 1.00 34.46 281 VAL B O 1
ATOM 5820 N N . LEU B 1 282 ? -21.888 -46.447 -3.410 1.00 35.79 282 LEU B N 1
ATOM 5821 C CA . LEU B 1 282 ? -22.055 -46.261 -1.973 1.00 37.50 282 LEU B CA 1
ATOM 5822 C C . LEU B 1 282 ? -23.509 -45.930 -1.625 1.00 38.08 282 LEU B C 1
ATOM 5823 O O . LEU B 1 282 ? -24.066 -46.486 -0.674 1.00 34.24 282 LEU B O 1
ATOM 5828 N N . ARG B 1 283 ? -24.115 -45.018 -2.386 1.00 36.30 283 ARG B N 1
ATOM 5829 C CA . ARG B 1 283 ? -25.500 -44.626 -2.168 1.00 40.77 283 ARG B CA 1
ATOM 5830 C C . ARG B 1 283 ? -26.428 -45.828 -2.361 1.00 41.65 283 ARG B C 1
ATOM 5831 O O . ARG B 1 283 ? -27.446 -45.918 -1.698 1.00 38.97 283 ARG B O 1
ATOM 5839 N N . TRP B 1 284 ? -26.083 -46.742 -3.285 1.00 38.28 284 TRP B N 1
ATOM 5840 C CA . TRP B 1 284 ? -26.883 -47.950 -3.500 1.00 39.31 284 TRP B CA 1
ATOM 5841 C C . TRP B 1 284 ? -26.803 -48.868 -2.272 1.00 38.79 284 TRP B C 1
ATOM 5842 O O . TRP B 1 284 ? -27.814 -49.381 -1.801 1.00 40.04 284 TRP B O 1
ATOM 5853 N N . ILE B 1 285 ? -25.580 -49.089 -1.762 1.00 40.09 285 ILE B N 1
ATOM 5854 C CA . ILE B 1 285 ? -25.375 -49.906 -0.568 1.00 40.46 285 ILE B CA 1
ATOM 5855 C C . ILE B 1 285 ? -26.237 -49.331 0.566 1.00 43.35 285 ILE B C 1
ATOM 5856 O O . ILE B 1 285 ? -26.977 -50.065 1.241 1.00 39.19 285 ILE B O 1
ATOM 5861 N N . GLN B 1 286 ? -26.150 -48.004 0.746 1.00 39.95 286 GLN B N 1
ATOM 5862 C CA . GLN B 1 286 ? -26.884 -47.300 1.791 1.00 40.62 286 GLN B CA 1
ATOM 5863 C C . GLN B 1 286 ? -28.392 -47.449 1.562 1.00 44.88 286 GLN B C 1
ATOM 5864 O O . GLN B 1 286 ? -29.117 -47.566 2.536 1.00 39.33 286 GLN B O 1
ATOM 5870 N N . MET B 1 287 ? -28.859 -47.436 0.303 1.00 38.95 287 MET B N 1
ATOM 5871 C CA . MET B 1 287 ? -30.280 -47.628 0.002 1.00 47.35 287 MET B CA 1
ATOM 5872 C C . MET B 1 287 ? -30.742 -49.035 0.430 1.00 47.51 287 MET B C 1
ATOM 5873 O O . MET B 1 287 ? -31.860 -49.196 0.905 1.00 45.12 287 MET B O 1
ATOM 5878 N N . LEU B 1 288 ? -29.876 -50.049 0.288 1.00 45.09 288 LEU B N 1
ATOM 5879 C CA . LEU B 1 288 ? -30.182 -51.420 0.690 1.00 43.85 288 LEU B CA 1
ATOM 5880 C C . LEU B 1 288 ? -30.304 -51.554 2.207 1.00 47.11 288 LEU B C 1
ATOM 5881 O O . LEU B 1 288 ? -31.211 -52.234 2.702 1.00 43.05 288 LEU B O 1
ATOM 5886 N N . TYR B 1 289 ? -29.340 -50.964 2.927 1.00 45.91 289 TYR B N 1
ATOM 5887 C CA . TYR B 1 289 ? -29.378 -50.914 4.383 1.00 49.94 289 TYR B CA 1
ATOM 5888 C C . TYR B 1 289 ? -30.731 -50.361 4.857 1.00 52.92 289 TYR B C 1
ATOM 5889 O O . TYR B 1 289 ? -31.342 -50.925 5.748 1.00 50.40 289 TYR B O 1
ATOM 5898 N N . LYS B 1 290 ? -31.193 -49.254 4.270 1.00 49.34 290 LYS B N 1
ATOM 5899 C CA . LYS B 1 290 ? -32.399 -48.578 4.731 1.00 54.87 290 LYS B CA 1
ATOM 5900 C C . LYS B 1 290 ? -33.634 -49.367 4.291 1.00 51.60 290 LYS B C 1
ATOM 5901 O O . LYS B 1 290 ? -34.603 -49.463 5.033 1.00 61.74 290 LYS B O 1
ATOM 5907 N N . LYS B 1 291 ? -33.593 -49.929 3.079 1.00 49.34 291 LYS B N 1
ATOM 5908 C CA . LYS B 1 291 ? -34.698 -50.720 2.564 1.00 55.69 291 LYS B CA 1
ATOM 5909 C C . LYS B 1 291 ? -34.933 -51.951 3.437 1.00 55.38 291 LYS B C 1
ATOM 5910 O O . LYS B 1 291 ? -36.067 -52.374 3.590 1.00 62.68 291 LYS B O 1
ATOM 5916 N N . PHE B 1 292 ? -33.873 -52.526 4.006 1.00 53.93 292 PHE B N 1
ATOM 5917 C CA . PHE B 1 292 ? -33.997 -53.810 4.682 1.00 57.19 292 PHE B CA 1
ATOM 5918 C C . PHE B 1 292 ? -33.828 -53.663 6.194 1.00 53.91 292 PHE B C 1
ATOM 5919 O O . PHE B 1 292 ? -33.715 -54.675 6.878 1.00 54.72 292 PHE B O 1
ATOM 5927 N N . GLY B 1 293 ? -33.836 -52.418 6.703 1.00 50.30 293 GLY B N 1
ATOM 5928 C CA . GLY B 1 293 ? -33.683 -52.153 8.126 1.00 50.78 293 GLY B CA 1
ATOM 5929 C C . GLY B 1 293 ? -32.392 -52.739 8.698 1.00 51.95 293 GLY B C 1
ATOM 5930 O O . GLY B 1 293 ? -32.332 -53.090 9.874 1.00 57.03 293 GLY B O 1
ATOM 5931 N N . GLY B 1 294 ? -31.347 -52.849 7.869 1.00 51.44 294 GLY B N 1
ATOM 5932 C CA . GLY B 1 294 ? -30.098 -53.481 8.286 1.00 45.76 294 GLY B CA 1
ATOM 5933 C C . GLY B 1 294 ? -29.526 -54.338 7.162 1.00 45.25 294 GLY B C 1
ATOM 5934 O O . GLY B 1 294 ? -29.974 -54.237 6.021 1.00 46.00 294 GLY B O 1
ATOM 5935 N N . VAL B 1 295 ? -28.561 -55.200 7.494 1.00 46.99 295 VAL B N 1
ATOM 5936 C CA . VAL B 1 295 ? -27.976 -56.067 6.486 1.00 52.73 295 VAL B CA 1
ATOM 5937 C C . VAL B 1 295 ? -29.087 -56.971 5.953 1.00 58.19 295 VAL B C 1
ATOM 5938 O O . VAL B 1 295 ? -29.772 -57.621 6.738 1.00 56.52 295 VAL B O 1
ATOM 5942 N N . PRO B 1 296 ? -29.329 -57.036 4.621 1.00 53.40 296 PRO B N 1
ATOM 5943 C CA . PRO B 1 296 ? -30.294 -57.992 4.089 1.00 53.13 296 PRO B CA 1
ATOM 5944 C C . PRO B 1 296 ? -29.735 -59.412 4.155 1.00 52.36 296 PRO B C 1
ATOM 5945 O O . PRO B 1 296 ? -28.520 -59.635 4.105 1.00 50.55 296 PRO B O 1
ATOM 5949 N N . THR B 1 297 ? -30.663 -60.362 4.244 1.00 48.07 297 THR B N 1
ATOM 5950 C CA . THR B 1 297 ? -30.365 -61.777 4.107 1.00 49.08 297 THR B CA 1
ATOM 5951 C C . THR B 1 297 ? -29.988 -62.080 2.655 1.00 53.44 297 THR B C 1
ATOM 5952 O O . THR B 1 297 ? -30.304 -61.303 1.739 1.00 44.52 297 THR B O 1
ATOM 5956 N N . LYS B 1 298 ? -29.374 -63.257 2.480 1.00 49.15 298 LYS B N 1
ATOM 5957 C CA . LYS B 1 298 ? -28.961 -63.766 1.184 1.00 54.66 298 LYS B CA 1
ATOM 5958 C C . LYS B 1 298 ? -30.173 -63.848 0.248 1.00 56.56 298 LYS B C 1
ATOM 5959 O O . LYS B 1 298 ? -30.076 -63.465 -0.927 1.00 51.74 298 LYS B O 1
ATOM 5965 N N . GLU B 1 299 ? -31.327 -64.286 0.779 1.00 46.45 299 GLU B N 1
ATOM 5966 C CA . GLU B 1 299 ? -32.535 -64.453 -0.026 1.00 51.91 299 GLU B CA 1
ATOM 5967 C C . GLU B 1 299 ? -33.103 -63.090 -0.444 1.00 48.30 299 GLU B C 1
ATOM 5968 O O . GLU B 1 299 ? -33.551 -62.915 -1.579 1.00 45.33 299 GLU B O 1
ATOM 5974 N N . GLN B 1 300 ? -33.097 -62.103 0.461 1.00 46.41 300 GLN B N 1
ATOM 5975 C CA . GLN B 1 300 ? -33.611 -60.784 0.112 1.00 48.16 300 GLN B CA 1
ATOM 5976 C C . GLN B 1 300 ? -32.741 -60.131 -0.968 1.00 45.19 300 GLN B C 1
ATOM 5977 O O . GLN B 1 300 ? -33.250 -59.427 -1.845 1.00 45.56 300 GLN B O 1
ATOM 5983 N N . LEU B 1 301 ? -31.417 -60.313 -0.865 1.00 45.62 301 LEU B N 1
ATOM 5984 C CA . LEU B 1 301 ? -30.515 -59.633 -1.783 1.00 50.29 301 LEU B CA 1
ATOM 5985 C C . LEU B 1 301 ? -30.661 -60.279 -3.163 1.00 48.87 301 LEU B C 1
ATOM 5986 O O . LEU B 1 301 ? -30.775 -59.563 -4.159 1.00 51.57 301 LEU B O 1
ATOM 5991 N N . GLU B 1 302 ? -30.739 -61.622 -3.197 1.00 52.72 302 GLU B N 1
ATOM 5992 C CA . GLU B 1 302 ? -31.020 -62.364 -4.423 1.00 54.78 302 GLU B CA 1
ATOM 5993 C C . GLU B 1 302 ? -32.265 -61.830 -5.137 1.00 55.29 302 GLU B C 1
ATOM 5994 O O . GLU B 1 302 ? -32.243 -61.573 -6.344 1.00 53.49 302 GLU B O 1
ATOM 6000 N N . ARG B 1 303 ? -33.354 -61.649 -4.389 1.00 53.53 303 ARG B N 1
ATOM 6001 C CA . ARG B 1 303 ? -34.623 -61.278 -4.996 1.00 58.60 303 ARG B CA 1
ATOM 6002 C C . ARG B 1 303 ? -34.532 -59.850 -5.527 1.00 51.82 303 ARG B C 1
ATOM 6003 O O . ARG B 1 303 ? -34.959 -59.582 -6.651 1.00 46.01 303 ARG B O 1
ATOM 6011 N N . PHE B 1 304 ? -33.976 -58.943 -4.707 1.00 53.22 304 PHE B N 1
ATOM 6012 C CA . PHE B 1 304 ? -33.802 -57.560 -5.111 1.00 51.58 304 PHE B CA 1
ATOM 6013 C C . PHE B 1 304 ? -32.938 -57.483 -6.378 1.00 52.46 304 PHE B C 1
ATOM 6014 O O . PHE B 1 304 ? -33.209 -56.669 -7.260 1.00 56.99 304 PHE B O 1
ATOM 6022 N N . ALA B 1 305 ? -31.899 -58.327 -6.472 1.00 47.77 305 ALA B N 1
ATOM 6023 C CA . ALA B 1 305 ? -31.022 -58.353 -7.636 1.00 50.78 305 ALA B CA 1
ATOM 6024 C C . ALA B 1 305 ? -31.755 -58.860 -8.884 1.00 51.52 305 ALA B C 1
ATOM 6025 O O . ALA B 1 305 ? -31.543 -58.318 -9.973 1.00 52.33 305 ALA B O 1
ATOM 6027 N N . TRP B 1 306 ? -32.535 -59.945 -8.745 1.00 47.03 306 TRP B N 1
ATOM 6028 C CA . TRP B 1 306 ? -33.360 -60.433 -9.843 1.00 51.13 306 TRP B CA 1
ATOM 6029 C C . TRP B 1 306 ? -34.327 -59.338 -10.307 1.00 46.49 306 TRP B C 1
ATOM 6030 O O . TRP B 1 306 ? -34.448 -59.102 -11.508 1.00 48.86 306 TRP B O 1
ATOM 6041 N N . ASP B 1 307 ? -34.993 -58.669 -9.357 1.00 51.50 307 ASP B N 1
ATOM 6042 C CA . ASP B 1 307 ? -35.945 -57.611 -9.672 1.00 56.22 307 ASP B CA 1
ATOM 6043 C C . ASP B 1 307 ? -35.265 -56.532 -10.511 1.00 66.60 307 ASP B C 1
ATOM 6044 O O . ASP B 1 307 ? -35.836 -56.088 -11.509 1.00 66.44 307 ASP B O 1
ATOM 6049 N N . THR B 1 308 ? -34.049 -56.121 -10.091 1.00 51.37 308 THR B N 1
ATOM 6050 C CA . THR B 1 308 ? -33.294 -55.091 -10.788 1.00 49.40 308 THR B CA 1
ATOM 6051 C C . THR B 1 308 ? -32.932 -55.521 -12.210 1.00 48.17 308 THR B C 1
ATOM 6052 O O . THR B 1 308 ? -33.118 -54.742 -13.137 1.00 55.61 308 THR B O 1
ATOM 6056 N N . LEU B 1 309 ? -32.381 -56.733 -12.372 1.00 51.02 309 LEU B N 1
ATOM 6057 C CA . LEU B 1 309 ? -31.860 -57.192 -13.657 1.00 54.10 309 LEU B CA 1
ATOM 6058 C C . LEU B 1 309 ? -32.990 -57.490 -14.654 1.00 61.41 309 LEU B C 1
ATOM 6059 O O . LEU B 1 309 ? -32.824 -57.287 -15.860 1.00 59.02 309 LEU B O 1
ATOM 6064 N N . ASN B 1 310 ? -34.112 -58.040 -14.167 1.00 66.58 310 ASN B N 1
ATOM 6065 C CA . ASN B 1 310 ? -35.235 -58.384 -15.029 1.00 71.69 310 ASN B CA 1
ATOM 6066 C C . ASN B 1 310 ? -35.932 -57.114 -15.507 1.00 71.76 310 ASN B C 1
ATOM 6067 O O . ASN B 1 310 ? -36.530 -57.121 -16.579 1.00 63.25 310 ASN B O 1
ATOM 6072 N N . SER B 1 311 ? -35.833 -56.038 -14.710 1.00 70.58 311 SER B N 1
ATOM 6073 C CA . SER B 1 311 ? -36.397 -54.749 -15.067 1.00 61.41 311 SER B CA 1
ATOM 6074 C C . SER B 1 311 ? -35.403 -53.910 -15.876 1.00 64.20 311 SER B C 1
ATOM 6075 O O . SER B 1 311 ? -35.478 -52.690 -15.832 1.00 65.27 311 SER B O 1
ATOM 6078 N N . GLY B 1 312 ? -34.473 -54.561 -16.605 1.00 77.97 312 GLY B N 1
ATOM 6079 C CA . GLY B 1 312 ? -33.607 -53.909 -17.585 1.00 69.60 312 GLY B CA 1
ATOM 6080 C C . GLY B 1 312 ? -32.394 -53.185 -16.984 1.00 74.67 312 GLY B C 1
ATOM 6081 O O . GLY B 1 312 ? -31.504 -52.777 -17.730 1.00 64.15 312 GLY B O 1
ATOM 6082 N N . GLN B 1 313 ? -32.341 -53.051 -15.645 1.00 77.44 313 GLN B N 1
ATOM 6083 C CA . GLN B 1 313 ? -31.341 -52.243 -14.953 1.00 72.01 313 GLN B CA 1
ATOM 6084 C C . GLN B 1 313 ? -30.110 -53.078 -14.595 1.00 69.50 313 GLN B C 1
ATOM 6085 O O . GLN B 1 313 ? -30.172 -54.318 -14.534 1.00 57.00 313 GLN B O 1
ATOM 6091 N N . VAL B 1 314 ? -29.001 -52.372 -14.305 1.00 58.75 314 VAL B N 1
ATOM 6092 C CA . VAL B 1 314 ? -27.776 -53.038 -13.891 1.00 59.33 314 VAL B CA 1
ATOM 6093 C C . VAL B 1 314 ? -27.516 -52.794 -12.402 1.00 57.02 314 VAL B C 1
ATOM 6094 O O . VAL B 1 314 ? -28.123 -51.936 -11.755 1.00 50.19 314 VAL B O 1
ATOM 6098 N N . ILE B 1 315 ? -26.563 -53.568 -11.872 1.00 51.65 315 ILE B N 1
ATOM 6099 C CA . ILE B 1 315 ? -26.143 -53.435 -10.487 1.00 50.54 315 ILE B CA 1
ATOM 6100 C C . ILE B 1 315 ? -24.840 -52.629 -10.443 1.00 50.90 315 ILE B C 1
ATOM 6101 O O . ILE B 1 315 ? -23.857 -52.985 -11.091 1.00 44.97 315 ILE B O 1
ATOM 6106 N N . PRO B 1 316 ? -24.804 -51.494 -9.707 1.00 48.83 316 PRO B N 1
ATOM 6107 C CA . PRO B 1 316 ? -23.644 -50.610 -9.726 1.00 40.84 316 PRO B CA 1
ATOM 6108 C C . PRO B 1 316 ? -22.421 -51.370 -9.230 1.00 42.79 316 PRO B C 1
ATOM 6109 O O . PRO B 1 316 ? -22.498 -52.135 -8.259 1.00 41.32 316 PRO B O 1
ATOM 6113 N N . GLY B 1 317 ? -21.328 -51.220 -9.981 1.00 42.12 317 GLY B N 1
ATOM 6114 C CA . GLY B 1 317 ? -20.034 -51.762 -9.602 1.00 43.50 317 GLY B CA 1
ATOM 6115 C C . GLY B 1 317 ? -19.756 -53.152 -10.155 1.00 40.24 317 GLY B C 1
ATOM 6116 O O . GLY B 1 317 ? -18.627 -53.628 -10.029 1.00 39.95 317 GLY B O 1
ATOM 6117 N N . TYR B 1 318 ? -20.766 -53.773 -10.785 1.00 39.06 318 TYR B N 1
ATOM 6118 C CA . TYR B 1 318 ? -20.643 -55.140 -11.268 1.00 40.41 318 TYR B CA 1
ATOM 6119 C C . TYR B 1 318 ? -20.940 -55.275 -12.757 1.00 45.19 318 TYR B C 1
ATOM 6120 O O . TYR B 1 318 ? -21.795 -54.572 -13.293 1.00 45.56 318 TYR B O 1
ATOM 6129 N N . GLY B 1 319 ? -20.285 -56.253 -13.396 1.00 39.29 319 GLY B N 1
ATOM 6130 C CA . GLY B 1 319 ? -20.684 -56.688 -14.723 1.00 45.54 319 GLY B CA 1
ATOM 6131 C C . GLY B 1 319 ? -20.232 -55.757 -15.857 1.00 52.59 319 GLY B C 1
ATOM 6132 O O . GLY B 1 319 ? -20.867 -55.715 -16.904 1.00 57.43 319 GLY B O 1
ATOM 6133 N N . HIS B 1 320 ? -19.118 -55.042 -15.668 1.00 53.99 320 HIS B N 1
ATOM 6134 C CA . HIS B 1 320 ? -18.522 -54.248 -16.730 1.00 59.19 320 HIS B CA 1
ATOM 6135 C C . HIS B 1 320 ? -17.878 -55.155 -17.797 1.00 64.86 320 HIS B C 1
ATOM 6136 O O . HIS B 1 320 ? -17.671 -56.355 -17.600 1.00 63.11 320 HIS B O 1
ATOM 6143 N N . ALA B 1 321 ? -17.514 -54.559 -18.940 1.00 55.77 321 ALA B N 1
ATOM 6144 C CA . ALA B 1 321 ? -17.523 -55.269 -20.217 1.00 68.62 321 ALA B CA 1
ATOM 6145 C C . ALA B 1 321 ? -16.206 -55.993 -20.482 1.00 70.50 321 ALA B C 1
ATOM 6146 O O . ALA B 1 321 ? -16.184 -56.930 -21.270 1.00 67.64 321 ALA B O 1
ATOM 6148 N N . VAL B 1 322 ? -15.123 -55.557 -19.829 1.00 68.36 322 VAL B N 1
ATOM 6149 C CA . VAL B 1 322 ? -13.781 -55.842 -20.313 1.00 72.57 322 VAL B CA 1
ATOM 6150 C C . VAL B 1 322 ? -13.207 -57.069 -19.600 1.00 66.10 322 VAL B C 1
ATOM 6151 O O . VAL B 1 322 ? -12.742 -58.014 -20.235 1.00 63.20 322 VAL B O 1
ATOM 6155 N N . LEU B 1 323 ? -13.226 -57.053 -18.264 1.00 64.19 323 LEU B N 1
ATOM 6156 C CA . LEU B 1 323 ? -12.582 -58.108 -17.495 1.00 63.42 323 LEU B CA 1
ATOM 6157 C C . LEU B 1 323 ? -13.435 -59.369 -17.558 1.00 52.00 323 LEU B C 1
ATOM 6158 O O . LEU B 1 323 ? -14.641 -59.263 -17.695 1.00 46.33 323 LEU B O 1
ATOM 6163 N N . ARG B 1 324 ? -12.807 -60.533 -17.364 1.00 53.86 324 ARG B N 1
ATOM 6164 C CA . ARG B 1 324 ? -13.545 -61.770 -17.145 1.00 58.81 324 ARG B CA 1
ATOM 6165 C C . ARG B 1 324 ? -13.303 -62.287 -15.720 1.00 55.44 324 ARG B C 1
ATOM 6166 O O . ARG B 1 324 ? -13.765 -63.378 -15.360 1.00 49.11 324 ARG B O 1
ATOM 6174 N N . VAL B 1 325 ? -12.629 -61.469 -14.891 1.00 46.81 325 VAL B N 1
ATOM 6175 C CA . VAL B 1 325 ? -12.298 -61.817 -13.512 1.00 41.50 325 VAL B CA 1
ATOM 6176 C C . VAL B 1 325 ? -12.601 -60.617 -12.603 1.00 41.54 325 VAL B C 1
ATOM 6177 O O . VAL B 1 325 ? -12.836 -59.505 -13.081 1.00 46.16 325 VAL B O 1
ATOM 6181 N N . THR B 1 326 ? -12.571 -60.826 -11.283 1.00 40.83 326 THR B N 1
ATOM 6182 C CA . THR B 1 326 ? -12.741 -59.717 -10.367 1.00 40.30 326 THR B CA 1
ATOM 6183 C C . THR B 1 326 ? -11.576 -58.768 -10.557 1.00 37.53 326 THR B C 1
ATOM 6184 O O . THR B 1 326 ? -10.441 -59.204 -10.720 1.00 37.17 326 THR B O 1
ATOM 6188 N N . ASP B 1 327 ? -11.897 -57.478 -10.596 1.00 39.40 327 ASP B N 1
ATOM 6189 C CA . ASP B 1 327 ? -10.901 -56.419 -10.636 1.00 34.64 327 ASP B CA 1
ATOM 6190 C C . ASP B 1 327 ? -9.908 -56.668 -9.509 1.00 33.12 327 ASP B C 1
ATOM 6191 O O . ASP B 1 327 ? -10.319 -56.791 -8.348 1.00 37.53 327 ASP B O 1
ATOM 6196 N N . PRO B 1 328 ? -8.590 -56.805 -9.779 1.00 34.22 328 PRO B N 1
ATOM 6197 C CA . PRO B 1 328 ? -7.616 -57.001 -8.699 1.00 39.50 328 PRO B CA 1
ATOM 6198 C C . PRO B 1 328 ? -7.590 -55.812 -7.724 1.00 39.15 328 PRO B C 1
ATOM 6199 O O . PRO B 1 328 ? -7.185 -55.960 -6.571 1.00 35.98 328 PRO B O 1
ATOM 6203 N N . ARG B 1 329 ? -8.068 -54.642 -8.173 1.00 35.39 329 ARG B N 1
ATOM 6204 C CA . ARG B 1 329 ? -8.173 -53.498 -7.267 1.00 36.40 329 ARG B CA 1
ATOM 6205 C C . ARG B 1 329 ? -9.322 -53.700 -6.276 1.00 34.15 329 ARG B C 1
ATOM 6206 O O . ARG B 1 329 ? -9.257 -53.184 -5.149 1.00 36.03 329 ARG B O 1
ATOM 6214 N N . TYR B 1 330 ? -10.358 -54.457 -6.681 1.00 32.42 330 TYR B N 1
ATOM 6215 C CA . TYR B 1 330 ? -11.433 -54.811 -5.765 1.00 32.69 330 TYR B CA 1
ATOM 6216 C C . TYR B 1 330 ? -10.927 -55.768 -4.683 1.00 32.87 330 TYR B C 1
ATOM 6217 O O . TYR B 1 330 ? -11.187 -55.565 -3.510 1.00 32.05 330 TYR B O 1
ATOM 6226 N N . VAL B 1 331 ? -10.153 -56.776 -5.096 1.00 32.79 331 VAL B N 1
ATOM 6227 C CA . VAL B 1 331 ? -9.621 -57.812 -4.217 1.00 36.16 331 VAL B CA 1
ATOM 6228 C C . VAL B 1 331 ? -8.758 -57.193 -3.121 1.00 36.90 331 VAL B C 1
ATOM 6229 O O . VAL B 1 331 ? -8.879 -57.562 -1.946 1.00 36.36 331 VAL B O 1
ATOM 6233 N N . ALA B 1 332 ? -7.907 -56.210 -3.471 1.00 35.99 332 ALA B N 1
ATOM 6234 C CA . ALA B 1 332 ? -7.036 -55.619 -2.459 1.00 36.42 332 ALA B CA 1
ATOM 6235 C C . ALA B 1 332 ? -7.831 -54.832 -1.412 1.00 37.55 332 ALA B C 1
ATOM 6236 O O . ALA B 1 332 ? -7.457 -54.834 -0.230 1.00 38.34 332 ALA B O 1
ATOM 6238 N N . GLN B 1 333 ? -8.879 -54.129 -1.869 1.00 36.20 333 GLN B N 1
ATOM 6239 C CA . GLN B 1 333 ? -9.798 -53.391 -1.000 1.00 36.83 333 GLN B CA 1
ATOM 6240 C C . GLN B 1 333 ? -10.566 -54.338 -0.084 1.00 34.00 333 GLN B C 1
ATOM 6241 O O . GLN B 1 333 ? -10.777 -54.027 1.096 1.00 39.12 333 GLN B O 1
ATOM 6247 N N . ARG B 1 334 ? -11.015 -55.471 -0.617 1.00 32.64 334 ARG B N 1
ATOM 6248 C CA . ARG B 1 334 ? -11.702 -56.470 0.226 1.00 36.18 334 ARG B CA 1
ATOM 6249 C C . ARG B 1 334 ? -10.767 -56.994 1.318 1.00 31.46 334 ARG B C 1
ATOM 6250 O O . ARG B 1 334 ? -11.138 -57.062 2.497 1.00 33.90 334 ARG B O 1
ATOM 6258 N N . ASP B 1 335 ? -9.539 -57.336 0.906 1.00 33.82 335 ASP B N 1
ATOM 6259 C CA . ASP B 1 335 ? -8.503 -57.772 1.836 1.00 34.11 335 ASP B CA 1
ATOM 6260 C C . ASP B 1 335 ? -8.280 -56.719 2.938 1.00 39.49 335 ASP B C 1
ATOM 6261 O O . ASP B 1 335 ? -8.205 -57.069 4.121 1.00 34.28 335 ASP B O 1
ATOM 6266 N N . PHE B 1 336 ? -8.206 -55.417 2.574 1.00 38.07 336 PHE B N 1
ATOM 6267 C CA . PHE B 1 336 ? -8.119 -54.344 3.567 1.00 34.62 336 PHE B CA 1
ATOM 6268 C C . PHE B 1 336 ? -9.339 -54.351 4.505 1.00 33.09 336 PHE B C 1
ATOM 6269 O O . PHE B 1 336 ? -9.194 -54.291 5.732 1.00 34.88 336 PHE B O 1
ATOM 6277 N N . ALA B 1 337 ? -10.557 -54.400 3.950 1.00 33.09 337 ALA B N 1
ATOM 6278 C CA . ALA B 1 337 ? -11.769 -54.374 4.760 1.00 35.14 337 ALA B CA 1
ATOM 6279 C C . ALA B 1 337 ? -11.831 -55.582 5.718 1.00 44.42 337 ALA B C 1
ATOM 6280 O O . ALA B 1 337 ? -12.174 -55.446 6.899 1.00 41.08 337 ALA B O 1
ATOM 6282 N N . LEU B 1 338 ? -11.514 -56.788 5.221 1.00 41.38 338 LEU B N 1
ATOM 6283 C CA . LEU B 1 338 ? -11.571 -57.980 6.067 1.00 43.48 338 LEU B CA 1
ATOM 6284 C C . LEU B 1 338 ? -10.634 -57.820 7.263 1.00 45.42 338 LEU B C 1
ATOM 6285 O O . LEU B 1 338 ? -10.981 -58.210 8.359 1.00 45.71 338 LEU B O 1
ATOM 6290 N N . LYS B 1 339 ? -9.455 -57.233 7.041 1.00 45.64 339 LYS B N 1
ATOM 6291 C CA . LYS B 1 339 ? -8.453 -57.068 8.074 1.00 52.07 339 LYS B CA 1
ATOM 6292 C C . LYS B 1 339 ? -8.881 -55.980 9.070 1.00 53.21 339 LYS B C 1
ATOM 6293 O O . LYS B 1 339 ? -8.699 -56.139 10.271 1.00 52.39 339 LYS B O 1
ATOM 6299 N N . HIS B 1 340 ? -9.442 -54.863 8.582 1.00 45.11 340 HIS B N 1
ATOM 6300 C CA . HIS B 1 340 ? -9.487 -53.633 9.356 1.00 42.18 340 HIS B CA 1
ATOM 6301 C C . HIS B 1 340 ? -10.897 -53.225 9.759 1.00 40.02 340 HIS B C 1
ATOM 6302 O O . HIS B 1 340 ? -11.017 -52.569 10.782 1.00 41.53 340 HIS B O 1
ATOM 6309 N N . LEU B 1 341 ? -11.957 -53.564 9.004 1.00 38.10 341 LEU B N 1
ATOM 6310 C CA . LEU B 1 341 ? -13.308 -53.230 9.465 1.00 39.47 341 LEU B CA 1
ATOM 6311 C C . LEU B 1 341 ? -14.346 -54.293 9.101 1.00 40.24 341 LEU B C 1
ATOM 6312 O O . LEU B 1 341 ? -15.409 -53.966 8.562 1.00 38.90 341 LEU B O 1
ATOM 6317 N N . PRO B 1 342 ? -14.105 -55.585 9.440 1.00 45.10 342 PRO B N 1
ATOM 6318 C CA . PRO B 1 342 ? -15.039 -56.677 9.125 1.00 45.62 342 PRO B CA 1
ATOM 6319 C C . PRO B 1 342 ? -16.466 -56.587 9.690 1.00 45.08 342 PRO B C 1
ATOM 6320 O O . PRO B 1 342 ? -17.392 -57.149 9.109 1.00 42.49 342 PRO B O 1
ATOM 6324 N N . ASP B 1 343 ? -16.674 -55.867 10.799 1.00 44.81 343 ASP B N 1
ATOM 6325 C CA . ASP B 1 343 ? -18.001 -55.811 11.419 1.00 49.43 343 ASP B CA 1
ATOM 6326 C C . ASP B 1 343 ? -18.789 -54.572 10.953 1.00 51.21 343 ASP B C 1
ATOM 6327 O O . ASP B 1 343 ? -19.990 -54.447 11.210 1.00 47.80 343 ASP B O 1
ATOM 6332 N N . ASP B 1 344 ? -18.147 -53.672 10.200 1.00 47.88 344 ASP B N 1
ATOM 6333 C CA . ASP B 1 344 ? -18.852 -52.506 9.668 1.00 47.02 344 ASP B CA 1
ATOM 6334 C C . ASP B 1 344 ? -20.036 -52.959 8.808 1.00 42.51 344 ASP B C 1
ATOM 6335 O O . ASP B 1 344 ? -19.870 -53.731 7.863 1.00 41.50 344 ASP B O 1
ATOM 6340 N N . GLU B 1 345 ? -21.216 -52.398 9.089 1.00 42.18 345 GLU B N 1
ATOM 6341 C CA . GLU B 1 345 ? -22.462 -52.884 8.524 1.00 45.15 345 GLU B CA 1
ATOM 6342 C C . GLU B 1 345 ? -22.544 -52.684 7.010 1.00 44.73 345 GLU B C 1
ATOM 6343 O O . GLU B 1 345 ? -23.014 -53.591 6.324 1.00 46.00 345 GLU B O 1
ATOM 6349 N N . LEU B 1 346 ? -22.060 -51.555 6.469 1.00 35.63 346 LEU B N 1
ATOM 6350 C CA . LEU B 1 346 ? -22.131 -51.334 5.024 1.00 38.21 346 LEU B CA 1
ATOM 6351 C C . LEU B 1 346 ? -21.162 -52.285 4.325 1.00 30.93 346 LEU B C 1
ATOM 6352 O O . LEU B 1 346 ? -21.495 -52.847 3.295 1.00 40.75 346 LEU B O 1
ATOM 6357 N N . PHE B 1 347 ? -19.982 -52.520 4.917 1.00 35.16 347 PHE B N 1
ATOM 6358 C CA . PHE B 1 347 ? -19.052 -53.505 4.392 1.00 39.00 347 PHE B CA 1
ATOM 6359 C C . PHE B 1 347 ? -19.683 -54.903 4.314 1.00 41.60 347 PHE B C 1
ATOM 6360 O O . PHE B 1 347 ? -19.388 -55.655 3.359 1.00 37.40 347 PHE B O 1
ATOM 6368 N N . LYS B 1 348 ? -20.474 -55.267 5.344 1.00 40.14 348 LYS B N 1
ATOM 6369 C CA . LYS B 1 348 ? -21.155 -56.558 5.361 1.00 44.30 348 LYS B CA 1
ATOM 6370 C C . LYS B 1 348 ? -22.065 -56.654 4.142 1.00 37.51 348 LYS B C 1
ATOM 6371 O O . LYS B 1 348 ? -22.149 -57.715 3.540 1.00 39.48 348 LYS B O 1
ATOM 6377 N N . ILE B 1 349 ? -22.678 -55.544 3.715 1.00 38.89 349 ILE B N 1
ATOM 6378 C CA . ILE B 1 349 ? -23.528 -55.615 2.529 1.00 41.07 349 ILE B CA 1
ATOM 6379 C C . ILE B 1 349 ? -22.658 -55.816 1.274 1.00 38.21 349 ILE B C 1
ATOM 6380 O O . ILE B 1 349 ? -23.021 -56.592 0.396 1.00 39.43 349 ILE B O 1
ATOM 6385 N N . VAL B 1 350 ? -21.544 -55.059 1.164 1.00 39.74 350 VAL B N 1
ATOM 6386 C CA . VAL B 1 350 ? -20.622 -55.149 0.036 1.00 37.85 350 VAL B CA 1
ATOM 6387 C C . VAL B 1 350 ? -20.089 -56.593 -0.031 1.00 39.85 350 VAL B C 1
ATOM 6388 O O . VAL B 1 350 ? -19.950 -57.179 -1.089 1.00 35.87 350 VAL B O 1
ATOM 6392 N N . SER B 1 351 ? -19.832 -57.193 1.133 1.00 38.56 351 SER B N 1
ATOM 6393 C CA . SER B 1 351 ? -19.288 -58.539 1.210 1.00 39.98 351 SER B CA 1
ATOM 6394 C C . SER B 1 351 ? -20.314 -59.553 0.712 1.00 38.77 351 SER B C 1
ATOM 6395 O O . SER B 1 351 ? -19.982 -60.402 -0.107 1.00 39.76 351 SER B O 1
ATOM 6398 N N . LEU B 1 352 ? -21.562 -59.414 1.171 1.00 39.89 352 LEU B N 1
ATOM 6399 C CA . LEU B 1 352 ? -22.644 -60.277 0.738 1.00 39.85 352 LEU B CA 1
ATOM 6400 C C . LEU B 1 352 ? -22.878 -60.137 -0.767 1.00 38.61 352 LEU B C 1
ATOM 6401 O O . LEU B 1 352 ? -23.144 -61.127 -1.428 1.00 37.89 352 LEU B O 1
ATOM 6406 N N . CYS B 1 353 ? -22.753 -58.927 -1.316 1.00 37.46 353 CYS B N 1
ATOM 6407 C CA . CYS B 1 353 ? -22.903 -58.728 -2.754 1.00 43.29 353 CYS B CA 1
ATOM 6408 C C . CYS B 1 353 ? -21.833 -59.503 -3.530 1.00 44.65 353 CYS B C 1
ATOM 6409 O O . CYS B 1 353 ? -22.124 -60.017 -4.609 1.00 41.70 353 CYS B O 1
ATOM 6412 N N . TYR B 1 354 ? -20.612 -59.592 -2.980 1.00 39.20 354 TYR B N 1
ATOM 6413 C CA . TYR B 1 354 ? -19.521 -60.294 -3.640 1.00 40.19 354 TYR B CA 1
ATOM 6414 C C . TYR B 1 354 ? -19.834 -61.788 -3.802 1.00 44.54 354 TYR B C 1
ATOM 6415 O O . TYR B 1 354 ? -19.459 -62.388 -4.805 1.00 42.82 354 TYR B O 1
ATOM 6424 N N . GLU B 1 355 ? -20.509 -62.366 -2.802 1.00 45.73 355 GLU B N 1
ATOM 6425 C CA . GLU B 1 355 ? -21.061 -63.714 -2.882 1.00 49.44 355 GLU B CA 1
ATOM 6426 C C . GLU B 1 355 ? -22.260 -63.793 -3.843 1.00 47.81 355 GLU B C 1
ATOM 6427 O O . GLU B 1 355 ? -22.293 -64.632 -4.744 1.00 52.03 355 GLU B O 1
ATOM 6433 N N . VAL B 1 356 ? -23.250 -62.919 -3.658 1.00 44.42 356 VAL B N 1
ATOM 6434 C CA . VAL B 1 356 ? -24.578 -63.117 -4.233 1.00 47.74 356 VAL B CA 1
ATOM 6435 C C . VAL B 1 356 ? -24.671 -62.583 -5.666 1.00 46.85 356 VAL B C 1
ATOM 6436 O O . VAL B 1 356 ? -25.253 -63.240 -6.528 1.00 43.60 356 VAL B O 1
ATOM 6440 N N . ILE B 1 357 ? -24.123 -61.387 -5.927 1.00 42.02 357 ILE B N 1
ATOM 6441 C CA . ILE B 1 357 ? -24.430 -60.697 -7.173 1.00 41.37 357 ILE B CA 1
ATOM 6442 C C . ILE B 1 357 ? -23.795 -61.446 -8.344 1.00 42.67 357 ILE B C 1
ATOM 6443 O O . ILE B 1 357 ? -24.408 -61.542 -9.407 1.00 42.57 357 ILE B O 1
ATOM 6448 N N . PRO B 1 358 ? -22.561 -61.987 -8.220 1.00 44.02 358 PRO B N 1
ATOM 6449 C CA . PRO B 1 358 ? -21.976 -62.783 -9.305 1.00 45.88 358 PRO B CA 1
ATOM 6450 C C . PRO B 1 358 ? -22.732 -64.072 -9.617 1.00 49.07 358 PRO B C 1
ATOM 6451 O O . PRO B 1 358 ? -22.744 -64.486 -10.778 1.00 41.33 358 PRO B O 1
ATOM 6455 N N . GLU B 1 359 ? -23.341 -64.691 -8.588 1.00 49.15 359 GLU B N 1
ATOM 6456 C CA . GLU B 1 359 ? -24.143 -65.891 -8.796 1.00 57.38 359 GLU B CA 1
ATOM 6457 C C . GLU B 1 359 ? -25.398 -65.531 -9.592 1.00 51.13 359 GLU B C 1
ATOM 6458 O O . GLU B 1 359 ? -25.757 -66.237 -10.531 1.00 52.29 359 GLU B O 1
ATOM 6464 N N . VAL B 1 360 ? -26.030 -64.403 -9.239 1.00 51.22 360 VAL B N 1
ATOM 6465 C CA . VAL B 1 360 ? -27.239 -63.958 -9.913 1.00 52.14 360 VAL B CA 1
ATOM 6466 C C . VAL B 1 360 ? -26.930 -63.555 -11.361 1.00 60.20 360 VAL B C 1
ATOM 6467 O O . VAL B 1 360 ? -27.765 -63.753 -12.241 1.00 54.38 360 VAL B O 1
ATOM 6471 N N . LEU B 1 361 ? -25.745 -62.981 -11.608 1.00 55.45 361 LEU B N 1
ATOM 6472 C CA . LEU B 1 361 ? -25.413 -62.471 -12.928 1.00 58.30 361 LEU B CA 1
ATOM 6473 C C . LEU B 1 361 ? -25.105 -63.647 -13.857 1.00 53.37 361 LEU B C 1
ATOM 6474 O O . LEU B 1 361 ? -25.476 -63.613 -15.016 1.00 49.86 361 LEU B O 1
ATOM 6479 N N . LYS B 1 362 ? -24.446 -64.692 -13.349 1.00 53.18 362 LYS B N 1
ATOM 6480 C CA . LYS B 1 362 ? -24.201 -65.894 -14.141 1.00 59.03 362 LYS B CA 1
ATOM 6481 C C . LYS B 1 362 ? -25.531 -66.500 -14.594 1.00 58.00 362 LYS B C 1
ATOM 6482 O O . LYS B 1 362 ? -25.717 -66.839 -15.768 1.00 52.66 362 LYS B O 1
ATOM 6488 N N . LYS B 1 363 ? -26.473 -66.569 -13.655 1.00 54.74 363 LYS B N 1
ATOM 6489 C CA . LYS B 1 363 ? -27.766 -67.174 -13.897 1.00 55.18 363 LYS B CA 1
ATOM 6490 C C . LYS B 1 363 ? -28.590 -66.317 -14.860 1.00 57.36 363 LYS B C 1
ATOM 6491 O O . LYS B 1 363 ? -29.442 -66.844 -15.558 1.00 55.66 363 LYS B O 1
ATOM 6497 N N . HIS B 1 364 ? -28.340 -65.005 -14.911 1.00 55.42 364 HIS B N 1
ATOM 6498 C CA . HIS B 1 364 ? -29.199 -64.118 -15.675 1.00 53.42 364 HIS B CA 1
ATOM 6499 C C . HIS B 1 364 ? -28.777 -64.108 -17.142 1.00 56.84 364 HIS B C 1
ATOM 6500 O O . HIS B 1 364 ? -29.622 -63.877 -18.002 1.00 56.40 364 HIS B O 1
ATOM 6507 N N . GLY B 1 365 ? -27.485 -64.307 -17.427 1.00 64.06 365 GLY B N 1
ATOM 6508 C CA . GLY B 1 365 ? -27.083 -64.815 -18.735 1.00 84.85 365 GLY B CA 1
ATOM 6509 C C . GLY B 1 365 ? -26.529 -63.778 -19.720 1.00 100.02 365 GLY B C 1
ATOM 6510 O O . GLY B 1 365 ? -26.067 -64.161 -20.802 1.00 89.77 365 GLY B O 1
ATOM 6511 N N . LYS B 1 366 ? -26.586 -62.483 -19.354 1.00 119.31 366 LYS B N 1
ATOM 6512 C CA . LYS B 1 366 ? -26.186 -61.382 -20.231 1.00 120.82 366 LYS B CA 1
ATOM 6513 C C . LYS B 1 366 ? -24.673 -61.154 -20.161 1.00 122.42 366 LYS B C 1
ATOM 6514 O O . LYS B 1 366 ? -24.006 -61.087 -21.193 1.00 122.52 366 LYS B O 1
ATOM 6520 N N . ALA B 1 367 ? -24.151 -61.022 -18.933 1.00 117.14 367 ALA B N 1
ATOM 6521 C CA . ALA B 1 367 ? -22.815 -60.498 -18.690 1.00 113.06 367 ALA B CA 1
ATOM 6522 C C . ALA B 1 367 ? -21.767 -61.608 -18.759 1.00 107.61 367 ALA B C 1
ATOM 6523 O O . ALA B 1 367 ? -21.727 -62.496 -17.909 1.00 106.33 367 ALA B O 1
ATOM 6525 N N . LYS B 1 368 ? -20.885 -61.509 -19.761 1.00 104.02 368 LYS B N 1
ATOM 6526 C CA . LYS B 1 368 ? -19.667 -62.304 -19.814 1.00 97.15 368 LYS B CA 1
ATOM 6527 C C . LYS B 1 368 ? -18.740 -61.910 -18.655 1.00 85.83 368 LYS B C 1
ATOM 6528 O O . LYS B 1 368 ? -17.669 -62.498 -18.488 1.00 82.84 368 LYS B O 1
ATOM 6530 N N . ASN B 1 369 ? -19.148 -60.899 -17.868 1.00 70.77 369 ASN B N 1
ATOM 6531 C CA . ASN B 1 369 ? -18.483 -60.555 -16.618 1.00 57.77 369 ASN B CA 1
ATOM 6532 C C . ASN B 1 369 ? -19.513 -60.464 -15.486 1.00 50.57 369 ASN B C 1
ATOM 6533 O O . ASN B 1 369 ? -20.324 -59.537 -15.420 1.00 48.49 369 ASN B O 1
ATOM 6538 N N . PRO B 1 370 ? -19.530 -61.439 -14.551 1.00 48.35 370 PRO B N 1
ATOM 6539 C CA . PRO B 1 370 ? -20.372 -61.348 -13.348 1.00 45.23 370 PRO B CA 1
ATOM 6540 C C . PRO B 1 370 ? -19.706 -60.662 -12.149 1.00 45.26 370 PRO B C 1
ATOM 6541 O O . PRO B 1 370 ? -20.290 -60.616 -11.068 1.00 44.42 370 PRO B O 1
ATOM 6545 N N . TRP B 1 371 ? -18.471 -60.163 -12.345 1.00 42.47 371 TRP B N 1
ATOM 6546 C CA . TRP B 1 371 ? -17.599 -59.755 -11.246 1.00 43.94 371 TRP B CA 1
ATOM 6547 C C . TRP B 1 371 ? -17.542 -58.226 -11.083 1.00 39.76 371 TRP B C 1
ATOM 6548 O O . TRP B 1 371 ? -17.792 -57.472 -12.020 1.00 44.00 371 TRP B O 1
ATOM 6559 N N . PRO B 1 372 ? -17.128 -57.704 -9.910 1.00 35.94 372 PRO B N 1
ATOM 6560 C CA . PRO B 1 372 ? -17.071 -56.261 -9.701 1.00 36.77 372 PRO B CA 1
ATOM 6561 C C . PRO B 1 372 ? -15.784 -55.584 -10.186 1.00 41.85 372 PRO B C 1
ATOM 6562 O O . PRO B 1 372 ? -14.813 -56.266 -10.554 1.00 41.62 372 PRO B O 1
ATOM 6566 N N . ASN B 1 373 ? -15.809 -54.229 -10.169 1.00 43.55 373 ASN B N 1
ATOM 6567 C CA . ASN B 1 373 ? -14.645 -53.366 -10.368 1.00 38.00 373 ASN B CA 1
ATOM 6568 C C . ASN B 1 373 ? -14.262 -52.644 -9.058 1.00 38.22 373 ASN B C 1
ATOM 6569 O O . ASN B 1 373 ? -14.891 -52.798 -8.010 1.00 39.19 373 ASN B O 1
ATOM 6574 N N . VAL B 1 374 ? -13.225 -51.792 -9.145 1.00 40.01 374 VAL B N 1
ATOM 6575 C CA . VAL B 1 374 ? -12.681 -51.022 -8.029 1.00 37.63 374 VAL B CA 1
ATOM 6576 C C . VAL B 1 374 ? -13.741 -50.161 -7.317 1.00 36.33 374 VAL B C 1
ATOM 6577 O O . VAL B 1 374 ? -13.723 -50.030 -6.079 1.00 35.04 374 VAL B O 1
ATOM 6581 N N . ASP B 1 375 ? -14.692 -49.584 -8.064 1.00 35.59 375 ASP B N 1
ATOM 6582 C CA . ASP B 1 375 ? -15.657 -48.632 -7.508 1.00 37.54 375 ASP B CA 1
ATOM 6583 C C . ASP B 1 375 ? -16.745 -49.294 -6.651 1.00 41.80 375 ASP B C 1
ATOM 6584 O O . ASP B 1 375 ? -17.468 -48.621 -5.897 1.00 37.25 375 ASP B O 1
ATOM 6589 N N . ALA B 1 376 ? -16.882 -50.620 -6.792 1.00 38.07 376 ALA B N 1
ATOM 6590 C CA . ALA B 1 376 ? -17.778 -51.397 -5.949 1.00 35.07 376 ALA B CA 1
ATOM 6591 C C . ALA B 1 376 ? -17.378 -51.280 -4.475 1.00 37.89 376 ALA B C 1
ATOM 6592 O O . ALA B 1 376 ? -18.230 -51.447 -3.600 1.00 38.90 376 ALA B O 1
ATOM 6594 N N . HIS B 1 377 ? -16.080 -51.038 -4.190 1.00 37.42 377 HIS B N 1
ATOM 6595 C CA . HIS B 1 377 ? -15.567 -51.242 -2.838 1.00 38.54 377 HIS B CA 1
ATOM 6596 C C . HIS B 1 377 ? -15.074 -49.983 -2.129 1.00 38.69 377 HIS B C 1
ATOM 6597 O O . HIS B 1 377 ? -14.957 -50.019 -0.889 1.00 35.12 377 HIS B O 1
ATOM 6604 N N . SER B 1 378 ? -14.672 -48.946 -2.897 1.00 33.81 378 SER B N 1
ATOM 6605 C CA . SER B 1 378 ? -13.911 -47.838 -2.321 1.00 32.51 378 SER B CA 1
ATOM 6606 C C . SER B 1 378 ? -14.790 -46.985 -1.398 1.00 36.85 378 SER B C 1
ATOM 6607 O O . SER B 1 378 ? -14.339 -46.582 -0.335 1.00 37.28 378 SER B O 1
ATOM 6610 N N . GLY B 1 379 ? -16.041 -46.698 -1.791 1.00 37.08 379 GLY B N 1
ATOM 6611 C CA . GLY B 1 379 ? -16.898 -45.799 -1.026 1.00 34.30 379 GLY B CA 1
ATOM 6612 C C . GLY B 1 379 ? -17.127 -46.221 0.439 1.00 37.52 379 GLY B C 1
ATOM 6613 O O . GLY B 1 379 ? -17.138 -45.381 1.342 1.00 34.68 379 GLY B O 1
ATOM 6614 N N . VAL B 1 380 ? -17.387 -47.507 0.705 1.00 38.44 380 VAL B N 1
ATOM 6615 C CA . VAL B 1 380 ? -17.664 -47.920 2.077 1.00 39.32 380 VAL B CA 1
ATOM 6616 C C . VAL B 1 380 ? -16.413 -47.761 2.929 1.00 33.51 380 VAL B C 1
ATOM 6617 O O . VAL B 1 380 ? -16.530 -47.655 4.142 1.00 36.89 380 VAL B O 1
ATOM 6621 N N . LEU B 1 381 ? -15.224 -47.870 2.323 1.00 31.24 381 LEU B N 1
ATOM 6622 C CA . LEU B 1 381 ? -13.987 -47.706 3.072 1.00 38.67 381 LEU B CA 1
ATOM 6623 C C . LEU B 1 381 ? -13.860 -46.245 3.524 1.00 41.03 381 LEU B C 1
ATOM 6624 O O . LEU B 1 381 ? -13.626 -46.003 4.712 1.00 36.04 381 LEU B O 1
ATOM 6629 N N . LEU B 1 382 ? -13.996 -45.285 2.577 1.00 34.59 382 LEU B N 1
ATOM 6630 C CA . LEU B 1 382 ? -14.016 -43.862 2.914 1.00 34.27 382 LEU B CA 1
ATOM 6631 C C . LEU B 1 382 ? -15.101 -43.549 3.948 1.00 34.98 382 LEU B C 1
ATOM 6632 O O . LEU B 1 382 ? -14.834 -42.903 4.971 1.00 32.18 382 LEU B O 1
ATOM 6637 N N . TRP B 1 383 ? -16.319 -44.027 3.722 1.00 33.45 383 TRP B N 1
ATOM 6638 C CA . TRP B 1 383 ? -17.425 -43.678 4.608 1.00 35.36 383 TRP B CA 1
ATOM 6639 C C . TRP B 1 383 ? -17.166 -44.225 6.020 1.00 45.58 383 TRP B C 1
ATOM 6640 O O . TRP B 1 383 ? -17.486 -43.553 6.995 1.00 38.38 383 TRP B O 1
ATOM 6651 N N . HIS B 1 384 ? -16.545 -45.416 6.133 1.00 36.95 384 HIS B N 1
ATOM 6652 C CA . HIS B 1 384 ? -16.342 -46.030 7.445 1.00 42.93 384 HIS B CA 1
ATOM 6653 C C . HIS B 1 384 ? -15.472 -45.116 8.310 1.00 42.01 384 HIS B C 1
ATOM 6654 O O . HIS B 1 384 ? -15.733 -44.946 9.484 1.00 39.01 384 HIS B O 1
ATOM 6661 N N . TYR B 1 385 ? -14.413 -44.540 7.739 1.00 38.18 385 TYR B N 1
ATOM 6662 C CA . TYR B 1 385 ? -13.510 -43.730 8.528 1.00 36.83 385 TYR B CA 1
ATOM 6663 C C . TYR B 1 385 ? -13.991 -42.280 8.670 1.00 37.69 385 TYR B C 1
ATOM 6664 O O . TYR B 1 385 ? -13.213 -41.440 9.098 1.00 42.46 385 TYR B O 1
ATOM 6673 N N . GLY B 1 386 ? -15.239 -41.973 8.305 1.00 39.05 386 GLY B N 1
ATOM 6674 C CA . GLY B 1 386 ? -15.813 -40.639 8.476 1.00 38.56 386 GLY B CA 1
ATOM 6675 C C . GLY B 1 386 ? -15.585 -39.661 7.303 1.00 36.32 386 GLY B C 1
ATOM 6676 O O . GLY B 1 386 ? -15.830 -38.479 7.457 1.00 37.15 386 GLY B O 1
ATOM 6677 N N . ILE B 1 387 ? -15.139 -40.108 6.125 1.00 40.72 387 ILE B N 1
ATOM 6678 C CA . ILE B 1 387 ? -15.087 -39.227 4.961 1.00 34.97 387 ILE B CA 1
ATOM 6679 C C . ILE B 1 387 ? -16.409 -39.404 4.225 1.00 34.32 387 ILE B C 1
ATOM 6680 O O . ILE B 1 387 ? -16.584 -40.369 3.489 1.00 31.72 387 ILE B O 1
ATOM 6685 N N . ARG B 1 388 ? -17.338 -38.482 4.464 1.00 33.98 388 ARG B N 1
ATOM 6686 C CA . ARG B 1 388 ? -18.735 -38.658 4.126 1.00 39.33 388 ARG B CA 1
ATOM 6687 C C . ARG B 1 388 ? -19.240 -37.641 3.100 1.00 37.16 388 ARG B C 1
ATOM 6688 O O . ARG B 1 388 ? -20.423 -37.665 2.738 1.00 35.22 388 ARG B O 1
ATOM 6696 N N . GLU B 1 389 ? -18.343 -36.788 2.609 1.00 32.98 389 GLU B N 1
ATOM 6697 C CA . GLU B 1 389 ? -18.724 -35.725 1.694 1.00 33.62 389 GLU B CA 1
ATOM 6698 C C . GLU B 1 389 ? -18.619 -36.259 0.276 1.00 34.04 389 GLU B C 1
ATOM 6699 O O . GLU B 1 389 ? -17.550 -36.193 -0.334 1.00 33.99 389 GLU B O 1
ATOM 6705 N N . TYR B 1 390 ? -19.725 -36.839 -0.220 1.00 31.09 390 TYR B N 1
ATOM 6706 C CA . TYR B 1 390 ? -19.756 -37.508 -1.517 1.00 38.50 390 TYR B CA 1
ATOM 6707 C C . TYR B 1 390 ? -19.051 -36.730 -2.637 1.00 34.90 390 TYR B C 1
ATOM 6708 O O . TYR B 1 390 ? -18.316 -37.335 -3.417 1.00 33.86 390 TYR B O 1
ATOM 6717 N N . ASP B 1 391 ? -19.338 -35.429 -2.780 1.00 37.37 391 ASP B N 1
ATOM 6718 C CA . ASP B 1 391 ? -18.796 -34.641 -3.897 1.00 38.33 391 ASP B CA 1
ATOM 6719 C C . ASP B 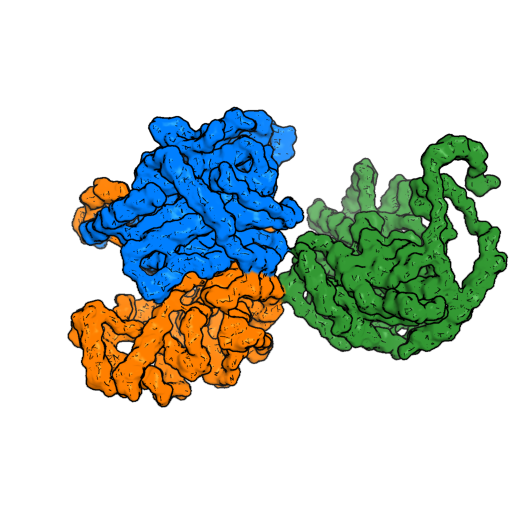1 391 ? -17.267 -34.703 -3.935 1.00 34.26 391 ASP B C 1
ATOM 6720 O O . ASP B 1 391 ? -16.639 -34.827 -5.016 1.00 31.17 391 ASP B O 1
ATOM 6725 N N . PHE B 1 392 ? -16.700 -34.763 -2.721 1.00 27.51 392 PHE B N 1
ATOM 6726 C CA . PHE B 1 392 ? -15.266 -34.714 -2.532 1.00 27.74 392 PHE B CA 1
ATOM 6727 C C . PHE B 1 392 ? -14.579 -36.005 -2.947 1.00 29.91 392 PHE B C 1
ATOM 6728 O O . PHE B 1 392 ? -13.377 -35.981 -3.213 1.00 29.68 392 PHE B O 1
ATOM 6736 N N . TYR B 1 393 ? -15.338 -37.106 -3.099 1.00 29.70 393 TYR B N 1
ATOM 6737 C CA . TYR B 1 393 ? -14.737 -38.395 -3.449 1.00 27.08 393 TYR B CA 1
ATOM 6738 C C . TYR B 1 393 ? -13.985 -38.324 -4.762 1.00 28.74 393 TYR B C 1
ATOM 6739 O O . TYR B 1 393 ? -12.963 -39.003 -4.963 1.00 26.45 393 TYR B O 1
ATOM 6748 N N . THR B 1 394 ? -14.521 -37.507 -5.673 1.00 24.65 394 THR B N 1
ATOM 6749 C CA . THR B 1 394 ? -13.907 -37.370 -6.972 1.00 27.12 394 THR B CA 1
ATOM 6750 C C . THR B 1 394 ? -12.568 -36.643 -6.845 1.00 27.85 394 THR B C 1
ATOM 6751 O O . THR B 1 394 ? -11.664 -36.890 -7.631 1.00 25.58 394 THR B O 1
ATOM 6755 N N . VAL B 1 395 ? -12.429 -35.763 -5.842 1.00 27.52 395 VAL B N 1
ATOM 6756 C CA . VAL B 1 395 ? -11.145 -35.105 -5.635 1.00 27.00 395 VAL B CA 1
ATOM 6757 C C . VAL B 1 395 ? -10.080 -36.124 -5.203 1.00 24.53 395 VAL B C 1
ATOM 6758 O O . VAL B 1 395 ? -8.961 -36.110 -5.713 1.00 25.94 395 VAL B O 1
ATOM 6762 N N . LEU B 1 396 ? -10.422 -37.056 -4.314 1.00 27.17 396 LEU B N 1
ATOM 6763 C CA . LEU B 1 396 ? -9.471 -38.089 -3.881 1.00 26.22 396 LEU B CA 1
ATOM 6764 C C . LEU B 1 396 ? -9.030 -38.930 -5.086 1.00 28.93 396 LEU B C 1
ATOM 6765 O O . LEU B 1 396 ? -7.862 -39.315 -5.244 1.00 28.69 396 LEU B O 1
ATOM 6770 N N . PHE B 1 397 ? -9.991 -39.229 -5.957 1.00 28.62 397 PHE B N 1
ATOM 6771 C CA . PHE B 1 397 ? -9.712 -39.979 -7.171 1.00 26.13 397 PHE B CA 1
ATOM 6772 C C . PHE B 1 397 ? -8.710 -39.208 -8.007 1.00 26.88 397 PHE B C 1
ATOM 6773 O O . PHE B 1 397 ? -7.721 -39.769 -8.481 1.00 28.79 397 PHE B O 1
ATOM 6781 N N . GLY B 1 398 ? -8.975 -37.899 -8.163 1.00 27.81 398 GLY B N 1
ATOM 6782 C CA . GLY B 1 398 ? -8.090 -37.025 -8.907 1.00 23.77 398 GLY B CA 1
ATOM 6783 C C . GLY B 1 398 ? -6.670 -36.976 -8.362 1.00 22.87 398 GLY B C 1
ATOM 6784 O O . GLY B 1 398 ? -5.710 -37.058 -9.135 1.00 25.04 398 GLY B O 1
ATOM 6785 N N . VAL B 1 399 ? -6.509 -36.832 -7.041 1.00 24.27 399 VAL B N 1
ATOM 6786 C CA . VAL B 1 399 ? -5.166 -36.813 -6.466 1.00 24.75 399 VAL B CA 1
ATOM 6787 C C . VAL B 1 399 ? -4.415 -38.089 -6.865 1.00 25.64 399 VAL B C 1
ATOM 6788 O O . VAL B 1 399 ? -3.241 -38.040 -7.205 1.00 31.04 399 VAL B O 1
ATOM 6792 N N . SER B 1 400 ? -5.082 -39.249 -6.756 1.00 27.55 400 SER B N 1
ATOM 6793 C CA . SER B 1 400 ? -4.492 -40.525 -7.104 1.00 27.97 400 SER B CA 1
ATOM 6794 C C . SER B 1 400 ? -4.095 -40.576 -8.575 1.00 24.59 400 SER B C 1
ATOM 6795 O O . SER B 1 400 ? -2.999 -40.986 -8.931 1.00 27.62 400 SER B O 1
ATOM 6798 N N . ARG B 1 401 ? -5.021 -40.189 -9.441 1.00 25.64 401 ARG B N 1
ATOM 6799 C CA . ARG B 1 401 ? -4.856 -40.365 -10.883 1.00 27.92 401 ARG B CA 1
ATOM 6800 C C . ARG B 1 401 ? -3.745 -39.450 -11.407 1.00 28.82 401 ARG B C 1
ATOM 6801 O O . ARG B 1 401 ? -3.202 -39.649 -12.497 1.00 29.38 401 ARG B O 1
ATOM 6809 N N . ALA B 1 402 ? -3.356 -38.451 -10.589 1.00 29.55 402 ALA B N 1
ATOM 6810 C CA . ALA B 1 402 ? -2.222 -37.591 -10.894 1.00 29.71 402 ALA B CA 1
ATOM 6811 C C . ALA B 1 402 ? -0.911 -38.360 -11.012 1.00 25.87 402 ALA B C 1
ATOM 6812 O O . ALA B 1 402 ? -0.052 -37.997 -11.822 1.00 27.73 402 ALA B O 1
ATOM 6814 N N . LEU B 1 403 ? -0.750 -39.425 -10.222 1.00 26.83 403 LEU B N 1
ATOM 6815 C CA . LEU B 1 403 ? 0.430 -40.290 -10.318 1.00 27.78 403 LEU B CA 1
ATOM 6816 C C . LEU B 1 403 ? 0.595 -40.853 -11.737 1.00 27.01 403 LEU B C 1
ATOM 6817 O O . LEU B 1 403 ? 1.622 -40.658 -12.395 1.00 31.34 403 LEU B O 1
ATOM 6822 N N . GLY B 1 404 ? -0.439 -41.495 -12.249 1.00 27.81 404 GLY B N 1
ATOM 6823 C CA . GLY B 1 404 ? -0.366 -42.032 -13.609 1.00 30.73 404 GLY B CA 1
ATOM 6824 C C . GLY B 1 404 ? -0.350 -40.957 -14.704 1.00 29.53 404 GLY B C 1
ATOM 6825 O O . GLY B 1 404 ? 0.358 -41.092 -15.694 1.00 27.15 404 GLY B O 1
ATOM 6826 N N . CYS B 1 405 ? -1.079 -39.848 -14.520 1.00 27.90 405 CYS B N 1
ATOM 6827 C CA . CYS B 1 405 ? -1.082 -38.785 -15.516 1.00 27.89 405 CYS B CA 1
ATOM 6828 C C . CYS B 1 405 ? 0.284 -38.136 -15.656 1.00 26.36 405 CYS B C 1
ATOM 6829 O O . CYS B 1 405 ? 0.672 -37.793 -16.777 1.00 26.40 405 CYS B O 1
ATOM 6832 N N . THR B 1 406 ? 0.969 -37.890 -14.527 1.00 26.32 406 THR B N 1
ATOM 6833 C CA . THR B 1 406 ? 2.267 -37.244 -14.559 1.00 26.16 406 THR B CA 1
ATOM 6834 C C . THR B 1 406 ? 3.282 -38.197 -15.209 1.00 26.06 406 THR B C 1
ATOM 6835 O O . THR B 1 406 ? 4.065 -37.775 -16.034 1.00 28.55 406 THR B O 1
ATOM 6839 N N . ALA B 1 407 ? 3.229 -39.483 -14.885 1.00 28.23 407 ALA B N 1
ATOM 6840 C CA . ALA B 1 407 ? 4.115 -40.473 -15.486 1.00 29.82 407 ALA B CA 1
ATOM 6841 C C . ALA B 1 407 ? 3.926 -40.517 -17.003 1.00 30.65 407 ALA B C 1
ATOM 6842 O O . ALA B 1 407 ? 4.898 -40.440 -17.763 1.00 35.23 407 ALA B O 1
ATOM 6844 N N . GLN B 1 408 ? 2.660 -40.608 -17.433 1.00 29.60 408 GLN B N 1
ATOM 6845 C CA . GLN B 1 408 ? 2.342 -40.644 -18.854 1.00 32.17 408 GLN B CA 1
ATOM 6846 C C . GLN B 1 408 ? 2.885 -39.409 -19.560 1.00 33.86 408 GLN B C 1
ATOM 6847 O O . GLN B 1 408 ? 3.497 -39.497 -20.632 1.00 30.43 408 GLN B O 1
ATOM 6853 N N . ALA B 1 409 ? 2.672 -38.236 -18.947 1.00 30.70 409 ALA B N 1
ATOM 6854 C CA . ALA B 1 409 ? 3.042 -36.991 -19.582 1.00 31.83 409 ALA B CA 1
ATOM 6855 C C . ALA B 1 409 ? 4.565 -36.896 -19.688 1.00 27.87 409 ALA B C 1
ATOM 6856 O O . ALA B 1 409 ? 5.101 -36.438 -20.697 1.00 33.36 409 ALA B O 1
ATOM 6858 N N . ILE B 1 410 ? 5.274 -37.334 -18.666 1.00 30.25 410 ILE B N 1
ATOM 6859 C CA . ILE B 1 410 ? 6.738 -37.320 -18.724 1.00 29.90 410 ILE B CA 1
ATOM 6860 C C . ILE B 1 410 ? 7.230 -38.251 -19.837 1.00 30.92 410 ILE B C 1
ATOM 6861 O O . ILE B 1 410 ? 8.095 -37.875 -20.619 1.00 30.90 410 ILE B O 1
ATOM 6866 N N . LEU B 1 411 ? 6.709 -39.473 -19.876 1.00 34.84 411 LEU B N 1
ATOM 6867 C CA . LEU B 1 411 ? 7.140 -40.469 -20.857 1.00 32.95 411 LEU B CA 1
ATOM 6868 C C . LEU B 1 411 ? 6.882 -40.028 -22.303 1.00 36.62 411 LEU B C 1
ATOM 6869 O O . LEU B 1 411 ? 7.762 -40.187 -23.152 1.00 35.83 411 LEU B O 1
ATOM 6874 N N . VAL B 1 412 ? 5.699 -39.475 -22.612 1.00 31.09 412 VAL B N 1
ATOM 6875 C CA . VAL B 1 412 ? 5.388 -39.202 -24.006 1.00 31.31 412 VAL B CA 1
ATOM 6876 C C . VAL B 1 412 ? 6.209 -38.003 -24.472 1.00 30.29 412 VAL B C 1
ATOM 6877 O O . VAL B 1 412 ? 6.532 -37.907 -25.655 1.00 33.53 412 VAL B O 1
ATOM 6881 N N . ARG B 1 413 ? 6.567 -37.090 -23.568 1.00 27.51 413 ARG B N 1
ATOM 6882 C CA . ARG B 1 413 ? 7.483 -36.022 -23.946 1.00 32.78 413 ARG B CA 1
ATOM 6883 C C . ARG B 1 413 ? 8.896 -36.573 -24.099 1.00 31.47 413 ARG B C 1
ATOM 6884 O O . ARG B 1 413 ? 9.646 -36.041 -24.921 1.00 39.38 413 ARG B O 1
ATOM 6892 N N . GLY B 1 414 ? 9.244 -37.627 -23.343 1.00 30.68 414 GLY B N 1
ATOM 6893 C CA . GLY B 1 414 ? 10.478 -38.372 -23.572 1.00 32.32 414 GLY B CA 1
ATOM 6894 C C . GLY B 1 414 ? 10.547 -39.079 -24.933 1.00 32.02 414 GLY B C 1
ATOM 6895 O O . GLY B 1 414 ? 11.584 -39.024 -25.604 1.00 35.03 414 GLY B O 1
ATOM 6896 N N . TYR B 1 415 ? 9.416 -39.676 -25.364 1.00 33.67 415 TYR B N 1
ATOM 6897 C CA . TYR B 1 415 ? 9.274 -40.324 -26.661 1.00 37.14 415 TYR B CA 1
ATOM 6898 C C . TYR B 1 415 ? 9.179 -39.353 -27.848 1.00 36.41 415 TYR B C 1
ATOM 6899 O O . TYR B 1 415 ? 9.402 -39.737 -29.007 1.00 37.62 415 TYR B O 1
ATOM 6908 N N . MET B 1 416 ? 8.771 -38.115 -27.562 1.00 33.49 416 MET B N 1
ATOM 6909 C CA . MET B 1 416 ? 8.522 -37.077 -28.556 1.00 33.15 416 MET B CA 1
ATOM 6910 C C . MET B 1 416 ? 7.386 -37.462 -29.500 1.00 32.24 416 MET B C 1
ATOM 6911 O O . MET B 1 416 ? 7.434 -37.155 -30.682 1.00 33.84 416 MET B O 1
ATOM 6916 N N . LEU B 1 417 ? 6.310 -38.033 -28.957 1.00 34.13 417 LEU B N 1
ATOM 6917 C CA . LEU B 1 417 ? 5.085 -38.212 -29.731 1.00 37.70 417 LEU B CA 1
ATOM 6918 C C . LEU B 1 417 ? 4.538 -36.865 -30.210 1.00 40.21 417 LEU B C 1
ATOM 6919 O O . LEU B 1 417 ? 4.704 -35.840 -29.553 1.00 36.65 417 LEU B O 1
ATOM 6924 N N . PRO B 1 418 ? 3.936 -36.819 -31.417 1.00 36.11 418 PRO B N 1
ATOM 6925 C CA . PRO B 1 418 ? 3.442 -35.567 -31.986 1.00 34.86 418 PRO B CA 1
ATOM 6926 C C . PRO B 1 418 ? 2.082 -35.122 -31.456 1.00 34.26 418 PRO B C 1
ATOM 6927 O O . PRO B 1 418 ? 1.425 -35.813 -30.669 1.00 31.13 418 PRO B O 1
ATOM 6931 N N . ILE B 1 419 ? 1.646 -33.951 -31.919 1.00 33.83 419 ILE B N 1
ATOM 6932 C CA . ILE B 1 419 ? 0.367 -33.398 -31.513 1.00 29.38 419 ILE B CA 1
ATOM 6933 C C . ILE B 1 419 ? -0.770 -34.344 -31.890 1.00 35.90 419 ILE B C 1
ATOM 6934 O O . ILE B 1 419 ? -0.809 -34.932 -32.968 1.00 32.79 419 ILE B O 1
ATOM 6939 N N . GLU B 1 420 ? -1.746 -34.495 -31.005 1.00 35.35 420 GLU B N 1
ATOM 6940 C CA . GLU B 1 420 ? -2.864 -35.351 -31.352 1.00 37.13 420 GLU B CA 1
ATOM 6941 C C . GLU B 1 420 ? -3.848 -34.561 -32.226 1.00 39.26 420 GLU B C 1
ATOM 6942 O O . GLU B 1 420 ? -4.289 -33.477 -31.846 1.00 36.59 420 GLU B O 1
ATOM 6948 N N . ARG B 1 421 ? -4.161 -35.075 -33.436 1.00 35.15 421 ARG B N 1
ATOM 6949 C CA . ARG B 1 421 ? -4.982 -34.354 -34.402 1.00 37.90 421 ARG B CA 1
ATOM 6950 C C . ARG B 1 421 ? -5.697 -35.358 -35.316 1.00 40.18 421 ARG B C 1
ATOM 6951 O O . ARG B 1 421 ? -5.309 -35.580 -36.467 1.00 42.75 421 ARG B O 1
ATOM 6959 N N . PRO B 1 422 ? -6.786 -35.979 -34.823 1.00 33.59 422 PRO B N 1
ATOM 6960 C CA . PRO B 1 422 ? -7.646 -36.792 -35.676 1.00 35.70 422 PRO B CA 1
ATOM 6961 C C . PRO B 1 422 ? -8.417 -35.976 -36.719 1.00 34.48 422 PRO B C 1
ATOM 6962 O O . PRO B 1 422 ? -8.424 -34.749 -36.691 1.00 33.90 422 PRO B O 1
ATOM 6966 N N . LYS B 1 423 ? -9.056 -36.695 -37.646 1.00 33.98 423 LYS B N 1
ATOM 6967 C CA . LYS B 1 423 ? -9.889 -36.129 -38.691 1.00 35.67 423 LYS B CA 1
ATOM 6968 C C . LYS B 1 423 ? -11.350 -36.289 -38.273 1.00 31.92 423 LYS B C 1
ATOM 6969 O O . LYS B 1 423 ? -11.751 -37.356 -37.811 1.00 35.80 423 LYS B O 1
ATOM 6975 N N . SER B 1 424 ? -12.150 -35.219 -38.380 1.00 33.50 424 SER B N 1
ATOM 6976 C CA . SER B 1 424 ? -13.559 -35.334 -38.070 1.00 37.64 424 SER B CA 1
ATOM 6977 C C . SER B 1 424 ? -14.297 -35.559 -39.388 1.00 35.49 424 SER B C 1
ATOM 6978 O O . SER B 1 424 ? -13.776 -35.211 -40.427 1.00 34.12 424 SER B O 1
ATOM 6981 N N . ILE B 1 425 ? -15.486 -36.155 -39.318 1.00 37.09 425 ILE B N 1
ATOM 6982 C CA . ILE B 1 425 ? -16.343 -36.358 -40.490 1.00 40.97 425 ILE B CA 1
ATOM 6983 C C . ILE B 1 425 ? -17.701 -35.710 -40.263 1.00 38.35 425 ILE B C 1
ATOM 6984 O O . ILE B 1 425 ? -18.131 -35.513 -39.115 1.00 35.72 425 ILE B O 1
ATOM 6989 N N . THR B 1 426 ? -18.383 -35.386 -41.371 1.00 35.85 426 THR B N 1
ATOM 6990 C CA . THR B 1 426 ? -19.712 -34.797 -41.303 1.00 35.22 426 THR B CA 1
ATOM 6991 C C . THR B 1 426 ? -20.780 -35.845 -41.564 1.00 40.95 426 THR B C 1
ATOM 6992 O O . THR B 1 426 ? -20.547 -36.817 -42.285 1.00 44.05 426 THR B O 1
ATOM 6996 N N . THR B 1 427 ? -21.959 -35.596 -40.985 1.00 40.47 427 THR B N 1
ATOM 6997 C CA . THR B 1 427 ? -23.132 -36.428 -41.197 1.00 44.88 427 THR B CA 1
ATOM 6998 C C . THR B 1 427 ? -23.563 -36.349 -42.662 1.00 49.32 427 THR B C 1
ATOM 6999 O O . THR B 1 427 ? -24.000 -37.347 -43.228 1.00 45.30 427 THR B O 1
ATOM 7003 N N . ARG B 1 428 ? -23.390 -35.178 -43.281 1.00 47.84 428 ARG B N 1
ATOM 7004 C CA . ARG B 1 428 ? -23.633 -35.013 -44.707 1.00 55.11 428 ARG B CA 1
ATOM 7005 C C . ARG B 1 428 ? -22.828 -36.026 -45.519 1.00 56.54 428 ARG B C 1
ATOM 7006 O O . ARG B 1 428 ? -23.406 -36.761 -46.316 1.00 58.67 428 ARG B O 1
ATOM 7014 N N . TRP B 1 429 ? -21.497 -36.025 -45.360 1.00 51.62 429 TRP B N 1
ATOM 7015 C CA . TRP B 1 429 ? -20.648 -37.009 -46.014 1.00 53.63 429 TRP B CA 1
ATOM 7016 C C . TRP B 1 429 ? -21.150 -38.425 -45.725 1.00 58.78 429 TRP B C 1
ATOM 7017 O O . TRP B 1 429 ? -21.408 -39.198 -46.648 1.00 55.36 429 TRP B O 1
ATOM 7028 N N . VAL B 1 430 ? -21.325 -38.756 -44.441 1.00 50.19 430 VAL B N 1
ATOM 7029 C CA . VAL B 1 430 ? -21.795 -40.086 -44.067 1.00 49.65 430 VAL B CA 1
ATOM 7030 C C . VAL B 1 430 ? -23.043 -40.471 -44.876 1.00 49.87 430 VAL B C 1
ATOM 7031 O O . VAL B 1 430 ? -23.067 -41.528 -45.491 1.00 47.50 430 VAL B O 1
ATOM 7035 N N . LYS B 1 431 ? -24.085 -39.633 -44.858 1.00 56.90 431 LYS B N 1
ATOM 7036 C CA . LYS B 1 431 ? -25.328 -39.915 -45.561 1.00 56.38 431 LYS B CA 1
ATOM 7037 C C . LYS B 1 431 ? -25.069 -40.143 -47.055 1.00 57.41 431 LYS B C 1
ATOM 7038 O O . LYS B 1 431 ? -25.690 -41.002 -47.665 1.00 61.85 431 LYS B O 1
ATOM 7044 N N . GLU B 1 432 ? -24.151 -39.379 -47.645 1.00 59.41 432 GLU B N 1
ATOM 7045 C CA . GLU B 1 432 ? -23.833 -39.538 -49.052 1.00 69.45 432 GLU B CA 1
ATOM 7046 C C . GLU B 1 432 ? -23.186 -40.898 -49.311 1.00 71.64 432 GLU B C 1
ATOM 7047 O O . GLU B 1 432 ? -23.517 -41.556 -50.289 1.00 72.06 432 GLU B O 1
ATOM 7053 N N . VAL B 1 433 ? -22.258 -41.309 -48.442 1.00 64.42 433 VAL B N 1
ATOM 7054 C CA . VAL B 1 433 ? -21.213 -42.245 -48.823 1.00 56.08 433 VAL B CA 1
ATOM 7055 C C . VAL B 1 433 ? -21.422 -43.610 -48.173 1.00 48.92 433 VAL B C 1
ATOM 7056 O O . VAL B 1 433 ? -20.727 -44.549 -48.517 1.00 53.35 433 VAL B O 1
ATOM 7060 N N . ALA B 1 434 ? -22.383 -43.733 -47.253 1.00 54.81 434 ALA B N 1
ATOM 7061 C CA . ALA B 1 434 ? -22.439 -44.880 -46.359 1.00 58.46 434 ALA B CA 1
ATOM 7062 C C . ALA B 1 434 ? -22.778 -46.153 -47.138 1.00 63.18 434 ALA B C 1
ATOM 7063 O O . ALA B 1 434 ? -22.151 -47.196 -46.925 1.00 48.68 434 ALA B O 1
ATOM 7065 N N . GLU B 1 435 ? -23.763 -46.050 -48.043 1.00 63.85 435 GLU B N 1
ATOM 7066 C CA . GLU B 1 435 ? -24.119 -47.136 -48.960 1.00 64.87 435 GLU B CA 1
ATOM 7067 C C . GLU B 1 435 ? -22.882 -47.658 -49.688 1.00 51.95 435 GLU B C 1
ATOM 7068 O O . GLU B 1 435 ? -22.718 -48.859 -49.810 1.00 56.73 435 GLU B O 1
ATOM 7074 N N . SER B 1 436 ? -22.023 -46.742 -50.154 1.00 58.09 436 SER B N 1
ATOM 7075 C CA . SER B 1 436 ? -20.772 -47.035 -50.853 1.00 55.04 436 SER B CA 1
ATOM 7076 C C . SER B 1 436 ? -19.801 -47.862 -50.016 1.00 56.34 436 SER B C 1
ATOM 7077 O O . SER B 1 436 ? -18.878 -48.442 -50.569 1.00 61.96 436 SER B O 1
ATOM 7080 N N . LEU B 1 437 ? -19.903 -47.768 -48.680 1.00 54.59 437 LEU B N 1
ATOM 7081 C CA . LEU B 1 437 ? -18.915 -48.342 -47.783 1.00 53.27 437 LEU B CA 1
ATOM 7082 C C . LEU B 1 437 ? -19.221 -49.817 -47.530 1.00 45.55 437 LEU B C 1
ATOM 7083 O O . LEU B 1 437 ? -20.377 -50.193 -47.306 1.00 49.12 437 LEU B O 1
ATOM 7088 N N . PRO B 1 438 ? -18.178 -50.672 -47.484 1.00 40.79 438 PRO B N 1
ATOM 7089 C CA . PRO B 1 438 ? -18.332 -52.078 -47.090 1.00 43.68 438 PRO B CA 1
ATOM 7090 C C . PRO B 1 438 ? -18.638 -52.293 -45.614 1.00 47.38 438 PRO B C 1
ATOM 7091 O O . PRO B 1 438 ? -18.244 -51.481 -44.777 1.00 55.35 438 PRO B O 1
ATOM 7095 N N . VAL B 1 439 ? -19.351 -53.369 -45.288 1.00 43.57 439 VAL B N 1
ATOM 7096 C CA . VAL B 1 439 ? -19.489 -53.750 -43.893 1.00 51.31 439 VAL B CA 1
ATOM 7097 C C . VAL B 1 439 ? -18.129 -54.270 -43.416 1.00 52.78 439 VAL B C 1
ATOM 7098 O O . VAL B 1 439 ? -17.390 -54.876 -44.182 1.00 50.85 439 VAL B O 1
ATOM 7102 N N . ALA B 1 440 ? -17.726 -53.879 -42.193 1.00 50.52 440 ALA B N 1
ATOM 7103 C CA . ALA B 1 440 ? -16.426 -54.259 -41.661 1.00 46.68 440 ALA B CA 1
ATOM 7104 C C . ALA B 1 440 ? -16.408 -55.777 -41.493 1.00 41.91 440 ALA B C 1
ATOM 7105 O O . ALA B 1 440 ? -17.416 -56.365 -41.115 1.00 45.37 440 ALA B O 1
ATOM 7107 N N . GLY B 1 441 ? -15.258 -56.394 -41.765 1.00 43.08 441 GLY B N 1
ATOM 7108 C CA . GLY B 1 441 ? -15.129 -57.846 -41.712 1.00 54.17 441 GLY B CA 1
ATOM 7109 C C . GLY B 1 441 ? -15.879 -58.584 -42.838 1.00 57.80 441 GLY B C 1
ATOM 7110 O O . GLY B 1 441 ? -15.897 -59.807 -42.859 1.00 52.71 441 GLY B O 1
ATOM 7111 N N . SER B 1 442 ? -16.504 -57.878 -43.793 1.00 60.42 442 SER B N 1
ATOM 7112 C CA . SER B 1 442 ? -17.256 -58.560 -44.847 1.00 58.15 442 SER B CA 1
ATOM 7113 C C . SER B 1 442 ? -16.330 -58.933 -46.004 1.00 57.84 442 SER B C 1
ATOM 7114 O O . SER B 1 442 ? -15.196 -58.448 -46.078 1.00 44.09 442 SER B O 1
ATOM 7117 N N . LYS B 1 443 ? -16.841 -59.779 -46.919 1.00 51.74 443 LYS B N 1
ATOM 7118 C CA . LYS B 1 443 ? -16.084 -60.121 -48.116 1.00 50.83 443 LYS B CA 1
ATOM 7119 C C . LYS B 1 443 ? -15.840 -58.865 -48.956 1.00 39.65 443 LYS B C 1
ATOM 7120 O O . LYS B 1 443 ? -14.760 -58.687 -49.484 1.00 43.81 443 LYS B O 1
ATOM 7122 N N . LEU B 1 444 ? -16.835 -57.971 -49.085 1.00 42.45 444 LEU B N 1
ATOM 7123 C CA . LEU B 1 444 ? -16.611 -56.749 -49.855 1.00 45.01 444 LEU B CA 1
ATOM 7124 C C . LEU B 1 444 ? -15.458 -55.931 -49.244 1.00 49.11 444 LEU B C 1
ATOM 7125 O O . LEU B 1 444 ? -14.581 -55.461 -49.981 1.00 45.20 444 LEU B O 1
ATOM 7127 N N . ALA B 1 445 ? -15.437 -55.804 -47.897 1.00 47.55 445 ALA B N 1
ATOM 7128 C CA . ALA B 1 445 ? -14.366 -55.116 -47.179 1.00 47.35 445 ALA B CA 1
ATOM 7129 C C . ALA B 1 445 ? -13.013 -55.724 -47.541 1.00 42.01 445 ALA B C 1
ATOM 7130 O O . ALA B 1 445 ? -12.054 -55.007 -47.763 1.00 41.42 445 ALA B O 1
ATOM 7132 N N . ALA B 1 446 ? -12.938 -57.065 -47.570 1.00 44.18 446 ALA B N 1
ATOM 7133 C CA . ALA B 1 446 ? -11.732 -57.754 -48.014 1.00 48.85 446 ALA B CA 1
ATOM 7134 C C . ALA B 1 446 ? -11.393 -57.340 -49.443 1.00 45.71 446 ALA B C 1
ATOM 7135 O O . ALA B 1 446 ? -10.230 -57.173 -49.769 1.00 43.99 446 ALA B O 1
ATOM 7137 N N . ALA B 1 447 ? -12.412 -57.161 -50.288 1.00 51.96 447 ALA B N 1
ATOM 7138 C CA . ALA B 1 447 ? -12.188 -56.774 -51.678 1.00 60.00 447 ALA B CA 1
ATOM 7139 C C . ALA B 1 447 ? -11.598 -55.366 -51.755 1.00 62.11 447 ALA B C 1
ATOM 7140 O O . ALA B 1 447 ? -10.595 -55.141 -52.418 1.00 72.66 447 ALA B O 1
ATOM 7142 N N . LEU B 1 448 ? -12.213 -54.421 -51.045 1.00 60.80 448 LEU B N 1
ATOM 7143 C CA . LEU B 1 448 ? -11.754 -53.042 -51.039 1.00 61.66 448 LEU B CA 1
ATOM 7144 C C . LEU B 1 448 ? -10.488 -52.873 -50.181 1.00 69.17 448 LEU B C 1
ATOM 7145 O O . LEU B 1 448 ? -9.937 -51.771 -50.113 1.00 68.21 448 LEU B O 1
ATOM 7147 N N . GLU B 1 449 ? -9.995 -53.940 -49.521 1.00 62.25 449 GLU B N 1
ATOM 7148 C CA . GLU B 1 449 ? -8.732 -53.836 -48.795 1.00 61.01 449 GLU B CA 1
ATOM 7149 C C . GLU B 1 449 ? -7.578 -53.726 -49.803 1.00 51.65 449 GLU B C 1
ATOM 7150 O O . GLU B 1 449 ? -6.922 -54.766 -50.030 1.00 54.38 449 GLU B O 1
ATOM 7152 N N . MET C 1 1 ? 19.411 -1.566 27.920 1.00 60.55 1 MET C N 1
ATOM 7153 C CA . MET C 1 1 ? 20.308 -1.685 26.740 1.00 50.32 1 MET C CA 1
ATOM 7154 C C . MET C 1 1 ? 21.439 -0.663 26.932 1.00 45.26 1 MET C C 1
ATOM 7155 O O . MET C 1 1 ? 21.180 0.519 27.153 1.00 41.15 1 MET C O 1
ATOM 7160 N N . LYS C 1 2 ? 22.684 -1.143 26.928 1.00 42.67 2 LYS C N 1
ATOM 7161 C CA . LYS C 1 2 ? 23.853 -0.291 27.124 1.00 44.99 2 LYS C CA 1
ATOM 7162 C C . LYS C 1 2 ? 23.883 0.860 26.112 1.00 43.31 2 LYS C C 1
ATOM 7163 O O . LYS C 1 2 ? 24.226 2.006 26.417 1.00 40.25 2 LYS C O 1
ATOM 7169 N N . LEU C 1 3 ? 23.514 0.557 24.873 1.00 42.23 3 LEU C N 1
ATOM 7170 C CA . LEU C 1 3 ? 23.515 1.575 23.838 1.00 36.07 3 LEU C CA 1
ATOM 7171 C C . LEU C 1 3 ? 22.767 2.806 24.318 1.00 35.04 3 LEU C C 1
ATOM 7172 O O . LEU C 1 3 ? 23.249 3.915 24.148 1.00 38.14 3 LEU C O 1
ATOM 7177 N N . LYS C 1 4 ? 21.564 2.615 24.852 1.00 34.38 4 LYS C N 1
ATOM 7178 C CA . LYS C 1 4 ? 20.722 3.746 25.168 1.00 37.64 4 LYS C CA 1
ATOM 7179 C C . LYS C 1 4 ? 21.309 4.495 26.375 1.00 37.48 4 LYS C C 1
ATOM 7180 O O . LYS C 1 4 ? 21.231 5.718 26.437 1.00 39.82 4 LYS C O 1
ATOM 7186 N N . GLU C 1 5 ? 21.894 3.762 27.322 1.00 41.89 5 GLU C N 1
ATOM 7187 C CA . GLU C 1 5 ? 22.461 4.390 28.513 1.00 46.54 5 GLU C CA 1
ATOM 7188 C C . GLU C 1 5 ? 23.616 5.287 28.092 1.00 46.52 5 GLU C C 1
ATOM 7189 O O . GLU C 1 5 ? 23.767 6.401 28.578 1.00 41.98 5 GLU C O 1
ATOM 7195 N N . ARG C 1 6 ? 24.391 4.811 27.117 1.00 41.40 6 ARG C N 1
ATOM 7196 C CA . ARG C 1 6 ? 25.568 5.535 26.682 1.00 40.05 6 ARG C CA 1
ATOM 7197 C C . ARG C 1 6 ? 25.132 6.804 25.963 1.00 40.52 6 ARG C C 1
ATOM 7198 O O . ARG C 1 6 ? 25.645 7.892 26.223 1.00 35.68 6 ARG C O 1
ATOM 7206 N N . LEU C 1 7 ? 24.113 6.691 25.101 1.00 39.35 7 LEU C N 1
ATOM 7207 C CA . LEU C 1 7 ? 23.599 7.864 24.402 1.00 35.85 7 LEU C CA 1
ATOM 7208 C C . LEU C 1 7 ? 22.981 8.835 25.401 1.00 32.15 7 LEU C C 1
ATOM 7209 O O . LEU C 1 7 ? 22.999 10.041 25.187 1.00 34.81 7 LEU C O 1
ATOM 7214 N N . ALA C 1 8 ? 22.389 8.303 26.474 1.00 36.84 8 ALA C N 1
ATOM 7215 C CA . ALA C 1 8 ? 21.782 9.164 27.490 1.00 40.41 8 ALA C CA 1
ATOM 7216 C C . ALA C 1 8 ? 22.850 10.062 28.124 1.00 36.66 8 ALA C C 1
ATOM 7217 O O . ALA C 1 8 ? 22.586 11.221 28.403 1.00 42.93 8 ALA C O 1
ATOM 7219 N N . GLU C 1 9 ? 24.093 9.587 28.222 1.00 39.50 9 GLU C N 1
ATOM 7220 C CA . GLU C 1 9 ? 25.198 10.438 28.666 1.00 42.10 9 GLU C CA 1
ATOM 7221 C C . GLU C 1 9 ? 25.754 11.304 27.538 1.00 42.32 9 GLU C C 1
ATOM 7222 O O . GLU C 1 9 ? 26.009 12.484 27.710 1.00 39.50 9 GLU C O 1
ATOM 7228 N N . LEU C 1 10 ? 25.923 10.743 26.343 1.00 45.95 10 LEU C N 1
ATOM 7229 C CA . LEU C 1 10 ? 26.690 11.422 25.316 1.00 40.81 10 LEU C CA 1
ATOM 7230 C C . LEU C 1 10 ? 25.878 12.529 24.675 1.00 36.79 10 LEU C C 1
ATOM 7231 O O . LEU C 1 10 ? 26.382 13.611 24.431 1.00 37.04 10 LEU C O 1
ATOM 7236 N N . ILE C 1 11 ? 24.621 12.268 24.347 1.00 38.40 11 ILE C N 1
ATOM 7237 C CA . ILE C 1 11 ? 23.875 13.237 23.551 1.00 33.69 11 ILE C CA 1
ATOM 7238 C C . ILE C 1 11 ? 23.731 14.609 24.221 1.00 31.37 11 ILE C C 1
ATOM 7239 O O . ILE C 1 11 ? 23.748 15.635 23.538 1.00 32.07 11 ILE C O 1
ATOM 7244 N N . PRO C 1 12 ? 23.452 14.734 25.537 1.00 38.35 12 PRO C N 1
ATOM 7245 C CA . PRO C 1 12 ? 23.386 16.061 26.168 1.00 37.95 12 PRO C CA 1
ATOM 7246 C C . PRO C 1 12 ? 24.686 16.855 26.018 1.00 35.17 12 PRO C C 1
ATOM 7247 O O . PRO C 1 12 ? 24.679 18.051 25.725 1.00 43.61 12 PRO C O 1
ATOM 7251 N N . GLN C 1 13 ? 25.809 16.162 26.123 1.00 40.79 13 GLN C N 1
ATOM 7252 C CA . GLN C 1 13 ? 27.115 16.767 25.912 1.00 37.78 13 GLN C CA 1
ATOM 7253 C C . GLN C 1 13 ? 27.293 17.231 24.477 1.00 40.52 13 GLN C C 1
ATOM 7254 O O . GLN C 1 13 ? 27.745 18.347 24.244 1.00 34.93 13 GLN C O 1
ATOM 7260 N N . TRP C 1 14 ? 26.975 16.353 23.504 1.00 40.77 14 TRP C N 1
ATOM 7261 C CA . TRP C 1 14 ? 27.067 16.754 22.107 1.00 37.70 14 TRP C CA 1
ATOM 7262 C C . TRP C 1 14 ? 26.150 17.932 21.827 1.00 33.27 14 TRP C C 1
ATOM 7263 O O . TRP C 1 14 ? 26.511 18.883 21.139 1.00 34.02 14 TRP C O 1
ATOM 7274 N N . ARG C 1 15 ? 24.937 17.871 22.371 1.00 37.97 15 ARG C N 1
ATOM 7275 C CA . ARG C 1 15 ? 23.980 18.944 22.136 1.00 34.61 15 ARG C CA 1
ATOM 7276 C C . ARG C 1 15 ? 24.573 20.294 22.566 1.00 36.50 15 ARG C C 1
ATOM 7277 O O . ARG C 1 15 ? 24.372 21.308 21.887 1.00 35.75 15 ARG C O 1
ATOM 7285 N N . ALA C 1 16 ? 25.209 20.299 23.743 1.00 34.05 16 ALA C N 1
ATOM 7286 C CA . ALA C 1 16 ? 25.792 21.495 24.349 1.00 35.76 16 ALA C CA 1
ATOM 7287 C C . ALA C 1 16 ? 26.961 21.983 23.507 1.00 35.57 16 ALA C C 1
ATOM 7288 O O . ALA C 1 16 ? 27.050 23.176 23.251 1.00 40.35 16 ALA C O 1
ATOM 7290 N N . GLU C 1 17 ? 27.807 21.047 23.026 1.00 38.11 17 GLU C N 1
ATOM 7291 C CA . GLU C 1 17 ? 28.943 21.406 22.191 1.00 42.18 17 GLU C CA 1
ATOM 7292 C C . GLU C 1 17 ? 28.461 21.990 20.876 1.00 42.41 17 GLU C C 1
ATOM 7293 O O . GLU C 1 17 ? 29.009 22.992 20.421 1.00 41.16 17 GLU C O 1
ATOM 7299 N N . VAL C 1 18 ? 27.447 21.360 20.257 1.00 39.91 18 VAL C N 1
ATOM 7300 C CA . VAL C 1 18 ? 26.913 21.896 19.015 1.00 40.59 18 VAL C CA 1
ATOM 7301 C C . VAL C 1 18 ? 26.371 23.296 19.264 1.00 37.92 18 VAL C C 1
ATOM 7302 O O . VAL C 1 18 ? 26.546 24.162 18.419 1.00 41.31 18 VAL C O 1
ATOM 7306 N N . ALA C 1 19 ? 25.648 23.504 20.373 1.00 42.91 19 ALA C N 1
ATOM 7307 C CA . ALA C 1 19 ? 25.109 24.835 20.652 1.00 43.43 19 ALA C CA 1
ATOM 7308 C C . ALA C 1 19 ? 26.241 25.881 20.710 1.00 39.45 19 ALA C C 1
ATOM 7309 O O . ALA C 1 19 ? 26.098 26.966 20.156 1.00 34.98 19 ALA C O 1
ATOM 7311 N N . GLU C 1 20 ? 27.381 25.538 21.315 1.00 42.88 20 GLU C N 1
ATOM 7312 C CA . GLU C 1 20 ? 28.491 26.484 21.445 1.00 47.16 20 GLU C CA 1
ATOM 7313 C C . GLU C 1 20 ? 29.131 26.747 20.081 1.00 45.75 20 GLU C C 1
ATOM 7314 O O . GLU C 1 20 ? 29.475 27.885 19.730 1.00 39.78 20 GLU C O 1
ATOM 7320 N N . ILE C 1 21 ? 29.252 25.694 19.261 1.00 46.12 21 ILE C N 1
ATOM 7321 C CA . ILE C 1 21 ? 29.828 25.849 17.933 1.00 38.71 21 ILE C CA 1
ATOM 7322 C C . ILE C 1 21 ? 29.016 26.826 17.097 1.00 40.71 21 ILE C C 1
ATOM 7323 O O . ILE C 1 21 ? 29.585 27.634 16.383 1.00 42.21 21 ILE C O 1
ATOM 7328 N N . ARG C 1 22 ? 27.686 26.715 17.100 1.00 43.16 22 ARG C N 1
ATOM 7329 C CA . ARG C 1 22 ? 26.893 27.602 16.261 1.00 46.77 22 ARG C CA 1
ATOM 7330 C C . ARG C 1 22 ? 26.993 29.041 16.779 1.00 45.83 22 ARG C C 1
ATOM 7331 O O . ARG C 1 22 ? 27.008 29.979 15.999 1.00 49.45 22 ARG C O 1
ATOM 7339 N N . LYS C 1 23 ? 27.011 29.206 18.104 1.00 46.62 23 LYS C N 1
ATOM 7340 C CA . LYS C 1 23 ? 27.153 30.520 18.719 1.00 48.50 23 LYS C CA 1
ATOM 7341 C C . LYS C 1 23 ? 28.496 31.151 18.333 1.00 49.49 23 LYS C C 1
ATOM 7342 O O . LYS C 1 23 ? 28.544 32.216 17.722 1.00 47.37 23 LYS C O 1
ATOM 7348 N N . LYS C 1 24 ? 29.589 30.447 18.634 1.00 49.56 24 LYS C N 1
ATOM 7349 C CA . LYS C 1 24 ? 30.922 31.014 18.510 1.00 48.75 24 LYS C CA 1
ATOM 7350 C C . LYS C 1 24 ? 31.399 31.017 17.059 1.00 48.49 24 LYS C C 1
ATOM 7351 O O . LYS C 1 24 ? 32.053 31.968 16.644 1.00 49.32 24 LYS C O 1
ATOM 7357 N N . TYR C 1 25 ? 31.060 29.995 16.252 1.00 44.97 25 TYR C N 1
ATOM 7358 C CA . TYR C 1 25 ? 31.751 29.815 14.979 1.00 40.71 25 TYR C CA 1
ATOM 7359 C C . TYR C 1 25 ? 30.850 29.905 13.760 1.00 40.90 25 TYR C C 1
ATOM 7360 O O . TYR C 1 25 ? 31.329 29.675 12.658 1.00 45.94 25 TYR C O 1
ATOM 7369 N N . GLY C 1 26 ? 29.582 30.281 13.946 1.00 44.02 26 GLY C N 1
ATOM 7370 C CA . GLY C 1 26 ? 28.613 30.333 12.867 1.00 43.11 26 GLY C CA 1
ATOM 7371 C C . GLY C 1 26 ? 29.075 31.218 11.719 1.00 49.23 26 GLY C C 1
ATOM 7372 O O . GLY C 1 26 ? 28.710 30.997 10.558 1.00 41.03 26 GLY C O 1
ATOM 7373 N N . ASN C 1 27 ? 29.883 32.234 12.057 1.00 40.02 27 ASN C N 1
ATOM 7374 C CA . ASN C 1 27 ? 30.201 33.257 11.086 1.00 45.45 27 ASN C CA 1
ATOM 7375 C C . ASN C 1 27 ? 31.509 32.937 10.377 1.00 38.36 27 ASN C C 1
ATOM 7376 O O . ASN C 1 27 ? 31.924 33.724 9.533 1.00 44.26 27 ASN C O 1
ATOM 7381 N N . ARG C 1 28 ? 32.135 31.802 10.711 1.00 42.23 28 ARG C N 1
ATOM 7382 C CA . ARG C 1 28 ? 33.373 31.406 10.049 1.00 43.38 28 ARG C CA 1
ATOM 7383 C C . ARG C 1 28 ? 33.112 30.891 8.625 1.00 48.69 28 ARG C C 1
ATOM 7384 O O . ARG C 1 28 ? 32.175 30.130 8.347 1.00 43.59 28 ARG C O 1
ATOM 7392 N N . LYS C 1 29 ? 33.977 31.307 7.703 1.00 43.19 29 LYS C N 1
ATOM 7393 C CA . LYS C 1 29 ? 33.816 30.953 6.309 1.00 43.32 29 LYS C CA 1
ATOM 7394 C C . LYS C 1 29 ? 34.559 29.645 6.031 1.00 45.50 29 LYS C C 1
ATOM 7395 O O . LYS C 1 29 ? 35.660 29.424 6.530 1.00 38.94 29 LYS C O 1
ATOM 7401 N N . THR C 1 30 ? 33.926 28.747 5.267 1.00 44.18 30 THR C N 1
ATOM 7402 C CA . THR C 1 30 ? 34.606 27.514 4.900 1.00 38.10 30 THR C CA 1
ATOM 7403 C C . THR C 1 30 ? 34.972 27.574 3.434 1.00 34.60 30 THR C C 1
ATOM 7404 O O . THR C 1 30 ? 35.915 26.905 3.056 1.00 44.12 30 THR C O 1
ATOM 7408 N N . MET C 1 31 ? 34.219 28.314 2.604 1.00 33.73 31 MET C N 1
ATOM 7409 C CA . MET C 1 31 ? 34.539 28.312 1.192 1.00 37.14 31 MET C CA 1
ATOM 7410 C C . MET C 1 31 ? 33.607 29.306 0.551 1.00 39.03 31 MET C C 1
ATOM 7411 O O . MET C 1 31 ? 32.693 29.768 1.227 1.00 37.08 31 MET C O 1
ATOM 7416 N N . ASP C 1 32 ? 33.806 29.571 -0.743 1.00 39.32 32 ASP C N 1
ATOM 7417 C CA . ASP C 1 32 ? 32.876 30.368 -1.515 1.00 42.57 32 ASP C CA 1
ATOM 7418 C C . ASP C 1 32 ? 31.719 29.495 -2.026 1.00 47.43 32 ASP C C 1
ATOM 7419 O O . ASP C 1 32 ? 31.902 28.344 -2.404 1.00 42.89 32 ASP C O 1
ATOM 7424 N N . CYS C 1 33 ? 30.529 30.091 -2.104 1.00 43.17 33 CYS C N 1
ATOM 7425 C CA . CYS C 1 33 ? 29.396 29.502 -2.782 1.00 42.95 33 CYS C CA 1
ATOM 7426 C C . CYS C 1 33 ? 29.299 30.130 -4.160 1.00 38.24 33 CYS C C 1
ATOM 7427 O O . CYS C 1 33 ? 29.395 31.340 -4.309 1.00 43.92 33 CYS C O 1
ATOM 7430 N N . THR C 1 34 ? 29.106 29.315 -5.189 1.00 38.85 34 THR C N 1
ATOM 7431 C CA . THR C 1 34 ? 29.191 29.829 -6.545 1.00 35.63 34 THR C CA 1
ATOM 7432 C C . THR C 1 34 ? 27.938 29.542 -7.357 1.00 39.23 34 THR C C 1
ATOM 7433 O O . THR C 1 34 ? 27.105 28.714 -7.004 1.00 38.49 34 THR C O 1
ATOM 7437 N N . ILE C 1 35 ? 27.856 30.204 -8.507 1.00 38.23 35 ILE C N 1
ATOM 7438 C CA . ILE C 1 35 ? 26.854 29.900 -9.501 1.00 38.14 35 ILE C CA 1
ATOM 7439 C C . ILE C 1 35 ? 26.938 28.436 -9.936 1.00 41.82 35 ILE C C 1
ATOM 7440 O O . ILE C 1 35 ? 25.910 27.822 -10.187 1.00 42.85 35 ILE C O 1
ATOM 7445 N N . GLY C 1 36 ? 28.150 27.898 -10.059 1.00 40.20 36 GLY C N 1
ATOM 7446 C CA . GLY C 1 36 ? 28.363 26.505 -10.432 1.00 41.41 36 GLY C CA 1
ATOM 7447 C C . GLY C 1 36 ? 27.791 25.524 -9.401 1.00 40.23 36 GLY C C 1
ATOM 7448 O O . GLY C 1 36 ? 27.337 24.449 -9.760 1.00 40.69 36 GLY C O 1
ATOM 7449 N N . HIS C 1 37 ? 27.840 25.898 -8.121 1.00 36.05 37 HIS C N 1
ATOM 7450 C CA . HIS C 1 37 ? 27.185 25.162 -7.055 1.00 37.72 37 HIS C CA 1
ATOM 7451 C C . HIS C 1 37 ? 25.686 25.025 -7.304 1.00 38.62 37 HIS C C 1
ATOM 7452 O O . HIS C 1 37 ? 25.158 23.910 -7.267 1.00 38.14 37 HIS C O 1
ATOM 7459 N N . ALA C 1 38 ? 25.031 26.135 -7.646 1.00 35.59 38 ALA C N 1
ATOM 7460 C CA . ALA C 1 38 ? 23.594 26.151 -7.802 1.00 37.72 38 ALA C CA 1
ATOM 7461 C C . ALA C 1 38 ? 23.165 25.300 -8.993 1.00 44.53 38 ALA C C 1
ATOM 7462 O O . ALA C 1 38 ? 22.186 24.543 -8.868 1.00 43.45 38 ALA C O 1
ATOM 7464 N N . TYR C 1 39 ? 23.865 25.436 -10.133 1.00 37.94 39 TYR C N 1
ATOM 7465 C CA . TYR C 1 39 ? 23.534 24.667 -11.330 1.00 38.24 39 TYR C CA 1
ATOM 7466 C C . TYR C 1 39 ? 24.256 23.314 -11.409 1.00 37.24 39 TYR C C 1
ATOM 7467 O O . TYR C 1 39 ? 24.103 22.589 -12.385 1.00 49.97 39 TYR C O 1
ATOM 7476 N N . GLY C 1 40 ? 25.089 22.981 -10.431 1.00 37.51 40 GLY C N 1
ATOM 7477 C CA . GLY C 1 40 ? 25.931 21.799 -10.512 1.00 37.84 40 GLY C CA 1
ATOM 7478 C C . GLY C 1 40 ? 25.647 20.828 -9.373 1.00 35.95 40 GLY C C 1
ATOM 7479 O O . GLY C 1 40 ? 26.513 20.036 -8.998 1.00 35.82 40 GLY C O 1
ATOM 7480 N N . GLY C 1 41 ? 24.433 20.908 -8.805 1.00 38.42 41 GLY C N 1
ATOM 7481 C CA . GLY C 1 41 ? 24.046 20.005 -7.728 1.00 34.09 41 GLY C CA 1
ATOM 7482 C C . GLY C 1 41 ? 24.886 20.150 -6.466 1.00 33.52 41 GLY C C 1
ATOM 7483 O O . GLY C 1 41 ? 25.109 19.176 -5.762 1.00 34.63 41 GLY C O 1
ATOM 7484 N N . MET C 1 42 ? 25.363 21.362 -6.164 1.00 33.11 42 MET C N 1
ATOM 7485 C CA . MET C 1 42 ? 26.060 21.627 -4.911 1.00 31.17 42 MET C CA 1
ATOM 7486 C C . MET C 1 42 ? 27.367 20.858 -4.766 1.00 29.35 42 MET C C 1
ATOM 7487 O O . MET C 1 42 ? 27.835 20.611 -3.650 1.00 32.99 42 MET C O 1
ATOM 7492 N N . ARG C 1 43 ? 27.961 20.409 -5.862 1.00 31.83 43 ARG C N 1
ATOM 7493 C CA . ARG C 1 43 ? 29.164 19.600 -5.766 1.00 35.30 43 ARG C CA 1
ATOM 7494 C C . ARG C 1 43 ? 30.282 20.323 -4.988 1.00 36.09 43 ARG C C 1
ATOM 7495 O O . ARG C 1 43 ? 30.680 21.431 -5.301 1.00 37.31 43 ARG C O 1
ATOM 7503 N N . GLY C 1 44 ? 30.812 19.682 -3.952 1.00 35.31 44 GLY C N 1
ATOM 7504 C CA . GLY C 1 44 ? 31.803 20.311 -3.093 1.00 40.46 44 GLY C CA 1
ATOM 7505 C C . GLY C 1 44 ? 31.227 21.278 -2.050 1.00 39.46 44 GLY C C 1
ATOM 7506 O O . GLY C 1 44 ? 31.962 21.750 -1.190 1.00 36.85 44 GLY C O 1
ATOM 7507 N N . LEU C 1 45 ? 29.941 21.643 -2.116 1.00 38.75 45 LEU C N 1
ATOM 7508 C CA . LEU C 1 45 ? 29.478 22.690 -1.206 1.00 36.56 45 LEU C CA 1
ATOM 7509 C C . LEU C 1 45 ? 29.360 22.117 0.201 1.00 39.68 45 LEU C C 1
ATOM 7510 O O . LEU C 1 45 ? 28.685 21.109 0.399 1.00 38.25 45 LEU C O 1
ATOM 7515 N N . LYS C 1 46 ? 30.042 22.728 1.179 1.00 37.37 46 LYS C N 1
ATOM 7516 C CA . LYS C 1 46 ? 30.084 22.182 2.527 1.00 36.71 46 LYS C CA 1
ATOM 7517 C C . LYS C 1 46 ? 28.824 22.572 3.312 1.00 40.61 46 LYS C C 1
ATOM 7518 O O . LYS C 1 46 ? 28.852 23.443 4.178 1.00 40.28 46 LYS C O 1
ATOM 7524 N N . ALA C 1 47 ? 27.709 21.865 3.072 1.00 38.24 47 ALA C N 1
ATOM 7525 C CA . ALA C 1 47 ? 26.399 22.386 3.429 1.00 35.73 47 ALA C CA 1
ATOM 7526 C C . ALA C 1 47 ? 25.649 21.550 4.470 1.00 37.84 47 ALA C C 1
ATOM 7527 O O . ALA C 1 47 ? 24.520 21.916 4.801 1.00 41.05 47 ALA C O 1
ATOM 7529 N N . LEU C 1 48 ? 26.246 20.458 4.969 1.00 33.85 48 LEU C N 1
ATOM 7530 C CA . LEU C 1 48 ? 25.576 19.505 5.843 1.00 33.63 48 LEU C CA 1
ATOM 7531 C C . LEU C 1 48 ? 26.555 19.071 6.906 1.00 31.40 48 LEU C C 1
ATOM 7532 O O . LEU C 1 48 ? 27.738 19.059 6.645 1.00 33.52 48 LEU C O 1
ATOM 7537 N N . VAL C 1 49 ? 26.027 18.567 8.019 1.00 34.46 49 VAL C N 1
ATOM 7538 C CA . VAL C 1 49 ? 26.811 17.938 9.055 1.00 36.84 49 VAL C CA 1
ATOM 7539 C C . VAL C 1 49 ? 26.529 16.442 9.106 1.00 38.02 49 VAL C C 1
ATOM 7540 O O . VAL C 1 49 ? 25.378 16.028 9.091 1.00 37.11 49 VAL C O 1
ATOM 7544 N N . CYS C 1 50 ? 27.596 15.649 9.262 1.00 35.69 50 CYS C N 1
ATOM 7545 C CA . CYS C 1 50 ? 27.471 14.214 9.492 1.00 37.29 50 CYS C CA 1
ATOM 7546 C C . CYS C 1 50 ? 28.642 13.722 10.331 1.00 34.19 50 CYS C C 1
ATOM 7547 O O . CYS C 1 50 ? 29.794 13.858 9.915 1.00 38.80 50 CYS C O 1
ATOM 7550 N N . ASP C 1 51 ? 28.348 13.130 11.495 1.00 31.10 51 ASP C N 1
ATOM 7551 C CA . ASP C 1 51 ? 29.371 12.685 12.428 1.00 32.20 51 ASP C CA 1
ATOM 7552 C C . ASP C 1 51 ? 29.564 11.177 12.372 1.00 33.09 51 ASP C C 1
ATOM 7553 O O . ASP C 1 51 ? 30.471 10.652 12.982 1.00 34.50 51 ASP C O 1
ATOM 7558 N N . THR C 1 52 ? 28.698 10.453 11.672 1.00 29.99 52 THR C N 1
ATOM 7559 C CA . THR C 1 52 ? 28.792 9.007 11.699 1.00 28.96 52 THR C CA 1
ATOM 7560 C C . THR C 1 52 ? 29.976 8.528 10.862 1.00 30.50 52 THR C C 1
ATOM 7561 O O . THR C 1 52 ? 30.617 7.544 11.207 1.00 31.32 52 THR C O 1
ATOM 7565 N N . SER C 1 53 ? 30.176 9.157 9.703 1.00 32.72 53 SER C N 1
ATOM 7566 C CA . SER C 1 53 ? 31.221 8.725 8.798 1.00 34.20 53 SER C CA 1
ATOM 7567 C C . SER C 1 53 ? 31.737 9.925 8.019 1.00 32.76 53 SER C C 1
ATOM 7568 O O . SER C 1 53 ? 31.083 10.951 7.908 1.00 35.11 53 SER C O 1
ATOM 7571 N N . GLU C 1 54 ? 32.907 9.748 7.423 1.00 32.90 54 GLU C N 1
ATOM 7572 C CA . GLU C 1 54 ? 33.523 10.802 6.645 1.00 32.67 54 GLU C CA 1
ATOM 7573 C C . GLU C 1 54 ? 34.340 10.140 5.553 1.00 30.20 54 GLU C C 1
ATOM 7574 O O . GLU C 1 54 ? 35.105 9.223 5.843 1.00 32.32 54 GLU C O 1
ATOM 7580 N N . VAL C 1 55 ? 34.249 10.686 4.344 1.00 33.11 55 VAL C N 1
ATOM 7581 C CA . VAL C 1 55 ? 34.908 10.122 3.181 1.00 37.96 55 VAL C CA 1
ATOM 7582 C C . VAL C 1 55 ? 36.085 11.022 2.799 1.00 45.16 55 VAL C C 1
ATOM 7583 O O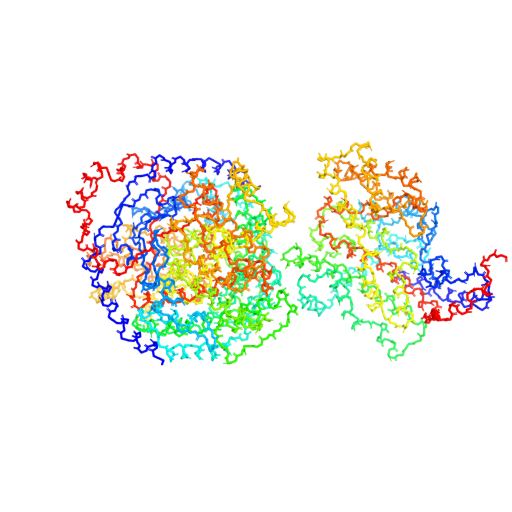 . VAL C 1 55 ? 35.880 12.157 2.393 1.00 43.50 55 VAL C O 1
ATOM 7587 N N . PHE C 1 56 ? 37.297 10.472 2.907 1.00 45.79 56 PHE C N 1
ATOM 7588 C CA . PHE C 1 56 ? 38.543 11.138 2.580 1.00 49.18 56 PHE C CA 1
ATOM 7589 C C . PHE C 1 56 ? 38.928 10.812 1.134 1.00 52.04 56 PHE C C 1
ATOM 7590 O O . PHE C 1 56 ? 39.008 9.639 0.773 1.00 49.80 56 PHE C O 1
ATOM 7598 N N . PRO C 1 57 ? 39.087 11.807 0.239 1.00 56.32 57 PRO C N 1
ATOM 7599 C CA . PRO C 1 57 ? 39.448 11.533 -1.163 1.00 52.03 57 PRO C CA 1
ATOM 7600 C C . PRO C 1 57 ? 40.605 10.561 -1.393 1.00 48.85 57 PRO C C 1
ATOM 7601 O O . PRO C 1 57 ? 40.566 9.774 -2.349 1.00 48.21 57 PRO C O 1
ATOM 7605 N N . ASP C 1 58 ? 41.584 10.551 -0.479 1.00 41.53 58 ASP C N 1
ATOM 7606 C CA . ASP C 1 58 ? 42.786 9.756 -0.639 1.00 50.97 58 ASP C CA 1
ATOM 7607 C C . ASP C 1 58 ? 42.816 8.543 0.275 1.00 45.92 58 ASP C C 1
ATOM 7608 O O . ASP C 1 58 ? 43.840 7.866 0.295 1.00 47.52 58 ASP C O 1
ATOM 7613 N N . GLU C 1 59 ? 41.735 8.249 1.015 1.00 41.99 59 GLU C N 1
ATOM 7614 C CA . GLU C 1 59 ? 41.729 7.059 1.855 1.00 45.15 59 GLU C CA 1
ATOM 7615 C C . GLU C 1 59 ? 40.406 6.278 1.766 1.00 39.04 59 GLU C C 1
ATOM 7616 O O . GLU C 1 59 ? 40.386 5.079 2.019 1.00 40.62 59 GLU C O 1
ATOM 7622 N N . GLY C 1 60 ? 39.304 6.971 1.494 1.00 38.49 60 GLY C N 1
ATOM 7623 C CA . GLY C 1 60 ? 37.978 6.376 1.503 1.00 41.73 60 GLY C CA 1
ATOM 7624 C C . GLY C 1 60 ? 37.284 6.590 2.847 1.00 45.23 60 GLY C C 1
ATOM 7625 O O . GLY C 1 60 ? 37.688 7.443 3.642 1.00 41.18 60 GLY C O 1
ATOM 7626 N N . VAL C 1 61 ? 36.214 5.820 3.075 1.00 36.87 61 VAL C N 1
ATOM 7627 C CA . VAL C 1 61 ? 35.295 6.158 4.136 1.00 32.51 61 VAL C CA 1
ATOM 7628 C C . VAL C 1 61 ? 35.955 5.745 5.433 1.00 28.13 61 VAL C C 1
ATOM 7629 O O . VAL C 1 61 ? 36.670 4.750 5.487 1.00 34.20 61 VAL C O 1
ATOM 7633 N N . LYS C 1 62 ? 35.663 6.500 6.489 1.00 31.94 62 LYS C N 1
ATOM 7634 C CA . LYS C 1 62 ? 36.001 6.101 7.842 1.00 33.21 62 LYS C CA 1
ATOM 7635 C C . LYS C 1 62 ? 34.728 6.198 8.666 1.00 28.73 62 LYS C C 1
ATOM 7636 O O . LYS C 1 62 ? 33.979 7.145 8.505 1.00 31.69 62 LYS C O 1
ATOM 7642 N N . PHE C 1 63 ? 34.488 5.200 9.508 1.00 30.24 63 PHE C N 1
ATOM 7643 C CA . PHE C 1 63 ? 33.323 5.176 10.366 1.00 32.66 63 PHE C CA 1
ATOM 7644 C C . PHE C 1 63 ? 33.774 5.654 11.737 1.00 29.26 63 PHE C C 1
ATOM 7645 O O . PHE C 1 63 ? 34.544 4.962 12.368 1.00 30.46 63 PHE C O 1
ATOM 7653 N N . ARG C 1 64 ? 33.312 6.820 12.161 1.00 28.77 64 ARG C N 1
ATOM 7654 C CA . ARG C 1 64 ? 33.760 7.412 13.420 1.00 34.93 64 ARG C CA 1
ATOM 7655 C C . ARG C 1 64 ? 35.286 7.311 13.580 1.00 34.89 64 ARG C C 1
ATOM 7656 O O . ARG C 1 64 ? 35.781 6.956 14.644 1.00 36.97 64 ARG C O 1
ATOM 7664 N N . GLY C 1 65 ? 36.030 7.620 12.513 1.00 37.55 65 GLY C N 1
ATOM 7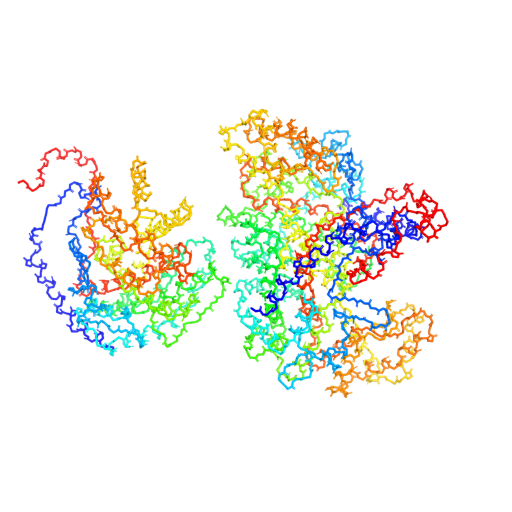665 C CA . GLY C 1 65 ? 37.482 7.737 12.568 1.00 33.45 65 GLY C CA 1
ATOM 7666 C C . GLY C 1 65 ? 38.198 6.408 12.348 1.00 36.97 65 GLY C C 1
ATOM 7667 O O . GLY C 1 65 ? 39.425 6.383 12.269 1.00 34.76 65 GLY C O 1
ATOM 7668 N N . TYR C 1 66 ? 37.443 5.302 12.216 1.00 31.23 66 TYR C N 1
ATOM 7669 C CA . TYR C 1 66 ? 38.065 4.007 12.000 1.00 31.23 66 TYR C CA 1
ATOM 7670 C C . TYR C 1 66 ? 37.968 3.584 10.539 1.00 35.21 66 TYR C C 1
ATOM 7671 O O . TYR C 1 66 ? 36.968 3.805 9.875 1.00 37.32 66 TYR C O 1
ATOM 7680 N N . THR C 1 67 ? 39.021 2.948 10.026 1.00 37.55 67 THR C N 1
ATOM 7681 C CA . THR C 1 67 ? 39.036 2.522 8.642 1.00 32.71 67 THR C CA 1
ATOM 7682 C C . THR C 1 67 ? 38.344 1.162 8.583 1.00 32.24 67 THR C C 1
ATOM 7683 O O . THR C 1 67 ? 38.205 0.440 9.585 1.00 36.92 67 THR C O 1
ATOM 7687 N N . ILE C 1 68 ? 37.997 0.764 7.375 1.00 32.65 68 ILE C N 1
ATOM 7688 C CA . ILE C 1 68 ? 37.396 -0.540 7.202 1.00 33.61 68 ILE C CA 1
ATOM 7689 C C . ILE C 1 68 ? 38.350 -1.652 7.642 1.00 36.40 68 ILE C C 1
ATOM 7690 O O . ILE C 1 68 ? 37.922 -2.548 8.361 1.00 35.70 68 ILE C O 1
ATOM 7695 N N . PRO C 1 69 ? 39.649 -1.701 7.263 1.00 36.64 69 PRO C N 1
ATOM 7696 C CA . PRO C 1 69 ? 40.523 -2.759 7.793 1.00 37.32 69 PRO C CA 1
ATOM 7697 C C . PRO C 1 69 ? 40.659 -2.820 9.315 1.00 33.28 69 PRO C C 1
ATOM 7698 O O . PRO C 1 69 ? 40.758 -3.906 9.869 1.00 41.09 69 PRO C O 1
ATOM 7702 N N . GLU C 1 70 ? 40.644 -1.678 10.008 1.00 33.34 70 GLU C N 1
ATOM 7703 C CA . GLU C 1 70 ? 40.718 -1.673 11.466 1.00 35.23 70 GLU C CA 1
ATOM 7704 C C . GLU C 1 70 ? 39.522 -2.417 12.070 1.00 37.90 70 GLU C C 1
ATOM 7705 O O . GLU C 1 70 ? 39.706 -3.185 13.016 1.00 37.39 70 GLU C O 1
ATOM 7711 N N . LEU C 1 71 ? 38.311 -2.238 11.494 1.00 33.09 71 LEU C N 1
ATOM 7712 C CA . LEU C 1 71 ? 37.086 -2.839 12.023 1.00 30.94 71 LEU C CA 1
ATOM 7713 C C . LEU C 1 71 ? 36.878 -4.282 11.583 1.00 30.87 71 LEU C C 1
ATOM 7714 O O . LEU C 1 71 ? 36.156 -5.035 12.243 1.00 31.21 71 LEU C O 1
ATOM 7719 N N . ARG C 1 72 ? 37.398 -4.631 10.402 1.00 32.89 72 ARG C N 1
ATOM 7720 C CA . ARG C 1 72 ? 37.171 -5.939 9.802 1.00 38.26 72 ARG C CA 1
ATOM 7721 C C . ARG C 1 72 ? 38.322 -6.902 10.100 1.00 39.76 72 ARG C C 1
ATOM 7722 O O . ARG C 1 72 ? 38.113 -8.096 10.308 1.00 36.70 72 ARG C O 1
ATOM 7730 N N . GLU C 1 73 ? 39.542 -6.375 10.040 1.00 40.00 73 GLU C N 1
ATOM 7731 C CA . GLU C 1 73 ? 40.758 -7.160 10.214 1.00 50.70 73 GLU C CA 1
ATOM 7732 C C . GLU C 1 73 ? 41.496 -6.653 11.442 1.00 49.72 73 GLU C C 1
ATOM 7733 O O . GLU C 1 73 ? 41.751 -7.427 12.333 1.00 51.96 73 GLU C O 1
ATOM 7739 N N . GLY C 1 74 ? 41.722 -5.329 11.459 1.00 58.58 74 GLY C N 1
ATOM 7740 C CA . GLY C 1 74 ? 42.838 -4.650 12.103 1.00 53.29 74 GLY C CA 1
ATOM 7741 C C . GLY C 1 74 ? 42.787 -4.808 13.609 1.00 60.34 74 GLY C C 1
ATOM 7742 O O . GLY C 1 74 ? 42.211 -5.778 14.102 1.00 72.13 74 GLY C O 1
ATOM 7743 N N . PRO C 1 75 ? 43.407 -3.884 14.383 1.00 56.63 75 PRO C N 1
ATOM 7744 C CA . PRO C 1 75 ? 43.464 -4.044 15.837 1.00 54.87 75 PRO C CA 1
ATOM 7745 C C . PRO C 1 75 ? 42.144 -3.745 16.562 1.00 54.63 75 PRO C C 1
ATOM 7746 O O . PRO C 1 75 ? 42.042 -3.950 17.765 1.00 44.82 75 PRO C O 1
ATOM 7750 N N . HIS C 1 76 ? 41.134 -3.231 15.846 1.00 53.86 76 HIS C N 1
ATOM 7751 C CA . HIS C 1 76 ? 39.898 -2.793 16.478 1.00 46.19 76 HIS C CA 1
ATOM 7752 C C . HIS C 1 76 ? 38.717 -3.616 15.986 1.00 42.33 76 HIS C C 1
ATOM 7753 O O . HIS C 1 76 ? 37.655 -3.075 15.717 1.00 41.02 76 HIS C O 1
ATOM 7760 N N . LYS C 1 77 ? 38.915 -4.921 15.850 1.00 37.87 77 LYS C N 1
ATOM 7761 C CA . LYS C 1 77 ? 37.984 -5.716 15.071 1.00 40.77 77 LYS C CA 1
ATOM 7762 C C . LYS C 1 77 ? 36.629 -5.765 15.776 1.00 39.68 77 LYS C C 1
ATOM 7763 O O . LYS C 1 77 ? 36.543 -6.086 16.951 1.00 38.29 77 LYS C O 1
ATOM 7769 N N . LEU C 1 78 ? 35.553 -5.478 15.045 1.00 37.73 78 LEU C N 1
ATOM 7770 C CA . LEU C 1 78 ? 34.215 -5.585 15.605 1.00 35.04 78 LEU C CA 1
ATOM 7771 C C . LEU C 1 78 ? 33.845 -7.035 15.873 1.00 31.90 78 LEU C C 1
ATOM 7772 O O . LEU C 1 78 ? 34.294 -7.964 15.211 1.00 32.56 78 LEU C O 1
ATOM 7777 N N . PRO C 1 79 ? 32.925 -7.282 16.823 1.00 33.16 79 PRO C N 1
ATOM 7778 C CA . PRO C 1 79 ? 32.408 -8.629 17.028 1.00 34.12 79 PRO C CA 1
ATOM 7779 C C . PRO C 1 79 ? 31.823 -9.252 15.757 1.00 34.22 79 PRO C C 1
ATOM 7780 O O . PRO C 1 79 ? 31.244 -8.562 14.918 1.00 32.31 79 PRO C O 1
ATOM 7784 N N . THR C 1 80 ? 31.963 -10.575 15.668 1.00 32.21 80 THR C N 1
ATOM 7785 C CA . THR C 1 80 ? 31.507 -11.385 14.562 1.00 34.44 80 THR C CA 1
ATOM 7786 C C . THR C 1 80 ? 30.390 -12.277 15.083 1.00 39.28 80 THR C C 1
ATOM 7787 O O . THR C 1 80 ? 30.069 -12.218 16.271 1.00 37.32 80 THR C O 1
ATOM 7791 N N . ALA C 1 81 ? 29.825 -13.110 14.202 1.00 37.81 81 ALA C N 1
ATOM 7792 C CA . ALA C 1 81 ? 29.010 -14.221 14.640 1.00 38.38 81 ALA C CA 1
ATOM 7793 C C . ALA C 1 81 ? 29.943 -15.268 15.232 1.00 40.73 81 ALA C C 1
ATOM 7794 O O . ALA C 1 81 ? 31.133 -15.251 14.947 1.00 39.96 81 ALA C O 1
ATOM 7796 N N . GLU C 1 82 ? 29.397 -16.187 16.027 1.00 42.49 82 GLU C N 1
ATOM 7797 C CA . GLU C 1 82 ? 30.172 -17.306 16.548 1.00 45.02 82 GLU C CA 1
ATOM 7798 C C . GLU C 1 82 ? 30.720 -18.175 15.409 1.00 39.89 82 GLU C C 1
ATOM 7799 O O . GLU C 1 82 ? 29.974 -18.680 14.577 1.00 45.14 82 GLU C O 1
ATOM 7805 N N . GLY C 1 83 ? 32.032 -18.408 15.378 1.00 38.76 83 GLY C N 1
ATOM 7806 C CA . GLY C 1 83 ? 32.656 -19.140 14.278 1.00 39.91 83 GLY C CA 1
ATOM 7807 C C . GLY C 1 83 ? 32.830 -18.294 13.013 1.00 39.86 83 GLY C C 1
ATOM 7808 O O . GLY C 1 83 ? 33.211 -18.814 11.978 1.00 44.26 83 GLY C O 1
ATOM 7809 N N . GLY C 1 84 ? 32.556 -16.984 13.096 1.00 39.95 84 GLY C N 1
ATOM 7810 C CA . GLY C 1 84 ? 32.562 -16.113 11.930 1.00 39.18 84 GLY C CA 1
ATOM 7811 C C . GLY C 1 84 ? 33.800 -15.218 11.851 1.00 38.28 84 GLY C C 1
ATOM 7812 O O . GLY C 1 84 ? 34.557 -15.095 12.793 1.00 36.35 84 GLY C O 1
ATOM 7813 N N . PHE C 1 85 ? 34.025 -14.635 10.673 1.00 39.79 85 PHE C N 1
ATOM 7814 C CA . PHE C 1 85 ? 35.112 -13.697 10.461 1.00 39.13 85 PHE C CA 1
ATOM 7815 C C . PHE C 1 85 ? 34.553 -12.304 10.165 1.00 35.13 85 PHE C C 1
ATOM 7816 O O . PHE C 1 85 ? 35.097 -11.311 10.616 1.00 32.80 85 PHE C O 1
ATOM 7824 N N . GLU C 1 86 ? 33.455 -12.210 9.402 1.00 35.71 86 GLU C N 1
ATOM 7825 C CA . GLU C 1 86 ? 32.969 -10.905 8.971 1.00 34.72 86 GLU C CA 1
ATOM 7826 C C . GLU C 1 86 ? 32.342 -10.171 10.147 1.00 31.53 86 GLU C C 1
ATOM 7827 O O . GLU C 1 86 ? 31.606 -10.757 10.937 1.00 34.66 86 GLU C O 1
ATOM 7833 N N . PRO C 1 87 ? 32.586 -8.856 10.271 1.00 30.94 87 PRO C N 1
ATOM 7834 C CA . PRO C 1 87 ? 31.992 -8.060 11.341 1.00 33.08 87 PRO C CA 1
ATOM 7835 C C . PRO C 1 87 ? 30.467 -7.925 11.240 1.00 36.54 87 PRO C C 1
ATOM 7836 O O . PRO C 1 87 ? 29.934 -7.772 10.150 1.00 32.41 87 PRO C O 1
ATOM 7840 N N . LEU C 1 88 ? 29.771 -7.972 12.382 1.00 36.06 88 LEU C N 1
ATOM 7841 C CA . LEU C 1 88 ? 28.328 -7.809 12.404 1.00 36.64 88 LEU C CA 1
ATOM 7842 C C . LEU C 1 88 ? 27.970 -6.342 12.255 1.00 34.00 88 LEU C C 1
ATOM 7843 O O . LEU C 1 88 ? 28.471 -5.477 12.982 1.00 32.20 88 LEU C O 1
ATOM 7848 N N . PRO C 1 89 ? 27.016 -6.021 11.353 1.00 32.56 89 PRO C N 1
ATOM 7849 C CA . PRO C 1 89 ? 26.490 -4.669 11.268 1.00 30.40 89 PRO C CA 1
ATOM 7850 C C . PRO C 1 89 ? 25.885 -4.142 12.560 1.00 28.90 89 PRO C C 1
ATOM 7851 O O . PRO C 1 89 ? 25.963 -2.941 12.781 1.00 30.98 89 PRO C O 1
ATOM 7855 N N . GLU C 1 90 ? 25.358 -5.029 13.419 1.00 30.27 90 GLU C N 1
ATOM 7856 C CA . GLU C 1 90 ? 24.853 -4.626 14.725 1.00 31.37 90 GLU C CA 1
ATOM 7857 C C . GLU C 1 90 ? 25.913 -3.844 15.505 1.00 31.26 90 GLU C C 1
ATOM 7858 O O . GLU C 1 90 ? 25.618 -2.779 16.054 1.00 32.80 90 GLU C O 1
ATOM 7864 N N . GLY C 1 91 ? 27.163 -4.331 15.496 1.00 32.04 91 GLY C N 1
ATOM 7865 C CA . GLY C 1 91 ? 28.253 -3.658 16.189 1.00 31.59 91 GLY C CA 1
ATOM 7866 C C . GLY C 1 91 ? 28.648 -2.361 15.497 1.00 30.79 91 GLY C C 1
ATOM 7867 O O . GLY C 1 91 ? 28.937 -1.345 16.144 1.00 29.98 91 GLY C O 1
ATOM 7868 N N . LEU C 1 92 ? 28.621 -2.370 14.157 1.00 29.89 92 LEU C N 1
ATOM 7869 C CA . LEU C 1 92 ? 28.943 -1.146 13.437 1.00 28.83 92 LEU C CA 1
ATOM 7870 C C . LEU C 1 92 ? 27.938 -0.051 13.809 1.00 30.85 92 LEU C C 1
ATOM 7871 O O . LEU C 1 92 ? 28.318 1.112 13.970 1.00 28.11 92 LEU C O 1
ATOM 7876 N N . TRP C 1 93 ? 26.654 -0.422 13.943 1.00 28.42 93 TRP C N 1
ATOM 7877 C CA . TRP C 1 93 ? 25.619 0.549 14.293 1.00 28.63 93 TRP C CA 1
ATOM 7878 C C . TRP C 1 93 ? 25.874 1.166 15.680 1.00 29.06 93 TRP C C 1
ATOM 7879 O O . TRP C 1 93 ? 25.720 2.373 15.833 1.00 28.18 93 TRP C O 1
ATOM 7890 N N . TYR C 1 94 ? 26.298 0.353 16.668 1.00 28.39 94 TYR C N 1
ATOM 7891 C CA . TYR C 1 94 ? 26.696 0.841 17.990 1.00 30.19 94 TYR C CA 1
ATOM 7892 C C . TYR C 1 94 ? 27.819 1.885 17.874 1.00 32.68 94 TYR C C 1
ATOM 7893 O O . TYR C 1 94 ? 27.755 2.949 18.470 1.00 30.51 94 TYR C O 1
ATOM 7902 N N . LEU C 1 95 ? 28.813 1.613 17.027 1.00 34.41 95 LEU C N 1
ATOM 7903 C CA . LEU C 1 95 ? 29.879 2.558 16.758 1.00 31.41 95 LEU C CA 1
ATOM 7904 C C . LEU C 1 95 ? 29.364 3.844 16.125 1.00 32.22 95 LEU C C 1
ATOM 7905 O O . LEU C 1 95 ? 29.698 4.931 16.583 1.00 29.40 95 LEU C O 1
ATOM 7910 N N . LEU C 1 96 ? 28.564 3.755 15.062 1.00 31.49 96 LEU C N 1
ATOM 7911 C CA . LEU C 1 96 ? 28.063 4.954 14.424 1.00 30.06 96 LEU C CA 1
ATOM 7912 C C . LEU C 1 96 ? 27.337 5.854 15.429 1.00 29.02 96 LEU C C 1
ATOM 7913 O O . LEU C 1 96 ? 27.428 7.082 15.357 1.00 30.21 96 LEU C O 1
ATOM 7918 N N . LEU C 1 97 ? 26.546 5.257 16.313 1.00 30.09 97 LEU C N 1
ATOM 7919 C CA . LEU C 1 97 ? 25.736 6.039 17.247 1.00 32.45 97 LEU C CA 1
ATOM 7920 C C . LEU C 1 97 ? 26.584 6.694 18.351 1.00 30.82 97 LEU C C 1
ATOM 7921 O O . LEU C 1 97 ? 26.379 7.863 18.682 1.00 32.57 97 LEU C O 1
ATOM 7926 N N . THR C 1 98 ? 27.503 5.926 18.935 1.00 30.32 98 THR C N 1
ATOM 7927 C CA . THR C 1 98 ? 28.167 6.343 20.159 1.00 34.48 98 THR C CA 1
ATOM 7928 C C . THR C 1 98 ? 29.540 6.949 19.890 1.00 36.86 98 THR C C 1
ATOM 7929 O O . THR C 1 98 ? 30.015 7.723 20.708 1.00 33.52 98 THR C O 1
ATOM 7933 N N . GLY C 1 99 ? 30.202 6.538 18.802 1.00 38.22 99 GLY C N 1
ATOM 7934 C CA . GLY C 1 99 ? 31.592 6.881 18.578 1.00 35.66 99 GLY C CA 1
ATOM 7935 C C . GLY C 1 99 ? 32.541 5.934 19.310 1.00 34.87 99 GLY C C 1
ATOM 7936 O O . GLY C 1 99 ? 33.756 6.046 19.192 1.00 38.98 99 GLY C O 1
ATOM 7937 N N . GLU C 1 100 ? 31.981 4.921 19.962 1.00 34.63 100 GLU C N 1
ATOM 7938 C CA . GLU C 1 100 ? 32.740 3.975 20.752 1.00 36.20 100 GLU C CA 1
ATOM 7939 C C . GLU C 1 100 ? 32.565 2.559 20.239 1.00 36.15 100 GLU C C 1
ATOM 7940 O O . GLU C 1 100 ? 31.488 2.178 19.751 1.00 35.60 100 GLU C O 1
ATOM 7946 N N . LEU C 1 101 ? 33.630 1.771 20.411 1.00 32.74 101 LEU C N 1
ATOM 7947 C CA . LEU C 1 101 ? 33.665 0.400 19.937 1.00 32.60 101 LEU C CA 1
ATOM 7948 C C . LEU C 1 101 ? 32.854 -0.459 20.882 1.00 39.14 101 LEU C C 1
ATOM 7949 O O . LEU C 1 101 ? 32.955 -0.340 22.092 1.00 37.78 101 LEU C O 1
ATOM 7954 N N . PRO C 1 102 ? 32.013 -1.355 20.348 1.00 39.41 102 PRO C N 1
ATOM 7955 C CA . PRO C 1 102 ? 31.133 -2.154 21.192 1.00 34.52 102 PRO C CA 1
ATOM 7956 C C . PRO C 1 102 ? 31.884 -3.331 21.805 1.00 37.55 102 PRO C C 1
ATOM 7957 O O . PRO C 1 102 ? 32.827 -3.831 21.211 1.00 39.52 102 PRO C O 1
ATOM 7961 N N . THR C 1 103 ? 31.452 -3.775 22.990 1.00 36.33 103 THR C N 1
ATOM 7962 C CA . THR C 1 103 ? 31.882 -5.053 23.532 1.00 37.26 103 THR C CA 1
ATOM 7963 C C . THR C 1 103 ? 31.035 -6.147 22.898 1.00 37.23 103 THR C C 1
ATOM 7964 O O . THR C 1 103 ? 29.994 -5.852 22.311 1.00 32.96 103 THR C O 1
ATOM 7968 N N . GLU C 1 104 ? 31.440 -7.402 23.094 1.00 37.09 104 GLU C N 1
ATOM 7969 C CA . GLU C 1 104 ? 30.675 -8.544 22.633 1.00 42.51 104 GLU C CA 1
ATOM 7970 C C . GLU C 1 104 ? 29.236 -8.430 23.129 1.00 45.80 104 GLU C C 1
ATOM 7971 O O . GLU C 1 104 ? 28.304 -8.680 22.363 1.00 43.23 104 GLU C O 1
ATOM 7977 N N . GLU C 1 105 ? 29.052 -8.045 24.406 1.00 45.51 105 GLU C N 1
ATOM 7978 C CA . GLU C 1 105 ? 27.722 -8.087 24.976 1.00 47.11 105 GLU C CA 1
ATOM 7979 C C . GLU C 1 105 ? 26.876 -6.943 24.434 1.00 40.62 105 GLU C C 1
ATOM 7980 O O . GLU C 1 105 ? 25.664 -7.096 24.333 1.00 38.51 105 GLU C O 1
ATOM 7986 N N . ASP C 1 106 ? 27.477 -5.782 24.156 1.00 37.85 106 ASP C N 1
ATOM 7987 C CA . ASP C 1 106 ? 26.736 -4.696 23.532 1.00 37.03 106 ASP C CA 1
ATOM 7988 C C . ASP C 1 106 ? 26.076 -5.200 22.245 1.00 39.97 106 ASP C C 1
ATOM 7989 O O . ASP C 1 106 ? 24.923 -4.878 21.980 1.00 41.19 106 ASP C O 1
ATOM 7994 N N . VAL C 1 107 ? 26.804 -6.004 21.462 1.00 35.12 107 VAL C N 1
ATOM 7995 C CA . VAL C 1 107 ? 26.333 -6.454 20.163 1.00 40.13 107 VAL C CA 1
ATOM 7996 C C . VAL C 1 107 ? 25.226 -7.488 20.364 1.00 40.27 107 VAL C C 1
ATOM 7997 O O . VAL C 1 107 ? 24.188 -7.455 19.705 1.00 39.32 107 VAL C O 1
ATOM 8001 N N . LYS C 1 108 ? 25.431 -8.413 21.286 1.00 41.46 108 LYS C N 1
ATOM 8002 C CA . LYS C 1 108 ? 24.414 -9.402 21.568 1.00 42.72 108 LYS C CA 1
ATOM 8003 C C . LYS C 1 108 ? 23.106 -8.727 21.986 1.00 42.03 108 LYS C C 1
ATOM 8004 O O . LYS C 1 108 ? 22.041 -9.211 21.600 1.00 39.55 108 LYS C O 1
ATOM 8010 N N . GLU C 1 109 ? 23.172 -7.611 22.732 1.00 38.45 109 GLU C N 1
ATOM 8011 C CA . GLU C 1 109 ? 21.961 -6.906 23.129 1.00 40.81 109 GLU C CA 1
ATOM 8012 C C . GLU C 1 109 ? 21.249 -6.321 21.901 1.00 39.76 109 GLU C C 1
ATOM 8013 O O . GLU C 1 109 ? 20.028 -6.288 21.858 1.00 35.75 109 GLU C O 1
ATOM 8019 N N . ILE C 1 110 ? 22.006 -5.743 20.965 1.00 36.94 110 ILE C N 1
ATOM 8020 C CA . ILE C 1 110 ? 21.405 -5.144 19.783 1.00 37.72 110 ILE C CA 1
ATOM 8021 C C . ILE C 1 110 ? 20.779 -6.259 18.941 1.00 37.73 110 ILE C C 1
ATOM 8022 O O . ILE C 1 110 ? 19.648 -6.113 18.499 1.00 40.91 110 ILE C O 1
ATOM 8027 N N . SER C 1 111 ? 21.494 -7.376 18.776 1.00 36.61 111 SER C N 1
ATOM 8028 C CA . SER C 1 111 ? 21.024 -8.524 18.031 1.00 38.29 111 SER C CA 1
ATOM 8029 C C . SER C 1 111 ? 19.710 -9.066 18.594 1.00 39.63 111 SER C C 1
ATOM 8030 O O . SER C 1 111 ? 18.830 -9.381 17.803 1.00 34.80 111 SER C O 1
ATOM 8033 N N . ALA C 1 112 ? 19.568 -9.100 19.926 1.00 35.97 112 ALA C N 1
ATOM 8034 C CA . ALA C 1 112 ? 18.371 -9.580 20.591 1.00 41.77 112 ALA C CA 1
ATOM 8035 C C . ALA C 1 112 ? 17.214 -8.591 20.422 1.00 42.55 112 ALA C C 1
ATOM 8036 O O . ALA C 1 112 ? 16.080 -9.008 20.229 1.00 42.34 112 ALA C O 1
ATOM 8038 N N . GLU C 1 113 ? 17.508 -7.294 20.480 1.00 39.23 113 GLU C N 1
ATOM 8039 C CA . GLU C 1 113 ? 16.531 -6.247 20.239 1.00 38.31 113 GLU C CA 1
ATOM 8040 C C . GLU C 1 113 ? 15.991 -6.397 18.811 1.00 41.30 113 GLU C C 1
ATOM 8041 O O . GLU C 1 113 ? 14.792 -6.376 18.570 1.00 39.18 113 GLU C O 1
ATOM 8047 N N . PHE C 1 114 ? 16.864 -6.570 17.825 1.00 34.01 114 PHE C N 1
ATOM 8048 C CA . PHE C 1 114 ? 16.366 -6.800 16.484 1.00 41.40 114 PHE C CA 1
ATOM 8049 C C . PHE C 1 114 ? 15.503 -8.062 16.425 1.00 46.77 114 PHE C C 1
ATOM 8050 O O . PHE C 1 114 ? 14.433 -8.071 15.807 1.00 40.59 114 PHE C O 1
ATOM 8058 N N . THR C 1 115 ? 15.947 -9.122 17.095 1.00 40.55 115 THR C N 1
ATOM 8059 C CA . THR C 1 115 ? 15.303 -10.422 16.982 1.00 42.68 115 THR C CA 1
ATOM 8060 C C . THR C 1 115 ? 13.867 -10.372 17.510 1.00 42.49 115 THR C C 1
ATOM 8061 O O . THR C 1 115 ? 12.932 -10.837 16.857 1.00 48.57 115 THR C O 1
ATOM 8065 N N . LYS C 1 116 ? 13.707 -9.835 18.714 1.00 39.19 116 LYS C N 1
ATOM 8066 C CA . LYS C 1 116 ? 12.408 -9.590 19.292 1.00 41.08 116 LYS C CA 1
ATOM 8067 C C . LYS C 1 116 ? 11.558 -8.766 18.311 1.00 40.32 116 LYS C C 1
ATOM 8068 O O . LYS C 1 116 ? 10.484 -9.198 17.903 1.00 38.68 116 LYS C O 1
ATOM 8074 N N . ARG C 1 117 ? 12.062 -7.621 17.837 1.00 33.22 117 ARG C N 1
ATOM 8075 C CA . ARG C 1 117 ? 11.217 -6.682 17.123 1.00 30.17 117 ARG C CA 1
ATOM 8076 C C . ARG C 1 117 ? 10.860 -7.191 15.721 1.00 28.68 117 ARG C C 1
ATOM 8077 O O . ARG C 1 117 ? 9.914 -6.717 15.072 1.00 31.57 117 ARG C O 1
ATOM 8085 N N . MET C 1 118 ? 11.638 -8.152 15.231 1.00 30.29 118 MET C N 1
ATOM 8086 C CA . MET C 1 118 ? 11.453 -8.715 13.909 1.00 35.61 118 MET C CA 1
ATOM 8087 C C . MET C 1 118 ? 10.106 -9.449 13.839 1.00 36.33 118 MET C C 1
ATOM 8088 O O . MET C 1 118 ? 9.585 -9.671 12.755 1.00 35.24 118 MET C O 1
ATOM 8093 N N . GLN C 1 119 ? 9.549 -9.779 15.005 1.00 30.70 119 GLN C N 1
ATOM 8094 C CA . GLN C 1 119 ? 8.276 -10.461 15.131 1.00 34.84 119 GLN C CA 1
ATOM 8095 C C . GLN C 1 119 ? 7.110 -9.483 15.155 1.00 34.95 119 GLN C C 1
ATOM 8096 O O . GLN C 1 119 ? 5.968 -9.906 15.272 1.00 36.67 119 GLN C O 1
ATOM 8102 N N . ASN C 1 120 ? 7.382 -8.184 15.112 1.00 30.16 120 ASN C N 1
ATOM 8103 C CA . ASN C 1 120 ? 6.360 -7.197 15.359 1.00 32.87 120 ASN C CA 1
ATOM 8104 C C . ASN C 1 120 ? 6.066 -6.386 14.109 1.00 30.17 120 ASN C C 1
ATOM 8105 O O . ASN C 1 120 ? 5.669 -5.235 14.222 1.00 31.89 120 ASN C O 1
ATOM 8110 N N . VAL C 1 121 ? 6.245 -6.971 12.930 1.00 27.58 121 VAL C N 1
ATOM 8111 C CA . VAL C 1 121 ? 5.863 -6.281 11.721 1.00 27.01 121 VAL C CA 1
ATOM 8112 C C . VAL C 1 121 ? 4.351 -6.398 11.583 1.00 27.52 121 VAL C C 1
ATOM 8113 O O . VAL C 1 121 ? 3.794 -7.486 11.519 1.00 26.65 121 VAL C O 1
ATOM 8117 N N . PRO C 1 122 ? 3.611 -5.280 11.506 1.00 25.48 122 PRO C N 1
ATOM 8118 C CA . PRO C 1 122 ? 2.158 -5.369 11.461 1.00 26.04 122 PRO C CA 1
ATOM 8119 C C . PRO C 1 122 ? 1.659 -6.180 10.287 1.00 25.64 122 PRO C C 1
ATOM 8120 O O . PRO C 1 122 ? 2.214 -6.111 9.201 1.00 24.96 122 PRO C O 1
ATOM 8124 N N . GLN C 1 123 ? 0.534 -6.857 10.484 1.00 23.25 123 GLN C N 1
ATOM 8125 C CA . GLN C 1 123 ? -0.065 -7.638 9.419 1.00 26.20 123 GLN C CA 1
ATOM 8126 C C . GLN C 1 123 ? -0.528 -6.760 8.244 1.00 26.41 123 GLN C C 1
ATOM 8127 O O . GLN C 1 123 ? -0.476 -7.214 7.085 1.00 22.04 123 GLN C O 1
ATOM 8133 N N . TYR C 1 124 ? -0.970 -5.520 8.510 1.00 24.07 124 TYR C N 1
ATOM 8134 C CA . TYR C 1 124 ? -1.425 -4.647 7.436 1.00 23.14 124 TYR C CA 1
ATOM 8135 C C . TYR C 1 124 ? -0.270 -4.252 6.512 1.00 21.92 124 TYR C C 1
ATOM 8136 O O . TYR C 1 124 ? -0.508 -3.844 5.375 1.00 22.53 124 TYR C O 1
ATOM 8145 N N . VAL C 1 125 ? 0.989 -4.326 6.984 1.00 23.26 125 VAL C N 1
ATOM 8146 C CA . VAL C 1 125 ? 2.129 -4.066 6.097 1.00 22.16 125 VAL C CA 1
ATOM 8147 C C . VAL C 1 125 ? 2.160 -5.103 4.969 1.00 24.94 125 VAL C C 1
ATOM 8148 O O . VAL C 1 125 ? 2.365 -4.754 3.809 1.00 27.00 125 VAL C O 1
ATOM 8152 N N . PHE C 1 126 ? 1.881 -6.367 5.292 1.00 25.98 126 PHE C N 1
ATOM 8153 C CA . PHE C 1 126 ? 1.822 -7.437 4.301 1.00 26.91 126 PHE C CA 1
ATOM 8154 C C . PHE C 1 126 ? 0.612 -7.277 3.384 1.00 26.86 126 PHE C C 1
ATOM 8155 O O . PHE C 1 126 ? 0.733 -7.447 2.169 1.00 24.95 126 PHE C O 1
ATOM 8163 N N . ASP C 1 127 ? -0.521 -6.830 3.923 1.00 25.06 127 ASP C N 1
ATOM 8164 C CA . ASP C 1 127 ? -1.679 -6.545 3.097 1.00 25.63 127 ASP C CA 1
ATOM 8165 C C . ASP C 1 127 ? -1.354 -5.458 2.067 1.00 25.47 127 ASP C C 1
ATOM 8166 O O . ASP C 1 127 ? -1.783 -5.522 0.917 1.00 24.55 127 ASP C O 1
ATOM 8171 N N . VAL C 1 128 ? -0.682 -4.394 2.507 1.00 23.21 128 VAL C N 1
ATOM 8172 C CA . VAL C 1 128 ? -0.282 -3.320 1.603 1.00 22.00 128 VAL C CA 1
ATOM 8173 C C . VAL C 1 128 ? 0.640 -3.875 0.522 1.00 23.41 128 VAL C C 1
ATOM 8174 O O . VAL C 1 128 ? 0.462 -3.593 -0.661 1.00 26.15 128 VAL C O 1
ATOM 8178 N N . LEU C 1 129 ? 1.611 -4.693 0.907 1.00 25.60 129 LEU C N 1
ATOM 8179 C CA . LEU C 1 129 ? 2.554 -5.244 -0.066 1.00 25.64 129 LEU C CA 1
ATOM 8180 C C . LEU C 1 129 ? 1.840 -6.170 -1.041 1.00 27.05 129 LEU C C 1
ATOM 8181 O O . LEU C 1 129 ? 2.169 -6.149 -2.229 1.00 27.62 129 LEU C O 1
ATOM 8186 N N . ARG C 1 130 ? 0.889 -6.985 -0.555 1.00 26.26 130 ARG C N 1
ATOM 8187 C CA . ARG C 1 130 ? 0.164 -7.906 -1.425 1.00 25.71 130 ARG C CA 1
ATOM 8188 C C . ARG C 1 130 ? -0.789 -7.173 -2.362 1.00 25.59 130 ARG C C 1
ATOM 8189 O O . ARG C 1 130 ? -1.083 -7.708 -3.412 1.00 24.47 130 ARG C O 1
ATOM 8197 N N . ALA C 1 131 ? -1.242 -5.951 -2.005 1.00 25.61 131 ALA C N 1
ATOM 8198 C CA . ALA C 1 131 ? -2.170 -5.193 -2.832 1.00 26.14 131 ALA C CA 1
ATOM 8199 C C . ALA C 1 131 ? -1.472 -4.569 -4.043 1.00 26.58 131 ALA C C 1
ATOM 8200 O O . ALA C 1 131 ? -2.120 -4.174 -5.006 1.00 26.57 131 ALA C O 1
ATOM 8202 N N . MET C 1 132 ? -0.152 -4.416 -3.957 1.00 23.64 132 MET C N 1
ATOM 8203 C CA . MET C 1 132 ? 0.630 -3.927 -5.082 1.00 27.90 132 MET C CA 1
ATOM 8204 C C . MET C 1 132 ? 0.817 -5.057 -6.094 1.00 26.80 132 MET C C 1
ATOM 8205 O O . MET C 1 132 ? 1.118 -6.194 -5.700 1.00 27.11 132 MET C O 1
ATOM 8210 N N . PRO C 1 133 ? 0.646 -4.802 -7.406 1.00 24.13 133 PRO C N 1
ATOM 8211 C CA . PRO C 1 133 ? 0.873 -5.829 -8.419 1.00 24.08 133 PRO C CA 1
ATOM 8212 C C . PRO C 1 133 ? 2.292 -6.368 -8.319 1.00 23.78 133 PRO C C 1
ATOM 8213 O O . PRO C 1 133 ? 3.241 -5.618 -8.132 1.00 25.58 133 PRO C O 1
ATOM 8217 N N . VAL C 1 134 ? 2.432 -7.669 -8.550 1.00 26.24 134 VAL C N 1
ATOM 8218 C CA . VAL C 1 134 ? 3.664 -8.375 -8.283 1.00 24.79 134 VAL C CA 1
ATOM 8219 C C . VAL C 1 134 ? 4.774 -7.914 -9.213 1.00 24.51 134 VAL C C 1
ATOM 8220 O O . VAL C 1 134 ? 5.936 -8.137 -8.878 1.00 23.95 134 VAL C O 1
ATOM 8224 N N . ASP C 1 135 ? 4.422 -7.324 -10.368 1.00 24.13 135 ASP C N 1
ATOM 8225 C CA . ASP C 1 135 ? 5.420 -6.805 -11.294 1.00 25.95 135 ASP C CA 1
ATOM 8226 C C . ASP C 1 135 ? 5.890 -5.383 -10.933 1.00 27.44 135 ASP C C 1
ATOM 8227 O O . ASP C 1 135 ? 6.727 -4.820 -11.623 1.00 26.30 135 ASP C O 1
ATOM 8232 N N . THR C 1 136 ? 5.444 -4.809 -9.809 1.00 25.54 136 THR C N 1
ATOM 8233 C CA . THR C 1 136 ? 5.959 -3.516 -9.359 1.00 26.29 136 THR C CA 1
ATOM 8234 C C . THR C 1 136 ? 7.454 -3.645 -9.065 1.00 26.41 136 THR C C 1
ATOM 8235 O O . THR C 1 136 ? 7.921 -4.667 -8.569 1.00 25.51 136 THR C O 1
ATOM 8239 N N . HIS C 1 137 ? 8.209 -2.589 -9.349 1.00 26.15 137 HIS C N 1
ATOM 8240 C CA . HIS C 1 137 ? 9.616 -2.569 -9.008 1.00 25.23 137 HIS C CA 1
ATOM 8241 C C . HIS C 1 137 ? 9.833 -2.852 -7.521 1.00 23.25 137 HIS C C 1
ATOM 8242 O O . HIS C 1 137 ? 9.142 -2.340 -6.639 1.00 23.98 137 HIS C O 1
ATOM 8249 N N . PRO C 1 138 ? 10.814 -3.682 -7.153 1.00 21.62 138 PRO C N 1
ATOM 8250 C CA . PRO C 1 138 ? 10.970 -4.056 -5.759 1.00 22.47 138 PRO C CA 1
ATOM 8251 C C . PRO C 1 138 ? 11.310 -2.893 -4.827 1.00 21.96 138 PRO C C 1
ATOM 8252 O O . PRO C 1 138 ? 11.026 -2.960 -3.632 1.00 23.21 138 PRO C O 1
ATOM 8256 N N . MET C 1 139 ? 11.884 -1.819 -5.369 1.00 23.18 139 MET C N 1
ATOM 8257 C CA . MET C 1 139 ? 12.215 -0.658 -4.554 1.00 24.02 139 MET C CA 1
ATOM 8258 C C . MET C 1 139 ? 10.955 0.165 -4.277 1.00 24.85 139 MET C C 1
ATOM 8259 O O . MET C 1 139 ? 10.887 0.847 -3.264 1.00 24.73 139 MET C O 1
ATOM 8264 N N . THR C 1 140 ? 9.986 0.149 -5.199 1.00 23.48 140 THR C N 1
ATOM 8265 C CA . THR C 1 140 ? 8.700 0.793 -4.968 1.00 24.40 140 THR C CA 1
ATOM 8266 C C . THR C 1 140 ? 7.945 0.036 -3.863 1.00 23.53 140 THR C C 1
ATOM 8267 O O . THR C 1 140 ? 7.373 0.651 -2.965 1.00 23.38 140 THR C O 1
ATOM 8271 N N . MET C 1 141 ? 7.947 -1.300 -3.912 1.00 23.56 141 MET C N 1
ATOM 8272 C CA . MET C 1 141 ? 7.321 -2.095 -2.866 1.00 24.44 141 MET C CA 1
ATOM 8273 C C . MET C 1 141 ? 8.028 -1.869 -1.523 1.00 26.38 141 MET C C 1
ATOM 8274 O O . MET C 1 141 ? 7.382 -1.783 -0.488 1.00 24.76 141 MET C O 1
ATOM 8279 N N . PHE C 1 142 ? 9.365 -1.775 -1.532 1.00 23.56 142 PHE C N 1
ATOM 8280 C CA . PHE C 1 142 ? 10.118 -1.600 -0.316 1.00 22.82 142 PHE C CA 1
ATOM 8281 C C . PHE C 1 142 ? 9.761 -0.275 0.361 1.00 25.93 142 PHE C C 1
ATOM 8282 O O . PHE C 1 142 ? 9.479 -0.262 1.575 1.00 21.91 142 PHE C O 1
ATOM 8290 N N . ALA C 1 143 ? 9.782 0.809 -0.416 1.00 23.39 143 ALA C N 1
ATOM 8291 C CA . ALA C 1 143 ? 9.473 2.121 0.122 1.00 27.04 143 ALA C CA 1
ATOM 8292 C C . ALA C 1 143 ? 8.033 2.149 0.634 1.00 25.05 143 ALA C C 1
ATOM 8293 O O . ALA C 1 143 ? 7.765 2.718 1.688 1.00 25.34 143 ALA C O 1
ATOM 8295 N N . ALA C 1 144 ? 7.108 1.509 -0.087 1.00 24.22 144 ALA C N 1
ATOM 8296 C CA . ALA C 1 144 ? 5.701 1.501 0.290 1.00 23.77 144 ALA C CA 1
ATOM 8297 C C . ALA C 1 144 ? 5.460 0.754 1.597 1.00 23.34 144 ALA C C 1
ATOM 8298 O O . ALA C 1 144 ? 4.657 1.192 2.429 1.00 24.49 144 ALA C O 1
ATOM 8300 N N . GLY C 1 145 ? 6.136 -0.384 1.787 1.00 23.38 145 GLY C N 1
ATOM 8301 C CA . GLY C 1 145 ? 6.012 -1.184 3.000 1.00 24.26 145 GLY C CA 1
ATOM 8302 C C . GLY C 1 145 ? 6.489 -0.415 4.235 1.00 27.58 145 GLY C C 1
ATOM 8303 O O . GLY C 1 145 ? 5.879 -0.444 5.307 1.00 27.42 145 GLY C O 1
ATOM 8304 N N . ILE C 1 146 ? 7.627 0.249 4.081 1.00 23.92 146 ILE C N 1
ATOM 8305 C CA . ILE C 1 146 ? 8.202 1.062 5.131 1.00 22.57 146 ILE C CA 1
ATOM 8306 C C . ILE C 1 146 ? 7.256 2.196 5.486 1.00 23.91 146 ILE C C 1
ATOM 8307 O O . ILE C 1 146 ? 6.989 2.397 6.660 1.00 25.66 146 ILE C O 1
ATOM 8312 N N . LEU C 1 147 ? 6.800 2.937 4.469 1.00 22.88 147 LEU C N 1
ATOM 8313 C CA . LEU C 1 147 ? 5.892 4.038 4.709 1.00 26.26 147 LEU C CA 1
ATOM 8314 C C . LEU C 1 147 ? 4.627 3.571 5.429 1.00 26.54 147 LEU C C 1
ATOM 8315 O O . LEU C 1 147 ? 4.178 4.259 6.330 1.00 25.09 147 LEU C O 1
ATOM 8320 N N . ALA C 1 148 ? 4.073 2.397 5.080 1.00 26.40 148 ALA C N 1
ATOM 8321 C CA . ALA C 1 148 ? 2.822 1.956 5.688 1.00 26.58 148 ALA C CA 1
ATOM 8322 C C . ALA C 1 148 ? 2.961 1.814 7.207 1.00 26.19 148 ALA C C 1
ATOM 8323 O O . ALA C 1 148 ? 2.023 2.100 7.925 1.00 25.43 148 ALA C O 1
ATOM 8325 N N . MET C 1 149 ? 4.154 1.418 7.682 1.00 26.20 149 MET C N 1
ATOM 8326 C CA . MET C 1 149 ? 4.415 1.199 9.092 1.00 24.98 149 MET C CA 1
ATOM 8327 C C . MET C 1 149 ? 4.568 2.501 9.901 1.00 25.86 149 MET C C 1
ATOM 8328 O O . MET C 1 149 ? 4.721 2.466 11.128 1.00 26.68 149 MET C O 1
ATOM 8333 N N . GLN C 1 150 ? 4.530 3.659 9.229 1.00 23.72 150 GLN C N 1
ATOM 8334 C CA . GLN C 1 150 ? 4.527 4.956 9.886 1.00 23.79 150 GLN C CA 1
ATOM 8335 C C . GLN C 1 150 ? 3.426 5.059 10.949 1.00 26.24 150 GLN C C 1
ATOM 8336 O O . GLN C 1 150 ? 3.592 5.759 11.940 1.00 25.32 150 GLN C O 1
ATOM 8342 N N . ARG C 1 151 ? 2.309 4.346 10.743 1.00 26.37 151 ARG C N 1
ATOM 8343 C CA . ARG C 1 151 ? 1.239 4.261 11.722 1.00 27.05 151 ARG C CA 1
ATOM 8344 C C . ARG C 1 151 ? 1.771 3.856 13.094 1.00 27.42 151 ARG C C 1
ATOM 8345 O O . ARG C 1 151 ? 1.215 4.257 14.101 1.00 24.84 151 ARG C O 1
ATOM 8353 N N . GLU C 1 152 ? 2.830 3.048 13.171 1.00 26.76 152 GLU C N 1
ATOM 8354 C CA . GLU C 1 152 ? 3.372 2.665 14.465 1.00 27.43 152 GLU C CA 1
ATOM 8355 C C . GLU C 1 152 ? 4.447 3.624 14.992 1.00 28.41 152 GLU C C 1
ATOM 8356 O O . GLU C 1 152 ? 5.189 3.228 15.872 1.00 28.87 152 GLU C O 1
ATOM 8362 N N . SER C 1 153 ? 4.618 4.815 14.406 1.00 26.70 153 SER C N 1
ATOM 8363 C CA . SER C 1 153 ? 5.689 5.709 14.835 1.00 27.59 153 SER C CA 1
ATOM 8364 C C . SER C 1 153 ? 5.453 6.244 16.253 1.00 28.93 153 SER C C 1
ATOM 8365 O O . SER C 1 153 ? 4.487 6.954 16.475 1.00 27.94 153 SER C O 1
ATOM 8368 N N . VAL C 1 154 ? 6.396 5.956 17.153 1.00 29.76 154 VAL C N 1
ATOM 8369 C CA . VAL C 1 154 ? 6.449 6.490 18.507 1.00 31.92 154 VAL C CA 1
ATOM 8370 C C . VAL C 1 154 ? 6.752 7.987 18.461 1.00 36.58 154 VAL C C 1
ATOM 8371 O O . VAL C 1 154 ? 6.210 8.769 19.232 1.00 31.39 154 VAL C O 1
ATOM 8375 N N . PHE C 1 155 ? 7.620 8.405 17.533 1.00 33.59 155 PHE C N 1
ATOM 8376 C CA . PHE C 1 155 ? 7.967 9.805 17.426 1.00 30.33 155 PHE C CA 1
ATOM 8377 C C . PHE C 1 155 ? 6.739 10.608 17.049 1.00 30.36 155 PHE C C 1
ATOM 8378 O O . PHE C 1 155 ? 6.491 11.619 17.690 1.00 33.27 155 PHE C O 1
ATOM 8386 N N . ALA C 1 156 ? 5.992 10.191 16.014 1.00 26.11 156 ALA C N 1
ATOM 8387 C CA . ALA C 1 156 ? 4.839 10.945 15.575 1.00 29.44 156 ALA C CA 1
ATOM 8388 C C . ALA C 1 156 ? 3.808 11.024 16.708 1.00 30.64 156 ALA C C 1
ATOM 8389 O O . ALA C 1 156 ? 3.185 12.057 16.894 1.00 29.05 156 ALA C O 1
ATOM 8391 N N . LYS C 1 157 ? 3.659 9.944 17.480 1.00 32.03 157 LYS C N 1
ATOM 8392 C CA . LYS C 1 157 ? 2.646 9.900 18.529 1.00 39.19 157 LYS C CA 1
ATOM 8393 C C . LYS C 1 157 ? 3.022 10.825 19.695 1.00 34.19 157 LYS C C 1
ATOM 8394 O O . LYS C 1 157 ? 2.209 11.626 20.147 1.00 35.48 157 LYS C O 1
ATOM 8400 N N . ARG C 1 158 ? 4.256 10.696 20.191 1.00 33.07 158 ARG C N 1
ATOM 8401 C CA . ARG C 1 158 ? 4.755 11.469 21.325 1.00 38.98 158 ARG C CA 1
ATOM 8402 C C . ARG C 1 158 ? 4.823 12.942 20.950 1.00 38.74 158 ARG C C 1
ATOM 8403 O O . ARG C 1 158 ? 4.530 13.804 21.764 1.00 40.42 158 ARG C O 1
ATOM 8411 N N . TYR C 1 159 ? 5.115 13.239 19.687 1.00 36.58 159 TYR C N 1
ATOM 8412 C CA . TYR C 1 159 ? 5.107 14.616 19.252 1.00 36.05 159 TYR C CA 1
ATOM 8413 C C . TYR C 1 159 ? 3.716 15.243 19.314 1.00 39.97 159 TYR C C 1
ATOM 8414 O O . TYR C 1 159 ? 3.614 16.400 19.718 1.00 38.32 159 TYR C O 1
ATOM 8423 N N . GLU C 1 160 ? 2.671 14.548 18.826 1.00 43.79 160 GLU C N 1
ATOM 8424 C CA . GLU C 1 160 ? 1.304 15.071 18.855 1.00 48.56 160 GLU C CA 1
ATOM 8425 C C . GLU C 1 160 ? 0.842 15.279 20.298 1.00 40.33 160 GLU C C 1
ATOM 8426 O O . GLU C 1 160 ? 0.190 16.275 20.580 1.00 42.20 160 GLU C O 1
ATOM 8432 N N . GLU C 1 161 ? 1.163 14.319 21.178 1.00 41.65 161 GLU C N 1
ATOM 8433 C CA . GLU C 1 161 ? 0.812 14.362 22.591 1.00 44.95 161 GLU C CA 1
ATOM 8434 C C . GLU C 1 161 ? 1.562 15.460 23.334 1.00 53.82 161 GLU C C 1
ATOM 8435 O O . GLU C 1 161 ? 1.146 15.818 24.426 1.00 53.04 161 GLU C O 1
ATOM 8441 N N . GLY C 1 162 ? 2.697 15.925 22.785 1.00 53.93 162 GLY C N 1
ATOM 8442 C CA . GLY C 1 162 ? 3.559 16.871 23.475 1.00 48.00 162 GLY C CA 1
ATOM 8443 C C . GLY C 1 162 ? 4.727 16.164 24.152 1.00 50.82 162 GLY C C 1
ATOM 8444 O O . GLY C 1 162 ? 4.523 15.357 25.055 1.00 66.13 162 GLY C O 1
ATOM 8445 N N . MET C 1 163 ? 5.943 16.396 23.655 1.00 42.94 163 MET C N 1
ATOM 8446 C CA . MET C 1 163 ? 7.139 15.965 24.355 1.00 43.94 163 MET C CA 1
ATOM 8447 C C . MET C 1 163 ? 8.146 17.102 24.254 1.00 42.92 163 MET C C 1
ATOM 8448 O O . MET C 1 163 ? 8.096 17.904 23.332 1.00 43.99 163 MET C O 1
ATOM 8453 N N . ARG C 1 164 ? 9.081 17.150 25.188 1.00 51.18 164 ARG C N 1
ATOM 8454 C CA . ARG C 1 164 ? 10.150 18.139 25.114 1.00 61.10 164 ARG C CA 1
ATOM 8455 C C . ARG C 1 164 ? 11.120 17.735 24.000 1.00 52.74 164 ARG C C 1
ATOM 8456 O O . ARG C 1 164 ? 11.220 16.557 23.689 1.00 44.23 164 ARG C O 1
ATOM 8464 N N . ARG C 1 165 ? 11.820 18.713 23.410 1.00 53.64 165 ARG C N 1
ATOM 8465 C CA . ARG C 1 165 ? 12.738 18.475 22.305 1.00 54.66 165 ARG C CA 1
ATOM 8466 C C . ARG C 1 165 ? 13.837 17.504 22.734 1.00 52.94 165 ARG C C 1
ATOM 8467 O O . ARG C 1 165 ? 14.452 16.854 21.883 1.00 50.04 165 ARG C O 1
ATOM 8475 N N . GLU C 1 166 ? 14.040 17.384 24.052 1.00 46.94 166 GLU C N 1
ATOM 8476 C CA . GLU C 1 166 ? 15.106 16.584 24.625 1.00 48.68 166 GLU C CA 1
ATOM 8477 C C . GLU C 1 166 ? 14.744 15.099 24.640 1.00 43.65 166 GLU C C 1
ATOM 8478 O O . GLU C 1 166 ? 15.601 14.257 24.860 1.00 42.12 166 GLU C O 1
ATOM 8484 N N . GLU C 1 167 ? 13.466 14.763 24.486 1.00 39.84 167 GLU C N 1
ATOM 8485 C CA . GLU C 1 167 ? 13.055 13.375 24.364 1.00 38.50 167 GLU C CA 1
ATOM 8486 C C . GLU C 1 167 ? 13.089 12.954 22.881 1.00 32.54 167 GLU C C 1
ATOM 8487 O O . GLU C 1 167 ? 12.857 11.813 22.560 1.00 32.48 167 GLU C O 1
ATOM 8493 N N . HIS C 1 168 ? 13.326 13.867 21.946 1.00 33.00 168 HIS C N 1
ATOM 8494 C CA . HIS C 1 168 ? 13.274 13.526 20.537 1.00 31.78 168 HIS C CA 1
ATOM 8495 C C . HIS C 1 168 ? 14.171 12.347 20.181 1.00 35.48 168 HIS C C 1
ATOM 8496 O O . HIS C 1 168 ? 13.709 11.421 19.521 1.00 36.23 168 HIS C O 1
ATOM 8503 N N . TRP C 1 169 ? 15.424 12.336 20.650 1.00 32.67 169 TRP C N 1
ATOM 8504 C CA . TRP C 1 169 ? 16.342 11.286 20.251 1.00 34.14 169 TRP C CA 1
ATOM 8505 C C . TRP C 1 169 ? 15.861 9.914 20.705 1.00 36.15 169 TRP C C 1
ATOM 8506 O O . TRP C 1 169 ? 16.149 8.944 20.042 1.00 32.12 169 TRP C O 1
ATOM 8517 N N . GLU C 1 170 ? 15.188 9.833 21.858 1.00 34.14 170 GLU C N 1
ATOM 8518 C CA . GLU C 1 170 ? 14.777 8.566 22.436 1.00 31.78 170 GLU C CA 1
ATOM 8519 C C . GLU C 1 170 ? 13.655 7.927 21.620 1.00 27.82 170 GLU C C 1
ATOM 8520 O O . GLU C 1 170 ? 13.575 6.706 21.511 1.00 33.19 170 GLU C O 1
ATOM 8526 N N . ALA C 1 171 ? 12.735 8.762 21.152 1.00 30.12 171 ALA C N 1
ATOM 8527 C CA . ALA C 1 171 ? 11.639 8.318 20.311 1.00 32.65 171 ALA C CA 1
ATOM 8528 C C . ALA C 1 171 ? 12.196 7.893 18.943 1.00 31.48 171 ALA C C 1
ATOM 8529 O O . ALA C 1 171 ? 11.759 6.895 18.406 1.00 31.82 171 ALA C O 1
ATOM 8531 N N . MET C 1 172 ? 13.205 8.617 18.426 1.00 31.13 172 MET C N 1
ATOM 8532 C CA . MET C 1 172 ? 13.872 8.295 17.171 1.00 30.45 172 MET C CA 1
ATOM 8533 C C . MET C 1 172 ? 14.557 6.938 17.276 1.00 30.38 172 MET C C 1
ATOM 8534 O O . MET C 1 172 ? 14.571 6.144 16.332 1.00 31.11 172 MET C O 1
ATOM 8539 N N . LEU C 1 173 ? 15.148 6.671 18.432 1.00 30.54 173 LEU C N 1
ATOM 8540 C CA . LEU C 1 173 ? 15.864 5.432 18.663 1.00 30.56 173 LEU C CA 1
ATOM 8541 C C . LEU C 1 173 ? 14.889 4.256 18.718 1.00 32.07 173 LEU C C 1
ATOM 8542 O O . LEU C 1 173 ? 15.172 3.174 18.180 1.00 26.87 173 LEU C O 1
ATOM 8547 N N . GLU C 1 174 ? 13.802 4.428 19.462 1.00 27.31 174 GLU C N 1
ATOM 8548 C CA . GLU C 1 174 ? 12.772 3.390 19.535 1.00 29.00 174 GLU C CA 1
ATOM 8549 C C . GLU C 1 174 ? 12.233 3.055 18.129 1.00 25.56 174 GLU C C 1
ATOM 8550 O O . GLU C 1 174 ? 12.146 1.895 17.716 1.00 24.98 174 GLU C O 1
ATOM 8556 N N . ASP C 1 175 ? 11.890 4.081 17.362 1.00 27.80 175 ASP C N 1
ATOM 8557 C CA . ASP C 1 175 ? 11.401 3.884 16.005 1.00 28.31 175 ASP C CA 1
ATOM 8558 C C . ASP C 1 175 ? 12.467 3.250 15.108 1.00 29.04 175 ASP C C 1
ATOM 8559 O O . ASP C 1 175 ? 12.122 2.486 14.222 1.00 27.67 175 ASP C O 1
ATOM 8564 N N . SER C 1 176 ? 13.742 3.603 15.300 1.00 28.07 176 SER C N 1
ATOM 8565 C CA . SER C 1 176 ? 14.835 3.055 14.520 1.00 25.62 176 SER C CA 1
ATOM 8566 C C . SER C 1 176 ? 14.969 1.563 14.766 1.00 26.20 176 SER C C 1
ATOM 8567 O O . SER C 1 176 ? 15.138 0.804 13.820 1.00 26.75 176 SER C O 1
ATOM 8570 N N . LEU C 1 177 ? 14.870 1.134 16.020 1.00 27.42 177 LEU C N 1
ATOM 8571 C CA . LEU C 1 177 ? 15.006 -0.267 16.363 1.00 27.34 177 LEU C CA 1
ATOM 8572 C C . LEU C 1 177 ? 13.892 -1.100 15.709 1.00 29.31 177 LEU C C 1
ATOM 8573 O O . LEU C 1 177 ? 14.134 -2.220 15.245 1.00 27.44 177 LEU C O 1
ATOM 8578 N N . ASN C 1 178 ? 12.655 -0.598 15.789 1.00 26.16 178 ASN C N 1
ATOM 8579 C CA . ASN C 1 178 ? 11.500 -1.243 15.171 1.00 27.42 178 ASN C CA 1
ATOM 8580 C C . ASN C 1 178 ? 11.663 -1.319 13.653 1.00 26.33 178 ASN C C 1
ATOM 8581 O O . ASN C 1 178 ? 11.443 -2.379 13.058 1.00 26.08 178 ASN C O 1
ATOM 8586 N N . MET C 1 179 ? 12.036 -0.201 13.044 1.00 24.08 179 MET C N 1
ATOM 8587 C CA . MET C 1 179 ? 12.107 -0.148 11.593 1.00 24.62 179 MET C CA 1
ATOM 8588 C C . MET C 1 179 ? 13.257 -1.025 11.106 1.00 26.34 179 MET C C 1
ATOM 8589 O O . MET C 1 179 ? 13.069 -1.800 10.199 1.00 26.28 179 MET C O 1
ATOM 8594 N N . LEU C 1 180 ? 14.431 -0.978 11.743 1.00 27.78 180 LEU C N 1
ATOM 8595 C CA . LEU C 1 180 ? 15.536 -1.828 11.327 1.00 27.02 180 LEU C CA 1
ATOM 8596 C C . LEU C 1 180 ? 15.152 -3.303 11.426 1.00 26.85 180 LEU C C 1
ATOM 8597 O O . LEU C 1 180 ? 15.500 -4.089 10.545 1.00 27.36 180 LEU C O 1
ATOM 8602 N N . ALA C 1 181 ? 14.477 -3.700 12.509 1.00 25.12 181 ALA C N 1
ATOM 8603 C CA . ALA C 1 181 ? 14.047 -5.073 12.673 1.00 26.53 181 ALA C CA 1
ATOM 8604 C C . ALA C 1 181 ? 13.085 -5.486 11.562 1.00 26.57 181 ALA C C 1
ATOM 8605 O O . ALA C 1 181 ? 13.143 -6.626 11.105 1.00 27.11 181 ALA C O 1
ATOM 8607 N N . ALA C 1 182 ? 12.245 -4.549 11.098 1.00 24.36 182 ALA C N 1
ATOM 8608 C CA . ALA C 1 182 ? 11.263 -4.833 10.075 1.00 26.77 182 ALA C CA 1
ATOM 8609 C C . ALA C 1 182 ? 11.911 -4.950 8.676 1.00 27.07 182 ALA C C 1
ATOM 8610 O O . ALA C 1 182 ? 11.408 -5.662 7.833 1.00 25.61 182 ALA C O 1
ATOM 8612 N N . LEU C 1 183 ? 12.992 -4.216 8.397 1.00 24.43 183 LEU C N 1
ATOM 8613 C CA . LEU C 1 183 ? 13.464 -4.086 7.027 1.00 26.72 183 LEU C CA 1
ATOM 8614 C C . LEU C 1 183 ? 13.760 -5.447 6.403 1.00 23.12 183 LEU C C 1
ATOM 8615 O O . LEU C 1 183 ? 13.304 -5.693 5.296 1.00 23.41 183 LEU C O 1
ATOM 8620 N N . PRO C 1 184 ? 14.441 -6.411 7.047 1.00 26.63 184 PRO C N 1
ATOM 8621 C CA . PRO C 1 184 ? 14.680 -7.691 6.398 1.00 24.96 184 PRO C CA 1
ATOM 8622 C C . PRO C 1 184 ? 13.435 -8.549 6.191 1.00 28.46 184 PRO C C 1
ATOM 8623 O O . PRO C 1 184 ? 13.374 -9.305 5.227 1.00 23.05 184 PRO C O 1
ATOM 8627 N N . VAL C 1 185 ? 12.437 -8.408 7.069 1.00 27.33 185 VAL C N 1
ATOM 8628 C CA . VAL C 1 185 ? 11.169 -9.094 6.889 1.00 25.87 185 VAL C CA 1
ATOM 8629 C C . VAL C 1 185 ? 10.457 -8.554 5.650 1.00 25.66 185 VAL C C 1
ATOM 8630 O O . VAL C 1 185 ? 9.991 -9.332 4.817 1.00 24.98 185 VAL C O 1
ATOM 8634 N N . ILE C 1 186 ? 10.433 -7.233 5.491 1.00 24.85 186 ILE C N 1
ATOM 8635 C CA . ILE C 1 186 ? 9.801 -6.602 4.336 1.00 25.95 186 ILE C CA 1
ATOM 8636 C C . ILE C 1 186 ? 10.544 -6.948 3.038 1.00 26.72 186 ILE C C 1
ATOM 8637 O O . ILE C 1 186 ? 9.919 -7.342 2.032 1.00 22.78 186 ILE C O 1
ATOM 8642 N N . ALA C 1 187 ? 11.871 -6.799 3.070 1.00 25.68 187 ALA C N 1
ATOM 8643 C CA . ALA C 1 187 ? 12.720 -7.126 1.935 1.00 24.00 187 ALA C CA 1
ATOM 8644 C C . ALA C 1 187 ? 12.537 -8.586 1.503 1.00 24.53 187 ALA C C 1
ATOM 8645 O O . ALA C 1 187 ? 12.403 -8.844 0.317 1.00 23.25 187 ALA C O 1
ATOM 8647 N N . ALA C 1 188 ? 12.606 -9.519 2.449 1.00 21.66 188 ALA C N 1
ATOM 8648 C CA . ALA C 1 188 ? 12.456 -10.926 2.133 1.00 23.55 188 ALA C CA 1
ATOM 8649 C C . ALA C 1 188 ? 11.059 -11.243 1.604 1.00 26.04 188 ALA C C 1
ATOM 8650 O O . ALA C 1 188 ? 10.920 -12.122 0.765 1.00 23.82 188 ALA C O 1
ATOM 8652 N N . TYR C 1 189 ? 10.017 -10.575 2.124 1.00 26.35 189 TYR C N 1
ATOM 8653 C CA . TYR C 1 189 ? 8.671 -10.780 1.615 1.00 23.64 189 TYR C CA 1
ATOM 8654 C C . TYR C 1 189 ? 8.622 -10.482 0.128 1.00 25.52 189 TYR C C 1
ATOM 8655 O O . TYR C 1 189 ? 8.048 -11.253 -0.653 1.00 23.81 189 TYR C O 1
ATOM 8664 N N . ILE C 1 190 ? 9.139 -9.299 -0.234 1.00 21.70 190 ILE C N 1
ATOM 8665 C CA . ILE C 1 190 ? 9.231 -8.846 -1.608 1.00 23.30 190 ILE C CA 1
ATOM 8666 C C . ILE C 1 190 ? 9.988 -9.881 -2.466 1.00 26.71 190 ILE C C 1
ATOM 8667 O O . ILE C 1 190 ? 9.518 -10.281 -3.536 1.00 27.10 190 ILE C O 1
ATOM 8672 N N . TYR C 1 191 ? 11.169 -10.314 -1.996 1.00 24.56 191 TYR C N 1
ATOM 8673 C CA . TYR C 1 191 ? 11.996 -11.276 -2.712 1.00 23.57 191 TYR C CA 1
ATOM 8674 C C . TYR C 1 191 ? 11.236 -12.582 -2.967 1.00 22.44 191 TYR C C 1
ATOM 8675 O O . TYR C 1 191 ? 11.191 -13.094 -4.063 1.00 23.65 191 TYR C O 1
ATOM 8684 N N . ARG C 1 192 ? 10.603 -13.129 -1.941 1.00 22.06 192 ARG C N 1
ATOM 8685 C CA . ARG C 1 192 ? 9.915 -14.399 -2.045 1.00 24.78 192 ARG C CA 1
ATOM 8686 C C . ARG C 1 192 ? 8.684 -14.280 -2.948 1.00 26.60 192 ARG C C 1
ATOM 8687 O O . ARG C 1 192 ? 8.408 -15.169 -3.768 1.00 25.21 192 ARG C O 1
ATOM 8695 N N . ARG C 1 193 ? 7.939 -13.186 -2.792 1.00 23.93 193 ARG C N 1
ATOM 8696 C CA . ARG C 1 193 ? 6.739 -12.990 -3.581 1.00 22.79 193 ARG C CA 1
ATOM 8697 C C . ARG C 1 193 ? 7.055 -12.833 -5.064 1.00 25.29 193 ARG C C 1
ATOM 8698 O O . ARG C 1 193 ? 6.375 -13.438 -5.892 1.00 27.54 193 ARG C O 1
ATOM 8706 N N . LYS C 1 194 ? 8.046 -12.009 -5.408 1.00 21.35 194 LYS C N 1
ATOM 8707 C CA . LYS C 1 194 ? 8.364 -11.720 -6.797 1.00 25.40 194 LYS C CA 1
ATOM 8708 C C . LYS C 1 194 ? 9.104 -12.874 -7.474 1.00 26.03 194 LYS C C 1
ATOM 8709 O O . LYS C 1 194 ? 8.810 -13.195 -8.611 1.00 25.00 194 LYS C O 1
ATOM 8715 N N . TYR C 1 195 ? 10.049 -13.510 -6.787 1.00 27.65 195 TYR C N 1
ATOM 8716 C CA . TYR C 1 195 ? 11.058 -14.300 -7.471 1.00 26.36 195 TYR C CA 1
ATOM 8717 C C . TYR C 1 195 ? 11.098 -15.757 -7.027 1.00 28.10 195 TYR C C 1
ATOM 8718 O O . TYR C 1 195 ? 11.735 -16.538 -7.700 1.00 29.08 195 TYR C O 1
ATOM 8727 N N . LYS C 1 196 ? 10.477 -16.146 -5.907 1.00 26.60 196 LYS C N 1
ATOM 8728 C CA . LYS C 1 196 ? 10.640 -17.505 -5.436 1.00 27.56 196 LYS C CA 1
ATOM 8729 C C . LYS C 1 196 ? 9.285 -18.187 -5.189 1.00 29.82 196 LYS C C 1
ATOM 8730 O O . LYS C 1 196 ? 9.151 -18.918 -4.244 1.00 32.00 196 LYS C O 1
ATOM 8736 N N . GLY C 1 197 ? 8.276 -17.936 -6.010 1.00 29.25 197 GLY C N 1
ATOM 8737 C CA . GLY C 1 197 ? 7.022 -18.668 -5.958 1.00 32.85 197 GLY C CA 1
ATOM 8738 C C . GLY C 1 197 ? 6.104 -18.330 -4.777 1.00 28.12 197 GLY C C 1
ATOM 8739 O O . GLY C 1 197 ? 5.160 -19.072 -4.509 1.00 27.21 197 GLY C O 1
ATOM 8740 N N . ASP C 1 198 ? 6.335 -17.198 -4.097 1.00 25.09 198 ASP C N 1
ATOM 8741 C CA . ASP C 1 198 ? 5.380 -16.650 -3.133 1.00 24.25 198 ASP C CA 1
ATOM 8742 C C . ASP C 1 198 ? 5.172 -17.624 -1.992 1.00 23.56 198 ASP C C 1
ATOM 8743 O O . ASP C 1 198 ? 4.066 -17.782 -1.489 1.00 23.10 198 ASP C O 1
ATOM 8748 N N . THR C 1 199 ? 6.261 -18.263 -1.577 1.00 26.33 199 THR C N 1
ATOM 8749 C CA . THR C 1 199 ? 6.298 -19.033 -0.347 1.00 27.37 199 THR C CA 1
ATOM 8750 C C . THR C 1 199 ? 7.216 -18.303 0.635 1.00 28.60 199 THR C C 1
ATOM 8751 O O . THR C 1 199 ? 8.241 -17.770 0.226 1.00 26.07 199 THR C O 1
ATOM 8755 N N . HIS C 1 200 ? 6.875 -18.293 1.919 1.00 25.79 200 HIS C N 1
ATOM 8756 C CA . HIS C 1 200 ? 7.434 -17.334 2.854 1.00 30.10 200 HIS C CA 1
ATOM 8757 C C . HIS C 1 200 ? 8.116 -18.078 3.998 1.00 35.78 200 HIS C C 1
ATOM 8758 O O . HIS C 1 200 ? 7.591 -19.079 4.445 1.00 37.26 200 HIS C O 1
ATOM 8765 N N . ILE C 1 201 ? 9.278 -17.575 4.458 1.00 32.88 201 ILE C N 1
ATOM 8766 C CA . ILE C 1 201 ? 10.078 -18.222 5.494 1.00 32.69 201 ILE C CA 1
ATOM 8767 C C . ILE C 1 201 ? 10.130 -17.273 6.685 1.00 33.34 201 ILE C C 1
ATOM 8768 O O . ILE C 1 201 ? 10.454 -16.101 6.525 1.00 30.08 201 ILE C O 1
ATOM 8773 N N . ALA C 1 202 ? 9.800 -17.802 7.873 1.00 33.24 202 ALA C N 1
ATOM 8774 C CA . ALA C 1 202 ? 9.791 -17.040 9.112 1.00 35.47 202 ALA C CA 1
ATOM 8775 C C . ALA C 1 202 ? 11.217 -16.699 9.540 1.00 29.91 202 ALA C C 1
ATOM 8776 O O . ALA C 1 202 ? 12.171 -17.424 9.236 1.00 33.28 202 ALA C O 1
ATOM 8778 N N . PRO C 1 203 ? 11.408 -15.617 10.316 1.00 32.76 203 PRO C N 1
ATOM 8779 C CA . PRO C 1 203 ? 12.708 -15.334 10.894 1.00 34.22 203 PRO C CA 1
ATOM 8780 C C . PRO C 1 203 ? 13.131 -16.475 11.803 1.00 37.09 203 PRO C C 1
ATOM 8781 O O . PRO C 1 203 ? 12.286 -17.155 12.375 1.00 37.96 203 PRO C O 1
ATOM 8785 N N . ASP C 1 204 ? 14.439 -16.660 11.887 1.00 35.79 204 ASP C N 1
ATOM 8786 C CA . ASP C 1 204 ? 15.048 -17.609 12.796 1.00 41.33 204 ASP C CA 1
ATOM 8787 C C . ASP C 1 204 ? 15.478 -16.846 14.051 1.00 42.51 204 ASP C C 1
ATOM 8788 O O . ASP C 1 204 ? 16.341 -15.976 13.990 1.00 38.48 204 ASP C O 1
ATOM 8793 N N . PRO C 1 205 ? 14.881 -17.118 15.231 1.00 44.91 205 PRO C N 1
ATOM 8794 C CA . PRO C 1 205 ? 15.246 -16.383 16.444 1.00 45.54 205 PRO C CA 1
ATOM 8795 C C . PRO C 1 205 ? 16.716 -16.522 16.852 1.00 39.22 205 PRO C C 1
ATOM 8796 O O . PRO C 1 205 ? 17.192 -15.710 17.621 1.00 45.63 205 PRO C O 1
ATOM 8800 N N . ASN C 1 206 ? 17.463 -17.476 16.287 1.00 36.95 206 ASN C N 1
ATOM 8801 C CA . ASN C 1 206 ? 18.861 -17.668 16.676 1.00 43.98 206 ASN C CA 1
ATOM 8802 C C . ASN C 1 206 ? 19.873 -17.065 15.697 1.00 42.71 206 ASN C C 1
ATOM 8803 O O . ASN C 1 206 ? 21.070 -17.245 15.892 1.00 45.62 206 ASN C O 1
ATOM 8808 N N . LEU C 1 207 ? 19.430 -16.355 14.651 1.00 39.96 207 LEU C N 1
ATOM 8809 C CA . LEU C 1 207 ? 20.376 -15.754 13.721 1.00 36.46 207 LEU C CA 1
ATOM 8810 C C . LEU C 1 207 ? 20.490 -14.262 14.013 1.00 34.00 207 LEU C C 1
ATOM 8811 O O . LEU C 1 207 ? 19.557 -13.650 14.512 1.00 36.67 207 LEU C O 1
ATOM 8816 N N . ASP C 1 208 ? 21.651 -13.682 13.688 1.00 31.15 208 ASP C N 1
ATOM 8817 C CA . ASP C 1 208 ? 21.822 -12.237 13.682 1.00 30.85 208 ASP C CA 1
ATOM 8818 C C . ASP C 1 208 ? 21.022 -11.596 12.526 1.00 30.31 208 ASP C C 1
ATOM 8819 O O . ASP C 1 208 ? 20.468 -12.285 11.692 1.00 30.62 208 ASP C O 1
ATOM 8824 N N . TRP C 1 209 ? 21.036 -10.262 12.436 1.00 29.61 209 TRP C N 1
ATOM 8825 C CA . TRP C 1 209 ? 20.160 -9.492 11.576 1.00 31.11 209 TRP C CA 1
ATOM 8826 C C . TRP C 1 209 ? 20.411 -9.783 10.088 1.00 29.51 209 TRP C C 1
ATOM 8827 O O . TRP C 1 209 ? 19.454 -10.026 9.348 1.00 27.83 209 TRP C O 1
ATOM 8838 N N . SER C 1 210 ? 21.691 -9.809 9.672 1.00 27.10 210 SER C N 1
ATOM 8839 C CA . SER C 1 210 ? 22.109 -10.033 8.291 1.00 29.04 210 SER C CA 1
ATOM 8840 C C . SER C 1 210 ? 21.810 -11.448 7.843 1.00 31.43 210 SER C C 1
ATOM 8841 O O . SER C 1 210 ? 21.341 -11.660 6.727 1.00 29.14 210 SER C O 1
ATOM 8844 N N . ALA C 1 211 ? 22.137 -12.414 8.701 1.00 31.58 211 ALA C N 1
ATOM 8845 C CA . ALA C 1 211 ? 21.939 -13.815 8.382 1.00 31.85 211 ALA C CA 1
ATOM 8846 C C . ALA C 1 211 ? 20.445 -14.117 8.288 1.00 31.27 211 ALA C C 1
ATOM 8847 O O . ALA C 1 211 ? 20.039 -14.988 7.516 1.00 29.44 211 ALA C O 1
ATOM 8849 N N . ASN C 1 212 ? 19.658 -13.432 9.116 1.00 27.78 212 ASN C N 1
ATOM 8850 C CA . ASN C 1 212 ? 18.219 -13.579 9.051 1.00 30.04 212 ASN C CA 1
ATOM 8851 C C . ASN C 1 212 ? 17.642 -13.161 7.700 1.00 26.74 212 ASN C C 1
ATOM 8852 O O . ASN C 1 212 ? 16.713 -13.809 7.221 1.00 25.24 212 ASN C O 1
ATOM 8857 N N . LEU C 1 213 ? 18.162 -12.102 7.097 1.00 25.57 213 LEU C N 1
ATOM 8858 C CA . LEU C 1 213 ? 17.689 -11.708 5.777 1.00 30.88 213 LEU C CA 1
ATOM 8859 C C . LEU C 1 213 ? 17.970 -12.809 4.758 1.00 26.36 213 LEU C C 1
ATOM 8860 O O . LEU C 1 213 ? 17.104 -13.151 3.951 1.00 28.12 213 LEU C O 1
ATOM 8865 N N . ALA C 1 214 ? 19.185 -13.351 4.787 1.00 27.38 214 ALA C N 1
ATOM 8866 C CA . ALA C 1 214 ? 19.564 -14.429 3.889 1.00 26.45 214 ALA C CA 1
ATOM 8867 C C . ALA C 1 214 ? 18.651 -15.640 4.075 1.00 26.73 214 ALA C C 1
ATOM 8868 O O . ALA C 1 214 ? 18.150 -16.200 3.105 1.00 24.71 214 ALA C O 1
ATOM 8870 N N . HIS C 1 215 ? 18.493 -16.061 5.337 1.00 23.99 215 HIS C N 1
ATOM 8871 C CA . HIS C 1 215 ? 17.650 -17.167 5.714 1.00 27.18 215 HIS C CA 1
ATOM 8872 C C . HIS C 1 215 ? 16.248 -16.966 5.148 1.00 29.45 215 HIS C C 1
ATOM 8873 O O . HIS C 1 215 ? 15.697 -17.863 4.532 1.00 30.15 215 HIS C O 1
ATOM 8880 N N . MET C 1 216 ? 15.687 -15.763 5.343 1.00 28.32 216 MET C N 1
ATOM 8881 C CA . MET C 1 216 ? 14.316 -15.507 4.951 1.00 27.65 216 MET C CA 1
ATOM 8882 C C . MET C 1 216 ? 14.193 -15.393 3.425 1.00 30.00 216 MET C C 1
ATOM 8883 O O . MET C 1 216 ? 13.101 -15.577 2.881 1.00 25.33 216 MET C O 1
ATOM 8888 N N . MET C 1 217 ? 15.320 -15.141 2.727 1.00 27.34 217 MET C N 1
ATOM 8889 C CA . MET C 1 217 ? 15.329 -15.149 1.272 1.00 26.38 217 MET C CA 1
ATOM 8890 C C . MET C 1 217 ? 15.460 -16.570 0.717 1.00 27.34 217 MET C C 1
ATOM 8891 O O . MET C 1 217 ? 15.147 -16.800 -0.459 1.00 28.25 217 MET C O 1
ATOM 8896 N N . GLY C 1 218 ? 15.898 -17.523 1.549 1.00 27.01 218 GLY C N 1
ATOM 8897 C CA . GLY C 1 218 ? 16.045 -18.906 1.126 1.00 26.96 218 GLY C CA 1
ATOM 8898 C C . GLY C 1 218 ? 17.487 -19.413 1.055 1.00 32.36 218 GLY C C 1
ATOM 8899 O O . GLY C 1 218 ? 17.692 -20.476 0.499 1.00 31.40 218 GLY C O 1
ATOM 8900 N N . PHE C 1 219 ? 18.462 -18.694 1.649 1.00 29.73 219 PHE C N 1
ATOM 8901 C CA . PHE C 1 219 ? 19.875 -19.039 1.557 1.00 31.53 219 PHE C CA 1
ATOM 8902 C C . PHE C 1 219 ? 20.420 -19.288 2.960 1.00 35.14 219 PHE C C 1
ATOM 8903 O O . PHE C 1 219 ? 20.370 -18.376 3.774 1.00 37.76 219 PHE C O 1
ATOM 8911 N N . ASP C 1 220 ? 20.973 -20.479 3.227 1.00 35.53 220 ASP C N 1
ATOM 8912 C CA . ASP C 1 220 ? 21.414 -20.807 4.579 1.00 35.03 220 ASP C CA 1
ATOM 8913 C C . ASP C 1 220 ? 22.882 -21.222 4.657 1.00 34.67 220 ASP C C 1
ATOM 8914 O O . ASP C 1 220 ? 23.360 -21.509 5.752 1.00 35.89 220 ASP C O 1
ATOM 8919 N N . ASP C 1 221 ? 23.624 -21.227 3.543 1.00 37.88 221 ASP C N 1
ATOM 8920 C CA . ASP C 1 221 ? 25.042 -21.569 3.619 1.00 38.54 221 ASP C CA 1
ATOM 8921 C C . ASP C 1 221 ? 25.782 -20.523 4.458 1.00 36.99 221 ASP C C 1
ATOM 8922 O O . ASP C 1 221 ? 25.513 -19.332 4.368 1.00 31.42 221 ASP C O 1
ATOM 8927 N N . PHE C 1 222 ? 26.777 -20.974 5.219 1.00 38.74 222 PHE C N 1
ATOM 8928 C CA . PHE C 1 222 ? 27.578 -20.129 6.093 1.00 35.64 222 PHE C CA 1
ATOM 8929 C C . PHE C 1 222 ? 28.233 -18.979 5.335 1.00 30.65 222 PHE C C 1
ATOM 8930 O O . PHE C 1 222 ? 28.200 -17.848 5.794 1.00 31.75 222 PHE C O 1
ATOM 8938 N N . GLU C 1 223 ? 28.841 -19.274 4.187 1.00 34.32 223 GLU C N 1
ATOM 8939 C CA . GLU C 1 223 ? 29.514 -18.274 3.382 1.00 35.85 223 GLU C CA 1
ATOM 8940 C C . GLU C 1 223 ? 28.509 -17.219 2.919 1.00 33.89 223 GLU C C 1
ATOM 8941 O O . GLU C 1 223 ? 28.916 -16.094 2.691 1.00 28.92 223 GLU C O 1
ATOM 8947 N N . VAL C 1 224 ? 27.219 -17.560 2.767 1.00 31.04 224 VAL C N 1
ATOM 8948 C CA . VAL C 1 224 ? 26.252 -16.562 2.338 1.00 30.21 224 VAL C CA 1
ATOM 8949 C C . VAL C 1 224 ? 25.939 -15.642 3.509 1.00 26.08 224 VAL C C 1
ATOM 8950 O O . VAL C 1 224 ? 25.810 -14.425 3.337 1.00 30.34 224 VAL C O 1
ATOM 8954 N N . TYR C 1 225 ? 25.827 -16.219 4.694 1.00 28.39 225 TYR C N 1
ATOM 8955 C CA . TYR C 1 225 ? 25.626 -15.415 5.886 1.00 25.99 225 TYR C CA 1
ATOM 8956 C C . TYR C 1 225 ? 26.769 -14.413 6.055 1.00 25.56 225 TYR C C 1
ATOM 8957 O O . TYR C 1 225 ? 26.532 -13.244 6.297 1.00 26.93 225 TYR C O 1
ATOM 8966 N N . GLU C 1 226 ? 28.009 -14.883 5.894 1.00 31.58 226 GLU C N 1
ATOM 8967 C CA . GLU C 1 226 ? 29.216 -14.057 5.942 1.00 31.92 226 GLU C CA 1
ATOM 8968 C C . GLU C 1 226 ? 29.208 -12.983 4.850 1.00 28.78 226 GLU C C 1
ATOM 8969 O O . GLU C 1 226 ? 29.548 -11.832 5.110 1.00 28.84 226 GLU C O 1
ATOM 8975 N N . LEU C 1 227 ? 28.778 -13.314 3.631 1.00 27.11 227 LEU C N 1
ATOM 8976 C CA . LEU C 1 227 ? 28.688 -12.278 2.599 1.00 27.58 227 LEU C CA 1
ATOM 8977 C C . LEU C 1 227 ? 27.674 -11.189 2.957 1.00 28.32 227 LEU C C 1
ATOM 8978 O O . LEU C 1 227 ? 27.943 -10.005 2.780 1.00 30.34 227 LEU C O 1
ATOM 8983 N N . PHE C 1 228 ? 26.527 -11.590 3.512 1.00 27.37 228 PHE C N 1
ATOM 8984 C CA . PHE C 1 228 ? 25.503 -10.627 3.890 1.00 28.86 228 PHE C CA 1
ATOM 8985 C C . PHE C 1 228 ? 25.988 -9.725 5.024 1.00 25.34 228 PHE C C 1
ATOM 8986 O O . PHE C 1 228 ? 25.727 -8.525 5.026 1.00 26.93 228 PHE C O 1
ATOM 8994 N N . ARG C 1 229 ? 26.682 -10.307 6.008 1.00 26.11 229 ARG C N 1
ATOM 8995 C CA . ARG C 1 229 ? 27.191 -9.533 7.134 1.00 26.67 229 ARG C CA 1
ATOM 8996 C C . ARG C 1 229 ? 28.177 -8.494 6.596 1.00 23.77 229 ARG C C 1
ATOM 8997 O O . ARG C 1 229 ? 28.093 -7.309 6.933 1.00 26.59 229 ARG C O 1
ATOM 9005 N N . LEU C 1 230 ? 29.047 -8.916 5.672 1.00 26.58 230 LEU C N 1
ATOM 9006 C CA . LEU C 1 230 ? 30.021 -7.996 5.092 1.00 27.19 230 LEU C CA 1
ATOM 9007 C C . LEU C 1 230 ? 29.350 -6.944 4.218 1.00 26.62 230 LEU C C 1
ATOM 9008 O O . LEU C 1 230 ? 29.695 -5.766 4.278 1.00 29.10 230 LEU C O 1
ATOM 9013 N N . TYR C 1 231 ? 28.426 -7.373 3.356 1.00 27.43 231 TYR C N 1
ATOM 9014 C CA . TYR C 1 231 ? 27.670 -6.465 2.492 1.00 27.42 231 TYR C CA 1
ATOM 9015 C C . TYR C 1 231 ? 26.982 -5.362 3.324 1.00 28.05 231 TYR C C 1
ATOM 9016 O O . TYR C 1 231 ? 27.075 -4.168 3.010 1.00 27.96 231 TYR C O 1
ATOM 9025 N N . MET C 1 232 ? 26.281 -5.760 4.391 1.00 28.46 232 MET C N 1
ATOM 9026 C CA . MET C 1 232 ? 25.497 -4.838 5.212 1.00 26.83 232 MET C CA 1
ATOM 9027 C C . MET C 1 232 ? 26.425 -3.874 5.957 1.00 30.12 232 MET C C 1
ATOM 9028 O O . MET C 1 232 ? 26.075 -2.715 6.144 1.00 26.33 232 MET C O 1
ATOM 9033 N N . PHE C 1 233 ? 27.585 -4.381 6.398 1.00 31.14 233 PHE C N 1
ATOM 9034 C CA . PHE C 1 233 ? 28.644 -3.568 6.996 1.00 29.64 233 PHE C CA 1
ATOM 9035 C C . PHE C 1 233 ? 29.180 -2.511 6.022 1.00 25.13 233 PHE C C 1
ATOM 9036 O O . PHE C 1 233 ? 29.220 -1.316 6.345 1.00 28.06 233 PHE C O 1
ATOM 9044 N N . LEU C 1 234 ? 29.508 -2.891 4.790 1.00 25.46 234 LEU C N 1
ATOM 9045 C CA . LEU C 1 234 ? 30.189 -1.978 3.856 1.00 26.88 234 LEU C CA 1
ATOM 9046 C C . LEU C 1 234 ? 29.283 -0.882 3.304 1.00 30.75 234 LEU C C 1
ATOM 9047 O O . LEU C 1 234 ? 29.757 0.228 2.996 1.00 28.95 234 LEU C O 1
ATOM 9052 N N . HIS C 1 235 ? 28.001 -1.217 3.088 1.00 27.11 235 HIS C N 1
ATOM 9053 C CA . HIS C 1 235 ? 27.059 -0.302 2.456 1.00 25.75 235 HIS C CA 1
ATOM 9054 C C . HIS C 1 235 ? 26.328 0.573 3.487 1.00 24.64 235 HIS C C 1
ATOM 9055 O O . HIS C 1 235 ? 25.456 1.356 3.118 1.00 28.02 235 HIS C O 1
ATOM 9062 N N . SER C 1 236 ? 26.699 0.482 4.763 1.00 26.00 236 SER C N 1
ATOM 9063 C CA . SER C 1 236 ? 25.950 1.083 5.871 1.00 28.34 236 SER C CA 1
ATOM 9064 C C . SER C 1 236 ? 25.828 2.605 5.786 1.00 29.44 236 SER C C 1
ATOM 9065 O O . SER C 1 236 ? 24.778 3.157 6.075 1.00 31.96 236 SER C O 1
ATOM 9068 N N . ASP C 1 237 ? 26.897 3.289 5.384 1.00 27.44 237 ASP C N 1
ATOM 9069 C CA . ASP C 1 237 ? 26.989 4.723 5.521 1.00 31.24 237 ASP C CA 1
ATOM 9070 C C . ASP C 1 237 ? 28.137 5.213 4.647 1.00 31.07 237 ASP C C 1
ATOM 9071 O O . ASP C 1 237 ? 29.130 4.494 4.521 1.00 33.58 237 ASP C O 1
ATOM 9076 N N . HIS C 1 238 ? 27.988 6.430 4.106 1.00 30.40 238 HIS C N 1
ATOM 9077 C CA . HIS C 1 238 ? 28.976 7.076 3.244 1.00 31.39 238 HIS C CA 1
ATOM 9078 C C . HIS C 1 238 ? 28.771 8.590 3.271 1.00 30.35 238 HIS C C 1
ATOM 9079 O O . HIS C 1 238 ? 28.393 9.201 2.263 1.00 30.69 238 HIS C O 1
ATOM 9086 N N . GLU C 1 239 ? 28.926 9.169 4.469 1.00 30.30 239 GLU C N 1
ATOM 9087 C CA . GLU C 1 239 ? 28.736 10.595 4.678 1.00 34.65 239 GLU C CA 1
ATOM 9088 C C . GLU C 1 239 ? 27.258 10.982 4.563 1.00 37.35 239 GLU C C 1
ATOM 9089 O O . GLU C 1 239 ? 26.371 10.138 4.452 1.00 35.39 239 GLU C O 1
ATOM 9095 N N . GLY C 1 240 ? 27.008 12.294 4.522 1.00 35.23 240 GLY C N 1
ATOM 9096 C CA . GLY C 1 240 ? 25.668 12.824 4.638 1.00 31.99 240 GLY C CA 1
ATOM 9097 C C . GLY C 1 240 ? 25.119 13.327 3.324 1.00 31.56 240 GLY C C 1
ATOM 9098 O O . GLY C 1 240 ? 23.933 13.636 3.279 1.00 32.78 240 GLY C O 1
ATOM 9099 N N . GLY C 1 241 ? 25.990 13.458 2.300 1.00 27.29 241 GLY C N 1
ATOM 9100 C CA . GLY C 1 241 ? 25.663 14.194 1.089 1.00 28.91 241 GLY C CA 1
ATOM 9101 C C . GLY C 1 241 ? 25.153 13.374 -0.101 1.00 29.90 241 GLY C C 1
ATOM 9102 O O . GLY C 1 241 ? 24.599 13.937 -1.058 1.00 31.92 241 GLY C O 1
ATOM 9103 N N . ASN C 1 242 ? 25.274 12.053 -0.031 1.00 31.15 242 ASN C N 1
ATOM 9104 C CA . ASN C 1 242 ? 24.684 11.173 -1.042 1.00 28.69 242 ASN C CA 1
ATOM 9105 C C . ASN C 1 242 ? 23.165 11.337 -0.984 1.00 31.03 242 ASN C C 1
ATOM 9106 O O . ASN C 1 242 ? 22.631 11.788 0.015 1.00 27.16 242 ASN C O 1
ATOM 9111 N N . VAL C 1 243 ? 22.461 11.069 -2.095 1.00 32.40 243 VAL C N 1
ATOM 9112 C CA . VAL C 1 243 ? 21.074 11.465 -2.243 1.00 33.00 243 VAL C CA 1
ATOM 9113 C C . VAL C 1 243 ? 20.180 10.807 -1.188 1.00 29.82 243 VAL C C 1
ATOM 9114 O O . VAL C 1 243 ? 19.240 11.442 -0.708 1.00 28.19 243 VAL C O 1
ATOM 9118 N N . SER C 1 244 ? 20.427 9.541 -0.871 1.00 28.12 244 SER C N 1
ATOM 9119 C CA . SER C 1 244 ? 19.587 8.832 0.077 1.00 31.52 244 SER C CA 1
ATOM 9120 C C . SER C 1 244 ? 19.791 9.360 1.497 1.00 28.71 244 SER C C 1
ATOM 9121 O O . SER C 1 244 ? 18.822 9.683 2.186 1.00 29.86 244 SER C O 1
ATOM 9124 N N . ALA C 1 245 ? 21.053 9.538 1.907 1.00 29.12 245 ALA C N 1
ATOM 9125 C CA . ALA C 1 245 ? 21.377 10.074 3.226 1.00 30.26 245 ALA C CA 1
ATOM 9126 C C . ALA C 1 245 ? 20.850 11.499 3.362 1.00 28.52 245 ALA C C 1
ATOM 9127 O O . ALA C 1 245 ? 20.287 11.861 4.370 1.00 29.03 245 ALA C O 1
ATOM 9129 N N . HIS C 1 246 ? 20.989 12.274 2.318 1.00 28.31 246 HIS C N 1
ATOM 9130 C CA . HIS C 1 246 ? 20.580 13.652 2.315 1.00 30.50 246 HIS C CA 1
ATOM 9131 C C . HIS C 1 246 ? 19.065 13.766 2.342 1.00 27.24 246 HIS C C 1
ATOM 9132 O O . HIS C 1 246 ? 18.548 14.617 3.046 1.00 26.26 246 HIS C O 1
ATOM 9139 N N . THR C 1 247 ? 18.363 12.951 1.533 1.00 24.99 247 THR C N 1
ATOM 9140 C CA . THR C 1 247 ? 16.912 12.922 1.532 1.00 23.80 247 THR C CA 1
ATOM 9141 C C . THR C 1 247 ? 16.421 12.616 2.949 1.00 24.03 247 THR C C 1
ATOM 9142 O O . THR C 1 247 ? 15.512 13.284 3.439 1.00 24.43 247 THR C O 1
ATOM 9146 N N . ASN C 1 248 ? 17.017 11.615 3.599 1.00 26.50 248 ASN C N 1
ATOM 9147 C CA . ASN C 1 248 ? 16.662 11.231 4.949 1.00 26.95 248 ASN C CA 1
ATOM 9148 C C . ASN C 1 248 ? 16.819 12.432 5.909 1.00 30.49 248 ASN C C 1
ATOM 9149 O O . ASN C 1 248 ? 15.922 12.741 6.689 1.00 26.83 248 ASN C O 1
ATOM 9154 N N . LEU C 1 249 ? 17.938 13.142 5.841 1.00 26.56 249 LEU C N 1
ATOM 9155 C CA . LEU C 1 249 ? 18.177 14.294 6.711 1.00 27.33 249 LEU C CA 1
ATOM 9156 C C . LEU C 1 249 ? 17.194 15.419 6.455 1.00 25.74 249 LEU C C 1
ATOM 9157 O O . LEU C 1 249 ? 16.717 16.024 7.386 1.00 29.53 249 LEU C O 1
ATOM 9162 N N . LEU C 1 250 ? 16.927 15.706 5.183 1.00 24.39 250 LEU C N 1
ATOM 9163 C CA . LEU C 1 250 ? 16.073 16.785 4.781 1.00 27.94 250 LEU C CA 1
ATOM 9164 C C . LEU C 1 250 ? 14.641 16.559 5.285 1.00 28.93 250 LEU C C 1
ATOM 9165 O O . LEU C 1 250 ? 14.010 17.448 5.862 1.00 28.44 250 LEU C O 1
ATOM 9170 N N . VAL C 1 251 ? 14.126 15.335 5.153 1.00 28.48 251 VAL C N 1
ATOM 9171 C CA . VAL C 1 251 ? 12.769 15.064 5.591 1.00 23.58 251 VAL C CA 1
ATOM 9172 C C . VAL C 1 251 ? 12.740 15.009 7.120 1.00 24.02 251 VAL C C 1
ATOM 9173 O O . VAL C 1 251 ? 11.817 15.536 7.729 1.00 29.50 251 VAL C O 1
ATOM 9177 N N . ASN C 1 252 ? 13.721 14.330 7.738 1.00 27.38 252 ASN C N 1
ATOM 9178 C CA . ASN C 1 252 ? 13.911 14.353 9.177 1.00 27.24 252 ASN C CA 1
ATOM 9179 C C . ASN C 1 252 ? 13.857 15.787 9.727 1.00 32.12 252 ASN C C 1
ATOM 9180 O O . ASN C 1 252 ? 13.322 16.009 10.828 1.00 29.51 252 ASN C O 1
ATOM 9185 N N . SER C 1 253 ? 14.417 16.756 8.989 1.00 26.89 253 SER C N 1
ATOM 9186 C CA . SER C 1 253 ? 14.620 18.100 9.514 1.00 28.56 253 SER C CA 1
ATOM 9187 C C . SER C 1 253 ? 13.268 18.803 9.705 1.00 32.00 253 SER C C 1
ATOM 9188 O O . SER C 1 253 ? 13.184 19.802 10.412 1.00 29.25 253 SER C O 1
ATOM 9191 N N . ALA C 1 254 ? 12.207 18.297 9.068 1.00 28.66 254 ALA C N 1
ATOM 9192 C CA . ALA C 1 254 ? 10.874 18.842 9.239 1.00 29.35 254 ALA C CA 1
ATOM 9193 C C . ALA C 1 254 ? 10.107 18.165 10.376 1.00 25.90 254 ALA C C 1
ATOM 9194 O O . ALA C 1 254 ? 8.925 18.438 10.544 1.00 24.23 254 ALA C O 1
ATOM 9196 N N . TYR C 1 255 ? 10.780 17.302 11.115 1.00 26.56 255 TYR C N 1
ATOM 9197 C CA . TYR C 1 255 ? 10.263 16.479 12.191 1.00 30.24 255 TYR C CA 1
ATOM 9198 C C . TYR C 1 255 ? 9.420 15.311 11.668 1.00 31.33 255 TYR C C 1
ATOM 9199 O O . TYR C 1 255 ? 8.648 14.728 12.421 1.00 27.54 255 TYR C O 1
ATOM 9208 N N . SER C 1 256 ? 9.615 14.898 10.416 1.00 30.57 256 SER C N 1
ATOM 9209 C CA . SER C 1 256 ? 9.001 13.658 9.968 1.00 25.60 256 SER C CA 1
ATOM 9210 C C . SER C 1 256 ? 9.746 12.479 10.564 1.00 27.76 256 SER C C 1
ATOM 9211 O O . SER C 1 256 ? 10.973 12.497 10.661 1.00 26.84 256 SER C O 1
ATOM 9214 N N . ASP C 1 257 ? 8.990 11.432 10.945 1.00 26.59 257 ASP C N 1
ATOM 9215 C CA . ASP C 1 257 ? 9.573 10.287 11.615 1.00 26.26 257 ASP C CA 1
ATOM 9216 C C . ASP C 1 257 ? 10.399 9.440 10.635 1.00 23.22 257 ASP C C 1
ATOM 9217 O O . ASP C 1 257 ? 10.414 9.722 9.441 1.00 27.61 257 ASP C O 1
ATOM 9222 N N . ILE C 1 258 ? 11.053 8.394 11.160 1.00 24.90 258 ILE C N 1
ATOM 9223 C CA . ILE C 1 258 ? 12.027 7.600 10.435 1.00 24.71 258 ILE C CA 1
ATOM 9224 C C . ILE C 1 258 ? 11.355 6.807 9.305 1.00 26.04 258 ILE C C 1
ATOM 9225 O O . ILE C 1 258 ? 11.990 6.581 8.281 1.00 27.25 258 ILE C O 1
ATOM 9230 N N . TYR C 1 259 ? 10.058 6.492 9.421 1.00 24.28 259 TYR C N 1
ATOM 9231 C CA . TYR C 1 259 ? 9.376 5.747 8.382 1.00 24.77 259 TYR C CA 1
ATOM 9232 C C . TYR C 1 259 ? 9.176 6.651 7.166 1.00 23.82 259 TYR C C 1
ATOM 9233 O O . TYR C 1 259 ? 9.230 6.208 6.007 1.00 27.83 259 TYR C O 1
ATOM 9242 N N . ARG C 1 260 ? 8.826 7.899 7.449 1.00 20.97 260 ARG C N 1
ATOM 9243 C CA . ARG C 1 260 ? 8.685 8.884 6.414 1.00 21.64 260 ARG C CA 1
ATOM 9244 C C . ARG C 1 260 ? 10.027 9.285 5.815 1.00 22.35 260 ARG C C 1
ATOM 9245 O O . ARG C 1 260 ? 10.110 9.458 4.591 1.00 22.26 260 ARG C O 1
ATOM 9253 N N . SER C 1 261 ? 11.044 9.511 6.649 1.00 23.02 261 SER C N 1
ATOM 9254 C CA . SER C 1 261 ? 12.303 10.003 6.120 1.00 23.55 261 SER C CA 1
ATOM 9255 C C . SER C 1 261 ? 13.036 8.899 5.355 1.00 23.51 261 SER C C 1
ATOM 9256 O O . SER C 1 261 ? 13.648 9.132 4.315 1.00 24.40 261 SER C O 1
ATOM 9259 N N . PHE C 1 262 ? 13.010 7.686 5.878 1.00 23.57 262 PHE C N 1
ATOM 9260 C CA . PHE C 1 262 ? 13.729 6.603 5.241 1.00 24.71 262 PHE C CA 1
ATOM 9261 C C . PHE C 1 262 ? 13.017 6.081 3.989 1.00 26.70 262 PHE C C 1
ATOM 9262 O O . PHE C 1 262 ? 13.682 5.686 3.026 1.00 25.52 262 PHE C O 1
ATOM 9270 N N . SER C 1 263 ? 11.684 6.043 3.985 1.00 25.28 263 SER C N 1
ATOM 9271 C CA . SER C 1 263 ? 10.982 5.711 2.755 1.00 26.76 263 SER C CA 1
ATOM 9272 C C . SER C 1 263 ? 11.254 6.755 1.665 1.00 27.41 263 SER C C 1
ATOM 9273 O O . SER C 1 263 ? 11.456 6.407 0.502 1.00 25.77 263 SER C O 1
ATOM 9276 N N . ALA C 1 264 ? 11.293 8.035 2.015 1.00 24.87 264 ALA C N 1
ATOM 9277 C CA . ALA C 1 264 ? 11.715 9.058 1.061 1.00 23.34 264 ALA C CA 1
ATOM 9278 C C . ALA C 1 264 ? 13.124 8.772 0.538 1.00 24.10 264 ALA C C 1
ATOM 9279 O O . ALA C 1 264 ? 13.391 8.863 -0.655 1.00 26.74 264 ALA C O 1
ATOM 9281 N N . ALA C 1 265 ? 14.039 8.479 1.445 1.00 23.93 265 ALA C N 1
ATOM 9282 C CA . ALA C 1 265 ? 15.393 8.136 1.080 1.00 25.65 265 ALA C CA 1
ATOM 9283 C C . ALA C 1 265 ? 15.421 6.984 0.077 1.00 25.57 265 ALA C C 1
ATOM 9284 O O . ALA C 1 265 ? 16.230 7.044 -0.821 1.00 22.96 265 ALA C O 1
ATOM 9286 N N . MET C 1 266 ? 14.562 5.964 0.241 1.00 24.62 266 MET C N 1
ATOM 9287 C CA . MET C 1 266 ? 14.538 4.815 -0.640 1.00 24.61 266 MET C CA 1
ATOM 9288 C C . MET C 1 266 ? 14.019 5.197 -2.016 1.00 23.75 266 MET C C 1
ATOM 9289 O O . MET C 1 266 ? 14.474 4.648 -3.019 1.00 26.92 266 MET C O 1
ATOM 9294 N N . ASN C 1 267 ? 13.138 6.192 -2.099 1.00 24.01 267 ASN C N 1
ATOM 9295 C CA . ASN C 1 267 ? 12.722 6.697 -3.397 1.00 24.65 267 ASN C CA 1
ATOM 9296 C C . ASN C 1 267 ? 13.901 7.329 -4.154 1.00 26.65 267 ASN C C 1
ATOM 9297 O O . ASN C 1 267 ? 13.878 7.403 -5.393 1.00 23.78 267 ASN C O 1
ATOM 9302 N N . GLY C 1 268 ? 14.873 7.874 -3.409 1.00 25.39 268 GLY C N 1
ATOM 9303 C CA . GLY C 1 268 ? 16.042 8.500 -4.001 1.00 26.82 268 GLY C CA 1
ATOM 9304 C C . GLY C 1 268 ? 17.059 7.446 -4.411 1.00 25.03 268 GLY C C 1
ATOM 9305 O O . GLY C 1 268 ? 17.618 7.509 -5.500 1.00 26.88 268 GLY C O 1
ATOM 9306 N N . LEU C 1 269 ? 17.228 6.445 -3.553 1.00 26.52 269 LEU C N 1
ATOM 9307 C CA . LEU C 1 269 ? 18.122 5.335 -3.830 1.00 27.49 269 LEU C CA 1
ATOM 9308 C C . LEU C 1 269 ? 17.647 4.556 -5.047 1.00 30.51 269 LEU C C 1
ATOM 9309 O O . LEU C 1 269 ? 18.492 4.011 -5.736 1.00 27.89 269 LEU C O 1
ATOM 9314 N N . ALA C 1 270 ? 16.334 4.544 -5.316 1.00 26.88 270 ALA C N 1
ATOM 9315 C CA . ALA C 1 270 ? 15.753 3.824 -6.435 1.00 28.90 270 ALA C CA 1
ATOM 9316 C C . ALA C 1 270 ? 16.137 4.472 -7.765 1.00 31.47 270 ALA C C 1
ATOM 9317 O O . ALA C 1 270 ? 15.914 3.879 -8.798 1.00 28.25 270 ALA C O 1
ATOM 9319 N N . GLY C 1 271 ? 16.579 5.732 -7.742 1.00 29.41 271 GLY C N 1
ATOM 9320 C CA . GLY C 1 271 ? 16.916 6.440 -8.962 1.00 30.72 271 GLY C CA 1
ATOM 9321 C C . GLY C 1 271 ? 18.090 5.772 -9.681 1.00 28.03 271 GLY C C 1
ATOM 9322 O O . GLY C 1 271 ? 19.070 5.386 -9.055 1.00 25.11 271 GLY C O 1
ATOM 9323 N N . PRO C 1 272 ? 18.066 5.686 -11.022 1.00 28.37 272 PRO C N 1
ATOM 9324 C CA . PRO C 1 272 ? 19.194 5.153 -11.790 1.00 30.85 272 PRO C CA 1
ATOM 9325 C C . PRO C 1 272 ? 20.593 5.707 -11.503 1.00 31.21 272 PRO C C 1
ATOM 9326 O O . PRO C 1 272 ? 21.554 4.966 -11.605 1.00 35.82 272 PRO C O 1
ATOM 9330 N N . LEU C 1 273 ? 20.727 6.953 -11.032 1.00 31.96 273 LEU C N 1
ATOM 9331 C CA . LEU C 1 273 ? 22.047 7.557 -10.830 1.00 31.48 273 LEU C CA 1
ATOM 9332 C C . LEU C 1 273 ? 22.531 7.350 -9.410 1.00 33.46 273 LEU C C 1
ATOM 9333 O O . LEU C 1 273 ? 23.627 7.780 -9.051 1.00 36.08 273 LEU C O 1
ATOM 9338 N N . HIS C 1 274 ? 21.762 6.650 -8.592 1.00 31.14 274 HIS C N 1
ATOM 9339 C CA . HIS C 1 274 ? 22.224 6.435 -7.240 1.00 32.66 274 HIS C CA 1
ATOM 9340 C C . HIS C 1 274 ? 22.267 4.959 -6.912 1.00 34.93 274 HIS C C 1
ATOM 9341 O O . HIS C 1 274 ? 23.146 4.609 -6.149 1.00 37.44 274 HIS C O 1
ATOM 9348 N N . GLY C 1 275 ? 21.295 4.151 -7.387 1.00 35.96 275 GLY C N 1
ATOM 9349 C CA . GLY C 1 275 ? 21.154 2.794 -6.880 1.00 36.92 275 GLY C CA 1
ATOM 9350 C C . GLY C 1 275 ? 21.306 1.648 -7.897 1.00 35.53 275 GLY C C 1
ATOM 9351 O O . GLY C 1 275 ? 21.095 0.503 -7.521 1.00 37.89 275 GLY C O 1
ATOM 9352 N N . LEU C 1 276 ? 21.700 1.925 -9.142 1.00 31.04 276 LEU C N 1
ATOM 9353 C CA . LEU C 1 276 ? 21.639 0.929 -10.201 1.00 35.03 276 LEU C CA 1
ATOM 9354 C C . LEU C 1 276 ? 23.035 0.391 -10.599 1.00 35.57 276 LEU C C 1
ATOM 9355 O O . LEU C 1 276 ? 23.150 -0.592 -11.350 1.00 30.94 276 LEU C O 1
ATOM 9360 N N . ALA C 1 277 ? 24.128 0.960 -10.057 1.00 31.90 277 ALA C N 1
ATOM 9361 C CA . ALA C 1 277 ? 25.471 0.733 -10.611 1.00 34.58 277 ALA C CA 1
ATOM 9362 C C . ALA C 1 277 ? 25.954 -0.718 -10.444 1.00 34.63 277 ALA C C 1
ATOM 9363 O O . ALA C 1 277 ? 26.628 -1.277 -11.304 1.00 30.82 277 ALA C O 1
ATOM 9365 N N . ASN C 1 278 ? 25.591 -1.363 -9.349 1.00 29.55 278 ASN C N 1
ATOM 9366 C CA . ASN C 1 278 ? 25.900 -2.770 -9.101 1.00 31.41 278 ASN C CA 1
ATOM 9367 C C . ASN C 1 278 ? 25.413 -3.639 -10.272 1.00 29.31 278 ASN C C 1
ATOM 9368 O O . ASN C 1 278 ? 26.182 -4.420 -10.811 1.00 30.52 278 ASN C O 1
ATOM 9373 N N A GLN C 1 279 ? 24.120 -3.528 -10.601 0.25 30.08 279 GLN C N 1
ATOM 9374 N N B GLN C 1 279 ? 24.104 -3.522 -10.592 0.25 28.03 279 GLN C N 1
ATOM 9375 N N C GLN C 1 279 ? 24.149 -3.490 -10.645 0.50 32.39 279 GLN C N 1
ATOM 9376 C CA A GLN C 1 279 ? 23.503 -4.249 -11.705 0.25 29.31 279 GLN C CA 1
ATOM 9377 C CA B GLN C 1 279 ? 23.423 -4.206 -11.694 0.25 25.83 279 GLN C CA 1
ATOM 9378 C CA C GLN C 1 279 ? 23.529 -4.285 -11.689 0.50 32.09 279 GLN C CA 1
ATOM 9379 C C A GLN C 1 279 ? 24.251 -3.970 -13.004 0.25 30.44 279 GLN C C 1
ATOM 9380 C C B GLN C 1 279 ? 24.162 -3.956 -13.012 0.25 28.67 279 GLN C C 1
ATOM 9381 C C C GLN C 1 279 ? 24.110 -3.953 -13.068 0.50 32.71 279 GLN C C 1
ATOM 9382 O O A GLN C 1 279 ? 24.627 -4.893 -13.722 0.25 29.11 279 GLN C O 1
ATOM 9383 O O B GLN C 1 279 ? 24.457 -4.893 -13.750 0.25 28.10 279 GLN C O 1
ATOM 9384 O O C GLN C 1 279 ? 24.215 -4.830 -13.923 0.50 32.23 279 GLN C O 1
ATOM 9400 N N . GLU C 1 280 ? 24.448 -2.682 -13.297 1.00 31.26 280 GLU C N 1
ATOM 9401 C CA . GLU C 1 280 ? 25.087 -2.261 -14.537 1.00 36.38 280 GLU C CA 1
ATOM 9402 C C . GLU C 1 280 ? 26.457 -2.919 -14.634 1.00 35.55 280 GLU C C 1
ATOM 9403 O O . GLU C 1 280 ? 26.780 -3.454 -15.679 1.00 29.66 280 GLU C O 1
ATOM 9409 N N . VAL C 1 281 ? 27.202 -2.976 -13.523 1.00 29.06 281 VAL C N 1
ATOM 9410 C CA . VAL C 1 281 ? 28.510 -3.593 -13.567 1.00 28.85 281 VAL C CA 1
ATOM 9411 C C . VAL C 1 281 ? 28.379 -5.070 -13.924 1.00 31.27 281 VAL C C 1
ATOM 9412 O O . VAL C 1 281 ? 29.040 -5.546 -14.848 1.00 29.51 281 VAL C O 1
ATOM 9416 N N . LEU C 1 282 ? 27.514 -5.795 -13.201 1.00 29.22 282 LEU C N 1
ATOM 9417 C CA . LEU C 1 282 ? 27.358 -7.222 -13.390 1.00 29.59 282 LEU C CA 1
ATOM 9418 C C . LEU C 1 282 ? 26.971 -7.561 -14.826 1.00 31.08 282 LEU C C 1
ATOM 9419 O O . LEU C 1 282 ? 27.481 -8.528 -15.407 1.00 29.42 282 LEU C O 1
ATOM 9424 N N . ARG C 1 283 ? 26.036 -6.798 -15.387 1.00 29.29 283 ARG C N 1
ATOM 9425 C CA . ARG C 1 283 ? 25.605 -7.066 -16.746 1.00 31.67 283 ARG C CA 1
ATOM 9426 C C . ARG C 1 283 ? 26.755 -6.798 -17.716 1.00 34.56 283 ARG C C 1
ATOM 9427 O O . ARG C 1 283 ? 26.921 -7.515 -18.683 1.00 32.12 283 ARG C O 1
ATOM 9435 N N . TRP C 1 284 ? 27.568 -5.776 -17.468 1.00 30.29 284 TRP C N 1
ATOM 9436 C CA . TRP C 1 284 ? 28.719 -5.520 -18.330 1.00 33.82 284 TRP C CA 1
ATOM 9437 C C . TRP C 1 284 ? 29.749 -6.654 -18.235 1.00 32.45 284 TRP C C 1
ATOM 9438 O O . TRP C 1 284 ? 30.299 -7.085 -19.257 1.00 31.27 284 TRP C O 1
ATOM 9449 N N . ILE C 1 285 ? 30.006 -7.154 -17.017 1.00 30.53 285 ILE C N 1
ATOM 9450 C CA . ILE C 1 285 ? 30.926 -8.273 -16.825 1.00 31.97 285 ILE C CA 1
ATOM 9451 C C . ILE C 1 285 ? 30.426 -9.513 -17.580 1.00 34.42 285 ILE C C 1
ATOM 9452 O O . ILE C 1 285 ? 31.231 -10.234 -18.192 1.00 30.26 285 ILE C O 1
ATOM 9457 N N . GLN C 1 286 ? 29.100 -9.736 -17.546 1.00 32.40 286 GLN C N 1
ATOM 9458 C CA . GLN C 1 286 ? 28.476 -10.870 -18.202 1.00 33.04 286 GLN C CA 1
ATOM 9459 C C . GLN C 1 286 ? 28.529 -10.680 -19.719 1.00 31.17 286 GLN C C 1
ATOM 9460 O O . GLN C 1 286 ? 28.735 -11.638 -20.453 1.00 30.15 286 GLN C O 1
ATOM 9466 N N . MET C 1 287 ? 28.331 -9.451 -20.183 1.00 31.28 287 MET C N 1
ATOM 9467 C CA . MET C 1 287 ? 28.499 -9.136 -21.596 1.00 34.30 287 MET C CA 1
ATOM 9468 C C . MET C 1 287 ? 29.939 -9.453 -22.034 1.00 38.42 287 MET C C 1
ATOM 9469 O O . MET C 1 287 ? 30.100 -10.071 -23.081 1.00 38.00 287 MET C O 1
ATOM 9474 N N . LEU C 1 288 ? 30.977 -9.136 -21.230 1.00 36.11 288 LEU C N 1
ATOM 9475 C CA . LEU C 1 288 ? 32.362 -9.449 -21.609 1.00 35.42 288 LEU C CA 1
ATOM 9476 C C . LEU C 1 288 ? 32.565 -10.961 -21.715 1.00 40.87 288 LEU C C 1
ATOM 9477 O O . LEU C 1 288 ? 33.244 -11.461 -22.621 1.00 38.10 288 LEU C O 1
ATOM 9482 N N . TYR C 1 289 ? 32.047 -11.699 -20.739 1.00 35.93 289 TYR C N 1
ATOM 9483 C CA . TYR C 1 289 ? 32.266 -13.139 -20.697 1.00 36.31 289 TYR C CA 1
ATOM 9484 C C . TYR C 1 289 ? 31.706 -13.767 -21.975 1.00 35.30 289 TYR C C 1
ATOM 9485 O O . TYR C 1 289 ? 32.338 -14.617 -22.592 1.00 33.15 289 TYR C O 1
ATOM 9494 N N . LYS C 1 290 ? 30.524 -13.308 -22.384 1.00 38.28 290 LYS C N 1
ATOM 9495 C CA . LYS C 1 290 ? 29.847 -13.832 -23.553 1.00 44.74 290 LYS C CA 1
ATOM 9496 C C . LYS C 1 290 ? 30.519 -13.367 -24.853 1.00 49.58 290 LYS C C 1
ATOM 9497 O O . LYS C 1 290 ? 30.580 -14.127 -25.807 1.00 41.19 290 LYS C O 1
ATOM 9503 N N . LYS C 1 291 ? 30.983 -12.111 -24.912 1.00 42.89 291 LYS C N 1
ATOM 9504 C CA . LYS C 1 291 ? 31.607 -11.600 -26.121 1.00 42.93 291 LYS C CA 1
ATOM 9505 C C . LYS C 1 291 ? 32.917 -12.340 -26.395 1.00 44.94 291 LYS C C 1
ATOM 9506 O O . LYS C 1 291 ? 33.233 -12.567 -27.542 1.00 42.37 291 LYS C O 1
ATOM 9512 N N . PHE C 1 292 ? 33.670 -12.729 -25.359 1.00 40.11 292 PHE C N 1
ATOM 9513 C CA . PHE C 1 292 ? 34.991 -13.299 -25.565 1.00 44.92 292 PHE C CA 1
ATOM 9514 C C . PHE C 1 292 ? 34.993 -14.810 -25.335 1.00 47.70 292 PHE C C 1
ATOM 9515 O O . PHE C 1 292 ? 36.051 -15.427 -25.401 1.00 45.31 292 PHE C O 1
ATOM 9523 N N . GLY C 1 293 ? 33.818 -15.395 -25.064 1.00 44.73 293 GLY C N 1
ATOM 9524 C CA . GLY C 1 293 ? 33.689 -16.813 -24.764 1.00 43.24 293 GLY C CA 1
ATOM 9525 C C . GLY C 1 293 ? 34.586 -17.245 -23.607 1.00 46.53 293 GLY C C 1
ATOM 9526 O O . GLY C 1 293 ? 35.257 -18.253 -23.704 1.00 55.10 293 GLY C O 1
ATOM 9527 N N . GLY C 1 294 ? 34.580 -16.507 -22.493 1.00 43.37 294 GLY C N 1
ATOM 9528 C CA . GLY C 1 294 ? 35.520 -16.765 -21.414 1.00 42.55 294 GLY C CA 1
ATOM 9529 C C . GLY C 1 294 ? 36.144 -15.469 -20.894 1.00 40.32 294 GLY C C 1
ATOM 9530 O O . GLY C 1 294 ? 35.706 -14.373 -21.229 1.00 41.90 294 GLY C O 1
ATOM 9531 N N . VAL C 1 295 ? 37.119 -15.607 -20.007 1.00 40.47 295 VAL C N 1
ATOM 9532 C CA . VAL C 1 295 ? 37.857 -14.468 -19.508 1.00 40.73 295 VAL C CA 1
ATOM 9533 C C . VAL C 1 295 ? 38.662 -13.893 -20.669 1.00 43.59 295 VAL C C 1
ATOM 9534 O O . VAL C 1 295 ? 39.440 -14.606 -21.289 1.00 40.68 295 VAL C O 1
ATOM 9538 N N . PRO C 1 296 ? 38.503 -12.604 -21.034 1.00 41.37 296 PRO C N 1
ATOM 9539 C CA . PRO C 1 296 ? 39.407 -11.992 -22.011 1.00 39.08 296 PRO C CA 1
ATOM 9540 C C . PRO C 1 296 ? 40.867 -11.905 -21.554 1.00 44.30 296 PRO C C 1
ATOM 9541 O O . PRO C 1 296 ? 41.169 -11.887 -20.362 1.00 41.97 296 PRO C O 1
ATOM 9545 N N . THR C 1 297 ? 41.793 -11.881 -22.526 1.00 37.47 297 THR C N 1
ATOM 9546 C CA . THR C 1 297 ? 43.171 -11.498 -22.259 1.00 39.58 297 THR C CA 1
ATOM 9547 C C . THR C 1 297 ? 43.251 -10.004 -21.919 1.00 36.31 297 THR C C 1
ATOM 9548 O O . THR C 1 297 ? 42.319 -9.228 -22.167 1.00 39.05 297 THR C O 1
ATOM 9552 N N . LYS C 1 298 ? 44.386 -9.589 -21.361 1.00 42.55 298 LYS C N 1
ATOM 9553 C CA . LYS C 1 298 ? 44.576 -8.193 -21.003 1.00 44.80 298 LYS C CA 1
ATOM 9554 C C . LYS C 1 298 ? 44.435 -7.332 -22.258 1.00 46.55 298 LYS C C 1
ATOM 9555 O O . LYS C 1 298 ? 43.895 -6.223 -22.223 1.00 44.21 298 LYS C O 1
ATOM 9561 N N . GLU C 1 299 ? 44.940 -7.881 -23.367 1.00 45.06 299 GLU C N 1
ATOM 9562 C CA . GLU C 1 299 ? 45.009 -7.232 -24.659 1.00 47.85 299 GLU C CA 1
ATOM 9563 C C . GLU C 1 299 ? 43.601 -7.003 -25.172 1.00 38.82 299 GLU C C 1
ATOM 9564 O O . GLU C 1 299 ? 43.255 -5.912 -25.639 1.00 41.20 299 GLU C O 1
ATOM 9570 N N . GLN C 1 300 ? 42.792 -8.054 -25.123 1.00 34.73 300 GLN C N 1
ATOM 9571 C CA . GLN C 1 300 ? 41.414 -7.929 -25.577 1.00 37.27 300 GLN C CA 1
ATOM 9572 C C . GLN C 1 300 ? 40.641 -6.936 -24.702 1.00 37.89 300 GLN C C 1
ATOM 9573 O O . GLN C 1 300 ? 39.798 -6.177 -25.193 1.00 36.36 300 GLN C O 1
ATOM 9579 N N . LEU C 1 301 ? 40.921 -6.927 -23.391 1.00 37.40 301 LEU C N 1
ATOM 9580 C CA . LEU C 1 301 ? 40.104 -6.106 -22.500 1.00 33.35 301 LEU C CA 1
ATOM 9581 C C . LEU C 1 301 ? 40.429 -4.633 -22.730 1.00 37.27 301 LEU C C 1
ATOM 9582 O O . LEU C 1 301 ? 39.522 -3.798 -22.793 1.00 37.15 301 LEU C O 1
ATOM 9587 N N . GLU C 1 302 ? 41.731 -4.342 -22.875 1.00 40.15 302 GLU C N 1
ATOM 9588 C CA . GLU C 1 302 ? 42.228 -2.993 -23.075 1.00 41.40 302 GLU C CA 1
ATOM 9589 C C . GLU C 1 302 ? 41.663 -2.394 -24.368 1.00 45.11 302 GLU C C 1
ATOM 9590 O O . GLU C 1 302 ? 41.184 -1.257 -24.364 1.00 43.06 302 GLU C O 1
ATOM 9596 N N . ARG C 1 303 ? 41.643 -3.191 -25.444 1.00 41.99 303 ARG C N 1
ATOM 9597 C CA . ARG C 1 303 ? 41.091 -2.765 -26.722 1.00 42.96 303 ARG C CA 1
ATOM 9598 C C . ARG C 1 303 ? 39.595 -2.465 -26.593 1.00 42.55 303 ARG C C 1
ATOM 9599 O O . ARG C 1 303 ? 39.122 -1.449 -27.119 1.00 40.06 303 ARG C O 1
ATOM 9607 N N . PHE C 1 304 ? 38.856 -3.362 -25.916 1.00 42.79 304 PHE C N 1
ATOM 9608 C CA . PHE C 1 304 ? 37.426 -3.187 -25.700 1.00 36.29 304 PHE C CA 1
ATOM 9609 C C . PHE C 1 304 ? 37.160 -1.906 -24.898 1.00 34.71 304 PHE C C 1
ATOM 9610 O O . PHE C 1 304 ? 36.277 -1.116 -25.230 1.00 36.73 304 PHE C O 1
ATOM 9618 N N . ALA C 1 305 ? 37.972 -1.636 -23.880 1.00 36.73 305 ALA C N 1
ATOM 9619 C CA . ALA C 1 305 ? 37.750 -0.451 -23.064 1.00 36.87 305 ALA C CA 1
ATOM 9620 C C . ALA C 1 305 ? 37.897 0.822 -23.902 1.00 42.17 305 ALA C C 1
ATOM 9621 O O . ALA C 1 305 ? 37.108 1.758 -23.747 1.00 43.92 305 ALA C O 1
ATOM 9623 N N . TRP C 1 306 ? 38.929 0.855 -24.756 1.00 42.23 306 TRP C N 1
ATOM 9624 C CA . TRP C 1 306 ? 39.164 1.969 -25.663 1.00 42.66 306 TRP C CA 1
ATOM 9625 C C . TRP C 1 306 ? 37.995 2.129 -26.617 1.00 37.17 306 TRP C C 1
ATOM 9626 O O . TRP C 1 306 ? 37.559 3.248 -26.856 1.00 40.05 306 TRP C O 1
ATOM 9637 N N . ASP C 1 307 ? 37.538 1.029 -27.211 1.00 37.92 307 ASP C N 1
ATOM 9638 C CA . ASP C 1 307 ? 36.422 1.110 -28.145 1.00 42.37 307 ASP C CA 1
ATOM 9639 C C . ASP C 1 307 ? 35.215 1.708 -27.424 1.00 45.27 307 ASP C C 1
ATOM 9640 O O . ASP C 1 307 ? 34.564 2.617 -27.943 1.00 49.31 307 ASP C O 1
ATOM 9645 N N . THR C 1 308 ? 34.982 1.232 -26.195 1.00 40.67 308 THR C N 1
ATOM 9646 C CA . THR C 1 308 ? 33.900 1.702 -25.341 1.00 44.43 308 THR C CA 1
ATOM 9647 C C . THR C 1 308 ? 34.042 3.208 -25.103 1.00 38.68 308 THR C C 1
ATOM 9648 O O . THR C 1 308 ? 33.123 3.985 -25.311 1.00 42.78 308 THR C O 1
ATOM 9652 N N . LEU C 1 309 ? 35.208 3.616 -24.620 1.00 40.55 309 LEU C N 1
ATOM 9653 C CA . LEU C 1 309 ? 35.407 5.015 -24.297 1.00 43.77 309 LEU C CA 1
ATOM 9654 C C . LEU C 1 309 ? 35.275 5.858 -25.567 1.00 48.78 309 LEU C C 1
ATOM 9655 O O . LEU C 1 309 ? 34.729 6.955 -25.500 1.00 46.53 309 LEU C O 1
ATOM 9660 N N . ASN C 1 310 ? 35.734 5.347 -26.722 1.00 47.77 310 ASN C N 1
ATOM 9661 C CA . ASN C 1 310 ? 35.768 6.165 -27.930 1.00 50.38 310 ASN C CA 1
ATOM 9662 C C . ASN C 1 310 ? 34.381 6.196 -28.569 1.00 51.75 310 ASN C C 1
ATOM 9663 O O . ASN C 1 310 ? 34.129 7.019 -29.436 1.00 56.93 310 ASN C O 1
ATOM 9668 N N . SER C 1 311 ? 33.444 5.362 -28.108 1.00 47.58 311 SER C N 1
ATOM 9669 C CA . SER C 1 311 ? 32.068 5.484 -28.571 1.00 50.88 311 SER C CA 1
ATOM 9670 C C . SER C 1 311 ? 31.221 6.331 -27.602 1.00 50.12 311 SER C C 1
ATOM 9671 O O . SER C 1 311 ? 30.011 6.432 -27.762 1.00 48.41 311 SER C O 1
ATOM 9674 N N . GLY C 1 312 ? 31.851 6.960 -26.598 1.00 48.77 312 GLY C N 1
ATOM 9675 C CA . GLY C 1 312 ? 31.157 7.838 -25.664 1.00 52.61 312 GLY C CA 1
ATOM 9676 C C . GLY C 1 312 ? 30.515 7.088 -24.492 1.00 58.01 312 GLY C C 1
ATOM 9677 O O . GLY C 1 312 ? 29.653 7.636 -23.806 1.00 59.56 312 GLY C O 1
ATOM 9678 N N . GLN C 1 313 ? 30.927 5.834 -24.249 1.00 48.47 313 GLN C N 1
ATOM 9679 C CA . GLN C 1 313 ? 30.276 5.025 -23.232 1.00 48.12 313 GLN C CA 1
ATOM 9680 C C . GLN C 1 313 ? 31.103 5.154 -21.964 1.00 45.46 313 GLN C C 1
ATOM 9681 O O . GLN C 1 313 ? 32.278 5.492 -22.041 1.00 41.74 313 GLN C O 1
ATOM 9687 N N . VAL C 1 314 ? 30.492 4.857 -20.813 1.00 43.15 314 VAL C N 1
ATOM 9688 C CA . VAL C 1 314 ? 31.226 4.823 -19.560 1.00 50.56 314 VAL C CA 1
ATOM 9689 C C . VAL C 1 314 ? 31.537 3.367 -19.220 1.00 50.90 314 VAL C C 1
ATOM 9690 O O . VAL C 1 314 ? 30.845 2.450 -19.662 1.00 49.68 314 VAL C O 1
ATOM 9694 N N . ILE C 1 315 ? 32.631 3.178 -18.485 1.00 43.75 315 ILE C N 1
ATOM 9695 C CA . ILE C 1 315 ? 32.968 1.884 -17.945 1.00 40.41 315 ILE C CA 1
ATOM 9696 C C . ILE C 1 315 ? 32.408 1.857 -16.530 1.00 39.81 315 ILE C C 1
ATOM 9697 O O . ILE C 1 315 ? 32.815 2.642 -15.683 1.00 38.43 315 ILE C O 1
ATOM 9702 N N . PRO C 1 316 ? 31.425 0.984 -16.254 1.00 36.99 316 PRO C N 1
ATOM 9703 C CA . PRO C 1 316 ? 30.714 1.034 -14.977 1.00 35.64 316 PRO C CA 1
ATOM 9704 C C . PRO C 1 316 ? 31.582 0.446 -13.877 1.00 31.14 316 PRO C C 1
ATOM 9705 O O . PRO C 1 316 ? 32.383 -0.457 -14.113 1.00 31.28 316 PRO C O 1
ATOM 9709 N N . GLY C 1 317 ? 31.403 1.010 -12.680 1.00 30.08 317 GLY C N 1
ATOM 9710 C CA . GLY C 1 317 ? 32.053 0.565 -11.474 1.00 31.05 317 GLY C CA 1
ATOM 9711 C C . GLY C 1 317 ? 33.338 1.333 -11.205 1.00 32.64 317 GLY C C 1
ATOM 9712 O O . GLY C 1 317 ? 34.051 1.017 -10.258 1.00 32.72 317 GLY C O 1
ATOM 9713 N N . TYR C 1 318 ? 33.692 2.249 -12.116 1.00 32.70 318 TYR C N 1
ATOM 9714 C CA . TYR C 1 318 ? 34.924 3.009 -11.986 1.00 32.91 318 TYR C CA 1
ATOM 9715 C C . TYR C 1 318 ? 34.533 4.478 -11.839 1.00 33.21 318 TYR C C 1
ATOM 9716 O O . TYR C 1 318 ? 33.559 4.929 -12.434 1.00 36.38 318 TYR C O 1
ATOM 9725 N N . GLY C 1 319 ? 35.298 5.218 -11.025 1.00 39.78 319 GLY C N 1
ATOM 9726 C CA . GLY C 1 319 ? 35.079 6.647 -10.839 1.00 37.32 319 GLY C CA 1
ATOM 9727 C C . GLY C 1 319 ? 34.181 6.880 -9.631 1.00 44.99 319 GLY C C 1
ATOM 9728 O O . GLY C 1 319 ? 33.646 5.918 -9.064 1.00 41.19 319 GLY C O 1
ATOM 9729 N N . HIS C 1 320 ? 34.043 8.149 -9.234 1.00 43.31 320 HIS C N 1
ATOM 9730 C CA . HIS C 1 320 ? 33.287 8.493 -8.037 1.00 43.07 320 HIS C CA 1
ATOM 9731 C C . HIS C 1 320 ? 33.179 10.011 -7.918 1.00 46.57 320 HIS C C 1
ATOM 9732 O O . HIS C 1 320 ? 34.086 10.715 -8.339 1.00 43.02 320 HIS C O 1
ATOM 9739 N N . ALA C 1 321 ? 32.093 10.497 -7.305 1.00 45.79 321 ALA C N 1
ATOM 9740 C CA . ALA C 1 321 ? 31.913 11.928 -7.091 1.00 53.50 321 ALA C CA 1
ATOM 9741 C C . ALA C 1 321 ? 33.033 12.513 -6.228 1.00 51.89 321 ALA C C 1
ATOM 9742 O O . ALA C 1 321 ? 33.405 13.651 -6.452 1.00 55.33 321 ALA C O 1
ATOM 9744 N N . VAL C 1 322 ? 33.582 11.766 -5.260 1.00 56.78 322 VAL C N 1
ATOM 9745 C CA . VAL C 1 322 ? 34.504 12.371 -4.302 1.00 57.51 322 VAL C CA 1
ATOM 9746 C C . VAL C 1 322 ? 35.748 11.504 -4.066 1.00 55.76 322 VAL C C 1
ATOM 9747 O O . VAL C 1 322 ? 36.824 12.062 -3.854 1.00 55.91 322 VAL C O 1
ATOM 9751 N N . LEU C 1 323 ? 35.636 10.161 -4.107 1.00 47.11 323 LEU C N 1
ATOM 9752 C CA . LEU C 1 323 ? 36.809 9.296 -3.954 1.00 49.00 323 LEU C CA 1
ATOM 9753 C C . LEU C 1 323 ? 37.845 9.601 -5.043 1.00 45.88 323 LEU C C 1
ATOM 9754 O O . LEU C 1 323 ? 37.442 9.889 -6.165 1.00 46.40 323 LEU C O 1
ATOM 9759 N N . ARG C 1 324 ? 39.140 9.445 -4.710 1.00 44.77 324 ARG C N 1
ATOM 9760 C CA . ARG C 1 324 ? 40.260 9.574 -5.636 1.00 50.36 324 ARG C CA 1
ATOM 9761 C C . ARG C 1 324 ? 41.273 8.432 -5.491 1.00 50.22 324 ARG C C 1
ATOM 9762 O O . ARG C 1 324 ? 42.338 8.465 -6.095 1.00 58.24 324 ARG C O 1
ATOM 9770 N N . VAL C 1 325 ? 40.980 7.416 -4.681 1.00 48.60 325 VAL C N 1
ATOM 9771 C CA . VAL C 1 325 ? 41.752 6.180 -4.684 1.00 43.05 325 VAL C CA 1
ATOM 9772 C C . VAL C 1 325 ? 40.780 4.999 -4.833 1.00 38.25 325 VAL C C 1
ATOM 9773 O O . VAL C 1 325 ? 39.565 5.191 -4.877 1.00 40.84 325 VAL C O 1
ATOM 9777 N N . THR C 1 326 ? 41.325 3.775 -4.866 1.00 39.16 326 THR C N 1
ATOM 9778 C CA . THR C 1 326 ? 40.512 2.568 -4.865 1.00 40.72 326 THR C CA 1
ATOM 9779 C C . THR C 1 326 ? 39.655 2.523 -3.591 1.00 40.64 326 THR C C 1
ATOM 9780 O O . THR C 1 326 ? 40.147 2.648 -2.465 1.00 34.63 326 THR C O 1
ATOM 9784 N N . ASP C 1 327 ? 38.347 2.344 -3.786 1.00 37.54 327 ASP C N 1
ATOM 9785 C CA . ASP C 1 327 ? 37.389 2.311 -2.698 1.00 32.17 327 ASP C CA 1
ATOM 9786 C C . ASP C 1 327 ? 37.767 1.198 -1.733 1.00 30.82 327 ASP C C 1
ATOM 9787 O O . ASP C 1 327 ? 37.873 0.024 -2.093 1.00 33.61 327 ASP C O 1
ATOM 9792 N N . PRO C 1 328 ? 38.011 1.501 -0.442 1.00 29.95 328 PRO C N 1
ATOM 9793 C CA . PRO C 1 328 ? 38.249 0.428 0.524 1.00 32.48 328 PRO C CA 1
ATOM 9794 C C . PRO C 1 328 ? 37.098 -0.585 0.648 1.00 30.57 328 PRO C C 1
ATOM 9795 O O . PRO C 1 328 ? 37.308 -1.714 1.076 1.00 28.99 328 PRO C O 1
ATOM 9799 N N . ARG C 1 329 ? 35.877 -0.195 0.278 1.00 29.81 329 ARG C N 1
ATOM 9800 C CA . ARG C 1 329 ? 34.768 -1.148 0.230 1.00 31.16 329 ARG C CA 1
ATOM 9801 C C . ARG C 1 329 ? 34.977 -2.136 -0.922 1.00 31.44 329 ARG C C 1
ATOM 9802 O O . ARG C 1 329 ? 34.501 -3.254 -0.835 1.00 32.68 329 ARG C O 1
ATOM 9810 N N . TYR C 1 330 ? 35.636 -1.715 -2.028 1.00 31.84 330 TYR C N 1
ATOM 9811 C CA . TYR C 1 330 ? 35.982 -2.637 -3.123 1.00 29.92 330 TYR C CA 1
ATOM 9812 C C . TYR C 1 330 ? 37.037 -3.645 -2.661 1.00 30.12 330 TYR C C 1
ATOM 9813 O O . TYR C 1 330 ? 36.947 -4.850 -2.920 1.00 30.48 330 TYR C O 1
ATOM 9822 N N . VAL C 1 331 ? 38.037 -3.138 -1.935 1.00 32.78 331 VAL C N 1
ATOM 9823 C CA . VAL C 1 331 ? 39.172 -3.927 -1.500 1.00 31.41 331 VAL C CA 1
ATOM 9824 C C . VAL C 1 331 ? 38.663 -5.051 -0.593 1.00 30.60 331 VAL C C 1
ATOM 9825 O O . VAL C 1 331 ? 39.116 -6.187 -0.698 1.00 29.17 331 VAL C O 1
ATOM 9829 N N . ALA C 1 332 ? 37.735 -4.753 0.333 1.00 30.20 332 ALA C N 1
ATOM 9830 C CA . ALA C 1 332 ? 37.265 -5.773 1.261 1.00 29.20 332 ALA C CA 1
ATOM 9831 C C . ALA C 1 332 ? 36.472 -6.855 0.530 1.00 29.43 332 ALA C C 1
ATOM 9832 O O . ALA C 1 332 ? 36.519 -8.020 0.913 1.00 28.09 332 ALA C O 1
ATOM 9834 N N . GLN C 1 333 ? 35.720 -6.474 -0.511 1.00 28.36 333 GLN C N 1
ATOM 9835 C CA . GLN C 1 333 ? 34.972 -7.441 -1.310 1.00 29.55 333 GLN C CA 1
ATOM 9836 C C . GLN C 1 333 ? 35.940 -8.314 -2.106 1.00 31.43 333 GLN C C 1
ATOM 9837 O O . GLN C 1 333 ? 35.723 -9.510 -2.297 1.00 32.30 333 GLN C O 1
ATOM 9843 N N . ARG C 1 334 ? 37.029 -7.709 -2.566 1.00 32.88 334 ARG C N 1
ATOM 9844 C CA . ARG C 1 334 ? 38.051 -8.464 -3.267 1.00 30.10 334 ARG C CA 1
ATOM 9845 C C . ARG C 1 334 ? 38.633 -9.527 -2.346 1.00 28.97 334 ARG C C 1
ATOM 9846 O O . ARG C 1 334 ? 38.790 -10.688 -2.719 1.00 35.02 334 ARG C O 1
ATOM 9854 N N . ASP C 1 335 ? 38.956 -9.118 -1.125 1.00 34.79 335 ASP C N 1
ATOM 9855 C CA . ASP C 1 335 ? 39.516 -10.032 -0.147 1.00 35.34 335 ASP C CA 1
ATOM 9856 C C . ASP C 1 335 ? 38.556 -11.199 0.084 1.00 35.15 335 ASP C C 1
ATOM 9857 O O . ASP C 1 335 ? 38.959 -12.354 0.158 1.00 32.49 335 ASP C O 1
ATOM 9862 N N . PHE C 1 336 ? 37.260 -10.906 0.215 1.00 33.73 336 PHE C N 1
ATOM 9863 C CA . PHE C 1 336 ? 36.272 -11.965 0.392 1.00 30.71 336 PHE C CA 1
ATOM 9864 C C . PHE C 1 336 ? 36.300 -12.907 -0.823 1.00 28.39 336 PHE C C 1
ATOM 9865 O O . PHE C 1 336 ? 36.285 -14.111 -0.675 1.00 29.07 336 PHE C O 1
ATOM 9873 N N . ALA C 1 337 ? 36.345 -12.361 -2.040 1.00 28.87 337 ALA C N 1
ATOM 9874 C CA . ALA C 1 337 ? 36.332 -13.160 -3.263 1.00 29.62 337 ALA C CA 1
ATOM 9875 C C . ALA C 1 337 ? 37.577 -14.044 -3.385 1.00 28.15 337 ALA C C 1
ATOM 9876 O O . ALA C 1 337 ? 37.489 -15.228 -3.734 1.00 31.38 337 ALA C O 1
ATOM 9878 N N . LEU C 1 338 ? 38.732 -13.465 -3.097 1.00 31.94 338 LEU C N 1
ATOM 9879 C CA . LEU C 1 338 ? 39.983 -14.218 -3.178 1.00 37.11 338 LEU C CA 1
ATOM 9880 C C . LEU C 1 338 ? 39.959 -15.362 -2.183 1.00 39.35 338 LEU C C 1
ATOM 9881 O O . LEU C 1 338 ? 40.456 -16.412 -2.471 1.00 39.81 338 LEU C O 1
ATOM 9886 N N . LYS C 1 339 ? 39.351 -15.143 -1.018 1.00 37.32 339 LYS C N 1
ATOM 9887 C CA . LYS C 1 339 ? 39.251 -16.173 -0.013 1.00 40.28 339 LYS C CA 1
ATOM 9888 C C . LYS C 1 339 ? 38.208 -17.213 -0.434 1.00 43.14 339 LYS C C 1
ATOM 9889 O O . LYS C 1 339 ? 38.461 -18.397 -0.298 1.00 43.37 339 LYS C O 1
ATOM 9895 N N . HIS C 1 340 ? 37.018 -16.818 -0.921 1.00 38.28 340 HIS C N 1
ATOM 9896 C CA . HIS C 1 340 ? 35.926 -17.790 -1.005 1.00 34.82 340 HIS C CA 1
ATOM 9897 C C . HIS C 1 340 ? 35.533 -18.191 -2.423 1.00 32.27 340 HIS C C 1
ATOM 9898 O O . HIS C 1 340 ? 34.881 -19.206 -2.546 1.00 33.76 340 HIS C O 1
ATOM 9905 N N . LEU C 1 341 ? 35.852 -17.432 -3.483 1.00 31.15 341 LEU C N 1
ATOM 9906 C CA . LEU C 1 341 ? 35.492 -17.892 -4.824 1.00 33.76 341 LEU C CA 1
ATOM 9907 C C . LEU C 1 341 ? 36.559 -17.501 -5.852 1.00 36.29 341 LEU C C 1
ATOM 9908 O O . LEU C 1 341 ? 36.257 -16.872 -6.872 1.00 38.57 341 LEU C O 1
ATOM 9913 N N . PRO C 1 342 ? 37.858 -17.845 -5.637 1.00 37.39 342 PRO C N 1
ATOM 9914 C CA . PRO C 1 342 ? 38.923 -17.400 -6.547 1.00 38.14 342 PRO C CA 1
ATOM 9915 C C . PRO C 1 342 ? 38.764 -17.883 -7.990 1.00 36.92 342 PRO C C 1
ATOM 9916 O O . PRO C 1 342 ? 39.263 -17.252 -8.921 1.00 39.48 342 PRO C O 1
ATOM 9920 N N . ASP C 1 343 ? 38.052 -18.992 -8.170 1.00 37.17 343 ASP C N 1
ATOM 9921 C CA . ASP C 1 343 ? 37.985 -19.663 -9.464 1.00 45.98 343 ASP C CA 1
ATOM 9922 C C . ASP C 1 343 ? 36.763 -19.207 -10.268 1.00 43.14 343 ASP C C 1
ATOM 9923 O O . ASP C 1 343 ? 36.552 -19.658 -11.383 1.00 37.24 343 ASP C O 1
ATOM 9928 N N . ASP C 1 344 ? 35.933 -18.339 -9.688 1.00 36.10 344 ASP C N 1
ATOM 9929 C CA . ASP C 1 344 ? 34.737 -17.887 -10.370 1.00 33.53 344 ASP C CA 1
ATOM 9930 C C . ASP C 1 344 ? 35.124 -17.043 -11.576 1.00 28.90 344 ASP C C 1
ATOM 9931 O O . ASP C 1 344 ? 35.844 -16.048 -11.476 1.00 33.46 344 ASP C O 1
ATOM 9936 N N . GLU C 1 345 ? 34.577 -17.435 -12.723 1.00 30.76 345 GLU C N 1
ATOM 9937 C CA . GLU C 1 345 ? 34.960 -16.853 -13.998 1.00 36.62 345 GLU C CA 1
ATOM 9938 C C . GLU C 1 345 ? 34.583 -15.383 -14.045 1.00 34.37 345 GLU C C 1
ATOM 9939 O O . GLU C 1 345 ? 35.348 -14.570 -14.555 1.00 35.35 345 GLU C O 1
ATOM 9945 N N . LEU C 1 346 ? 33.415 -15.026 -13.508 1.00 32.96 346 LEU C N 1
ATOM 9946 C CA . LEU C 1 346 ? 33.041 -13.616 -13.523 1.00 33.79 346 LEU C CA 1
ATOM 9947 C C . LEU C 1 346 ? 33.958 -12.820 -12.592 1.00 28.47 346 LEU C C 1
ATOM 9948 O O . LEU C 1 346 ? 34.350 -11.707 -12.926 1.00 28.07 346 LEU C O 1
ATOM 9953 N N . PHE C 1 347 ? 34.321 -13.395 -11.454 1.00 29.58 347 PHE C N 1
ATOM 9954 C CA . PHE C 1 347 ? 35.291 -12.735 -10.589 1.00 31.45 347 PHE C CA 1
ATOM 9955 C C . PHE C 1 347 ? 36.640 -12.563 -11.312 1.00 33.37 347 PHE C C 1
ATOM 9956 O O . PHE C 1 347 ? 37.281 -11.520 -11.210 1.00 32.37 347 PHE C O 1
ATOM 9964 N N . LYS C 1 348 ? 37.062 -13.552 -12.096 1.00 34.60 348 LYS C N 1
ATOM 9965 C CA . LYS C 1 348 ? 38.311 -13.395 -12.829 1.00 36.28 348 LYS C CA 1
ATOM 9966 C C . LYS C 1 348 ? 38.251 -12.184 -13.744 1.00 34.59 348 LYS C C 1
ATOM 9967 O O . LYS C 1 348 ? 39.260 -11.511 -13.913 1.00 37.57 348 LYS C O 1
ATOM 9973 N N . ILE C 1 349 ? 37.079 -11.874 -14.318 1.00 31.11 349 ILE C N 1
ATOM 9974 C CA . ILE C 1 349 ? 36.984 -10.706 -15.172 1.00 30.85 349 ILE C CA 1
ATOM 9975 C C . ILE C 1 349 ? 37.075 -9.437 -14.317 1.00 34.19 349 ILE C C 1
ATOM 9976 O O . ILE C 1 349 ? 37.789 -8.509 -14.685 1.00 32.70 349 ILE C O 1
ATOM 9981 N N . VAL C 1 350 ? 36.401 -9.411 -13.159 1.00 33.28 350 VAL C N 1
ATOM 9982 C CA . VAL C 1 350 ? 36.424 -8.239 -12.288 1.00 32.84 350 VAL C CA 1
ATOM 9983 C C . VAL C 1 350 ? 37.859 -7.928 -11.893 1.00 32.16 350 VAL C C 1
ATOM 9984 O O . VAL C 1 350 ? 38.266 -6.764 -11.844 1.00 32.70 350 VAL C O 1
ATOM 9988 N N . SER C 1 351 ? 38.583 -8.999 -11.564 1.00 33.99 351 SER C N 1
ATOM 9989 C CA . SER C 1 351 ? 39.964 -8.945 -11.115 1.00 34.69 351 SER C CA 1
ATOM 9990 C C . SER C 1 351 ? 40.879 -8.425 -12.238 1.00 37.89 351 SER C C 1
ATOM 9991 O O . SER C 1 351 ? 41.751 -7.601 -12.013 1.00 37.00 351 SER C O 1
ATOM 9994 N N . LEU C 1 352 ? 40.631 -8.843 -13.477 1.00 35.25 352 LEU C N 1
ATOM 9995 C CA . LEU C 1 352 ? 41.379 -8.365 -14.633 1.00 37.02 352 LEU C CA 1
ATOM 9996 C C . LEU C 1 352 ? 41.138 -6.871 -14.873 1.00 39.02 352 LEU C C 1
ATOM 9997 O O . LEU C 1 352 ? 42.062 -6.108 -15.118 1.00 33.70 352 LEU C O 1
ATOM 10002 N N . CYS C 1 353 ? 39.876 -6.441 -14.835 1.00 38.55 353 CYS C N 1
ATOM 10003 C CA . CYS C 1 353 ? 39.551 -5.032 -14.905 1.00 39.05 353 CYS C CA 1
ATOM 10004 C C . CYS C 1 353 ? 40.355 -4.221 -13.887 1.00 38.00 353 CYS C C 1
ATOM 10005 O O . CYS C 1 353 ? 40.729 -3.077 -14.160 1.00 37.40 353 CYS C O 1
ATOM 10008 N N . TYR C 1 354 ? 40.562 -4.778 -12.694 1.00 35.30 354 TYR C N 1
ATOM 10009 C CA . TYR C 1 354 ? 41.296 -4.053 -11.664 1.00 37.52 354 TYR C CA 1
ATOM 10010 C C . TYR C 1 354 ? 42.737 -3.779 -12.132 1.00 40.90 354 TYR C C 1
ATOM 10011 O O . TYR C 1 354 ? 43.306 -2.759 -11.779 1.00 35.97 354 TYR C O 1
ATOM 10020 N N . GLU C 1 355 ? 43.334 -4.702 -12.902 1.00 45.61 355 GLU C N 1
ATOM 10021 C CA . GLU C 1 355 ? 44.686 -4.525 -13.435 1.00 49.41 355 GLU C CA 1
ATOM 10022 C C . GLU C 1 355 ? 44.707 -3.575 -14.626 1.00 45.18 355 GLU C C 1
ATOM 10023 O O . GLU C 1 355 ? 45.626 -2.780 -14.729 1.00 49.40 355 GLU C O 1
ATOM 10029 N N . VAL C 1 356 ? 43.689 -3.659 -15.502 1.00 44.14 356 VAL C N 1
ATOM 10030 C CA . VAL C 1 356 ? 43.693 -3.036 -16.821 1.00 43.00 356 VAL C CA 1
ATOM 10031 C C . VAL C 1 356 ? 43.014 -1.670 -16.836 1.00 45.45 356 VAL C C 1
ATOM 10032 O O . VAL C 1 356 ? 43.538 -0.745 -17.463 1.00 44.43 356 VAL C O 1
ATOM 10036 N N . ILE C 1 357 ? 41.810 -1.552 -16.244 1.00 40.26 357 ILE C N 1
ATOM 10037 C CA . ILE C 1 357 ? 40.972 -0.402 -16.533 1.00 36.57 357 ILE C CA 1
ATOM 10038 C C . ILE C 1 357 ? 41.570 0.879 -15.948 1.00 38.58 357 ILE C C 1
ATOM 10039 O O . ILE C 1 357 ? 41.437 1.947 -16.548 1.00 37.02 357 ILE C O 1
ATOM 10044 N N . PRO C 1 358 ? 42.179 0.892 -14.748 1.00 42.08 358 PRO C N 1
ATOM 10045 C CA . PRO C 1 358 ? 42.669 2.165 -14.209 1.00 44.66 358 PRO C CA 1
ATOM 10046 C C . PRO C 1 358 ? 43.689 2.823 -15.151 1.00 48.95 358 PRO C C 1
ATOM 10047 O O . PRO C 1 358 ? 43.552 4.003 -15.469 1.00 45.43 358 PRO C O 1
ATOM 10051 N N . GLU C 1 359 ? 44.656 2.049 -15.663 1.00 50.99 359 GLU C N 1
ATOM 10052 C CA . GLU C 1 359 ? 45.603 2.573 -16.649 1.00 56.96 359 GLU C CA 1
ATOM 10053 C C . GLU C 1 359 ? 44.864 3.268 -17.795 1.00 49.98 359 GLU C C 1
ATOM 10054 O O . GLU C 1 359 ? 45.249 4.350 -18.219 1.00 42.48 359 GLU C O 1
ATOM 10060 N N . VAL C 1 360 ? 43.810 2.630 -18.314 1.00 40.34 360 VAL C N 1
ATOM 10061 C CA . VAL C 1 360 ? 43.128 3.125 -19.495 1.00 38.15 360 VAL C CA 1
ATOM 10062 C C . VAL C 1 360 ? 42.418 4.433 -19.171 1.00 42.34 360 VAL C C 1
ATOM 10063 O O . VAL C 1 360 ? 42.462 5.385 -19.958 1.00 42.46 360 VAL C O 1
ATOM 10067 N N . LEU C 1 361 ? 41.800 4.508 -17.986 1.00 44.17 361 LEU C N 1
ATOM 10068 C CA . LEU C 1 361 ? 41.025 5.688 -17.652 1.00 40.46 361 LEU C CA 1
ATOM 10069 C C . LEU C 1 361 ? 41.959 6.878 -17.392 1.00 38.26 361 LEU C C 1
ATOM 10070 O O . LEU C 1 361 ? 41.581 7.997 -17.711 1.00 39.34 361 LEU C O 1
ATOM 10075 N N . LYS C 1 362 ? 43.163 6.632 -16.839 1.00 45.50 362 LYS C N 1
ATOM 10076 C CA . LYS C 1 362 ? 44.160 7.677 -16.655 1.00 52.52 362 LYS C CA 1
ATOM 10077 C C . LYS C 1 362 ? 44.521 8.302 -18.009 1.00 58.48 362 LYS C C 1
ATOM 10078 O O . LYS C 1 362 ? 44.364 9.511 -18.177 1.00 56.53 362 LYS C O 1
ATOM 10084 N N . LYS C 1 363 ? 44.940 7.463 -18.975 1.00 56.85 363 LYS C N 1
ATOM 10085 C CA . LYS C 1 363 ? 45.342 7.905 -20.305 1.00 51.82 363 LYS C CA 1
ATOM 10086 C C . LYS C 1 363 ? 44.186 8.581 -21.020 1.00 47.61 363 LYS C C 1
ATOM 10087 O O . LYS C 1 363 ? 44.367 9.630 -21.621 1.00 57.64 363 LYS C O 1
ATOM 10093 N N . HIS C 1 364 ? 42.992 8.000 -20.953 1.00 50.46 364 HIS C N 1
ATOM 10094 C CA . HIS C 1 364 ? 41.834 8.593 -21.604 1.00 49.66 364 HIS C CA 1
ATOM 10095 C C . HIS C 1 364 ? 41.615 10.004 -21.065 1.00 49.84 364 HIS C C 1
ATOM 10096 O O . HIS C 1 364 ? 41.203 10.878 -21.806 1.00 47.33 364 HIS C O 1
ATOM 10103 N N . GLY C 1 365 ? 41.830 10.181 -19.752 1.00 46.76 365 GLY C N 1
ATOM 10104 C CA . GLY C 1 365 ? 42.065 11.488 -19.152 1.00 54.13 365 GLY C CA 1
ATOM 10105 C C . GLY C 1 365 ? 40.822 12.282 -18.745 1.00 51.96 365 GLY C C 1
ATOM 10106 O O . GLY C 1 365 ? 40.963 13.426 -18.343 1.00 57.85 365 GLY C O 1
ATOM 10107 N N . LYS C 1 366 ? 39.616 11.707 -18.805 1.00 49.48 366 LYS C N 1
ATOM 10108 C CA . LYS C 1 366 ? 38.424 12.469 -18.457 1.00 51.43 366 LYS C CA 1
ATOM 10109 C C . LYS C 1 366 ? 38.050 12.264 -16.988 1.00 47.81 366 LYS C C 1
ATOM 10110 O O . LYS C 1 366 ? 37.815 13.235 -16.286 1.00 46.92 366 LYS C O 1
ATOM 10116 N N . ALA C 1 367 ? 38.060 11.012 -16.516 1.00 51.10 367 ALA C N 1
ATOM 10117 C CA . ALA C 1 367 ? 37.657 10.677 -15.159 1.00 50.38 367 ALA C CA 1
ATOM 10118 C C . ALA C 1 367 ? 38.641 11.248 -14.142 1.00 51.39 367 ALA C C 1
ATOM 10119 O O . ALA C 1 367 ? 39.847 10.997 -14.197 1.00 45.21 367 ALA C O 1
ATOM 10121 N N . LYS C 1 368 ? 38.081 11.958 -13.163 1.00 51.00 368 LYS C N 1
ATOM 10122 C CA . LYS C 1 368 ? 38.838 12.443 -12.017 1.00 46.22 368 LYS C CA 1
ATOM 10123 C C . LYS C 1 368 ? 39.360 11.264 -11.200 1.00 50.60 368 LYS C C 1
ATOM 10124 O O . LYS C 1 368 ? 40.380 11.366 -10.525 1.00 54.29 368 LYS C O 1
ATOM 10126 N N . ASN C 1 369 ? 38.652 10.131 -11.267 1.00 47.09 369 ASN C N 1
ATOM 10127 C CA . ASN C 1 369 ? 38.970 8.964 -10.468 1.00 47.37 369 ASN C CA 1
ATOM 10128 C C . ASN C 1 369 ? 38.945 7.730 -11.365 1.00 45.13 369 ASN C C 1
ATOM 10129 O O . ASN C 1 369 ? 37.866 7.285 -11.772 1.00 48.82 369 ASN C O 1
ATOM 10134 N N . PRO C 1 370 ? 40.130 7.159 -11.688 1.00 43.98 370 PRO C N 1
ATOM 10135 C CA . PRO C 1 370 ? 40.237 6.005 -12.586 1.00 43.89 370 PRO C CA 1
ATOM 10136 C C . PRO C 1 370 ? 40.154 4.644 -11.893 1.00 41.67 370 PRO C C 1
ATOM 10137 O O . PRO C 1 370 ? 40.281 3.602 -12.524 1.00 43.75 370 PRO C O 1
ATOM 10141 N N . TRP C 1 371 ? 39.932 4.669 -10.576 1.00 41.36 371 TRP C N 1
ATOM 10142 C CA . TRP C 1 371 ? 39.925 3.479 -9.739 1.00 40.47 371 TRP C CA 1
ATOM 10143 C C . TRP C 1 371 ? 38.491 2.989 -9.517 1.00 36.09 371 TRP C C 1
ATOM 10144 O O . TRP C 1 371 ? 37.515 3.728 -9.700 1.00 34.71 371 TRP C O 1
ATOM 10155 N N . PRO C 1 372 ? 38.319 1.724 -9.099 1.00 33.08 372 PRO C N 1
ATOM 10156 C CA . PRO C 1 372 ? 36.987 1.183 -8.879 1.00 38.36 372 PRO C CA 1
ATOM 10157 C C . PRO C 1 372 ? 36.351 1.619 -7.562 1.00 34.12 372 PRO C C 1
ATOM 10158 O O . PRO C 1 372 ? 37.026 1.941 -6.571 1.00 34.13 372 PRO C O 1
ATOM 10162 N N . ASN C 1 373 ? 35.025 1.629 -7.616 1.00 35.77 373 ASN C N 1
ATOM 10163 C CA . ASN C 1 373 ? 34.159 1.891 -6.483 1.00 34.60 373 ASN C CA 1
ATOM 10164 C C . ASN C 1 373 ? 33.529 0.573 -6.018 1.00 37.72 373 ASN C C 1
ATOM 10165 O O . ASN C 1 373 ? 33.698 -0.476 -6.650 1.00 34.79 373 ASN C O 1
ATOM 10170 N N . VAL C 1 374 ? 32.794 0.655 -4.904 1.00 31.81 374 VAL C N 1
ATOM 10171 C CA . VAL C 1 374 ? 32.151 -0.478 -4.245 1.00 31.12 374 VAL C CA 1
ATOM 10172 C C . VAL C 1 374 ? 31.331 -1.297 -5.246 1.00 31.81 374 VAL C C 1
ATOM 10173 O O . VAL C 1 374 ? 31.339 -2.530 -5.192 1.00 29.63 374 VAL C O 1
ATOM 10177 N N . ASP C 1 375 ? 30.649 -0.610 -6.173 1.00 29.64 375 ASP C N 1
ATOM 10178 C CA . ASP C 1 375 ? 29.704 -1.266 -7.070 1.00 32.97 375 ASP C CA 1
ATOM 10179 C C . ASP C 1 375 ? 30.377 -2.115 -8.147 1.00 31.95 375 ASP C C 1
ATOM 10180 O O . ASP C 1 375 ? 29.709 -2.897 -8.825 1.00 27.53 375 ASP C O 1
ATOM 10185 N N . ALA C 1 376 ? 31.686 -1.953 -8.330 1.00 30.72 376 ALA C N 1
ATOM 10186 C CA . ALA C 1 376 ? 32.405 -2.769 -9.295 1.00 31.31 376 ALA C CA 1
ATOM 10187 C C . ALA C 1 376 ? 32.469 -4.235 -8.865 1.00 31.64 376 ALA C C 1
ATOM 10188 O O . ALA C 1 376 ? 32.731 -5.102 -9.685 1.00 30.00 376 ALA C O 1
ATOM 10190 N N . HIS C 1 377 ? 32.254 -4.524 -7.574 1.00 30.67 377 HIS C N 1
ATOM 10191 C CA . HIS C 1 377 ? 32.573 -5.832 -7.032 1.00 28.64 377 HIS C CA 1
ATOM 10192 C C . HIS C 1 377 ? 31.382 -6.598 -6.434 1.00 30.17 377 HIS C C 1
ATOM 10193 O O . HIS C 1 377 ? 31.491 -7.797 -6.236 1.00 31.45 377 HIS C O 1
ATOM 10200 N N . SER C 1 378 ? 30.250 -5.946 -6.128 1.00 27.04 378 SER C N 1
ATOM 10201 C CA . SER C 1 378 ? 29.262 -6.583 -5.273 1.00 26.21 378 SER C CA 1
ATOM 10202 C C . SER C 1 378 ? 28.436 -7.592 -6.055 1.00 27.72 378 SER C C 1
ATOM 10203 O O . SER C 1 378 ? 28.096 -8.649 -5.519 1.00 27.97 378 SER C O 1
ATOM 10206 N N . GLY C 1 379 ? 28.130 -7.262 -7.318 1.00 26.02 379 GLY C N 1
ATOM 10207 C CA . GLY C 1 379 ? 27.275 -8.101 -8.147 1.00 30.28 379 GLY C CA 1
ATOM 10208 C C . GLY C 1 379 ? 27.803 -9.517 -8.372 1.00 30.40 379 GLY C C 1
ATOM 10209 O O . GLY C 1 379 ? 27.042 -10.489 -8.358 1.00 29.53 379 GLY C O 1
ATOM 10210 N N . VAL C 1 380 ? 29.097 -9.652 -8.669 1.00 28.77 380 VAL C N 1
ATOM 10211 C CA . VAL C 1 380 ? 29.640 -10.978 -8.913 1.00 28.37 380 VAL C CA 1
ATOM 10212 C C . VAL C 1 380 ? 29.559 -11.822 -7.652 1.00 29.77 380 VAL C C 1
ATOM 10213 O O . VAL C 1 380 ? 29.431 -13.032 -7.759 1.00 28.42 380 VAL C O 1
ATOM 10217 N N . LEU C 1 381 ? 29.700 -11.211 -6.467 1.00 29.57 381 LEU C N 1
ATOM 10218 C CA . LEU C 1 381 ? 29.558 -11.948 -5.224 1.00 28.37 381 LEU C CA 1
ATOM 10219 C C . LEU C 1 381 ? 28.125 -12.481 -5.093 1.00 29.86 381 LEU C C 1
ATOM 10220 O O . LEU C 1 381 ? 27.885 -13.666 -4.875 1.00 32.66 381 LEU C O 1
ATOM 10225 N N . LEU C 1 382 ? 27.155 -11.582 -5.199 1.00 28.49 382 LEU C N 1
ATOM 10226 C CA . LEU C 1 382 ? 25.750 -11.966 -5.098 1.00 28.99 382 LEU C CA 1
ATOM 10227 C C . LEU C 1 382 ? 25.440 -13.073 -6.115 1.00 24.29 382 LEU C C 1
ATOM 10228 O O . LEU C 1 382 ? 24.810 -14.074 -5.786 1.00 26.61 382 LEU C O 1
ATOM 10233 N N . TRP C 1 383 ? 25.808 -12.859 -7.376 1.00 29.01 383 TRP C N 1
ATOM 10234 C CA . TRP C 1 383 ? 25.481 -13.795 -8.453 1.00 30.09 383 TRP C CA 1
ATOM 10235 C C . TRP C 1 383 ? 26.068 -15.167 -8.169 1.00 31.66 383 TRP C C 1
ATOM 10236 O O . TRP C 1 383 ? 25.413 -16.180 -8.392 1.00 27.50 383 TRP C O 1
ATOM 10247 N N . HIS C 1 384 ? 27.325 -15.197 -7.705 1.00 33.12 384 HIS C N 1
ATOM 10248 C CA . HIS C 1 384 ? 28.006 -16.464 -7.423 1.00 31.72 384 HIS C CA 1
ATOM 10249 C C . HIS C 1 384 ? 27.176 -17.306 -6.462 1.00 33.07 384 HIS C C 1
ATOM 10250 O O . HIS C 1 384 ? 27.108 -18.519 -6.589 1.00 34.61 384 HIS C O 1
ATOM 10257 N N . TYR C 1 385 ? 26.592 -16.682 -5.437 1.00 31.48 385 TYR C N 1
ATOM 10258 C CA . TYR C 1 385 ? 25.872 -17.464 -4.447 1.00 30.36 385 TYR C CA 1
ATOM 10259 C C . TYR C 1 385 ? 24.405 -17.632 -4.810 1.00 32.30 385 TYR C C 1
ATOM 10260 O O . TYR C 1 385 ? 23.641 -18.143 -4.007 1.00 34.91 385 TYR C O 1
ATOM 10269 N N . GLY C 1 386 ? 24.014 -17.285 -6.037 1.00 30.99 386 GLY C N 1
ATOM 10270 C CA . GLY C 1 386 ? 22.658 -17.567 -6.468 1.00 31.90 386 GLY C CA 1
ATOM 10271 C C . GLY C 1 386 ? 21.650 -16.435 -6.219 1.00 32.09 386 GLY C C 1
ATOM 10272 O O . GLY C 1 386 ? 20.468 -16.637 -6.473 1.00 31.99 386 GLY C O 1
ATOM 10273 N N . ILE C 1 387 ? 22.081 -15.252 -5.763 1.00 33.03 387 ILE C N 1
ATOM 10274 C CA . ILE C 1 387 ? 21.203 -14.080 -5.768 1.00 30.11 387 ILE C CA 1
ATOM 10275 C C . ILE C 1 387 ? 21.354 -13.385 -7.126 1.00 27.87 387 ILE C C 1
ATOM 10276 O O . ILE C 1 387 ? 22.287 -12.620 -7.374 1.00 28.59 387 ILE C O 1
ATOM 10281 N N . ARG C 1 388 ? 20.418 -13.687 -8.014 1.00 29.31 388 ARG C N 1
ATOM 10282 C CA . ARG C 1 388 ? 20.522 -13.377 -9.421 1.00 30.87 388 ARG C CA 1
ATOM 10283 C C . ARG C 1 388 ? 19.494 -12.368 -9.887 1.00 29.63 388 ARG C C 1
ATOM 10284 O O . ARG C 1 388 ? 19.577 -11.943 -11.028 1.00 28.78 388 ARG C O 1
ATOM 10292 N N . GLU C 1 389 ? 18.681 -11.856 -8.974 1.00 28.97 389 GLU C N 1
ATOM 10293 C CA . GLU C 1 389 ? 17.608 -10.930 -9.339 1.00 30.46 389 GLU C CA 1
ATOM 10294 C C . GLU C 1 389 ? 18.106 -9.501 -9.281 1.00 27.75 389 GLU C C 1
ATOM 10295 O O . GLU C 1 389 ? 17.981 -8.851 -8.260 1.00 28.22 389 GLU C O 1
ATOM 10301 N N . TYR C 1 390 ? 18.594 -9.007 -10.421 1.00 25.18 390 TYR C N 1
ATOM 10302 C CA . TYR C 1 390 ? 19.296 -7.738 -10.525 1.00 28.53 390 TYR C CA 1
ATOM 10303 C C . TYR C 1 390 ? 18.537 -6.556 -9.880 1.00 31.13 390 TYR C C 1
ATOM 10304 O O . TYR C 1 390 ? 19.150 -5.746 -9.200 1.00 26.38 390 TYR C O 1
ATOM 10313 N N . ASP C 1 391 ? 17.227 -6.387 -10.142 1.00 27.23 391 ASP C N 1
ATOM 10314 C CA . ASP C 1 391 ? 16.505 -5.229 -9.615 1.00 30.25 391 ASP C CA 1
ATOM 10315 C C . ASP C 1 391 ? 16.471 -5.256 -8.084 1.00 27.21 391 ASP C C 1
ATOM 10316 O O . ASP C 1 391 ? 16.418 -4.204 -7.434 1.00 27.73 391 ASP C O 1
ATOM 10321 N N . PHE C 1 392 ? 16.566 -6.447 -7.503 1.00 25.35 392 PHE C N 1
ATOM 10322 C CA . PHE C 1 392 ? 16.500 -6.582 -6.052 1.00 25.65 392 PHE C CA 1
ATOM 10323 C C . PHE C 1 392 ? 17.791 -6.115 -5.352 1.00 25.81 392 PHE C C 1
ATOM 10324 O O . PHE C 1 392 ? 17.815 -5.897 -4.139 1.00 23.28 392 PHE C O 1
ATOM 10332 N N . TYR C 1 393 ? 18.906 -6.021 -6.089 1.00 25.23 393 TYR C N 1
ATOM 10333 C CA . TYR C 1 393 ? 20.183 -5.625 -5.500 1.00 25.05 393 TYR C CA 1
ATOM 10334 C C . TYR C 1 393 ? 20.092 -4.261 -4.815 1.00 25.44 393 TYR C C 1
ATOM 10335 O O . TYR C 1 393 ? 20.726 -4.022 -3.787 1.00 24.99 393 TYR C O 1
ATOM 10344 N N . THR C 1 394 ? 19.270 -3.360 -5.342 1.00 24.57 394 THR C N 1
ATOM 10345 C CA . THR C 1 394 ? 19.080 -2.052 -4.732 1.00 24.77 394 THR C CA 1
ATOM 10346 C C . THR C 1 394 ? 18.371 -2.167 -3.389 1.00 24.83 394 THR C C 1
ATOM 10347 O O . THR C 1 394 ? 18.617 -1.354 -2.502 1.00 26.15 394 THR C O 1
ATOM 10351 N N . VAL C 1 395 ? 17.499 -3.156 -3.235 1.00 24.08 395 VAL C N 1
ATOM 10352 C CA . VAL C 1 395 ? 16.815 -3.368 -1.970 1.00 22.59 395 VAL C CA 1
ATOM 10353 C C . VAL C 1 395 ? 17.823 -3.793 -0.911 1.00 24.36 395 VAL C C 1
ATOM 10354 O O . VAL C 1 395 ? 17.757 -3.359 0.236 1.00 25.79 395 VAL C O 1
ATOM 10358 N N . LEU C 1 396 ? 18.784 -4.620 -1.291 1.00 24.29 396 LEU C N 1
ATOM 10359 C CA . LEU C 1 396 ? 19.810 -5.037 -0.353 1.00 24.34 396 LEU C CA 1
ATOM 10360 C C . LEU C 1 396 ? 20.631 -3.838 0.093 1.00 25.99 396 LEU C C 1
ATOM 10361 O O . LEU C 1 396 ? 20.949 -3.717 1.269 1.00 26.48 396 LEU C O 1
ATOM 10366 N N . PHE C 1 397 ? 20.972 -2.968 -0.857 1.00 23.36 397 PHE C N 1
ATOM 10367 C CA . PHE C 1 397 ? 21.672 -1.741 -0.550 1.00 26.54 397 PHE C CA 1
ATOM 10368 C C . PHE C 1 397 ? 20.839 -0.904 0.432 1.00 26.84 397 PHE C C 1
ATOM 10369 O O . PHE C 1 397 ? 21.344 -0.390 1.424 1.00 25.22 397 PHE C O 1
ATOM 10377 N N . GLY C 1 398 ? 19.551 -0.784 0.170 1.00 24.46 398 GLY C N 1
ATOM 10378 C CA . GLY C 1 398 ? 18.670 -0.020 1.036 1.00 23.67 398 GLY C CA 1
ATOM 10379 C C . GLY C 1 398 ? 18.628 -0.541 2.464 1.00 22.04 398 GLY C C 1
ATOM 10380 O O . GLY C 1 398 ? 18.665 0.258 3.387 1.00 25.02 398 GLY C O 1
ATOM 10381 N N . VAL C 1 399 ? 18.480 -1.865 2.656 1.00 23.67 399 VAL C N 1
ATOM 10382 C CA . VAL C 1 399 ? 18.517 -2.465 3.978 1.00 22.60 399 VAL C CA 1
ATOM 10383 C C . VAL C 1 399 ? 19.798 -2.069 4.717 1.00 27.43 399 VAL C C 1
ATOM 10384 O O . VAL C 1 399 ? 19.779 -1.703 5.879 1.00 26.43 399 VAL C O 1
ATOM 10388 N N . SER C 1 400 ? 20.945 -2.126 4.037 1.00 27.63 400 SER C N 1
ATOM 10389 C CA . SER C 1 400 ? 22.191 -1.748 4.667 1.00 24.65 400 SER C CA 1
ATOM 10390 C C . SER C 1 400 ? 22.213 -0.262 5.025 1.00 24.83 400 SER C C 1
ATOM 10391 O O . SER C 1 400 ? 22.618 0.116 6.123 1.00 27.83 400 SER C O 1
ATOM 10394 N N . ARG C 1 401 ? 21.866 0.594 4.064 1.00 25.06 401 ARG C N 1
ATOM 10395 C CA . ARG C 1 401 ? 21.977 2.033 4.220 1.00 29.54 401 ARG C CA 1
ATOM 10396 C C . ARG C 1 401 ? 21.079 2.575 5.348 1.00 27.39 401 ARG C C 1
ATOM 10397 O O . ARG C 1 401 ? 21.319 3.666 5.861 1.00 25.43 401 ARG C O 1
ATOM 10405 N N . ALA C 1 402 ? 20.060 1.827 5.735 1.00 25.87 402 ALA C N 1
ATOM 10406 C CA . ALA C 1 402 ? 19.242 2.165 6.893 1.00 28.25 402 ALA C CA 1
ATOM 10407 C C . ALA C 1 402 ? 20.079 2.292 8.175 1.00 25.84 402 ALA C C 1
ATOM 10408 O O . ALA C 1 402 ? 19.701 3.051 9.056 1.00 26.43 402 ALA C O 1
ATOM 10410 N N . LEU C 1 403 ? 21.158 1.508 8.303 1.00 25.40 403 LEU C N 1
ATOM 10411 C CA . LEU C 1 403 ? 22.051 1.600 9.442 1.00 24.94 403 LEU C CA 1
ATOM 10412 C C . LEU C 1 403 ? 22.574 3.023 9.604 1.00 28.45 403 LEU C C 1
ATOM 10413 O O . LEU C 1 403 ? 22.468 3.633 10.664 1.00 27.06 403 LEU C O 1
ATOM 10418 N N . GLY C 1 404 ? 23.121 3.580 8.533 1.00 29.08 404 GLY C N 1
ATOM 10419 C CA . GLY C 1 404 ? 23.610 4.943 8.558 1.00 30.10 404 GLY C CA 1
ATOM 10420 C C . GLY C 1 404 ? 22.501 5.984 8.671 1.00 30.62 404 GLY C C 1
ATOM 10421 O O . GLY C 1 404 ? 22.645 6.933 9.421 1.00 27.26 404 GLY C O 1
ATOM 10422 N N . CYS C 1 405 ? 21.398 5.826 7.933 1.00 27.25 405 CYS C N 1
ATOM 10423 C CA . CYS C 1 405 ? 20.323 6.798 7.969 1.00 27.07 405 CYS C CA 1
ATOM 10424 C C . CYS C 1 405 ? 19.712 6.905 9.370 1.00 25.03 405 CYS C C 1
ATOM 10425 O O . CYS C 1 405 ? 19.307 8.002 9.782 1.00 26.37 405 CYS C O 1
ATOM 10428 N N . THR C 1 406 ? 19.506 5.772 10.037 1.00 24.22 406 THR C N 1
ATOM 10429 C CA . THR C 1 406 ? 18.906 5.809 11.363 1.00 26.30 406 THR C CA 1
ATOM 10430 C C . THR C 1 406 ? 19.897 6.439 12.355 1.00 28.75 406 THR C C 1
ATOM 10431 O O . THR C 1 406 ? 19.510 7.232 13.208 1.00 30.17 406 THR C O 1
ATOM 10435 N N . ALA C 1 407 ? 21.164 6.038 12.305 1.00 27.37 407 ALA C N 1
ATOM 10436 C CA . ALA C 1 407 ? 22.144 6.643 13.202 1.00 31.07 407 ALA C CA 1
ATOM 10437 C C . ALA C 1 407 ? 22.189 8.164 13.009 1.00 29.73 407 ALA C C 1
ATOM 10438 O O . ALA C 1 407 ? 22.140 8.930 13.984 1.00 28.20 407 ALA C O 1
ATOM 10440 N N . GLN C 1 408 ? 22.218 8.639 11.755 1.00 27.83 408 GLN C N 1
ATOM 10441 C CA . GLN C 1 408 ? 22.257 10.073 11.507 1.00 31.50 408 GLN C CA 1
ATOM 10442 C C . GLN C 1 408 ? 20.989 10.795 11.997 1.00 35.40 408 GLN C C 1
ATOM 10443 O O . GLN C 1 408 ? 21.072 11.931 12.468 1.00 28.39 408 GLN C O 1
ATOM 10449 N N . ALA C 1 409 ? 19.802 10.208 11.767 1.00 30.81 409 ALA C N 1
ATOM 10450 C CA . ALA C 1 409 ? 18.532 10.828 12.136 1.00 27.93 409 ALA C CA 1
ATOM 10451 C C . ALA C 1 409 ? 18.397 10.961 13.657 1.00 29.00 409 ALA C C 1
ATOM 10452 O O . ALA C 1 409 ? 17.919 11.974 14.163 1.00 33.51 409 ALA C O 1
ATOM 10454 N N . ILE C 1 410 ? 18.810 9.929 14.380 1.00 28.09 410 ILE C N 1
ATOM 10455 C CA . ILE C 1 410 ? 18.835 9.955 15.824 1.00 29.05 410 ILE C CA 1
ATOM 10456 C C . ILE C 1 410 ? 19.773 11.068 16.320 1.00 32.69 410 ILE C C 1
ATOM 10457 O O . ILE C 1 410 ? 19.401 11.853 17.176 1.00 29.73 410 ILE C O 1
ATOM 10462 N N . LEU C 1 411 ? 20.993 11.125 15.804 1.00 33.74 411 LEU C N 1
ATOM 10463 C CA . LEU C 1 411 ? 21.994 12.071 16.288 1.00 32.38 411 LEU C CA 1
ATOM 10464 C C . LEU C 1 411 ? 21.551 13.501 16.037 1.00 33.68 411 LEU C C 1
ATOM 10465 O O . LEU C 1 411 ? 21.710 14.351 16.907 1.00 31.77 411 LEU C O 1
ATOM 10470 N N . VAL C 1 412 ? 21.009 13.770 14.850 1.00 31.19 412 VAL C N 1
ATOM 10471 C CA . VAL C 1 412 ? 20.749 15.140 14.450 1.00 33.79 412 VAL C CA 1
ATOM 10472 C C . VAL C 1 412 ? 19.527 15.674 15.214 1.00 34.72 412 VAL C C 1
ATOM 10473 O O . VAL C 1 412 ? 19.401 16.896 15.434 1.00 31.36 412 VAL C O 1
ATOM 10477 N N . ARG C 1 413 ? 18.614 14.767 15.596 1.00 30.69 413 ARG C N 1
ATOM 10478 C CA . ARG C 1 413 ? 17.519 15.107 16.512 1.00 34.51 413 ARG C CA 1
ATOM 10479 C C . ARG C 1 413 ? 18.040 15.277 17.949 1.00 34.39 413 ARG C C 1
ATOM 10480 O O . ARG C 1 413 ? 17.490 16.090 18.696 1.00 37.15 413 ARG C O 1
ATOM 10488 N N . GLY C 1 414 ? 19.091 14.534 18.318 1.00 31.73 414 GLY C N 1
ATOM 10489 C CA . GLY C 1 414 ? 19.868 14.779 19.529 1.00 35.41 414 GLY C CA 1
ATOM 10490 C C . GLY C 1 414 ? 20.544 16.155 19.582 1.00 34.79 414 GLY C C 1
ATOM 10491 O O . GLY C 1 414 ? 20.476 16.847 20.602 1.00 40.30 414 GLY C O 1
ATOM 10492 N N . TYR C 1 415 ? 21.180 16.559 18.481 1.00 32.93 415 TYR C N 1
ATOM 10493 C CA . TYR C 1 415 ? 21.817 17.861 18.334 1.00 33.30 415 TYR C CA 1
ATOM 10494 C C . TYR C 1 415 ? 20.828 19.011 18.247 1.00 35.97 415 TYR C C 1
ATOM 10495 O O . TYR C 1 415 ? 21.214 20.156 18.436 1.00 37.69 415 TYR C O 1
ATOM 10504 N N . MET C 1 416 ? 19.597 18.715 17.802 1.00 38.37 416 MET C N 1
ATOM 10505 C CA . MET C 1 416 ? 18.536 19.692 17.603 1.00 33.40 416 MET C CA 1
ATOM 10506 C C . MET C 1 416 ? 18.849 20.652 16.464 1.00 32.38 416 MET C C 1
ATOM 10507 O O . MET C 1 416 ? 18.431 21.800 16.496 1.00 30.89 416 MET C O 1
ATOM 10512 N N . LEU C 1 417 ? 19.377 20.133 15.352 1.00 34.06 417 LEU C N 1
ATOM 10513 C CA . LEU C 1 417 ? 19.555 20.960 14.174 1.00 34.36 417 LEU C CA 1
ATOM 10514 C C . LEU C 1 417 ? 18.212 21.383 13.608 1.00 34.26 417 LEU C C 1
ATOM 10515 O O . LEU C 1 417 ? 17.201 20.716 13.774 1.00 36.97 417 LEU C O 1
ATOM 10520 N N . PRO C 1 418 ? 18.169 22.575 12.996 1.00 35.57 418 PRO C N 1
ATOM 10521 C CA . PRO C 1 418 ? 16.937 23.136 12.428 1.00 34.05 418 PRO C CA 1
ATOM 10522 C C . PRO C 1 418 ? 16.529 22.577 11.061 1.00 34.70 418 PRO C C 1
ATOM 10523 O O . PRO C 1 418 ? 17.232 21.757 10.498 1.00 33.01 418 PRO C O 1
ATOM 10527 N N . ILE C 1 419 ? 15.389 23.048 10.562 1.00 32.65 419 ILE C N 1
ATOM 10528 C CA . ILE C 1 419 ? 14.825 22.624 9.302 1.00 34.02 419 ILE C CA 1
ATOM 10529 C C . ILE C 1 419 ? 15.778 23.030 8.195 1.00 37.21 419 ILE C C 1
ATOM 10530 O O . ILE C 1 419 ? 16.369 24.098 8.252 1.00 33.74 419 ILE C O 1
ATOM 10535 N N . GLU C 1 420 ? 15.930 22.167 7.194 1.00 31.74 420 GLU C N 1
ATOM 10536 C CA . GLU C 1 420 ? 16.827 22.482 6.093 1.00 34.81 420 GLU C CA 1
ATOM 10537 C C . GLU C 1 420 ? 16.043 23.369 5.134 1.00 35.07 420 GLU C C 1
ATOM 10538 O O . GLU C 1 420 ? 14.938 23.010 4.719 1.00 38.71 420 GLU C O 1
ATOM 10544 N N . ARG C 1 421 ? 16.576 24.552 4.789 1.00 32.19 421 ARG C N 1
ATOM 10545 C CA . ARG C 1 421 ? 15.869 25.458 3.896 1.00 35.26 421 ARG C CA 1
ATOM 10546 C C . ARG C 1 421 ? 16.868 26.379 3.182 1.00 40.19 421 ARG C C 1
ATOM 10547 O O . ARG C 1 421 ? 17.040 27.533 3.558 1.00 36.85 421 ARG C O 1
ATOM 10555 N N . PRO C 1 422 ? 17.535 25.913 2.105 1.00 37.19 422 PRO C N 1
ATOM 10556 C CA . PRO C 1 422 ? 18.348 26.792 1.272 1.00 33.60 422 PRO C CA 1
ATOM 10557 C C . PRO C 1 422 ? 17.513 27.803 0.509 1.00 34.14 422 PRO C C 1
ATOM 10558 O O . PRO C 1 422 ? 16.281 27.729 0.454 1.00 33.70 422 PRO C O 1
ATOM 10562 N N . LYS C 1 423 ? 18.221 28.749 -0.100 1.00 34.29 423 LYS C N 1
ATOM 10563 C CA . LYS C 1 423 ? 17.635 29.754 -0.957 1.00 33.74 423 LYS C CA 1
ATOM 10564 C C . LYS C 1 423 ? 17.835 29.284 -2.395 1.00 35.84 423 LYS C C 1
ATOM 10565 O O . LYS C 1 423 ? 18.912 28.813 -2.743 1.00 36.81 423 LYS C O 1
ATOM 10571 N N . SER C 1 424 ? 16.819 29.423 -3.237 1.00 35.13 424 SER C N 1
ATOM 10572 C CA . SER C 1 424 ? 16.964 29.103 -4.643 1.00 42.96 424 SER C CA 1
ATOM 10573 C C . SER C 1 424 ? 17.178 30.413 -5.398 1.00 42.08 424 SER C C 1
ATOM 10574 O O . SER C 1 424 ? 16.744 31.441 -4.920 1.00 39.97 424 SER C O 1
ATOM 10577 N N . ILE C 1 425 ? 17.789 30.341 -6.587 1.00 41.52 425 ILE C N 1
ATOM 10578 C CA . ILE C 1 425 ? 17.994 31.489 -7.449 1.00 37.62 425 ILE C CA 1
ATOM 10579 C C . ILE C 1 425 ? 17.354 31.211 -8.798 1.00 39.11 425 ILE C C 1
ATOM 10580 O O . ILE C 1 425 ? 17.157 30.061 -9.194 1.00 37.54 425 ILE C O 1
ATOM 10585 N N . THR C 1 426 ? 17.076 32.300 -9.520 1.00 35.51 426 THR C N 1
ATOM 10586 C CA . THR C 1 426 ? 16.523 32.235 -10.855 1.00 34.22 426 THR C CA 1
ATOM 10587 C C . THR C 1 426 ? 17.601 32.463 -11.920 1.00 41.43 426 THR C C 1
ATOM 10588 O O . THR C 1 426 ? 18.606 33.140 -11.694 1.00 42.07 426 THR C O 1
ATOM 10592 N N . THR C 1 427 ? 17.313 31.950 -13.116 1.00 42.91 427 THR C N 1
ATOM 10593 C CA . THR C 1 427 ? 18.169 32.118 -14.273 1.00 47.86 427 THR C CA 1
ATOM 10594 C C . THR C 1 427 ? 18.062 33.567 -14.743 1.00 51.15 427 THR C C 1
ATOM 10595 O O . THR C 1 427 ? 19.023 34.102 -15.282 1.00 46.11 427 THR C O 1
ATOM 10599 N N . ARG C 1 428 ? 16.910 34.205 -14.516 1.00 52.41 428 ARG C N 1
ATOM 10600 C CA . ARG C 1 428 ? 16.760 35.602 -14.889 1.00 57.44 428 ARG C CA 1
ATOM 10601 C C . ARG C 1 428 ? 17.768 36.414 -14.072 1.00 49.21 428 ARG C C 1
ATOM 10602 O O . ARG C 1 428 ? 18.548 37.187 -14.616 1.00 52.93 428 ARG C O 1
ATOM 10610 N N . TRP C 1 429 ? 17.783 36.190 -12.761 1.00 44.40 429 TRP C N 1
ATOM 10611 C CA . TRP C 1 429 ? 18.708 36.876 -11.885 1.00 45.76 429 TRP C CA 1
ATOM 10612 C C . TRP C 1 429 ? 20.162 36.601 -12.264 1.00 53.31 429 TRP C C 1
ATOM 10613 O O . TRP C 1 429 ? 20.964 37.540 -12.324 1.00 45.92 429 TRP C O 1
ATOM 10624 N N . VAL C 1 430 ? 20.516 35.319 -12.461 1.00 38.85 430 VAL C N 1
ATOM 10625 C CA . VAL C 1 430 ? 21.891 34.965 -12.771 1.00 43.86 430 VAL C CA 1
ATOM 10626 C C . VAL C 1 430 ? 22.368 35.747 -14.001 1.00 49.74 430 VAL C C 1
ATOM 10627 O O . VAL C 1 430 ? 23.472 36.276 -13.979 1.00 49.62 430 VAL C O 1
ATOM 10631 N N . LYS C 1 431 ? 21.551 35.770 -15.067 1.00 53.23 431 LYS C N 1
ATOM 10632 C CA . LYS C 1 431 ? 21.879 36.426 -16.324 1.00 62.54 431 LYS C CA 1
ATOM 10633 C C . LYS C 1 431 ? 22.218 37.901 -16.128 1.00 58.13 431 LYS C C 1
ATOM 10634 O O . LYS C 1 431 ? 23.046 38.443 -16.842 1.00 66.03 431 LYS C O 1
ATOM 10640 N N . GLU C 1 432 ? 21.509 38.537 -15.201 1.00 61.14 432 GLU C N 1
ATOM 10641 C CA . GLU C 1 432 ? 21.539 39.969 -15.003 1.00 66.85 432 GLU C CA 1
ATOM 10642 C C . GLU C 1 432 ? 22.774 40.392 -14.201 1.00 65.77 432 GLU C C 1
ATOM 10643 O O . GLU C 1 432 ? 23.314 41.462 -14.446 1.00 74.68 432 GLU C O 1
ATOM 10649 N N . VAL C 1 433 ? 23.222 39.571 -13.244 1.00 55.84 433 VAL C N 1
ATOM 10650 C CA . VAL C 1 433 ? 24.272 39.967 -12.317 1.00 51.25 433 VAL C CA 1
ATOM 10651 C C . VAL C 1 433 ? 25.573 39.193 -12.546 1.00 52.73 433 VAL C C 1
ATOM 10652 O O . VAL C 1 433 ? 26.575 39.527 -11.909 1.00 50.82 433 VAL C O 1
ATOM 10656 N N . ALA C 1 434 ? 25.551 38.097 -13.324 1.00 46.90 434 ALA C N 1
ATOM 10657 C CA . ALA C 1 434 ? 26.658 37.145 -13.305 1.00 49.80 434 ALA C CA 1
ATOM 10658 C C . ALA C 1 434 ? 27.975 37.807 -13.741 1.00 53.40 434 ALA C C 1
ATOM 10659 O O . ALA C 1 434 ? 28.992 37.635 -13.065 1.00 48.97 434 ALA C O 1
ATOM 10661 N N . GLU C 1 435 ? 27.951 38.526 -14.873 1.00 55.44 435 GLU C N 1
ATOM 10662 C CA . GLU C 1 435 ? 29.107 39.266 -15.376 1.00 68.38 435 GLU C CA 1
ATOM 10663 C C . GLU C 1 435 ? 29.819 40.006 -14.244 1.00 62.12 435 GLU C C 1
ATOM 10664 O O . GLU C 1 435 ? 31.004 39.789 -14.030 1.00 66.91 435 GLU C O 1
ATOM 10670 N N . SER C 1 436 ? 29.067 40.815 -13.492 1.00 58.81 436 SER C N 1
ATOM 10671 C CA . SER C 1 436 ? 29.603 41.716 -12.483 1.00 63.78 436 SER C CA 1
ATOM 10672 C C . SER C 1 436 ? 29.970 41.033 -11.161 1.00 62.83 436 SER C C 1
ATOM 10673 O O . SER C 1 436 ? 30.495 41.693 -10.261 1.00 59.75 436 SER C O 1
ATOM 10676 N N . LEU C 1 437 ? 29.640 39.748 -10.981 1.00 59.44 437 LEU C N 1
ATOM 10677 C CA . LEU C 1 437 ? 30.042 39.065 -9.757 1.00 54.37 437 LEU C CA 1
ATOM 10678 C C . LEU C 1 437 ? 31.542 38.803 -9.807 1.00 45.15 437 LEU C C 1
ATOM 10679 O O . LEU C 1 437 ? 32.106 38.584 -10.879 1.00 48.02 437 LEU C O 1
ATOM 10684 N N . PRO C 1 438 ? 32.199 38.745 -8.633 1.00 41.07 438 PRO C N 1
ATOM 10685 C CA . PRO C 1 438 ? 33.594 38.333 -8.549 1.00 40.82 438 PRO C CA 1
ATOM 10686 C C . PRO C 1 438 ? 33.844 36.833 -8.723 1.00 52.74 438 PRO C C 1
ATOM 10687 O O . PRO C 1 438 ? 32.962 36.008 -8.466 1.00 46.31 438 PRO C O 1
ATOM 10691 N N . VAL C 1 439 ? 35.087 36.491 -9.089 1.00 46.82 439 VAL C N 1
ATOM 10692 C CA . VAL C 1 439 ? 35.496 35.124 -9.335 1.00 44.41 439 VAL C CA 1
ATOM 10693 C C . VAL C 1 439 ? 35.919 34.496 -8.017 1.00 49.63 439 VAL C C 1
ATOM 10694 O O . VAL C 1 439 ? 36.693 35.081 -7.271 1.00 47.97 439 VAL C O 1
ATOM 10698 N N . ALA C 1 440 ? 35.407 33.289 -7.747 1.00 52.96 440 ALA C N 1
ATOM 10699 C CA . ALA C 1 440 ? 35.683 32.606 -6.494 1.00 52.37 440 ALA C CA 1
ATOM 10700 C C . ALA C 1 440 ? 37.188 32.451 -6.319 1.00 59.96 440 ALA C C 1
ATOM 10701 O O . ALA C 1 440 ? 37.866 32.036 -7.248 1.00 60.24 440 ALA C O 1
ATOM 10703 N N . GLY C 1 441 ? 37.688 32.811 -5.131 1.00 71.57 441 GLY C N 1
ATOM 10704 C CA . GLY C 1 441 ? 39.041 32.485 -4.704 1.00 74.47 441 GLY C CA 1
ATOM 10705 C C . GLY C 1 441 ? 40.121 33.411 -5.271 1.00 80.53 441 GLY C C 1
ATOM 10706 O O . GLY C 1 441 ? 41.289 33.035 -5.278 1.00 87.52 441 GLY C O 1
ATOM 10707 N N . SER C 1 442 ? 39.755 34.619 -5.720 1.00 76.73 442 SER C N 1
ATOM 10708 C CA . SER C 1 442 ? 40.750 35.568 -6.205 1.00 89.15 442 SER C CA 1
ATOM 10709 C C . SER C 1 442 ? 41.137 36.574 -5.108 1.00 87.16 442 SER C C 1
ATOM 10710 O O . SER C 1 442 ? 40.224 37.183 -4.518 1.00 83.71 442 SER C O 1
#

B-factor: mean 41.7, std 14.77, range [11.09, 160.87]

Radius of gyration: 36.37 Å; Cα contacts (8 Å, |Δi|>4): 2313; chains: 3; bounding box: 83×109×84 Å

Organism: Thermosulfidibacter takaii (strain DSM 17441 / JCM 13301 / NBRC 103674 / ABI70S6) (NCBI:txid1298851)

Sequence (1339 aa):
MKLKERLAELIPQWRAEVAEIRKKYGNRKTMDCTIGHAYGGMRGLKALVCDTSEVFPDEGVKFRGYTIPELREGPHKLPTAEGGFEPLPEGLWYLLLTGELPTEEDVKEISAEFTKRMQNVPQYVFDVLRAMPVDTHPMTMFAAGILAMQRESVFAKRYEEGMRREEHWEAMLEDSLNMLAALPVIAAYIYRRKYKGDTHIAPDPNLDWSANLAHMMGFDDFEVYELFRLYMFLHSDHEGGNVSAHTNLLVNSAYSDIYRSFSAAMNGLAGPLHGLANQEVLRWIQMLYKKFGGVPTKEQLERFAWDTLNSGQVIPGYGHAVLRVTDPRYVAQRDFALKHLPDDELFKIVSLCYEVIPEVLKKHGKAKNPWPNVDAHSGVLLWHYGIREYDFYTVLFGVSRALGCTAQAILVRGYMLPIERPKSITTRWVKEVAESLPVAGSKLAAALMKLKERLAELIPQWRAEVAEIRKKYGNRKTMDCTIGHAYGGMRGLKALVCDTSEVFPDEGVKFRGYTIPELREGPHKLPTAEGGFEPLPEGLWYLLLTGELPTEEDVKEISAEFTKRMQNVPQYVFDVLRAMPVDTHPMTMFAAGILAMQRESVFAKRYEEGMRREEHWEAMLEDSLNMLAALPVIAAYIYRRKYKGDTHIAPDPNLDWSANLAHMMGFDDFEVYELFRLYMFLHSDHEGGNVSAHTNLLVNSAYSDIYRSFSAAMNGLAGPLHGLANQEVLRWIQMLYKKFGGVPTKEQLERFAWDTLNSGQVIPGYGHAVLRVTDPRYVAQRDFALKHLPDDELFKIVSLCYEVIPEVLKKHGKAKNPWPNVDAHSGVLLWHYGIREYDFYTVLFGVSRALGCTAQAILVRGYMLPIERPKSITTRWVKEVAESLPVAGSKLAAALEMKLKERLAELIPQWRAEVAEIRKKYGNRKTMDCTIGHAYGGMRGLKALVCDTSEVFPDEGVKFRGYTIPELREGPHKLPTAEGGFEPLPEGLWYLLLTGELPTEEDVKEISAEFTKRMQNVPQYVFDVLRAMPVDTHPMTMFAAGILAMQRESVFAKRYEEGMRREEHWEAMLEDSLNMLAALPVIAAYIYRRKYKGDTHIAPDPNLDWSANLAHMMGFDDFEVYELFRLYMFLHSDHEGGNVSAHTNLLVNSAYSDIYRSFSAAMNGLAGPLHGLANQQQEVLRWIQMLYKKFGGVPTKEQLERFAWDTLNSGQVIPGYGHAVLRVTDPRYVAQRDFALKHLPDDELFKIVSLCYEVIPEVLKKHGKAKNPWPNVDAHSGVLLWHYGIREYDFYTVLFGVSRALGCTAQAILVRGYMLPIERPKSITTRWVKEVAESLPVAGS

InterPro domains:
  IPR002020 Citrate synthase [PF00285] (41-423)
  IPR002020 Citrate synthase [PR00143] (179-192)
  IPR002020 Citrate synthase [PR00143] (227-242)
  IPR002020 Citrate synthase [PR00143] (250-278)
  IPR002020 Citrate synthase [PR00143] (310-330)
  IPR002020 Citrate synthase [PR00143] (371-387)
  IPR002020 Citrate synthase [PR00143] (392-406)
  IPR002020 Citrate synthase [PTHR11739] (4-432)
  IPR016142 Citrate synthase-like, large alpha subdomain [G3DSA:1.10.580.10] (7-423)
  IPR016143 Citrate synthase-like, small alpha subdomain [G3DSA:1.10.230.10] (277-391)
  IPR019810 Citrate synthase active site [PS00480] (317-329)
  IPR036969 Citrate synthase superfamily [SSF48256] (3-433)

Nearest PDB structures (foldseek):
  6k5v-assembly2_D  TM=9.851E-01  e=9.612E-39  Arabidopsis thaliana
  8gqz-assembly1_B  TM=9.849E-01  e=6.546E-38  Saccharomyces cerevisiae
  5uqs-assembly1_C  TM=9.794E-01  e=9.608E-38  Sus scrofa
  5uzp-assembly1_B  TM=9.735E-01  e=2.673E-37  Homo sapiens
  8gr8-assembly1_A  TM=9.775E-01  e=7.757E-36  Saccharomyces cerevisiae

GO terms:
  GO:0036440 citrate synthase activity (F, EXP)

Secondary structure (DSSP, 8-state):
-HHHHHHHHHHHHHHHHHHHHHHHHTTBEEEEEEHHHHHTTTTT-EEEE-SSEEEETTTEEEETTEEHHHHHTSTTPPPB-TT--SBPHHHHHHHHHHSS---HHHHHHHHHHHHHHGGG--HHHHHHHHHS-TTS-HHHHHHHHHHHGGGG-HHHHHHHH---GGGHHHHHHHHHHHHHHHHHHHHHHHHHHHHSTT---PPPTTS-HHHHHHHHHT---HHHHHHHHHHHHHTS---S-SHHHHHHHHHHHTT--HHHHHHHHHHHHTSHHHH-HHHHHHHHHHHHHHHTTSSPPHHHHHHHHHHHHHTT---TTB--SS--S--HHHHHHHHHHHHH-TT-HHHHHHHHHHHHHHHHHHHH---S--SB-GGGTHHHHHHHTT---GGGHHHHHHHHHHHHHHHHHHHHHHHT------EEE-HHHHHHHTTTSPBTTSHHHHH-/-HHHHHHHHHHHHHHHHHHHHHHHHTTBEEEEEEHHHHHTTTTT-EEEE--SEEEETTTEEEETTB-HHHHHTSTTPPP-STT--SPPHHHHHHHHHHSSPPPHHHHHHHHHHHHHHTT---HHHHHHHHHS-TTS-HHHHHHHHHHHGGGG-HHHHHHHH---GGGHHHHHHHHHHHHHHHHHHHHHHHHHHHHSTT---PPPTTS-HHHHHHHHHT---HHHHHHHHHHHHHTS---S-SHHHHHHHHHHHTT--HHHHHHHHHHHHTSTTTS-HHHHHHHHHHHHHHHTTSSPPHHHHHHHHHHHHHTT---TTB--SS-SS--HHHHHHHHHHHHH-TT-HHHHHHHHHHHHHHHHHHHH---S--SB-THHHHHHHHHHTT---GGGHHHHHHHHHHHHHHHHHHHHHHHT-----PEEE-HHHHHHHTTTSPBTTSHHHHHH-/-HHHHHHHHHHHHHHHHHHHHHHHHTT-------HHHHHTTTTT-------SEEEETTTEEEETTEEHHHHHTSTTPPPB-TT--SBPHHHHHHHHHHSSPPPHHHHHHHHHHHHHHTT---HHHHHHHHHS-TTS-HHHHHHHHHHHGGGG-HHHHHHHH---GGGHHHHHHHHHHHHHHHHHHHHHHHHHHHHSTT------TTS-HHHHHHHHHT---HHHHHHHHHHHHHTS---S-SHHHHHHHHHHTTT--HHHHHHHHHHHHTSHHHH-HHHHHHHHHHHHHHHHTSSPPHHHHHHHHHHHHHTT---TTB--SS--S--HHHHHHHHHHHHH-TT-HHHHHHHHHHHHHHHHHHHH---S--SB-GGGTHHHHHHHTT---GGGHHHHHHHHHHHHHHHHHHHHHHHT-----PPP--HHHHHHHTTTSPPTT-